Protein AF-A0A928GBV1-F1 (afdb_monomer_lite)

Sequence (994 aa):
MKIRSILCGLFAVAAMSACKQEEPVVQPSLDVNKTSALVSAAGEELTIEVTSNVDWTASADQDWVSVNPSSGKGSADAAKVKVTVDPNDAEETRAAVVTVVADQLTKTLKITQSGADAPEPETYILVGEAVGGWDPVNNGVVLILEDGYYVAKAVSVTAKKGMHFTKNAAWEGNVKGKHGLIAPNEIGEVGSNDISLTESGKFDVYLTEALDKFYFMSEGKLPSEAVEHVDIKVEWGMMGMFVDNEWGTDVPMEYEGEWIVAKGANFSNLAFKIRGNGSWTDATNIGVAPGSEKGVVNGKISVVTAEYSKANLGGDAADIKLNGAPGTYDVYFSFENLEVYVMEQGYKPGEKEPQNPDPVEVTYTVTGTLEGINWNNAAPEGLMTLEGDYYVAKNVPFVWASNLYETGGADQIEFKICETGTWDAYGVSEGTPAQEANAEISVVAGGGNVVLMAEEGAYDVYFDKANGKVWVMAPGYKPGETPEPAEYEIDGKQWVFTWQGMGGASCVIDLGVTQPGMAILAYDMGVLDPSYSGIYYPYIFGEYSVAKTDGTSGVITLSADGSSVEIPYSKATANSVHFESAALLEGENIDCTLATTLIGIEFGAAQGLADGEYWIIADNKVATPLTKNYGYLDVVDAVGGKSTAANAFTFTQVDAGLYTIQDSNGKYYYQTGNYNSFNVADEDGMTDEFLWEVYDSGNGQFVIVNYEVGKFIQYSTEYNSYGSYPDERGILPYLVLAENPVVEQPEVPADPAVKETIWKGEPFDLGSDWSKGLQINSVPRLPEDARIHVVYEAPAGYDYYQFKFCYVDQEWQWVPLTSPTGMNADGCVTLDAAATEYSFALNAEDIAAINTGRGLVVQGYAAIIKEVYYTSEIEVGDGPKVIWEGREELLSDWSTSLQIQNMPHLESGMSIYVEYEASGYDYYQFKFCYIDQDWGWNAMTSPVDVNEYGCVMLDPQKTEYVLALNDEDIAAINAGKGMVIQGYGAVITKVSYK

Foldseek 3Di:
DDDDDDDDDDDDDDDDDDDDDDDDDDDKDKDKPAAEDEAEQAWDKDKIWIAIQAKKAKDKPDPQKDKPPRIDGHDRGTDIIIITGHHAAAQDKDKIWMWMDGPPDIGIYIYIYHHDDDDDDKKKWKAWPFQAHRQRVPRTFIFDDDPQKRKDAQGWGDALIFIWIDIPRDPPPIWAFQDQEFEALAKTFTDDHTHGYHDTGTFIKIAGNVSGIIHGHDGPDDNVSGDHTDPPDFFKFKAAAAPVAHRHDTQTWDDDRQKTKRAFGFHLFQWIWMATPPDDPDQRTKAAAVPDDAAFALDKDAIGGQVCNVVPRVHGHGIRHHPDDGGTWMWIAHSSRRIIHTYRHPDDRPSDDTCPDVPRPLWKFKAFAFVVHHRQQQDPQRTFDDDDQWTKRAFGFWDDDPPCVVPPDPAKTWIWIHRRRDPQTKAAAPPDDADEALDKDAIDGVHDIHIHRDHGTTWMWIARPPRRIIHTHRGPDDRPDDPPPDPDPPPPWWDWDDDPDDDDDTDTDTQGDDDDDDTDDDDDDDDDDPPDDDDDDDDDDDWDADDDDDDDAQWDWDDDPHDIDIDGNVVPPARTWDWDFDDDDDDDDDDDDGDTDGDDGDDDADDEDDWAWWFWDDPQWTFADDPDQKFFTATDGHDPNHDPDQGTWTWDDPDRQKTWIATPVQWTWFDDQPDQMIGTDHPPPDDLRRIWRWDDPVPQFIWTARRVRCWTWFQDPVVNTITTGNDDDHHGTHIHGDDDDDDDDDDDDDDDKDKFFQDADDWAFLEADQPDKDWRQRGPQADQFKKKKWFWAQDPDDPWKKKWKFFQAPVRDTHTAPFDPCADPVRIHTDDNPDRMDMTTHHNVVSVRQNRTRTMIITIHRMITGTMIIMGGPPPDPDFAFQDFDKFFQAQVQPGKDFRQPDDQDDAFKKKKWFKAQQDDPWKKKWKFAQAPVRDTHGAPQDPPADPVRIDTDDNVDRMDMGGHHPVVSVRQSNGRHMMIHMYRIMTGTMTMD

Radius of gyration: 50.18 Å; chains: 1; bounding box: 115×88×183 Å

pLDDT: mean 74.59, std 21.58, range [22.62, 97.0]

Structure (mmCIF, N/CA/C/O backbone):
data_AF-A0A928GBV1-F1
#
_entry.id   AF-A0A928GBV1-F1
#
loop_
_atom_site.group_PDB
_atom_site.id
_atom_site.type_symbol
_atom_site.label_atom_id
_atom_site.label_alt_id
_atom_site.label_comp_id
_atom_site.label_asym_id
_atom_site.label_entity_id
_atom_site.label_seq_id
_atom_site.pdbx_PDB_ins_code
_atom_site.Cartn_x
_atom_site.Cartn_y
_atom_site.Cartn_z
_atom_site.occupancy
_atom_site.B_iso_or_equiv
_atom_site.auth_seq_id
_atom_site.auth_comp_id
_atom_site.auth_asym_id
_atom_site.auth_atom_id
_atom_site.pdbx_PDB_model_num
ATOM 1 N N . MET A 1 1 ? 37.843 34.668 -113.815 1.00 32.78 1 MET A N 1
ATOM 2 C CA . MET A 1 1 ? 39.328 34.696 -113.757 1.00 32.78 1 MET A CA 1
ATOM 3 C C . MET A 1 1 ? 39.747 33.734 -112.650 1.00 32.78 1 MET A C 1
ATOM 5 O O . MET A 1 1 ? 39.168 33.881 -111.588 1.00 32.78 1 MET A O 1
ATOM 9 N N . LYS A 1 2 ? 40.639 32.738 -112.786 1.00 32.41 2 LYS A N 1
ATOM 10 C CA . LYS A 1 2 ? 41.508 32.192 -113.873 1.00 32.41 2 LYS A CA 1
ATOM 11 C C . LYS A 1 2 ? 41.383 30.629 -113.800 1.00 32.41 2 LYS A C 1
ATOM 13 O O . LYS A 1 2 ? 41.192 30.146 -112.696 1.00 32.41 2 LYS A O 1
ATOM 18 N N . ILE A 1 3 ? 41.224 29.827 -114.877 1.00 38.59 3 ILE A N 1
ATOM 19 C CA . ILE A 1 3 ? 42.258 29.236 -115.792 1.00 38.59 3 ILE A CA 1
ATOM 20 C C . ILE A 1 3 ? 43.300 28.411 -114.988 1.00 38.59 3 ILE A C 1
ATOM 22 O O . ILE A 1 3 ? 43.938 29.034 -114.147 1.00 38.59 3 ILE A O 1
ATOM 26 N N . ARG A 1 4 ? 43.582 27.091 -115.145 1.00 40.00 4 ARG A N 1
ATOM 27 C CA . ARG A 1 4 ? 43.428 25.980 -116.163 1.00 40.00 4 ARG A CA 1
ATOM 28 C C . ARG A 1 4 ? 43.550 24.605 -115.405 1.00 40.00 4 ARG A C 1
ATOM 30 O O . ARG A 1 4 ? 43.864 24.688 -114.226 1.00 40.00 4 ARG A O 1
ATOM 37 N N . SER A 1 5 ? 43.412 23.339 -115.864 1.00 35.31 5 SER A N 1
ATOM 38 C CA . SER A 1 5 ? 43.057 22.521 -117.077 1.00 35.31 5 SER A CA 1
ATOM 39 C C . SER A 1 5 ? 42.390 21.196 -116.551 1.00 35.31 5 SER A C 1
ATOM 41 O O . SER A 1 5 ? 42.260 21.092 -115.338 1.00 35.31 5 SER A O 1
ATOM 43 N N . ILE A 1 6 ? 41.880 20.146 -117.239 1.00 41.59 6 ILE A N 1
ATOM 44 C CA . ILE A 1 6 ? 41.841 19.558 -118.615 1.00 41.59 6 ILE A CA 1
ATOM 45 C C . ILE A 1 6 ? 43.043 18.638 -119.031 1.00 41.59 6 ILE A C 1
ATOM 47 O O . ILE A 1 6 ? 44.188 19.022 -118.817 1.00 41.59 6 ILE A O 1
ATOM 51 N N . LEU A 1 7 ? 42.747 17.487 -119.696 1.00 36.22 7 LEU A N 1
ATOM 52 C CA . LEU A 1 7 ? 43.579 16.303 -120.106 1.00 36.22 7 LEU A CA 1
ATOM 53 C C . LEU A 1 7 ? 43.899 15.296 -118.968 1.00 36.22 7 LEU A C 1
ATOM 55 O O . LEU A 1 7 ? 44.146 15.734 -117.853 1.00 36.22 7 LEU A O 1
ATOM 59 N N . CYS A 1 8 ? 43.947 13.958 -119.136 1.00 31.83 8 CYS A N 1
ATOM 60 C CA . CYS A 1 8 ? 43.611 12.987 -120.218 1.00 31.83 8 CYS A CA 1
ATOM 61 C C . CYS A 1 8 ? 43.334 11.594 -119.559 1.00 31.83 8 CYS A C 1
ATOM 63 O O . CYS A 1 8 ? 43.587 11.448 -118.371 1.00 31.83 8 CYS A O 1
ATOM 65 N N . GLY A 1 9 ? 42.865 10.511 -120.202 1.00 32.44 9 GLY A N 1
ATOM 66 C CA . GLY A 1 9 ? 42.467 10.288 -121.601 1.00 32.44 9 GLY A CA 1
ATOM 67 C C . GLY A 1 9 ? 42.832 8.882 -122.138 1.00 32.44 9 GLY A C 1
ATOM 68 O O . GLY A 1 9 ? 43.835 8.783 -122.826 1.00 32.44 9 GLY A O 1
ATOM 69 N N . LEU A 1 10 ? 41.990 7.862 -121.864 1.00 38.34 10 LEU A N 1
ATOM 70 C CA . LEU A 1 10 ? 41.905 6.490 -122.453 1.00 38.34 10 LEU A CA 1
ATOM 71 C C . LEU A 1 10 ? 43.174 5.599 -122.556 1.00 38.34 10 LEU A C 1
ATOM 73 O O . LEU A 1 10 ? 44.161 6.004 -123.150 1.00 38.34 10 LEU A O 1
ATOM 77 N N . PHE A 1 11 ? 43.044 4.299 -122.217 1.00 33.19 11 PHE A N 1
ATOM 78 C CA . PHE A 1 11 ? 43.127 3.190 -123.204 1.00 33.19 11 PHE A CA 1
ATOM 79 C C . PHE A 1 11 ? 42.698 1.811 -122.633 1.00 33.19 11 PHE A C 1
ATOM 81 O O . PHE A 1 11 ? 43.041 1.501 -121.503 1.00 33.19 11 PHE A O 1
ATOM 88 N N . ALA A 1 12 ? 41.985 1.026 -123.464 1.00 34.38 12 ALA A N 1
ATOM 89 C CA . ALA A 1 12 ? 41.914 -0.452 -123.618 1.00 34.38 12 ALA A CA 1
ATOM 90 C C . ALA A 1 12 ? 41.958 -1.455 -122.421 1.00 34.38 12 ALA A C 1
ATOM 92 O O . ALA A 1 12 ? 42.682 -1.256 -121.461 1.00 34.38 12 ALA A O 1
ATOM 93 N N . VAL A 1 13 ? 41.419 -2.690 -122.497 1.00 41.69 13 VAL A N 1
ATOM 94 C CA . VAL A 1 13 ? 40.207 -3.313 -123.106 1.00 41.69 13 VAL A CA 1
ATOM 95 C C . VAL A 1 13 ? 40.241 -4.833 -122.789 1.00 41.69 13 VAL A C 1
ATOM 97 O O . VAL A 1 13 ? 41.312 -5.425 -122.802 1.00 41.69 13 VAL A O 1
ATOM 100 N N . ALA A 1 14 ? 39.069 -5.457 -122.594 1.00 40.72 14 ALA A N 1
ATOM 101 C CA . ALA A 1 14 ? 38.797 -6.912 -122.598 1.00 40.72 14 ALA A CA 1
ATOM 102 C C . ALA A 1 14 ? 39.438 -7.844 -121.531 1.00 40.72 14 ALA A C 1
ATOM 104 O O . ALA A 1 14 ? 40.545 -8.350 -121.683 1.00 40.72 14 ALA A O 1
ATOM 105 N N . ALA A 1 15 ? 38.599 -8.259 -120.574 1.00 38.72 15 ALA A N 1
ATOM 106 C CA . ALA A 1 15 ? 38.520 -9.628 -120.044 1.00 38.72 15 ALA A CA 1
ATOM 107 C C . ALA A 1 15 ? 37.028 -9.960 -119.786 1.00 38.72 15 ALA A C 1
ATOM 109 O O . ALA A 1 15 ? 36.195 -9.053 -119.816 1.00 38.72 15 ALA A O 1
ATOM 110 N N . MET A 1 16 ? 36.662 -11.234 -119.603 1.00 36.84 16 MET A N 1
ATOM 111 C CA . MET A 1 16 ? 35.258 -11.690 -119.565 1.00 36.84 16 MET A CA 1
ATOM 112 C C . MET A 1 16 ? 34.842 -12.309 -118.218 1.00 36.84 16 MET A C 1
ATOM 114 O O . MET A 1 16 ? 35.688 -12.772 -117.461 1.00 36.84 16 MET A O 1
ATOM 118 N N . SER A 1 17 ? 33.517 -12.415 -118.041 1.00 38.78 17 SER A N 1
ATOM 119 C CA . SER A 1 17 ? 32.780 -13.298 -117.113 1.00 38.78 17 SER A CA 1
ATOM 120 C C . SER A 1 17 ? 32.468 -12.799 -115.690 1.00 38.78 17 SER A C 1
ATOM 122 O O . SER A 1 17 ? 33.320 -12.755 -114.815 1.00 38.78 17 SER A O 1
ATOM 124 N N . ALA A 1 18 ? 31.163 -12.594 -115.465 1.00 48.50 18 ALA A N 1
ATOM 125 C CA . ALA A 1 18 ? 30.425 -12.868 -114.224 1.00 48.50 18 ALA A CA 1
ATOM 126 C C . ALA A 1 18 ? 30.897 -12.230 -112.897 1.00 48.50 18 ALA A C 1
ATOM 128 O O . ALA A 1 18 ? 31.307 -12.931 -111.975 1.00 48.50 18 ALA A O 1
ATOM 129 N N . CYS A 1 19 ? 30.628 -10.932 -112.714 1.00 34.00 19 CYS A N 1
ATOM 130 C CA . CYS A 1 19 ? 30.307 -10.429 -111.374 1.00 34.00 19 CYS A CA 1
ATOM 131 C C . CYS A 1 19 ? 28.858 -10.806 -111.031 1.00 34.00 19 CYS A C 1
ATOM 133 O O . CYS A 1 19 ? 27.917 -10.273 -111.623 1.00 34.00 19 CYS A O 1
ATOM 135 N N . LYS A 1 20 ? 28.676 -11.717 -110.072 1.00 49.84 20 LYS A N 1
ATOM 136 C CA . LYS A 1 20 ? 27.420 -11.819 -109.320 1.00 49.84 20 LYS A CA 1
ATOM 137 C C . LYS A 1 20 ? 27.411 -10.653 -108.322 1.00 49.84 20 LYS A C 1
ATOM 139 O O . LYS A 1 20 ? 28.458 -10.330 -107.774 1.00 49.84 20 LYS A O 1
ATOM 144 N N . GLN A 1 21 ? 26.275 -9.990 -108.140 1.00 48.47 21 GLN A N 1
ATOM 145 C CA . GLN A 1 21 ? 26.183 -8.831 -107.252 1.00 48.47 21 GLN A CA 1
ATOM 146 C C . GLN A 1 21 ? 26.314 -9.290 -105.792 1.00 48.47 21 GLN A C 1
ATOM 148 O O . GLN A 1 21 ? 25.516 -10.110 -105.344 1.00 48.47 21 GLN A O 1
ATOM 153 N N . GLU A 1 22 ? 27.333 -8.802 -105.085 1.00 55.28 22 GLU A N 1
ATOM 154 C CA . GLU A 1 22 ? 27.507 -9.053 -103.651 1.00 55.28 22 GLU A CA 1
ATOM 155 C C . GLU A 1 22 ? 26.572 -8.135 -102.852 1.00 55.28 22 GLU A C 1
ATOM 157 O O . GLU A 1 22 ? 26.445 -6.942 -103.144 1.00 55.28 22 GLU A O 1
ATOM 162 N N . GLU A 1 23 ? 25.882 -8.710 -101.871 1.00 57.28 23 GLU A N 1
ATOM 163 C CA . GLU A 1 23 ? 25.001 -7.981 -100.956 1.00 57.28 23 GLU A CA 1
ATOM 164 C C . GLU A 1 23 ? 25.835 -7.286 -99.861 1.00 57.28 23 GLU A C 1
ATOM 166 O O . GLU A 1 23 ? 26.910 -7.776 -99.502 1.00 57.28 23 GLU A O 1
ATOM 171 N N . PRO A 1 24 ? 25.393 -6.129 -99.334 1.00 54.56 24 PRO A N 1
ATOM 172 C CA . PRO A 1 24 ? 26.173 -5.379 -98.356 1.00 54.56 24 PRO A CA 1
ATOM 173 C C . PRO A 1 24 ? 26.299 -6.149 -97.036 1.00 54.56 24 PRO A C 1
ATOM 175 O O . PRO A 1 24 ? 25.304 -6.433 -96.372 1.00 54.56 24 PRO A O 1
ATOM 178 N N . VAL A 1 25 ? 27.538 -6.432 -96.625 1.00 58.03 25 VAL A N 1
ATOM 179 C CA . VAL A 1 25 ? 27.839 -7.027 -95.317 1.00 58.03 25 VAL A CA 1
ATOM 180 C C . VAL A 1 25 ? 27.528 -6.009 -94.218 1.00 58.03 25 VAL A C 1
ATOM 182 O O . VAL A 1 25 ? 28.312 -5.094 -93.961 1.00 58.03 25 VAL A O 1
ATOM 185 N N . VAL A 1 26 ? 26.376 -6.167 -93.568 1.00 70.44 26 VAL A N 1
ATOM 186 C CA . VAL A 1 26 ? 26.017 -5.413 -92.361 1.00 70.44 26 VAL A CA 1
ATOM 187 C C . VAL A 1 26 ? 26.878 -5.930 -91.209 1.00 70.44 26 VAL A C 1
ATOM 189 O O . VAL A 1 26 ? 26.781 -7.098 -90.842 1.00 70.44 26 VAL A O 1
ATOM 192 N N . GLN A 1 27 ? 27.744 -5.080 -90.659 1.00 81.50 27 GLN A N 1
ATOM 193 C CA . GLN A 1 27 ? 28.560 -5.439 -89.496 1.00 81.50 27 GLN A CA 1
ATOM 194 C C . GLN A 1 27 ? 27.760 -5.267 -88.192 1.00 81.50 27 GLN A C 1
ATOM 196 O O . GLN A 1 27 ? 26.949 -4.338 -88.111 1.00 81.50 27 GLN A O 1
ATOM 201 N N . PRO A 1 28 ? 27.986 -6.114 -87.169 1.00 88.12 28 PRO A N 1
ATOM 202 C CA . PRO A 1 28 ? 27.411 -5.919 -85.844 1.00 88.12 28 PRO A CA 1
ATOM 203 C C . PRO A 1 28 ? 27.767 -4.553 -85.245 1.00 88.12 28 PRO A C 1
ATOM 205 O O . PRO A 1 28 ? 28.862 -4.026 -85.445 1.00 88.12 28 PRO A O 1
ATOM 208 N N . SER A 1 29 ? 26.844 -4.001 -84.468 1.00 91.00 29 SER A N 1
ATOM 209 C CA . SER A 1 29 ? 27.013 -2.785 -83.675 1.00 91.00 29 SER A CA 1
ATOM 210 C C . SER A 1 29 ? 26.324 -2.965 -82.328 1.00 91.00 29 SER A C 1
ATOM 212 O O . SER A 1 29 ? 25.202 -3.468 -82.291 1.00 91.00 29 SER A O 1
ATOM 214 N N . LEU A 1 30 ? 26.956 -2.523 -81.244 1.00 95.19 30 LEU A N 1
ATOM 215 C CA . LEU A 1 30 ? 26.410 -2.545 -79.888 1.00 95.19 30 LEU A CA 1
ATOM 216 C C . LEU A 1 30 ? 26.778 -1.242 -79.182 1.00 95.19 30 LEU A C 1
ATOM 218 O O . LEU A 1 30 ? 27.947 -0.847 -79.186 1.00 95.19 30 LEU A O 1
ATOM 222 N N . ASP A 1 31 ? 25.803 -0.616 -78.534 1.00 94.75 31 ASP A N 1
ATOM 223 C CA . ASP A 1 31 ? 26.023 0.491 -77.613 1.00 94.75 31 ASP A CA 1
ATOM 224 C C . ASP A 1 31 ? 25.152 0.384 -76.355 1.00 94.75 31 ASP A C 1
ATOM 226 O O . ASP A 1 31 ? 24.082 -0.227 -76.373 1.00 94.75 31 ASP A O 1
ATOM 230 N N . VAL A 1 32 ? 25.650 0.959 -75.258 1.00 93.81 32 VAL A N 1
ATOM 231 C CA . VAL A 1 32 ? 25.010 0.971 -73.937 1.00 93.81 32 VAL A CA 1
ATOM 232 C C . VAL A 1 32 ? 25.193 2.365 -73.344 1.00 93.81 32 VAL A C 1
ATOM 234 O O . VAL A 1 32 ? 26.323 2.841 -73.240 1.00 93.81 32 VAL A O 1
ATOM 237 N N . ASN A 1 33 ? 24.097 3.020 -72.953 1.00 93.50 33 ASN A N 1
ATOM 238 C CA . ASN A 1 33 ? 24.092 4.452 -72.614 1.00 93.50 33 ASN A CA 1
ATOM 239 C C . ASN A 1 33 ? 24.843 4.845 -71.318 1.00 93.50 33 ASN A C 1
ATOM 241 O O . ASN A 1 33 ? 25.041 6.035 -71.072 1.00 93.50 33 ASN A O 1
ATOM 245 N N . LYS A 1 34 ? 25.267 3.879 -70.491 1.00 89.50 34 LYS A N 1
ATOM 246 C CA . LYS A 1 34 ? 26.035 4.093 -69.253 1.00 89.50 34 LYS A CA 1
ATOM 247 C C . LYS A 1 34 ? 27.204 3.110 -69.163 1.00 89.50 34 LYS A C 1
ATOM 249 O O . LYS A 1 34 ? 27.022 1.913 -69.359 1.00 89.50 34 LYS A O 1
ATOM 254 N N . THR A 1 35 ? 28.382 3.614 -68.794 1.00 85.44 35 THR A N 1
ATOM 255 C CA . THR A 1 35 ? 29.602 2.814 -68.547 1.00 85.44 35 THR A CA 1
ATOM 256 C C . THR A 1 35 ? 29.951 2.676 -67.064 1.00 85.44 35 THR A C 1
ATOM 258 O O . THR A 1 35 ? 30.741 1.811 -66.692 1.00 85.44 35 THR A O 1
ATOM 261 N N . SER A 1 36 ? 29.374 3.517 -66.202 1.00 87.12 36 SER A N 1
ATOM 262 C CA . SER A 1 36 ? 29.548 3.443 -64.750 1.00 87.12 36 SER A CA 1
ATOM 263 C C . SER A 1 36 ? 28.337 3.981 -63.987 1.00 87.12 36 SER A C 1
ATOM 265 O O . SER A 1 36 ? 27.663 4.887 -64.480 1.00 87.12 36 SER A O 1
ATOM 267 N N . ALA A 1 37 ? 28.118 3.481 -62.771 1.00 88.44 37 ALA A N 1
ATOM 268 C CA . ALA A 1 37 ? 27.169 4.011 -61.794 1.00 88.44 37 ALA A CA 1
ATOM 269 C C . ALA A 1 37 ? 27.775 4.020 -60.377 1.00 88.44 37 ALA A C 1
ATOM 271 O O . ALA A 1 37 ? 28.641 3.201 -60.059 1.00 88.44 37 ALA A O 1
ATOM 272 N N . LEU A 1 38 ? 27.302 4.954 -59.549 1.00 88.00 38 LEU A N 1
ATOM 273 C CA . LEU A 1 38 ? 27.528 5.006 -58.104 1.00 88.00 38 LEU A CA 1
ATOM 274 C C . LEU A 1 38 ? 26.182 4.739 -57.425 1.00 88.00 38 LEU A C 1
ATOM 276 O O . LEU A 1 38 ? 25.188 5.309 -57.867 1.00 88.00 38 LEU A O 1
ATOM 280 N N . VAL A 1 39 ? 26.165 3.891 -56.400 1.00 90.75 39 VAL A N 1
ATOM 281 C CA . VAL A 1 39 ? 24.963 3.477 -55.655 1.00 90.75 39 VAL A CA 1
ATOM 282 C C . VAL A 1 39 ? 25.242 3.613 -54.152 1.00 90.75 39 VAL A C 1
ATOM 284 O O . VAL A 1 39 ? 26.376 3.409 -53.716 1.00 90.75 39 VAL A O 1
ATOM 287 N N . SER A 1 40 ? 24.239 3.988 -53.357 1.00 89.25 40 SER A N 1
ATOM 288 C CA . SER A 1 40 ? 24.354 4.087 -51.894 1.00 89.25 40 SER A CA 1
ATOM 289 C C . SER A 1 40 ? 24.367 2.708 -51.218 1.00 89.25 40 SER A C 1
ATOM 291 O O . SER A 1 40 ? 24.035 1.695 -51.839 1.00 89.25 40 SER A O 1
ATOM 293 N N . ALA A 1 41 ? 24.700 2.662 -49.924 1.00 89.38 41 ALA A N 1
ATOM 294 C CA . ALA A 1 41 ? 24.622 1.436 -49.126 1.00 89.38 41 ALA A CA 1
ATOM 295 C C . ALA A 1 41 ? 23.252 0.743 -49.262 1.00 89.38 41 ALA A C 1
ATOM 297 O O . ALA A 1 41 ? 23.192 -0.454 -49.503 1.00 89.38 41 ALA A O 1
ATOM 298 N N . ALA A 1 42 ? 22.154 1.508 -49.249 1.00 88.69 42 ALA A N 1
ATOM 299 C CA . ALA A 1 42 ? 20.781 0.997 -49.330 1.00 88.69 42 ALA A CA 1
ATOM 300 C C . ALA A 1 42 ? 20.378 0.320 -50.666 1.00 88.69 42 ALA A C 1
ATOM 302 O O . ALA A 1 42 ? 19.300 -0.267 -50.733 1.00 88.69 42 ALA A O 1
ATOM 303 N N . GLY A 1 43 ? 21.203 0.387 -51.720 1.00 91.19 43 GLY A N 1
ATOM 304 C CA . GLY A 1 43 ? 20.883 -0.181 -53.039 1.00 91.19 43 GLY A CA 1
ATOM 305 C C . GLY A 1 43 ? 20.019 0.730 -53.931 1.00 91.19 43 GLY A C 1
ATOM 306 O O . GLY A 1 43 ? 19.512 1.764 -53.496 1.00 91.19 43 GLY A O 1
ATOM 307 N N . GLU A 1 44 ? 19.883 0.380 -55.217 1.00 92.12 44 GLU A N 1
ATOM 308 C CA . GLU A 1 44 ? 19.111 1.158 -56.208 1.00 92.12 44 GLU A CA 1
ATOM 309 C C . GLU A 1 44 ? 18.687 0.301 -57.422 1.00 92.12 44 GLU A C 1
ATOM 311 O O . GLU A 1 44 ? 19.379 -0.638 -57.824 1.00 92.12 44 GLU A O 1
ATOM 316 N N . GLU A 1 45 ? 17.574 0.664 -58.071 1.00 95.19 45 GLU A N 1
ATOM 317 C CA . GLU A 1 45 ? 17.201 0.161 -59.399 1.00 95.19 45 GLU A CA 1
ATOM 318 C C . GLU A 1 45 ? 17.654 1.107 -60.525 1.00 95.19 45 GLU A C 1
ATOM 320 O O . GLU A 1 45 ? 16.981 2.075 -60.887 1.00 95.19 45 GLU A O 1
ATOM 325 N N . LEU A 1 46 ? 18.773 0.781 -61.163 1.00 91.69 46 LEU A N 1
ATOM 326 C CA . LEU A 1 46 ? 19.293 1.518 -62.308 1.00 91.69 46 LEU A CA 1
ATOM 327 C C . LEU A 1 46 ? 18.600 1.069 -63.605 1.00 91.69 46 LEU A C 1
ATOM 329 O O . LEU A 1 46 ? 18.393 -0.115 -63.847 1.00 91.69 46 LEU A O 1
ATOM 333 N N . THR A 1 47 ? 18.312 1.998 -64.520 1.00 95.06 47 THR A N 1
ATOM 334 C CA . THR A 1 47 ? 17.990 1.653 -65.923 1.00 95.06 47 THR A CA 1
ATOM 335 C C . THR A 1 47 ? 19.165 1.987 -66.842 1.00 95.06 47 THR A C 1
ATOM 337 O O . THR A 1 47 ? 19.716 3.093 -66.762 1.00 95.06 47 THR A O 1
ATOM 340 N N . ILE A 1 48 ? 19.513 1.057 -67.734 1.00 95.62 48 ILE A N 1
ATOM 341 C CA . ILE A 1 48 ? 20.380 1.272 -68.903 1.00 95.62 48 ILE A CA 1
ATOM 342 C C . ILE A 1 48 ? 19.586 1.087 -70.200 1.00 95.62 48 ILE A C 1
ATOM 344 O O . ILE A 1 48 ? 18.548 0.424 -70.228 1.00 95.62 48 ILE A O 1
ATOM 348 N N . GLU A 1 49 ? 20.083 1.671 -71.285 1.00 95.62 49 GLU A N 1
ATOM 349 C CA . GLU A 1 49 ? 19.512 1.534 -72.627 1.00 95.62 49 GLU A CA 1
ATOM 350 C C . GLU A 1 49 ? 20.541 0.869 -73.545 1.00 95.62 49 GLU A C 1
ATOM 352 O O . GLU A 1 49 ? 21.666 1.356 -73.677 1.00 95.62 49 GLU A O 1
ATOM 357 N N . VAL A 1 50 ? 20.152 -0.255 -74.151 1.00 95.62 50 VAL A N 1
ATOM 358 C CA . VAL A 1 50 ? 20.976 -1.105 -75.019 1.00 95.62 50 VAL A CA 1
ATOM 359 C C . VAL A 1 50 ? 20.486 -0.967 -76.457 1.00 95.62 50 VAL A C 1
ATOM 361 O O . VAL A 1 50 ? 19.321 -1.235 -76.744 1.00 95.62 50 VAL A O 1
ATOM 364 N N . THR A 1 51 ? 21.369 -0.582 -77.377 1.00 95.31 51 THR A N 1
ATOM 365 C CA . THR A 1 51 ? 21.058 -0.499 -78.814 1.00 95.31 51 THR A CA 1
ATOM 366 C C . THR A 1 51 ? 21.982 -1.434 -79.581 1.00 95.31 51 THR A C 1
ATOM 368 O O . THR A 1 51 ? 23.203 -1.311 -79.487 1.00 95.31 51 THR A O 1
ATOM 371 N N . SER A 1 52 ? 21.429 -2.374 -80.349 1.00 94.81 52 SER A N 1
ATOM 372 C CA . SER A 1 52 ? 22.223 -3.281 -81.182 1.00 94.81 52 SER A CA 1
ATOM 373 C C . SER A 1 52 ? 21.452 -3.739 -82.409 1.00 94.81 52 SER A C 1
ATOM 375 O O . SER A 1 52 ? 20.258 -3.987 -82.326 1.00 94.81 52 SER A O 1
ATOM 377 N N . ASN A 1 53 ? 22.135 -3.900 -83.543 1.00 91.94 53 ASN A N 1
ATOM 378 C CA . ASN A 1 53 ? 21.536 -4.405 -84.783 1.00 91.94 53 ASN A CA 1
ATOM 379 C C . ASN A 1 53 ? 21.509 -5.946 -84.875 1.00 91.94 53 ASN A C 1
ATOM 381 O O . ASN A 1 53 ? 21.050 -6.481 -85.884 1.00 91.94 53 ASN A O 1
ATOM 385 N N . VAL A 1 54 ? 21.977 -6.647 -83.839 1.00 93.38 54 VAL A N 1
ATOM 386 C CA . VAL A 1 54 ? 21.893 -8.105 -83.681 1.00 93.38 54 VAL A CA 1
ATOM 387 C C . VAL A 1 54 ? 21.354 -8.448 -82.288 1.00 93.38 54 VAL A C 1
ATOM 389 O O . VAL A 1 54 ? 21.218 -7.576 -81.429 1.00 93.38 54 VAL A O 1
ATOM 392 N N . ASP A 1 55 ? 21.006 -9.713 -82.069 1.00 96.12 55 ASP A N 1
ATOM 393 C CA . ASP A 1 55 ? 20.527 -10.189 -80.768 1.00 96.12 55 ASP A CA 1
ATOM 394 C C . ASP A 1 55 ? 21.628 -10.090 -79.698 1.00 96.12 55 ASP A C 1
ATOM 396 O O . ASP A 1 55 ? 22.806 -10.331 -79.978 1.00 96.12 55 ASP A O 1
ATOM 400 N N . TRP A 1 56 ? 21.234 -9.747 -78.470 1.00 96.94 56 TRP A N 1
ATOM 401 C CA . TRP A 1 56 ? 22.153 -9.445 -77.371 1.00 96.94 56 TRP A CA 1
ATOM 402 C C . TRP A 1 56 ? 21.742 -10.116 -76.054 1.00 96.94 56 TRP A C 1
ATOM 404 O O . TRP A 1 56 ? 20.575 -10.455 -75.841 1.00 96.94 56 TRP A O 1
ATOM 414 N N . THR A 1 57 ? 22.711 -10.281 -75.153 1.00 96.31 57 THR A N 1
ATOM 415 C CA . THR A 1 57 ? 22.551 -10.836 -73.796 1.00 96.31 57 THR A CA 1
ATOM 416 C C . THR A 1 57 ? 23.219 -9.940 -72.755 1.00 96.31 57 THR A C 1
ATOM 418 O O . THR A 1 57 ? 24.241 -9.326 -73.055 1.00 96.31 57 THR A O 1
ATOM 421 N N . ALA A 1 58 ? 22.683 -9.897 -71.536 1.00 96.50 58 ALA A N 1
ATOM 422 C CA . ALA A 1 58 ? 23.219 -9.147 -70.403 1.00 96.50 58 ALA A CA 1
ATOM 423 C C . ALA A 1 58 ? 23.323 -10.026 -69.143 1.00 96.50 58 ALA A C 1
ATOM 425 O O . ALA A 1 58 ? 22.411 -10.800 -68.851 1.00 96.50 58 ALA A O 1
ATOM 426 N N . SER A 1 59 ? 24.413 -9.880 -68.387 1.00 95.12 59 SER A N 1
ATOM 427 C CA . SER A 1 59 ? 24.675 -10.601 -67.131 1.00 95.12 59 SER A CA 1
ATOM 428 C C . SER A 1 59 ? 25.513 -9.758 -66.167 1.00 95.12 59 SER A C 1
ATOM 430 O O . SER A 1 59 ? 26.399 -9.029 -66.613 1.00 95.12 59 SER A O 1
ATOM 432 N N . ALA A 1 60 ? 25.285 -9.886 -64.860 1.00 96.94 60 ALA A N 1
ATOM 433 C CA . ALA A 1 60 ? 26.217 -9.412 -63.835 1.00 96.94 60 ALA A CA 1
ATOM 434 C C . ALA A 1 60 ? 27.305 -10.463 -63.539 1.00 96.94 60 ALA A C 1
ATOM 436 O O . ALA A 1 60 ? 27.186 -11.620 -63.944 1.00 96.94 60 ALA A O 1
ATOM 437 N N . ASP A 1 61 ? 28.359 -10.049 -62.838 1.00 97.00 61 ASP A N 1
ATOM 438 C CA . ASP A 1 61 ? 29.446 -10.889 -62.313 1.00 97.00 61 ASP A CA 1
ATOM 439 C C . ASP A 1 61 ? 29.376 -11.089 -60.784 1.00 97.00 61 ASP A C 1
ATOM 441 O O . ASP A 1 61 ? 30.279 -11.691 -60.203 1.00 97.00 61 ASP A O 1
ATOM 445 N N . GLN A 1 62 ? 28.324 -10.575 -60.138 1.00 96.75 62 GLN A N 1
ATOM 446 C CA . GLN A 1 62 ? 28.066 -10.618 -58.698 1.00 96.75 62 GLN A CA 1
ATOM 447 C C . GLN A 1 62 ? 26.579 -10.896 -58.445 1.00 96.75 62 GLN A C 1
ATOM 449 O O . GLN A 1 62 ? 25.732 -10.295 -59.103 1.00 96.75 62 GLN A O 1
ATOM 454 N N . ASP A 1 63 ? 26.263 -11.754 -57.472 1.00 95.62 63 ASP A N 1
ATOM 455 C CA . ASP A 1 63 ? 24.884 -12.207 -57.226 1.00 95.62 63 ASP A CA 1
ATOM 456 C C . ASP A 1 63 ? 23.967 -11.111 -56.641 1.00 95.62 63 ASP A C 1
ATOM 458 O O . ASP A 1 63 ? 22.765 -11.138 -56.883 1.00 95.62 63 ASP A O 1
ATOM 462 N N . TRP A 1 64 ? 24.537 -10.105 -55.961 1.00 95.88 64 TRP A N 1
ATOM 463 C CA . TRP A 1 64 ? 23.841 -8.911 -55.436 1.00 95.88 64 TRP A CA 1
ATOM 464 C C . TRP A 1 64 ? 23.499 -7.858 -56.513 1.00 95.88 64 TRP A C 1
ATOM 466 O O . TRP A 1 64 ? 23.114 -6.726 -56.201 1.00 95.88 64 TRP A O 1
ATOM 476 N N . VAL A 1 65 ? 23.668 -8.204 -57.797 1.00 96.75 65 VAL A N 1
ATOM 477 C CA . VAL A 1 65 ? 23.235 -7.396 -58.943 1.00 96.75 65 VAL A CA 1
ATOM 478 C C . VAL A 1 65 ? 22.466 -8.267 -59.934 1.00 96.75 65 VAL A C 1
ATOM 480 O O . VAL A 1 65 ? 23.026 -9.155 -60.573 1.00 96.75 65 VAL A O 1
ATOM 483 N N . SER A 1 66 ? 21.188 -7.962 -60.151 1.00 96.12 66 SER A N 1
ATOM 484 C CA . SER A 1 66 ? 20.343 -8.667 -61.123 1.00 96.12 66 SER A CA 1
ATOM 485 C C . SER A 1 66 ? 19.998 -7.793 -62.335 1.00 96.12 66 SER A C 1
ATOM 487 O O . SER A 1 66 ? 19.976 -6.565 -62.253 1.00 96.12 66 SER A O 1
ATOM 489 N N . VAL A 1 67 ? 19.749 -8.416 -63.497 1.00 96.38 67 VAL A N 1
ATOM 490 C CA . VAL A 1 67 ? 19.468 -7.710 -64.766 1.00 96.38 67 VAL A CA 1
ATOM 491 C C . VAL A 1 67 ? 18.229 -8.258 -65.474 1.00 96.38 67 VAL A C 1
ATOM 493 O O . VAL A 1 67 ? 18.087 -9.466 -65.664 1.00 96.38 67 VAL A O 1
ATOM 496 N N . ASN A 1 68 ? 17.326 -7.366 -65.890 1.00 95.06 68 ASN A N 1
ATOM 497 C CA . ASN A 1 68 ? 16.038 -7.730 -66.480 1.00 95.06 68 ASN A CA 1
ATOM 498 C C . ASN A 1 68 ? 15.598 -6.731 -67.581 1.00 95.06 68 ASN A C 1
ATOM 500 O O . ASN A 1 68 ? 15.422 -5.547 -67.282 1.00 95.06 68 ASN A O 1
ATOM 504 N N . PRO A 1 69 ? 15.379 -7.165 -68.838 1.00 94.19 69 PRO A N 1
ATOM 505 C CA . PRO A 1 69 ? 15.603 -8.515 -69.356 1.00 94.19 69 PRO A CA 1
ATOM 506 C C . PRO A 1 69 ? 17.094 -8.810 -69.581 1.00 94.19 69 PRO A C 1
ATOM 508 O O . PRO A 1 69 ? 17.854 -7.958 -70.035 1.00 94.19 69 PRO A O 1
ATOM 511 N N . SER A 1 70 ? 17.500 -10.056 -69.336 1.00 95.00 70 SER A N 1
ATOM 512 C CA . SER A 1 70 ? 18.865 -10.556 -69.574 1.00 95.00 70 SER A CA 1
ATOM 513 C C . SER A 1 70 ? 19.180 -10.853 -71.050 1.00 95.00 70 SER A C 1
ATOM 515 O O . SER A 1 70 ? 20.268 -11.326 -71.377 1.00 95.00 70 SER A O 1
ATOM 517 N N . SER A 1 71 ? 18.250 -10.591 -71.973 1.00 94.62 71 SER A N 1
ATOM 518 C CA . SER A 1 71 ? 18.482 -10.674 -73.420 1.00 94.62 71 SER A CA 1
ATOM 519 C C . SER A 1 71 ? 17.461 -9.865 -74.218 1.00 94.62 71 SER A C 1
ATOM 521 O O . SER A 1 71 ? 16.381 -9.539 -73.721 1.00 94.62 71 SER A O 1
ATOM 523 N N . GLY A 1 72 ? 17.782 -9.574 -75.478 1.00 94.00 72 GLY A N 1
ATOM 524 C CA . GLY A 1 72 ? 16.881 -8.890 -76.398 1.00 94.00 72 GLY A CA 1
ATOM 525 C C . GLY A 1 72 ? 17.212 -9.129 -77.868 1.00 94.00 72 GLY A C 1
ATOM 526 O O . GLY A 1 72 ? 18.207 -9.764 -78.220 1.00 94.00 72 GLY A O 1
ATOM 527 N N . LYS A 1 73 ? 16.324 -8.639 -78.738 1.00 93.12 73 LYS A N 1
ATOM 528 C CA . LYS A 1 73 ? 16.464 -8.733 -80.195 1.00 93.12 73 LYS A CA 1
ATOM 529 C C . LYS A 1 73 ? 17.154 -7.509 -80.780 1.00 93.12 73 LYS A C 1
ATOM 531 O O . LYS A 1 73 ? 17.025 -6.413 -80.236 1.00 93.12 73 LYS A O 1
ATOM 536 N N . GLY A 1 74 ? 17.833 -7.708 -81.908 1.00 89.81 74 GLY A N 1
ATOM 537 C CA . GLY A 1 74 ? 18.419 -6.609 -82.672 1.00 89.81 74 GLY A CA 1
ATOM 538 C C . GLY A 1 74 ? 17.358 -5.605 -83.145 1.00 89.81 74 GLY A C 1
ATOM 539 O O . GLY A 1 74 ? 16.374 -5.990 -83.777 1.00 89.81 74 GLY A O 1
ATOM 540 N N . SER A 1 75 ? 17.555 -4.320 -82.846 1.00 89.25 75 SER A N 1
ATOM 541 C CA . SER A 1 75 ? 16.679 -3.205 -83.219 1.00 89.25 75 SER A CA 1
ATOM 542 C C . SER A 1 75 ? 17.463 -1.895 -83.379 1.00 89.25 75 SER A C 1
ATOM 544 O O . SER A 1 75 ? 18.529 -1.706 -82.795 1.00 89.25 75 SER A O 1
ATOM 546 N N . ALA A 1 76 ? 16.910 -0.967 -84.162 1.00 83.94 76 ALA A N 1
ATOM 547 C CA . ALA A 1 76 ? 17.371 0.422 -84.194 1.00 83.94 76 ALA A CA 1
ATOM 548 C C . ALA A 1 76 ? 16.859 1.238 -82.989 1.00 83.94 76 ALA A C 1
ATOM 550 O O . ALA A 1 76 ? 17.436 2.276 -82.669 1.00 83.94 76 ALA A O 1
ATOM 551 N N . ASP A 1 77 ? 15.797 0.766 -82.329 1.00 89.75 77 ASP A N 1
ATOM 552 C CA . ASP A 1 77 ? 15.258 1.348 -81.101 1.00 89.75 77 ASP A CA 1
ATOM 553 C C . ASP A 1 77 ? 15.978 0.775 -79.872 1.00 89.75 77 ASP A C 1
ATOM 555 O O . ASP A 1 77 ? 16.231 -0.430 -79.794 1.00 89.75 77 ASP A O 1
ATOM 559 N N . ALA A 1 78 ? 16.277 1.626 -78.889 1.00 90.50 78 ALA A N 1
ATOM 560 C CA . ALA A 1 78 ? 16.996 1.219 -77.686 1.00 90.50 78 ALA A CA 1
ATOM 561 C C . ALA A 1 78 ? 16.104 0.413 -76.721 1.00 90.50 78 ALA A C 1
ATOM 563 O O . ALA A 1 78 ? 15.043 0.872 -76.290 1.00 90.50 78 ALA A O 1
ATOM 564 N N . ALA A 1 79 ? 16.560 -0.779 -76.336 1.00 92.25 79 ALA A N 1
ATOM 565 C CA . ALA A 1 79 ? 15.904 -1.623 -75.346 1.00 92.25 79 ALA A CA 1
ATOM 566 C C . ALA A 1 79 ? 16.281 -1.186 -73.922 1.00 92.25 79 ALA A C 1
ATOM 568 O O . ALA A 1 79 ? 17.456 -0.979 -73.619 1.00 92.25 79 ALA A O 1
ATOM 569 N N . LYS A 1 80 ? 15.292 -1.072 -73.031 1.00 95.81 80 LYS A N 1
ATOM 570 C CA . LYS A 1 80 ? 15.515 -0.730 -71.619 1.00 95.81 80 LYS A CA 1
ATOM 571 C C . LYS A 1 80 ? 15.789 -1.985 -70.802 1.00 95.81 80 LYS A C 1
ATOM 573 O O . LYS A 1 80 ? 14.976 -2.905 -70.812 1.00 95.81 80 LYS A O 1
ATOM 578 N N . VAL A 1 81 ? 16.904 -1.985 -70.079 1.00 95.69 81 VAL A N 1
ATOM 579 C CA . VAL A 1 81 ? 17.278 -3.034 -69.125 1.00 95.69 81 VAL A CA 1
ATOM 580 C C . VAL A 1 81 ? 17.327 -2.416 -67.736 1.00 95.69 81 VAL A C 1
ATOM 582 O O . VAL A 1 81 ? 18.050 -1.445 -67.504 1.00 95.69 81 VAL A O 1
ATOM 585 N N . LYS A 1 82 ? 16.535 -2.974 -66.821 1.00 96.69 82 LYS A N 1
ATOM 586 C CA . LYS A 1 82 ? 16.636 -2.714 -65.387 1.00 96.69 82 LYS A CA 1
ATOM 587 C C . LYS A 1 82 ? 17.820 -3.506 -64.832 1.00 96.69 82 LYS A C 1
ATOM 589 O O . LYS A 1 82 ? 18.014 -4.667 -65.189 1.00 96.69 82 LYS A O 1
ATOM 594 N N . VAL A 1 83 ? 18.578 -2.864 -63.959 1.00 96.50 83 VAL A N 1
ATOM 595 C CA . VAL A 1 83 ? 19.687 -3.416 -63.192 1.00 96.50 83 VAL A CA 1
ATOM 596 C C . VAL A 1 83 ? 19.391 -3.108 -61.727 1.00 96.50 83 VAL A C 1
ATOM 598 O O . VAL A 1 83 ? 19.429 -1.944 -61.335 1.00 96.50 83 VAL A O 1
ATOM 601 N N . THR A 1 84 ? 19.042 -4.120 -60.942 1.00 97.00 84 THR A N 1
ATOM 602 C CA . THR A 1 84 ? 18.719 -3.964 -59.516 1.00 97.00 84 THR A CA 1
ATOM 603 C C . THR A 1 84 ? 19.953 -4.312 -58.694 1.00 97.00 84 THR A C 1
ATOM 605 O O . THR A 1 84 ? 20.600 -5.321 -58.973 1.00 97.00 84 THR A O 1
ATOM 608 N N . VAL A 1 85 ? 20.292 -3.452 -57.733 1.00 96.94 85 VAL A N 1
ATOM 609 C CA . VAL A 1 85 ? 21.461 -3.568 -56.853 1.00 96.94 85 VAL A CA 1
ATOM 610 C C . VAL A 1 85 ? 20.977 -3.674 -55.411 1.00 96.94 85 VAL A C 1
ATOM 612 O O . VAL A 1 85 ? 20.341 -2.740 -54.921 1.00 96.94 85 VAL A O 1
ATOM 615 N N . ASP A 1 86 ? 21.283 -4.789 -54.754 1.00 96.94 86 ASP A N 1
ATOM 616 C CA . ASP A 1 86 ? 20.819 -5.087 -53.393 1.00 96.94 86 ASP A CA 1
ATOM 617 C C . ASP A 1 86 ? 21.617 -4.301 -52.322 1.00 96.94 86 ASP A C 1
ATOM 619 O O . ASP A 1 86 ? 22.711 -3.808 -52.625 1.00 96.94 86 ASP A O 1
ATOM 623 N N . PRO A 1 87 ? 21.128 -4.169 -51.071 1.00 95.50 87 PRO A N 1
ATOM 624 C CA . PRO A 1 87 ? 21.817 -3.428 -50.006 1.00 95.50 87 PRO A CA 1
ATOM 625 C C . PRO A 1 87 ? 23.222 -3.945 -49.651 1.00 95.50 87 PRO A C 1
ATOM 627 O O . PRO A 1 87 ? 23.552 -5.118 -49.853 1.00 95.50 87 PRO A O 1
ATOM 630 N N . ASN A 1 88 ? 24.068 -3.050 -49.138 1.00 95.38 88 ASN A N 1
ATOM 631 C CA . ASN A 1 88 ? 25.426 -3.310 -48.672 1.00 95.38 88 ASN A CA 1
ATOM 632 C C . ASN A 1 88 ? 25.588 -2.903 -47.205 1.00 95.38 88 ASN A C 1
ATOM 634 O O . ASN A 1 88 ? 25.909 -1.757 -46.905 1.00 95.38 88 ASN A O 1
ATOM 638 N N . ASP A 1 89 ? 25.402 -3.870 -46.313 1.00 87.94 89 ASP A N 1
ATOM 639 C CA . ASP A 1 89 ? 25.397 -3.667 -44.857 1.00 87.94 89 ASP A CA 1
ATOM 640 C C . ASP A 1 89 ? 26.810 -3.656 -44.232 1.00 87.94 89 ASP A C 1
ATOM 642 O O . ASP A 1 89 ? 26.960 -3.597 -43.016 1.00 87.94 89 ASP A O 1
ATOM 646 N N . ALA A 1 90 ? 27.861 -3.732 -45.056 1.00 85.88 90 ALA A N 1
ATOM 647 C CA . ALA A 1 90 ? 29.257 -3.641 -44.634 1.00 85.88 90 ALA A CA 1
ATOM 648 C C . ALA A 1 90 ? 29.811 -2.228 -44.870 1.00 85.88 90 ALA A C 1
ATOM 650 O O . ALA A 1 90 ? 29.538 -1.631 -45.908 1.00 85.88 90 ALA A O 1
ATOM 651 N N . GLU A 1 91 ? 30.665 -1.733 -43.970 1.00 82.38 91 GLU A N 1
ATOM 652 C CA . GLU A 1 91 ? 31.361 -0.431 -44.085 1.00 82.38 91 GLU A CA 1
ATOM 653 C C . GLU A 1 91 ? 32.282 -0.325 -45.323 1.00 82.38 91 GLU A C 1
ATOM 655 O O . GLU A 1 91 ? 32.644 0.765 -45.768 1.00 82.38 91 GLU A O 1
ATOM 660 N N . GLU A 1 92 ? 32.654 -1.459 -45.922 1.00 88.56 92 GLU A N 1
ATOM 661 C CA . GLU A 1 92 ? 33.536 -1.510 -47.087 1.00 88.56 92 GLU A CA 1
ATOM 662 C C . GLU A 1 92 ? 32.794 -1.308 -48.419 1.00 88.56 92 GLU A C 1
ATOM 664 O O . GLU A 1 92 ? 31.732 -1.876 -48.695 1.00 88.56 92 GLU A O 1
ATOM 669 N N . THR A 1 93 ? 33.407 -0.517 -49.303 1.00 89.19 93 THR A N 1
ATOM 670 C CA . THR A 1 93 ? 32.867 -0.194 -50.635 1.00 89.19 93 THR A CA 1
ATOM 671 C C . THR A 1 93 ? 33.042 -1.369 -51.600 1.00 89.19 93 THR A C 1
ATOM 673 O O . THR A 1 93 ? 34.169 -1.753 -51.925 1.00 89.19 93 THR A O 1
ATOM 676 N N . ARG A 1 94 ? 31.938 -1.898 -52.145 1.00 95.12 94 ARG A N 1
ATOM 677 C CA . ARG A 1 94 ? 31.942 -3.038 -53.084 1.00 95.12 94 ARG A CA 1
ATOM 678 C C . ARG A 1 94 ? 31.682 -2.628 -54.538 1.00 95.12 94 ARG A C 1
ATOM 680 O O . ARG A 1 94 ? 31.263 -1.508 -54.834 1.00 95.12 94 ARG A O 1
ATOM 687 N N . ALA A 1 95 ? 31.967 -3.523 -55.487 1.00 95.12 95 ALA A N 1
ATOM 688 C CA . ALA A 1 95 ? 31.813 -3.241 -56.916 1.00 95.12 95 ALA A CA 1
ATOM 689 C C . ALA A 1 95 ? 31.460 -4.480 -57.753 1.00 95.12 95 ALA A C 1
ATOM 691 O O . ALA A 1 95 ? 31.905 -5.583 -57.448 1.00 95.12 95 ALA A O 1
ATOM 692 N N . ALA A 1 96 ? 30.719 -4.255 -58.840 1.00 95.69 96 ALA A N 1
ATOM 693 C CA . ALA A 1 96 ? 30.276 -5.262 -59.807 1.00 95.69 96 ALA A CA 1
ATOM 694 C C . ALA A 1 96 ? 30.399 -4.739 -61.252 1.00 95.69 96 ALA A C 1
ATOM 696 O O . ALA A 1 96 ? 30.545 -3.533 -61.490 1.00 95.69 96 ALA A O 1
ATOM 697 N N . VAL A 1 97 ? 30.310 -5.634 -62.233 1.00 96.50 97 VAL A N 1
ATOM 698 C CA . VAL A 1 97 ? 30.358 -5.347 -63.669 1.00 96.50 97 VAL A CA 1
ATOM 699 C C . VAL A 1 97 ? 29.210 -6.050 -64.396 1.00 96.50 97 VAL A C 1
ATOM 701 O O . VAL A 1 97 ? 29.260 -7.242 -64.701 1.00 96.50 97 VAL A O 1
ATOM 704 N N . VAL A 1 98 ? 28.195 -5.277 -64.789 1.00 96.38 98 VAL A N 1
ATOM 705 C CA . VAL A 1 98 ? 27.195 -5.758 -65.750 1.00 96.38 98 VAL A CA 1
ATOM 706 C C . VAL A 1 98 ? 27.809 -5.749 -67.144 1.00 96.38 98 VAL A C 1
ATOM 708 O O . VAL A 1 98 ? 28.266 -4.717 -67.637 1.00 96.38 98 VAL A O 1
ATOM 711 N N . THR A 1 99 ? 27.808 -6.909 -67.788 1.00 96.50 99 THR A N 1
ATOM 712 C CA . THR A 1 99 ? 28.366 -7.146 -69.119 1.00 96.50 99 THR A CA 1
ATOM 713 C C . THR A 1 99 ? 27.240 -7.381 -70.119 1.00 96.50 99 THR A C 1
ATOM 715 O O . THR A 1 99 ? 26.363 -8.209 -69.885 1.00 96.50 99 THR A O 1
ATOM 718 N N . VAL A 1 100 ? 27.275 -6.669 -71.247 1.00 96.31 100 VAL A N 1
ATOM 719 C CA . VAL A 1 100 ? 26.348 -6.825 -72.376 1.00 96.31 100 VAL A CA 1
ATOM 720 C C . VAL A 1 100 ? 27.134 -7.299 -73.596 1.00 96.31 100 VAL A C 1
ATOM 722 O O . VAL A 1 100 ? 28.158 -6.705 -73.937 1.00 96.31 100 VAL A O 1
ATOM 725 N N . VAL A 1 101 ? 26.660 -8.358 -74.255 1.00 95.62 101 VAL A N 1
ATOM 726 C CA . VAL A 1 101 ? 27.321 -9.008 -75.400 1.00 95.62 101 VAL A CA 1
ATOM 727 C C . VAL A 1 101 ? 26.369 -9.079 -76.592 1.00 95.62 101 VAL A C 1
ATOM 729 O O . VAL A 1 101 ? 25.197 -9.410 -76.422 1.00 95.62 101 VAL A O 1
ATOM 732 N N . ALA A 1 102 ? 26.875 -8.794 -77.793 1.00 94.88 102 ALA A N 1
ATOM 733 C CA . ALA A 1 102 ? 26.158 -8.911 -79.063 1.00 94.88 102 ALA A CA 1
ATOM 734 C C . ALA A 1 102 ? 27.127 -9.392 -80.163 1.00 94.88 102 ALA A C 1
ATOM 736 O O . ALA A 1 102 ? 28.027 -8.657 -80.577 1.00 94.88 102 ALA A O 1
ATOM 737 N N . ASP A 1 103 ? 26.969 -10.643 -80.605 1.00 91.56 103 ASP A N 1
ATOM 738 C CA . ASP A 1 103 ? 27.978 -11.386 -81.384 1.00 91.56 103 ASP A CA 1
ATOM 739 C C . ASP A 1 103 ? 29.390 -11.280 -80.757 1.00 91.56 103 ASP A C 1
ATOM 741 O O . ASP A 1 103 ? 29.594 -11.767 -79.646 1.00 91.56 103 ASP A O 1
ATOM 745 N N . GLN A 1 104 ? 30.356 -10.633 -81.423 1.00 89.00 104 GLN A N 1
ATOM 746 C CA . GLN A 1 104 ? 31.730 -10.454 -80.928 1.00 89.00 104 GLN A CA 1
ATOM 747 C C . GLN A 1 104 ? 31.947 -9.125 -80.177 1.00 89.00 104 GLN A C 1
ATOM 749 O O . GLN A 1 104 ? 33.082 -8.790 -79.833 1.00 89.00 104 GLN A O 1
ATOM 754 N N . LEU A 1 105 ? 30.897 -8.322 -79.973 1.00 94.56 105 LEU A N 1
ATOM 755 C CA . LEU A 1 105 ? 30.985 -7.021 -79.309 1.00 94.56 105 LEU A CA 1
ATOM 756 C C . LEU A 1 105 ? 30.577 -7.121 -77.841 1.00 94.56 105 LEU A C 1
ATOM 758 O O . LEU A 1 105 ? 29.511 -7.645 -77.527 1.00 94.56 105 LEU A O 1
ATOM 762 N N . THR A 1 106 ? 31.383 -6.520 -76.967 1.00 95.38 106 THR A N 1
ATOM 763 C CA . THR A 1 106 ? 31.131 -6.450 -75.523 1.00 95.38 106 THR A CA 1
ATOM 764 C C . THR A 1 106 ? 31.110 -4.997 -75.053 1.00 95.38 106 THR A C 1
ATOM 766 O O . THR A 1 106 ? 31.965 -4.194 -75.436 1.00 95.38 106 THR A O 1
ATOM 769 N N . LYS A 1 107 ? 30.150 -4.661 -74.190 1.00 95.31 107 LYS A N 1
ATOM 770 C CA . LYS A 1 107 ? 30.059 -3.404 -73.433 1.00 95.31 107 LYS A CA 1
ATOM 771 C C . LYS A 1 107 ? 29.913 -3.732 -71.948 1.00 95.31 107 LYS A C 1
ATOM 773 O O . LYS A 1 107 ? 29.365 -4.777 -71.604 1.00 95.31 107 LYS A O 1
ATOM 778 N N . THR A 1 108 ? 30.378 -2.846 -71.074 1.00 95.00 108 THR A N 1
ATOM 779 C CA . THR A 1 108 ? 30.303 -3.035 -69.620 1.00 95.00 108 THR A CA 1
ATOM 780 C C . THR A 1 108 ? 29.827 -1.777 -68.899 1.00 95.00 108 THR A C 1
ATOM 782 O O . THR A 1 108 ? 30.152 -0.654 -69.290 1.00 95.00 108 THR A O 1
ATOM 785 N N . LEU A 1 109 ? 29.073 -1.991 -67.823 1.00 94.38 109 LEU A N 1
ATOM 786 C CA . LEU A 1 109 ? 28.688 -1.009 -66.815 1.00 94.38 109 LEU A CA 1
ATOM 787 C C . LEU A 1 109 ? 29.371 -1.411 -65.504 1.00 94.38 109 LEU A C 1
ATOM 789 O O . LEU A 1 109 ? 29.022 -2.444 -64.935 1.00 94.38 109 LEU A O 1
ATOM 793 N N . LYS A 1 110 ? 30.310 -0.600 -65.001 1.00 93.94 110 LYS A N 1
ATOM 794 C CA . LYS A 1 110 ? 30.831 -0.783 -63.638 1.00 93.94 110 LYS A CA 1
ATOM 795 C C . LYS A 1 110 ? 29.882 -0.150 -62.620 1.00 93.94 110 LYS A C 1
ATOM 797 O O . LYS A 1 110 ? 29.631 1.051 -62.679 1.00 93.94 110 LYS A O 1
ATOM 802 N N . ILE A 1 111 ? 29.435 -0.927 -61.649 1.00 95.62 111 ILE A N 1
ATOM 803 C CA . ILE A 1 111 ? 28.718 -0.445 -60.470 1.00 95.62 111 ILE A CA 1
ATOM 804 C C . ILE A 1 111 ? 29.726 -0.375 -59.323 1.00 95.62 111 ILE A C 1
ATOM 806 O O . ILE A 1 111 ? 30.468 -1.329 -59.093 1.00 95.62 111 ILE A O 1
ATOM 810 N N . THR A 1 112 ? 29.767 0.752 -58.620 1.00 94.00 112 THR A N 1
ATOM 811 C CA . THR A 1 112 ? 30.426 0.871 -57.313 1.00 94.00 112 THR A CA 1
ATOM 812 C C . THR A 1 112 ? 29.350 1.242 -56.301 1.00 94.00 112 THR A C 1
ATOM 814 O O . THR A 1 112 ? 28.618 2.206 -56.525 1.00 94.00 112 THR A O 1
ATOM 817 N N . GLN A 1 113 ? 29.256 0.487 -55.215 1.00 96.06 113 GLN A N 1
ATOM 818 C CA . GLN A 1 113 ? 28.293 0.695 -54.143 1.00 96.06 113 GLN A CA 1
ATOM 819 C C . GLN A 1 113 ? 29.042 1.076 -52.867 1.00 96.06 113 GLN A C 1
ATOM 821 O O . GLN A 1 113 ? 29.986 0.378 -52.491 1.00 96.06 113 GLN A O 1
ATOM 826 N N . SER A 1 114 ? 28.646 2.181 -52.232 1.00 90.44 114 SER A N 1
ATOM 827 C CA . SER A 1 114 ? 29.219 2.602 -50.949 1.00 90.44 114 SER A CA 1
ATOM 828 C C . SER A 1 114 ? 29.083 1.509 -49.889 1.00 90.44 114 SER A C 1
ATOM 830 O O . SER A 1 114 ? 28.161 0.690 -49.939 1.00 90.44 114 SER A O 1
ATOM 832 N N . GLY A 1 115 ? 29.988 1.526 -48.914 1.00 82.94 115 GLY A N 1
ATOM 833 C CA . GLY A 1 115 ? 29.738 0.865 -47.640 1.00 82.94 115 GLY A CA 1
ATOM 834 C C . GLY A 1 115 ? 28.632 1.557 -46.845 1.00 82.94 115 GLY A C 1
ATOM 835 O O . GLY A 1 115 ? 28.255 2.688 -47.170 1.00 82.94 115 GLY A O 1
ATOM 836 N N . ALA A 1 116 ? 28.126 0.871 -45.825 1.00 79.94 116 ALA A N 1
ATOM 837 C CA . ALA A 1 116 ? 27.342 1.478 -44.756 1.00 79.94 116 ALA A CA 1
ATOM 838 C C . ALA A 1 116 ? 28.159 2.566 -44.033 1.00 79.94 116 ALA A C 1
ATOM 840 O O . ALA A 1 116 ? 29.390 2.503 -43.995 1.00 79.94 116 ALA A O 1
ATOM 841 N N . ASP A 1 117 ? 27.481 3.565 -43.468 1.00 73.88 117 ASP A N 1
ATOM 842 C CA . ASP A 1 117 ? 28.136 4.556 -42.616 1.00 73.88 117 ASP A CA 1
ATOM 843 C C . ASP A 1 117 ? 28.602 3.879 -41.314 1.00 73.88 117 ASP A C 1
ATOM 845 O O . ASP A 1 117 ? 27.850 3.119 -40.700 1.00 73.88 117 ASP A O 1
ATOM 849 N N . ALA A 1 118 ? 29.847 4.135 -40.907 1.00 57.22 118 ALA A N 1
ATOM 850 C CA . ALA A 1 118 ? 30.388 3.620 -39.651 1.00 57.22 118 ALA A CA 1
ATOM 851 C C . ALA A 1 118 ? 29.631 4.227 -38.450 1.00 57.22 118 ALA A C 1
ATOM 853 O O . ALA A 1 118 ? 29.212 5.387 -38.527 1.00 57.22 118 ALA A O 1
ATOM 854 N N . PRO A 1 119 ? 29.464 3.491 -37.335 1.00 54.66 119 PRO A N 1
ATOM 855 C CA . PRO A 1 119 ? 28.816 4.031 -36.144 1.00 54.66 119 PRO A CA 1
ATOM 856 C C . PRO A 1 119 ? 29.592 5.239 -35.597 1.00 54.66 119 PRO A C 1
ATOM 858 O O . PRO A 1 119 ? 30.814 5.190 -35.447 1.00 54.66 119 PRO A O 1
ATOM 861 N N . GLU A 1 120 ? 28.871 6.319 -35.282 1.00 56.12 120 GLU A N 1
ATOM 862 C CA . GLU A 1 120 ? 29.436 7.480 -34.582 1.00 56.12 120 GLU A CA 1
ATOM 863 C C . GLU A 1 120 ? 30.053 7.030 -33.240 1.00 56.12 120 GLU A C 1
ATOM 865 O O . GLU A 1 120 ? 29.463 6.192 -32.548 1.00 56.12 120 GLU A O 1
ATOM 870 N N . PRO A 1 121 ? 31.233 7.555 -32.853 1.00 59.84 121 PRO A N 1
ATOM 871 C CA . PRO A 1 121 ? 31.911 7.141 -31.631 1.00 59.84 121 PRO A CA 1
ATOM 872 C C . PRO A 1 121 ? 31.066 7.479 -30.401 1.00 59.84 121 PRO A C 1
ATOM 874 O O . PRO A 1 121 ? 30.469 8.553 -30.322 1.00 59.84 121 PRO A O 1
ATOM 877 N N . GLU A 1 122 ? 31.041 6.573 -29.423 1.00 70.38 122 GLU A N 1
ATOM 878 C CA . GLU A 1 122 ? 30.238 6.766 -28.217 1.00 70.38 122 GLU A CA 1
ATOM 879 C C . GLU A 1 122 ? 30.701 8.003 -27.438 1.00 70.38 122 GLU A C 1
ATOM 881 O O . GLU A 1 122 ? 31.867 8.144 -27.069 1.00 70.38 122 GLU A O 1
ATOM 886 N N . THR A 1 123 ? 29.762 8.910 -27.188 1.00 80.19 123 THR A N 1
ATOM 887 C CA . THR A 1 123 ? 29.975 10.128 -26.408 1.00 80.19 123 THR A CA 1
ATOM 888 C C . THR A 1 123 ? 29.248 10.007 -25.081 1.00 80.19 123 THR A C 1
ATOM 890 O O . THR A 1 123 ? 28.048 9.735 -25.044 1.00 80.19 123 THR A O 1
ATOM 893 N N . TYR A 1 124 ? 29.962 10.234 -23.983 1.00 91.25 124 TYR A N 1
ATOM 894 C CA . TYR A 1 124 ? 29.362 10.300 -22.654 1.00 91.25 124 TYR A CA 1
ATOM 895 C C . TYR A 1 124 ? 29.218 11.759 -22.233 1.00 91.25 124 TYR A C 1
ATOM 897 O O . TYR A 1 124 ? 30.141 12.556 -22.397 1.00 91.25 124 TYR A O 1
ATOM 905 N N . ILE A 1 125 ? 28.044 12.127 -21.727 1.00 93.31 125 ILE A N 1
ATOM 906 C CA . ILE A 1 125 ? 27.706 13.510 -21.384 1.00 93.31 125 ILE A CA 1
ATOM 907 C C . ILE A 1 125 ? 27.222 13.552 -19.938 1.00 93.31 125 ILE A C 1
ATOM 909 O O . ILE A 1 125 ? 26.163 13.016 -19.611 1.00 93.31 125 ILE A O 1
ATOM 913 N N . LEU A 1 126 ? 28.003 14.194 -19.073 1.00 95.50 126 LEU A N 1
ATOM 914 C CA . LEU A 1 126 ? 27.654 14.408 -17.673 1.00 95.50 126 LEU A CA 1
ATOM 915 C C . LEU A 1 126 ? 26.539 15.461 -17.576 1.00 95.50 126 LEU A C 1
ATOM 917 O O . LEU A 1 126 ? 26.711 16.597 -18.021 1.00 95.50 126 LEU A O 1
ATOM 921 N N . VAL A 1 127 ? 25.410 15.079 -16.983 1.00 94.12 127 VAL A N 1
ATOM 922 C CA . VAL A 1 127 ? 24.214 15.912 -16.771 1.00 94.12 127 VAL A CA 1
ATOM 923 C C . VAL A 1 127 ? 23.744 15.812 -15.329 1.00 94.12 127 VAL A C 1
ATOM 925 O O . VAL A 1 127 ? 24.004 14.812 -14.667 1.00 94.12 127 VAL A O 1
ATOM 928 N N . GLY A 1 128 ? 23.046 16.835 -14.840 1.00 90.88 128 GLY A N 1
ATOM 929 C CA . GLY A 1 128 ? 22.549 16.880 -13.466 1.00 90.88 128 GLY A CA 1
ATOM 930 C C . GLY A 1 128 ? 22.410 18.288 -12.920 1.00 90.88 128 GLY A C 1
ATOM 931 O O . GLY A 1 128 ? 23.027 19.231 -13.425 1.00 90.88 128 GLY A O 1
ATOM 932 N N . GLU A 1 129 ? 21.639 18.442 -11.843 1.00 89.19 129 GLU A N 1
ATOM 933 C CA . GLU A 1 129 ? 21.518 19.727 -11.139 1.00 89.19 129 GLU A CA 1
ATOM 934 C C . GLU A 1 129 ? 22.881 20.261 -10.679 1.00 89.19 129 GLU A C 1
ATOM 936 O O . GLU A 1 129 ? 23.099 21.471 -10.654 1.00 89.19 129 GLU A O 1
ATOM 941 N N . ALA A 1 130 ? 23.825 19.363 -10.379 1.00 88.06 130 ALA A N 1
ATOM 942 C CA . ALA A 1 130 ? 25.169 19.719 -9.946 1.00 88.06 130 ALA A CA 1
ATOM 943 C C . ALA A 1 130 ? 26.004 20.460 -11.005 1.00 88.06 130 ALA A C 1
ATOM 945 O O . ALA A 1 130 ? 26.904 21.214 -10.628 1.00 88.06 130 ALA A O 1
ATOM 946 N N . VAL A 1 131 ? 25.722 20.240 -12.298 1.00 91.00 131 VAL A N 1
ATOM 947 C CA . VAL A 1 131 ? 26.542 20.699 -13.440 1.00 91.00 131 VAL A CA 1
ATOM 948 C C . VAL A 1 131 ? 25.826 21.665 -14.395 1.00 91.00 131 VAL A C 1
ATOM 950 O O . VAL A 1 131 ? 26.472 22.234 -15.271 1.00 91.00 131 VAL A O 1
ATOM 953 N N . GLY A 1 132 ? 24.524 21.906 -14.207 1.00 83.81 132 GLY A N 1
ATOM 954 C CA . GLY A 1 132 ? 23.755 22.898 -14.976 1.00 83.81 132 GLY A CA 1
ATOM 955 C C . GLY A 1 132 ? 22.321 22.489 -15.330 1.00 83.81 132 GLY A C 1
ATOM 956 O O . GLY A 1 132 ? 21.539 23.334 -15.758 1.00 83.81 132 GLY A O 1
ATOM 957 N N . GLY A 1 133 ? 21.960 21.220 -15.138 1.00 85.50 133 GLY A N 1
ATOM 958 C CA . GLY A 1 133 ? 20.625 20.671 -15.379 1.00 85.50 133 GLY A CA 1
ATOM 959 C C . GLY A 1 133 ? 20.649 19.317 -16.094 1.00 85.50 133 GLY A C 1
ATOM 960 O O . GLY A 1 133 ? 21.691 18.842 -16.541 1.00 85.50 133 GLY A O 1
ATOM 961 N N . TRP A 1 134 ? 19.470 18.708 -16.222 1.00 90.50 134 TRP A N 1
ATOM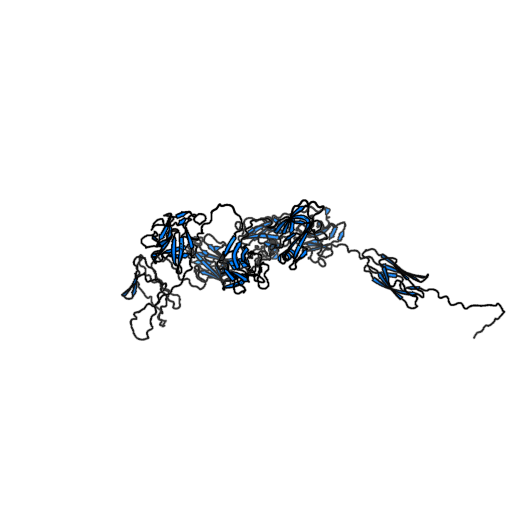 962 C CA . TRP A 1 134 ? 19.261 17.367 -16.795 1.00 90.50 134 TRP A CA 1
ATOM 963 C C . TRP A 1 134 ? 19.154 17.317 -18.332 1.00 90.50 134 TRP A C 1
ATOM 965 O O . TRP A 1 134 ? 18.797 16.287 -18.889 1.00 90.50 134 TRP A O 1
ATOM 975 N N . ASP A 1 135 ? 19.432 18.416 -19.036 1.00 87.69 135 ASP A N 1
ATOM 976 C CA . ASP A 1 135 ? 19.356 18.477 -20.503 1.00 87.69 135 ASP A CA 1
ATOM 977 C C . ASP A 1 135 ? 20.744 18.194 -21.118 1.00 87.69 135 ASP A C 1
ATOM 979 O O . ASP A 1 135 ? 21.619 19.064 -21.036 1.00 87.69 135 ASP A O 1
ATOM 983 N N . PRO A 1 136 ? 20.977 17.023 -21.748 1.00 82.81 136 PRO A N 1
ATOM 984 C CA . PRO A 1 136 ? 22.284 16.672 -22.309 1.00 82.81 136 PRO A CA 1
ATOM 985 C C . PRO A 1 136 ? 22.674 17.481 -23.549 1.00 82.81 136 PRO A C 1
ATOM 987 O O . PRO A 1 136 ? 23.848 17.497 -23.907 1.00 82.81 136 PRO A O 1
ATOM 990 N N . VAL A 1 137 ? 21.728 18.164 -24.200 1.00 80.88 137 VAL A N 1
ATOM 991 C CA . VAL A 1 137 ? 21.980 18.962 -25.408 1.00 80.88 137 VAL A CA 1
ATOM 992 C C . VAL A 1 137 ? 22.332 20.406 -25.051 1.00 80.88 137 VAL A C 1
ATOM 994 O O . VAL A 1 137 ? 23.204 20.999 -25.684 1.00 80.88 137 VAL A O 1
ATOM 997 N N . ASN A 1 138 ? 21.665 20.981 -24.045 1.00 79.75 138 ASN A N 1
ATOM 998 C CA . ASN A 1 138 ? 21.813 22.396 -23.683 1.00 79.75 138 ASN A CA 1
ATOM 999 C C . ASN A 1 138 ? 22.671 22.643 -22.430 1.00 79.75 138 ASN A C 1
ATOM 1001 O O . ASN A 1 138 ? 23.315 23.688 -22.349 1.00 79.75 138 ASN A O 1
ATOM 1005 N N . ASN A 1 139 ? 22.689 21.708 -21.472 1.00 81.25 139 ASN A N 1
ATOM 1006 C CA . ASN A 1 139 ? 23.368 21.859 -20.175 1.00 81.25 139 ASN A CA 1
ATOM 1007 C C . ASN A 1 139 ? 24.454 20.794 -19.918 1.00 81.25 139 ASN A C 1
ATOM 1009 O O . ASN A 1 139 ? 25.199 20.906 -18.946 1.00 81.25 139 ASN A O 1
ATOM 1013 N N . GLY A 1 140 ? 24.538 19.763 -20.762 1.00 83.50 140 GLY A N 1
ATOM 1014 C CA . GLY A 1 140 ? 25.447 18.634 -20.588 1.00 83.50 140 GLY A CA 1
ATOM 1015 C C . GLY A 1 140 ? 26.923 18.961 -20.829 1.00 83.50 140 GLY A C 1
ATOM 1016 O O . GLY A 1 140 ? 27.290 19.701 -21.743 1.00 83.50 140 GLY A O 1
ATOM 1017 N N . VAL A 1 141 ? 27.792 18.351 -20.023 1.00 93.06 141 VAL A N 1
ATOM 1018 C CA . VAL A 1 141 ? 29.249 18.425 -20.165 1.00 93.06 141 VAL A CA 1
ATOM 1019 C C . VAL A 1 141 ? 29.730 17.190 -20.922 1.00 93.06 141 VAL A C 1
ATOM 1021 O O . VAL A 1 141 ? 29.726 16.087 -20.383 1.00 93.06 141 VAL A O 1
ATOM 1024 N N . VAL A 1 142 ? 30.137 17.370 -22.179 1.00 91.56 142 VAL A N 1
ATOM 1025 C CA . VAL A 1 142 ? 30.642 16.284 -23.037 1.00 91.56 142 VAL A CA 1
ATOM 1026 C C . VAL A 1 142 ? 32.024 15.824 -22.563 1.00 91.56 142 VAL A C 1
ATOM 1028 O O . VAL A 1 142 ? 32.932 16.644 -22.410 1.00 91.56 142 VAL A O 1
ATOM 1031 N N . LEU A 1 143 ? 32.186 14.515 -22.369 1.00 93.00 143 LEU A N 1
ATOM 1032 C CA . LEU A 1 143 ? 33.463 13.855 -22.112 1.00 93.00 143 LEU A CA 1
ATOM 1033 C C . LEU A 1 143 ? 34.058 13.332 -23.432 1.00 93.00 143 LEU A C 1
ATOM 1035 O O . LEU A 1 143 ? 33.335 12.862 -24.310 1.00 93.00 143 LEU A O 1
ATOM 1039 N N . ILE A 1 144 ? 35.384 13.382 -23.559 1.00 88.44 144 ILE A N 1
ATOM 1040 C CA . ILE A 1 144 ? 36.136 12.927 -24.741 1.00 88.44 144 ILE A CA 1
ATOM 1041 C C . ILE A 1 144 ? 36.984 11.710 -24.358 1.00 88.44 144 ILE A C 1
ATOM 1043 O O . ILE A 1 144 ? 37.599 11.713 -23.296 1.00 88.44 144 ILE A O 1
ATOM 1047 N N . LEU A 1 145 ? 37.022 10.675 -25.202 1.00 87.56 145 LEU A N 1
ATOM 1048 C CA . LEU A 1 145 ? 37.830 9.475 -24.961 1.00 87.56 145 LEU A CA 1
ATOM 1049 C C . LEU A 1 145 ? 39.334 9.778 -25.121 1.00 87.56 145 LEU A C 1
ATOM 1051 O O . LEU A 1 145 ? 39.818 9.994 -26.233 1.00 87.56 145 LEU A O 1
ATOM 1055 N N . GLU A 1 146 ? 40.069 9.772 -24.009 1.00 86.31 146 GLU A N 1
ATOM 1056 C CA . GLU A 1 146 ? 41.514 10.003 -23.910 1.00 86.31 146 GLU A CA 1
ATOM 1057 C C . GLU A 1 146 ? 42.156 8.920 -23.014 1.00 86.31 146 GLU A C 1
ATOM 1059 O O . GLU A 1 146 ? 41.728 8.698 -21.884 1.00 86.31 146 GLU A O 1
ATOM 1064 N N . ASP A 1 147 ? 43.186 8.226 -23.517 1.00 84.50 147 ASP A N 1
ATOM 1065 C CA . ASP A 1 147 ? 44.007 7.238 -22.782 1.00 84.50 147 ASP A CA 1
ATOM 1066 C C . ASP A 1 147 ? 43.232 6.186 -21.935 1.00 84.50 147 ASP A C 1
ATOM 1068 O O . ASP A 1 147 ? 43.687 5.768 -20.868 1.00 84.50 147 ASP A O 1
ATOM 1072 N N . GLY A 1 148 ? 42.075 5.716 -22.427 1.00 85.69 148 GLY A N 1
ATOM 1073 C CA . GLY A 1 148 ? 41.239 4.680 -21.785 1.00 85.69 148 GLY A CA 1
ATOM 1074 C C . GLY A 1 148 ? 40.161 5.209 -20.825 1.00 85.69 148 GLY A C 1
ATOM 1075 O O . GLY A 1 148 ? 39.513 4.428 -20.123 1.00 85.69 148 GLY A O 1
ATOM 1076 N N . TYR A 1 149 ? 39.960 6.528 -20.789 1.00 92.38 149 TYR A N 1
ATOM 1077 C CA . TYR A 1 149 ? 38.907 7.189 -20.023 1.00 92.38 149 TYR A CA 1
ATOM 1078 C C . TYR A 1 149 ? 38.123 8.153 -20.911 1.00 92.38 149 TYR A C 1
ATOM 1080 O O . TYR A 1 149 ? 38.697 8.844 -21.745 1.00 92.38 149 TYR A O 1
ATOM 1088 N N . TYR A 1 150 ? 36.824 8.286 -20.679 1.00 94.06 150 TYR A N 1
ATOM 1089 C CA . TYR A 1 150 ? 36.075 9.465 -21.099 1.00 94.06 150 TYR A CA 1
ATOM 1090 C C . TYR A 1 150 ? 36.390 10.598 -20.110 1.00 94.06 150 TYR A C 1
ATOM 1092 O O . TYR A 1 150 ? 36.227 10.418 -18.903 1.00 94.06 150 TYR A O 1
ATOM 1100 N N . VAL A 1 151 ? 36.874 11.747 -20.593 1.00 93.94 151 VAL A N 1
ATOM 1101 C CA . VAL A 1 151 ? 37.441 12.825 -19.762 1.00 93.94 151 VAL A CA 1
ATOM 1102 C C . VAL A 1 151 ? 36.764 14.171 -20.018 1.00 93.94 151 VAL A C 1
ATOM 1104 O O . VAL A 1 151 ? 36.570 14.572 -21.165 1.00 93.94 151 VAL A O 1
ATOM 1107 N N . ALA A 1 152 ? 36.480 14.914 -18.946 1.00 94.88 152 ALA A N 1
ATOM 1108 C CA . ALA A 1 152 ? 36.129 16.335 -18.985 1.00 94.88 152 ALA A CA 1
ATOM 1109 C C . ALA A 1 152 ? 36.962 17.124 -17.956 1.00 94.88 152 ALA A C 1
ATOM 1111 O O . ALA A 1 152 ? 37.259 16.633 -16.868 1.00 94.88 152 ALA A O 1
ATOM 1112 N N . LYS A 1 153 ? 37.371 18.353 -18.294 1.00 94.12 153 LYS A N 1
ATOM 1113 C CA . LYS A 1 153 ? 38.368 19.129 -17.528 1.00 94.12 153 LYS A CA 1
ATOM 1114 C C . LYS A 1 153 ? 37.790 20.379 -16.865 1.00 94.12 153 LYS A C 1
ATOM 1116 O O . LYS A 1 153 ? 37.003 21.097 -17.479 1.00 94.12 153 LYS A O 1
ATOM 1121 N N . ALA A 1 154 ? 38.229 20.661 -15.633 1.00 92.12 154 ALA A N 1
ATOM 1122 C CA . ALA A 1 154 ? 37.833 21.828 -14.829 1.00 92.12 154 ALA A CA 1
ATOM 1123 C C . ALA A 1 154 ? 36.302 22.070 -14.725 1.00 92.12 154 ALA A C 1
ATOM 1125 O O . ALA A 1 154 ? 35.835 23.225 -14.651 1.00 92.12 154 ALA A O 1
ATOM 1126 N N . VAL A 1 155 ? 35.538 20.971 -14.708 1.00 95.62 155 VAL A N 1
ATOM 1127 C CA . VAL A 1 155 ? 34.074 20.913 -14.610 1.00 95.62 155 VAL A CA 1
ATOM 1128 C C . VAL A 1 155 ? 33.641 21.527 -13.289 1.00 95.62 155 VAL A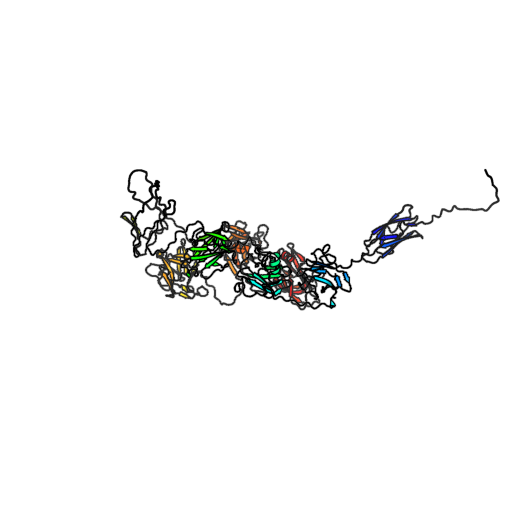 C 1
ATOM 1130 O O . VAL A 1 155 ? 34.193 21.196 -12.245 1.00 95.62 155 VAL A O 1
ATOM 1133 N N . SER A 1 156 ? 32.682 22.451 -13.327 1.00 93.94 156 SER A N 1
ATOM 1134 C CA . SER A 1 156 ? 32.183 23.114 -12.116 1.00 93.94 156 SER A CA 1
ATOM 1135 C C . SER A 1 156 ? 31.027 22.296 -11.548 1.00 93.94 156 SER A C 1
ATOM 1137 O O . SER A 1 156 ? 30.043 22.094 -12.251 1.00 93.94 156 SER A O 1
ATOM 1139 N N . VAL A 1 157 ? 31.170 21.814 -10.313 1.00 94.06 157 VAL A N 1
ATOM 1140 C CA . VAL A 1 157 ? 30.220 20.891 -9.674 1.00 94.06 157 VAL A CA 1
ATOM 1141 C C . VAL A 1 157 ? 29.742 21.471 -8.345 1.00 94.06 157 VAL A C 1
ATOM 1143 O O . VAL A 1 157 ? 30.545 21.957 -7.541 1.00 94.06 157 VAL A O 1
ATOM 1146 N N . THR A 1 158 ? 28.433 21.404 -8.116 1.00 88.38 158 THR A N 1
ATOM 1147 C CA . THR A 1 158 ? 27.769 21.790 -6.863 1.00 88.38 158 THR A CA 1
ATOM 1148 C C . THR A 1 158 ? 27.573 20.560 -5.968 1.00 88.38 158 THR A C 1
ATOM 1150 O O . THR A 1 158 ? 27.139 19.516 -6.445 1.00 88.38 158 THR A O 1
ATOM 1153 N N . ALA A 1 159 ? 27.897 20.675 -4.677 1.00 80.62 159 ALA A N 1
ATOM 1154 C CA . ALA A 1 159 ? 27.759 19.592 -3.696 1.00 80.62 159 ALA A CA 1
ATOM 1155 C C . ALA A 1 159 ? 26.302 19.163 -3.476 1.00 80.62 159 ALA A C 1
ATOM 1157 O O . ALA A 1 159 ? 25.394 19.985 -3.596 1.00 80.62 159 ALA A O 1
ATOM 1158 N N . LYS A 1 160 ? 26.109 17.910 -3.035 1.00 76.56 160 LYS A N 1
ATOM 1159 C CA . LYS A 1 160 ? 24.808 17.347 -2.614 1.00 76.56 160 LYS A CA 1
ATOM 1160 C C . LYS A 1 160 ? 23.701 17.568 -3.655 1.00 76.56 160 LYS A C 1
ATOM 1162 O O . LYS A 1 160 ? 22.591 17.986 -3.331 1.00 76.56 160 LYS A O 1
ATOM 1167 N N . LYS A 1 161 ? 24.053 17.351 -4.922 1.00 81.69 161 LYS A N 1
ATOM 1168 C CA . LYS A 1 161 ? 23.166 17.423 -6.078 1.00 81.69 161 LYS A CA 1
ATOM 1169 C C . LYS A 1 161 ? 23.500 16.286 -7.030 1.00 81.69 161 LYS A C 1
ATOM 1171 O O . LYS A 1 161 ? 24.674 16.070 -7.320 1.00 81.69 161 LYS A O 1
ATOM 1176 N N . GLY A 1 162 ? 22.456 15.614 -7.512 1.00 83.62 162 GLY A N 1
ATOM 1177 C CA . GLY A 1 162 ? 22.572 14.472 -8.408 1.00 83.62 162 GLY A CA 1
ATOM 1178 C C . GLY A 1 162 ? 23.114 14.840 -9.789 1.00 83.62 162 GLY A C 1
ATOM 1179 O O . GLY A 1 162 ? 22.856 15.930 -10.320 1.00 83.62 162 GLY A O 1
ATOM 1180 N N . MET A 1 163 ? 23.859 13.899 -10.364 1.00 93.06 163 MET A N 1
ATOM 1181 C CA . MET A 1 163 ? 24.315 13.875 -11.749 1.00 93.06 163 MET A CA 1
ATOM 1182 C C . MET A 1 163 ? 24.561 12.433 -12.219 1.00 93.06 163 MET A C 1
ATOM 1184 O O . MET A 1 163 ? 24.773 11.535 -11.409 1.00 93.06 163 MET A O 1
ATOM 1188 N N . HIS A 1 164 ? 24.572 12.206 -13.528 1.00 93.25 164 HIS A N 1
ATOM 1189 C CA . HIS A 1 164 ? 24.976 10.937 -14.141 1.00 93.25 164 HIS A CA 1
ATOM 1190 C C . HIS A 1 164 ? 25.508 11.172 -15.562 1.00 93.25 164 HIS A C 1
ATOM 1192 O O . HIS A 1 164 ? 25.386 12.272 -16.107 1.00 93.25 164 HIS A O 1
ATOM 1198 N N . PHE A 1 165 ? 26.090 10.147 -16.184 1.00 94.88 165 PHE A N 1
ATOM 1199 C CA . PHE A 1 165 ? 26.546 10.226 -17.573 1.00 94.88 165 PHE A CA 1
ATOM 1200 C C . PHE A 1 165 ? 25.474 9.656 -18.511 1.00 94.88 165 PHE A C 1
ATOM 1202 O O . PHE A 1 165 ? 25.091 8.498 -18.385 1.00 94.88 165 PHE A O 1
ATOM 1209 N N . THR A 1 166 ? 24.998 10.446 -19.469 1.00 92.44 166 THR A N 1
ATOM 1210 C CA . THR A 1 166 ? 24.139 9.976 -20.574 1.00 92.44 166 THR A CA 1
ATOM 1211 C C . THR A 1 166 ? 24.986 9.516 -21.756 1.00 92.44 166 THR A C 1
ATOM 1213 O O . THR A 1 166 ? 26.081 10.040 -21.969 1.00 92.44 166 THR A O 1
ATOM 1216 N N . LYS A 1 167 ? 24.486 8.552 -22.534 1.00 88.62 167 LYS A N 1
ATOM 1217 C CA . LYS A 1 167 ? 25.168 7.997 -23.712 1.00 88.62 167 LYS A CA 1
ATOM 1218 C C . LYS A 1 167 ? 24.584 8.620 -24.977 1.00 88.62 167 LYS A C 1
ATOM 1220 O O . LYS A 1 167 ? 23.386 8.525 -25.206 1.00 88.62 167 LYS A O 1
ATOM 1225 N N . ASN A 1 168 ? 25.402 9.271 -25.803 1.00 83.00 168 ASN A N 1
ATOM 1226 C CA . ASN A 1 168 ? 24.989 9.932 -27.051 1.00 83.00 168 ASN A CA 1
ATOM 1227 C C . ASN A 1 168 ? 23.802 10.911 -26.882 1.00 83.00 168 ASN A C 1
ATOM 1229 O O . ASN A 1 168 ? 22.924 10.991 -27.739 1.00 83.00 168 ASN A O 1
ATOM 1233 N N . ALA A 1 169 ? 23.765 11.638 -25.757 1.00 81.75 169 ALA A N 1
ATOM 1234 C CA . ALA A 1 169 ? 22.644 12.487 -25.320 1.00 81.75 169 ALA A CA 1
ATOM 1235 C C . ALA A 1 169 ? 21.289 11.760 -25.134 1.00 81.75 169 ALA A C 1
ATOM 1237 O O . ALA A 1 169 ? 20.250 12.411 -25.007 1.00 81.75 169 ALA A O 1
ATOM 1238 N N . ALA A 1 170 ? 21.294 10.426 -25.084 1.00 79.88 170 ALA A N 1
ATOM 1239 C CA . ALA A 1 170 ? 20.147 9.578 -24.798 1.00 79.88 170 ALA A CA 1
ATOM 1240 C C . ALA A 1 170 ? 20.190 9.023 -23.362 1.00 79.88 170 ALA A C 1
ATOM 1242 O O . ALA A 1 170 ? 21.239 8.923 -22.721 1.00 79.88 170 ALA A O 1
ATOM 1243 N N . TRP A 1 171 ? 19.008 8.658 -22.870 1.00 81.19 171 TRP A N 1
ATOM 1244 C CA . TRP A 1 171 ? 18.791 8.121 -21.523 1.00 81.19 171 TRP A CA 1
ATOM 1245 C C . TRP A 1 171 ? 18.986 6.602 -21.439 1.00 81.19 171 TRP A C 1
ATOM 1247 O O . TRP A 1 171 ? 19.205 6.064 -20.359 1.00 81.19 171 TRP A O 1
ATOM 1257 N N . GLU A 1 172 ? 18.936 5.917 -22.581 1.00 76.94 172 GLU A N 1
ATOM 1258 C CA . GLU A 1 172 ? 19.197 4.486 -22.702 1.00 76.94 172 GLU A CA 1
ATOM 1259 C C . GLU A 1 172 ? 20.695 4.198 -22.504 1.00 76.94 172 GLU A C 1
ATOM 1261 O O . GLU A 1 172 ? 21.546 4.759 -23.196 1.00 76.94 172 GLU A O 1
ATOM 1266 N N . GLY A 1 173 ? 21.027 3.338 -21.535 1.00 73.50 173 GLY A N 1
ATOM 1267 C CA . GLY A 1 173 ? 22.419 3.040 -21.180 1.00 73.50 173 GLY A CA 1
ATOM 1268 C C . GLY A 1 173 ? 23.147 4.190 -20.472 1.00 73.50 173 GLY A C 1
ATOM 1269 O O . GLY A 1 173 ? 24.350 4.367 -20.683 1.00 73.50 173 GLY A O 1
ATOM 1270 N N . ASN A 1 174 ? 22.441 4.984 -19.657 1.00 88.19 174 ASN A N 1
ATOM 1271 C CA . ASN A 1 174 ? 23.078 5.963 -18.778 1.00 88.19 174 ASN A CA 1
ATOM 1272 C C . ASN A 1 174 ? 23.895 5.283 -17.657 1.00 88.19 174 ASN A C 1
ATOM 1274 O O . ASN A 1 174 ? 23.586 4.186 -17.200 1.00 88.19 174 ASN A O 1
ATOM 1278 N N . VAL A 1 175 ? 24.969 5.945 -17.224 1.00 90.44 175 VAL A N 1
ATOM 1279 C CA . VAL A 1 175 ? 25.915 5.436 -16.222 1.00 90.44 175 VAL A CA 1
ATOM 1280 C C . VAL A 1 175 ? 25.767 6.237 -14.935 1.00 90.44 175 VAL A C 1
ATOM 1282 O O . VAL A 1 175 ? 25.997 7.450 -14.907 1.00 90.44 175 VAL A O 1
ATOM 1285 N N . LYS A 1 176 ? 25.375 5.527 -13.879 1.00 91.88 176 LYS A N 1
ATOM 1286 C CA . LYS A 1 176 ? 24.998 6.031 -12.556 1.00 91.88 176 LYS A CA 1
ATOM 1287 C C . LYS A 1 176 ? 25.972 5.562 -11.467 1.00 91.88 176 LYS A C 1
ATOM 1289 O O . LYS A 1 176 ? 26.834 4.723 -11.714 1.00 91.88 176 LYS A O 1
ATOM 1294 N N . GLY A 1 177 ? 25.862 6.115 -10.263 1.00 84.44 177 GLY A N 1
ATOM 1295 C CA . GLY A 1 177 ? 26.691 5.772 -9.108 1.00 84.44 177 GLY A CA 1
ATOM 1296 C C . GLY A 1 177 ? 26.166 4.591 -8.293 1.00 84.44 177 GLY A C 1
ATOM 1297 O O . GLY A 1 177 ? 24.972 4.323 -8.237 1.00 84.44 177 GLY A O 1
ATOM 1298 N N . LYS A 1 178 ? 27.066 3.879 -7.618 1.00 79.44 178 LYS A N 1
ATOM 1299 C CA . LYS A 1 178 ? 26.734 2.913 -6.558 1.00 79.44 178 LYS A CA 1
ATOM 1300 C C . LYS A 1 178 ? 26.595 3.599 -5.198 1.00 79.44 178 LYS A C 1
ATOM 1302 O O . LYS A 1 178 ? 25.676 3.300 -4.445 1.00 79.44 178 LYS A O 1
ATOM 1307 N N . HIS A 1 179 ? 27.494 4.536 -4.910 1.00 67.25 179 HIS A N 1
ATOM 1308 C CA . HIS A 1 179 ? 27.480 5.366 -3.707 1.00 67.25 179 HIS A CA 1
ATOM 1309 C C . HIS A 1 179 ? 26.942 6.745 -4.104 1.00 67.25 179 HIS A C 1
ATOM 1311 O O . HIS A 1 179 ? 27.478 7.364 -5.026 1.00 67.25 179 HIS A O 1
ATOM 1317 N N . GLY A 1 180 ? 25.870 7.196 -3.451 1.00 57.78 180 GLY A N 1
ATOM 1318 C CA . GLY A 1 180 ? 25.166 8.424 -3.828 1.00 57.78 180 GLY A CA 1
ATOM 1319 C C . GLY A 1 180 ? 25.897 9.713 -3.434 1.00 57.78 180 GLY A C 1
ATOM 1320 O O . GLY A 1 180 ? 25.799 10.720 -4.133 1.00 57.78 180 GLY A O 1
ATOM 1321 N N . LEU A 1 181 ? 26.747 9.676 -2.398 1.00 76.88 181 LEU A N 1
ATOM 1322 C CA . LEU A 1 181 ? 27.585 10.803 -1.978 1.00 76.88 181 LEU A CA 1
ATOM 1323 C C . LEU A 1 181 ? 29.061 10.391 -1.835 1.00 76.88 181 LEU A C 1
ATOM 1325 O O . LEU A 1 181 ? 29.429 9.731 -0.865 1.00 76.88 181 LEU A O 1
ATOM 1329 N N . ILE A 1 182 ? 29.921 10.838 -2.758 1.00 81.62 182 ILE A N 1
ATOM 1330 C CA . ILE A 1 182 ? 31.377 10.583 -2.720 1.00 81.62 182 ILE A CA 1
ATOM 1331 C C . ILE A 1 182 ? 32.183 11.854 -2.422 1.00 81.62 182 ILE A C 1
ATOM 1333 O O . ILE A 1 182 ? 31.743 12.970 -2.721 1.00 81.62 182 ILE A O 1
ATOM 1337 N N . ALA A 1 183 ? 33.388 11.720 -1.867 1.00 85.25 183 ALA A N 1
ATOM 1338 C CA . ALA A 1 183 ? 34.307 12.843 -1.718 1.00 85.25 183 ALA A CA 1
ATOM 1339 C C . ALA A 1 183 ? 35.198 13.030 -2.966 1.00 85.25 183 ALA A C 1
ATOM 1341 O O . ALA A 1 183 ? 35.546 12.066 -3.655 1.00 85.25 183 ALA A O 1
ATOM 1342 N N . PRO A 1 184 ? 35.619 14.270 -3.285 1.00 89.69 184 PRO A N 1
ATOM 1343 C CA . PRO A 1 184 ? 36.557 14.499 -4.376 1.00 89.69 184 PRO A CA 1
ATOM 1344 C C . PRO A 1 184 ? 37.883 13.758 -4.170 1.00 89.69 184 PRO A C 1
ATOM 1346 O O . PRO A 1 184 ? 38.480 13.814 -3.093 1.00 89.69 184 PRO A O 1
ATOM 1349 N N . ASN A 1 185 ? 38.421 13.190 -5.251 1.00 91.44 185 ASN A N 1
ATOM 1350 C CA . ASN A 1 185 ? 39.581 12.287 -5.289 1.00 91.44 185 ASN A CA 1
ATOM 1351 C C . ASN A 1 185 ? 39.350 10.861 -4.744 1.00 91.44 185 ASN A C 1
ATOM 1353 O O . ASN A 1 185 ? 40.329 10.149 -4.518 1.00 91.44 185 ASN A O 1
ATOM 1357 N N . GLU A 1 186 ? 38.107 10.425 -4.553 1.00 91.81 186 GLU A N 1
ATOM 1358 C CA . GLU A 1 186 ? 37.790 9.014 -4.293 1.00 91.81 186 GLU A CA 1
ATOM 1359 C C . GLU A 1 186 ? 37.465 8.247 -5.588 1.00 91.81 186 GLU A C 1
ATOM 1361 O O . GLU A 1 186 ? 37.174 8.841 -6.632 1.00 91.81 186 GLU A O 1
ATOM 1366 N N . ILE A 1 187 ? 37.539 6.916 -5.521 1.00 92.25 187 ILE A N 1
ATOM 1367 C CA . ILE A 1 187 ? 37.089 6.004 -6.581 1.00 92.25 187 ILE A CA 1
ATOM 1368 C C . ILE A 1 187 ? 35.563 5.864 -6.495 1.00 92.25 187 ILE A C 1
ATOM 1370 O O . ILE A 1 187 ? 35.058 5.245 -5.562 1.00 92.25 187 ILE A O 1
ATOM 1374 N N . GLY A 1 188 ? 34.836 6.381 -7.485 1.00 89.94 188 GLY A N 1
ATOM 1375 C CA . GLY A 1 188 ? 33.418 6.080 -7.672 1.00 89.94 188 GLY A CA 1
ATOM 1376 C C . GLY A 1 188 ? 33.232 4.754 -8.410 1.00 89.94 188 GLY A C 1
ATOM 1377 O O . GLY A 1 188 ? 33.872 4.517 -9.434 1.00 89.94 188 GLY A O 1
ATOM 1378 N N . GLU A 1 189 ? 32.349 3.893 -7.909 1.00 90.56 189 GLU A N 1
ATOM 1379 C CA . GLU A 1 189 ? 31.905 2.669 -8.592 1.00 90.56 189 GLU A CA 1
ATOM 1380 C C . GLU A 1 189 ? 30.506 2.866 -9.188 1.00 90.56 189 GLU A C 1
ATOM 1382 O O . GLU A 1 189 ? 29.685 3.593 -8.622 1.00 90.56 189 GLU A O 1
ATOM 1387 N N . VAL A 1 190 ? 30.233 2.231 -10.329 1.00 88.88 190 VAL A N 1
ATOM 1388 C CA . VAL A 1 190 ? 28.963 2.360 -11.063 1.00 88.88 190 VAL A CA 1
ATOM 1389 C C . VAL A 1 190 ? 27.842 1.513 -10.443 1.00 88.88 190 VAL A C 1
ATOM 1391 O O . VAL A 1 190 ? 28.087 0.425 -9.921 1.00 88.88 190 VAL A O 1
ATOM 1394 N N . GLY A 1 191 ? 26.608 2.028 -10.480 1.00 85.81 191 GLY A N 1
ATOM 1395 C CA . GLY A 1 191 ? 25.422 1.431 -9.851 1.00 85.81 191 GLY A CA 1
ATOM 1396 C C . GLY A 1 191 ? 24.103 2.089 -10.285 1.00 85.81 191 GLY A C 1
ATOM 1397 O O . GLY A 1 191 ? 24.002 2.576 -11.407 1.00 85.81 191 GLY A O 1
ATOM 1398 N N . SER A 1 192 ? 23.091 2.081 -9.411 1.00 79.31 192 SER A N 1
ATOM 1399 C CA . SER A 1 192 ? 21.702 2.517 -9.672 1.00 79.31 192 SER A CA 1
ATOM 1400 C C . SER A 1 192 ? 21.365 3.964 -9.284 1.00 79.31 192 SER A C 1
ATOM 1402 O O . SER A 1 192 ? 20.337 4.496 -9.710 1.00 79.31 192 SER A O 1
ATOM 1404 N N . ASN A 1 193 ? 22.204 4.601 -8.473 1.00 78.75 193 ASN A N 1
ATOM 1405 C CA . ASN A 1 193 ? 21.903 5.832 -7.741 1.00 78.75 193 ASN A CA 1
ATOM 1406 C C . ASN A 1 193 ? 22.467 7.052 -8.492 1.00 78.75 193 ASN A C 1
ATOM 1408 O O . ASN A 1 193 ? 23.408 6.927 -9.277 1.00 78.75 193 ASN A O 1
ATOM 1412 N N . ASP A 1 194 ? 21.917 8.249 -8.293 1.00 85.75 194 ASP A N 1
ATOM 1413 C CA . ASP A 1 194 ? 22.535 9.449 -8.878 1.00 85.75 194 ASP A CA 1
ATOM 1414 C C . ASP A 1 194 ? 23.818 9.823 -8.117 1.00 85.75 194 ASP A C 1
ATOM 1416 O O . ASP A 1 194 ? 23.952 9.587 -6.922 1.00 85.75 194 ASP A O 1
ATOM 1420 N N . ILE A 1 195 ? 24.799 10.388 -8.820 1.00 90.06 195 ILE A N 1
ATOM 1421 C CA . ILE A 1 195 ? 26.102 10.738 -8.247 1.00 90.06 195 ILE A CA 1
ATOM 1422 C C . ILE A 1 195 ? 26.006 12.127 -7.608 1.00 90.06 195 ILE A C 1
ATOM 1424 O O . ILE A 1 195 ? 25.652 13.087 -8.286 1.00 90.06 195 ILE A O 1
ATOM 1428 N N . SER A 1 196 ? 26.400 12.275 -6.346 1.00 87.56 196 SER A N 1
ATOM 1429 C CA . SER A 1 196 ? 26.595 13.568 -5.677 1.00 87.56 196 SER A CA 1
ATOM 1430 C C . SER A 1 196 ? 27.999 13.679 -5.076 1.00 87.56 196 SER A C 1
ATOM 1432 O O . SER A 1 196 ? 28.606 12.686 -4.677 1.00 87.56 196 SER A O 1
ATOM 1434 N N . LEU A 1 197 ? 28.518 14.908 -4.959 1.00 86.06 197 LEU A N 1
ATOM 1435 C CA . LEU A 1 197 ? 29.779 15.185 -4.253 1.00 86.06 197 LEU A CA 1
ATOM 1436 C C . LEU A 1 197 ? 29.544 15.776 -2.858 1.00 86.06 197 LEU A C 1
ATOM 1438 O O . LEU A 1 197 ? 28.633 16.587 -2.671 1.00 86.06 197 LEU A O 1
ATOM 1442 N N . THR A 1 198 ? 30.411 15.446 -1.897 1.00 80.25 198 THR A N 1
ATOM 1443 C CA . THR A 1 198 ? 30.418 16.063 -0.553 1.00 80.25 198 THR A CA 1
ATOM 1444 C C . THR A 1 198 ? 30.719 17.565 -0.584 1.00 80.25 198 THR A C 1
ATOM 1446 O O . THR A 1 198 ? 30.179 18.317 0.229 1.00 80.25 198 THR A O 1
ATOM 1449 N N . GLU A 1 199 ? 31.556 18.013 -1.527 1.00 80.25 199 GLU A N 1
ATOM 1450 C CA . GLU A 1 199 ? 32.085 19.378 -1.621 1.00 80.25 199 GLU A CA 1
ATOM 1451 C C . GLU A 1 199 ? 31.911 19.980 -3.026 1.00 80.25 199 GLU A C 1
ATOM 1453 O O . GLU A 1 199 ? 31.983 19.287 -4.040 1.00 80.25 199 GLU A O 1
ATOM 1458 N N . SER A 1 200 ? 31.685 21.299 -3.087 1.00 88.88 200 SER A N 1
ATOM 1459 C CA . SER A 1 200 ? 31.529 22.038 -4.350 1.00 88.88 200 SER A CA 1
ATOM 1460 C C . SER A 1 200 ? 32.889 22.503 -4.858 1.00 88.88 200 SER A C 1
ATOM 1462 O O . SER A 1 200 ? 33.719 22.952 -4.067 1.00 88.88 200 SER A O 1
ATOM 1464 N N . GLY A 1 201 ? 33.120 22.485 -6.169 1.00 90.38 201 GLY A N 1
ATOM 1465 C CA . GLY A 1 201 ? 34.426 22.876 -6.695 1.00 90.38 201 GLY A CA 1
ATOM 1466 C C . GLY A 1 201 ? 34.576 22.785 -8.206 1.00 90.38 201 GLY A C 1
ATOM 1467 O O . GLY A 1 201 ? 33.600 22.786 -8.958 1.00 90.38 201 GLY A O 1
ATOM 1468 N N . LYS A 1 202 ? 35.840 22.733 -8.637 1.00 94.88 202 LYS A N 1
ATOM 1469 C CA . LYS A 1 202 ? 36.232 22.420 -10.011 1.00 94.88 202 LYS A CA 1
ATOM 1470 C C . LYS A 1 202 ? 37.030 21.130 -10.040 1.00 94.88 202 LYS A C 1
ATOM 1472 O O . LYS A 1 202 ? 38.027 21.009 -9.325 1.00 94.88 202 LYS A O 1
ATOM 1477 N N . PHE A 1 203 ? 36.593 20.204 -10.882 1.00 96.69 203 PHE A N 1
ATOM 1478 C CA . PHE A 1 203 ? 37.123 18.850 -10.925 1.00 96.69 203 PHE A CA 1
ATOM 1479 C C . PHE A 1 203 ? 37.441 18.421 -12.356 1.00 96.69 203 PHE A C 1
ATOM 1481 O O . PHE A 1 203 ? 36.773 18.820 -13.312 1.00 96.69 203 PHE A O 1
ATOM 1488 N N . ASP A 1 204 ? 38.470 17.594 -12.486 1.00 96.25 204 ASP A N 1
ATOM 1489 C CA . ASP A 1 204 ? 38.695 16.791 -13.677 1.00 96.25 204 ASP A CA 1
ATOM 1490 C C . ASP A 1 204 ? 37.904 15.494 -13.505 1.00 96.25 204 ASP A C 1
ATOM 1492 O O . ASP A 1 204 ? 38.135 14.735 -12.558 1.00 96.25 204 ASP A O 1
ATOM 1496 N N . VAL A 1 205 ? 36.944 15.279 -14.400 1.00 96.94 205 VAL A N 1
ATOM 1497 C CA . VAL A 1 205 ? 36.036 14.134 -14.378 1.00 96.94 205 VAL A CA 1
ATOM 1498 C C . VAL A 1 205 ? 36.554 13.074 -15.336 1.00 96.94 205 VAL A C 1
ATOM 1500 O O . VAL A 1 205 ? 36.900 13.389 -16.476 1.00 96.94 205 VAL A O 1
ATOM 1503 N N . TYR A 1 206 ? 36.582 11.828 -14.875 1.00 96.44 206 TYR A N 1
ATOM 1504 C CA . TYR A 1 206 ? 36.965 10.663 -15.666 1.00 96.44 206 TYR A CA 1
ATOM 1505 C C . TYR A 1 206 ? 35.919 9.556 -15.486 1.00 96.44 206 TYR A C 1
ATOM 1507 O O . TYR A 1 206 ? 35.474 9.320 -14.366 1.00 96.44 206 TYR A O 1
ATOM 1515 N N . LEU A 1 207 ? 35.578 8.849 -16.559 1.00 95.69 207 LEU A N 1
ATOM 1516 C CA . LEU A 1 207 ? 34.760 7.629 -16.578 1.00 95.69 207 LEU A CA 1
ATOM 1517 C C . LEU A 1 207 ? 35.553 6.551 -17.333 1.00 95.69 207 LEU A C 1
ATOM 1519 O O . LEU A 1 207 ? 36.132 6.855 -18.374 1.00 95.69 207 LEU A O 1
ATOM 1523 N N . THR A 1 208 ? 35.642 5.323 -16.819 1.00 94.44 208 THR A N 1
ATOM 1524 C CA . THR A 1 208 ? 36.399 4.243 -17.479 1.00 94.44 208 THR A CA 1
ATOM 1525 C C . THR A 1 208 ? 35.749 3.808 -18.792 1.00 94.44 208 THR A C 1
ATOM 1527 O O . THR A 1 208 ? 34.528 3.783 -18.913 1.00 94.44 208 THR A O 1
ATOM 1530 N N . GLU A 1 209 ? 36.557 3.385 -19.770 1.00 90.19 209 GLU A N 1
ATOM 1531 C CA . GLU A 1 209 ? 36.063 2.758 -21.011 1.00 90.19 209 GLU A CA 1
ATOM 1532 C C . GLU A 1 209 ? 35.222 1.488 -20.743 1.00 90.19 209 GLU A C 1
ATOM 1534 O O . GLU A 1 209 ? 34.318 1.165 -21.506 1.00 90.19 209 GLU A O 1
ATOM 1539 N N . ALA A 1 210 ? 35.471 0.803 -19.619 1.00 89.62 210 ALA A N 1
ATOM 1540 C CA . ALA A 1 210 ? 34.704 -0.358 -19.160 1.00 89.62 210 ALA A CA 1
ATOM 1541 C C . ALA A 1 210 ? 33.364 -0.011 -18.473 1.00 89.62 210 ALA A C 1
ATOM 1543 O O . ALA A 1 210 ? 32.613 -0.925 -18.140 1.00 89.62 210 ALA A O 1
ATOM 1544 N N . LEU A 1 211 ? 33.074 1.279 -18.249 1.00 91.25 211 LEU A N 1
ATOM 1545 C CA . LEU A 1 211 ? 31.869 1.788 -17.575 1.00 91.25 211 LEU A CA 1
ATOM 1546 C C . LEU A 1 211 ? 31.642 1.209 -16.162 1.00 91.25 211 LEU A C 1
ATOM 1548 O O . LEU A 1 211 ? 30.511 1.140 -15.691 1.00 91.25 211 LEU A O 1
ATOM 1552 N N . ASP A 1 212 ? 32.715 0.801 -15.477 1.00 93.12 212 ASP A N 1
ATOM 1553 C CA . ASP A 1 212 ? 32.681 0.248 -14.117 1.00 93.12 212 ASP A CA 1
ATOM 1554 C C . ASP A 1 212 ? 32.960 1.303 -13.033 1.00 93.12 212 ASP A C 1
ATOM 1556 O O . ASP A 1 212 ? 32.507 1.156 -11.892 1.00 93.12 212 ASP A O 1
ATOM 1560 N N . LYS A 1 213 ? 33.722 2.358 -13.368 1.00 94.81 213 LYS A N 1
ATOM 1561 C CA . LYS A 1 213 ? 34.263 3.335 -12.410 1.00 94.81 213 LYS A CA 1
ATOM 1562 C C . LYS A 1 213 ? 34.328 4.751 -12.962 1.00 94.81 213 LYS A C 1
ATOM 1564 O O . LYS A 1 213 ? 34.578 4.976 -14.145 1.00 94.81 213 LYS A O 1
ATOM 1569 N N . PHE A 1 214 ? 34.179 5.719 -12.068 1.00 96.00 214 PHE A N 1
ATOM 1570 C CA . PHE A 1 214 ? 34.309 7.143 -12.361 1.00 96.00 214 PHE A CA 1
ATOM 1571 C C . PHE A 1 214 ? 35.064 7.879 -11.249 1.00 96.00 214 PHE A C 1
ATOM 1573 O O . PHE A 1 214 ? 35.237 7.380 -10.139 1.00 96.00 214 PHE A O 1
ATOM 1580 N N . TYR A 1 215 ? 35.546 9.080 -11.560 1.00 96.19 215 TYR A N 1
ATOM 1581 C CA . TYR A 1 215 ? 36.455 9.841 -10.710 1.00 96.19 215 TYR A CA 1
ATOM 1582 C C . TYR A 1 215 ? 36.164 11.335 -10.827 1.00 96.19 215 TYR A C 1
ATOM 1584 O O . TYR A 1 215 ? 36.111 11.866 -11.935 1.00 96.19 215 TYR A O 1
ATOM 1592 N N . PHE A 1 216 ? 36.063 12.024 -9.690 1.00 95.94 216 PHE A N 1
ATOM 1593 C CA . PHE A 1 216 ? 35.998 13.487 -9.612 1.00 95.94 216 PHE A CA 1
ATOM 1594 C C . PHE A 1 216 ? 37.270 13.994 -8.925 1.00 95.94 216 PHE A C 1
ATOM 1596 O O . PHE A 1 216 ? 37.326 14.175 -7.708 1.00 95.94 216 PHE A O 1
ATOM 1603 N N . MET A 1 217 ? 38.335 14.160 -9.708 1.00 96.50 217 MET A N 1
ATOM 1604 C CA . MET A 1 217 ? 39.660 14.523 -9.202 1.00 96.50 217 MET A CA 1
ATOM 1605 C C . MET A 1 217 ? 39.796 16.040 -9.066 1.00 96.50 217 MET A C 1
ATOM 1607 O O . MET A 1 217 ? 39.280 16.789 -9.891 1.00 96.50 217 MET A O 1
ATOM 1611 N N . SER A 1 218 ? 40.546 16.530 -8.076 1.00 93.12 218 SER A N 1
ATOM 1612 C CA . SER A 1 218 ? 40.944 17.947 -8.063 1.00 93.12 218 SER A CA 1
ATOM 1613 C C . SER A 1 218 ? 41.757 18.286 -9.325 1.00 93.12 218 SER A C 1
ATOM 1615 O O . SER A 1 218 ? 42.605 17.490 -9.726 1.00 93.12 218 SER A O 1
ATOM 1617 N N . GLU A 1 219 ? 41.500 19.451 -9.934 1.00 89.69 219 GLU A N 1
ATOM 1618 C CA . GLU A 1 219 ? 42.067 19.890 -11.226 1.00 89.69 219 GLU A CA 1
ATOM 1619 C C . GLU A 1 219 ? 43.564 19.540 -11.388 1.00 89.69 219 GLU A C 1
ATOM 1621 O O . GLU A 1 219 ? 44.408 19.961 -10.592 1.00 89.69 219 GLU A O 1
ATOM 1626 N N . GLY A 1 220 ? 43.895 18.755 -12.422 1.00 82.62 220 GLY A N 1
ATOM 1627 C CA . GLY A 1 220 ? 45.263 18.327 -12.731 1.00 82.62 220 GLY A CA 1
ATOM 1628 C C . GLY A 1 220 ? 45.750 17.022 -12.080 1.00 82.62 220 GLY A C 1
ATOM 1629 O O . GLY A 1 220 ? 46.854 16.592 -12.412 1.00 82.62 220 GLY A O 1
ATOM 1630 N N . LYS A 1 221 ? 44.968 16.373 -11.205 1.00 92.00 221 LYS A N 1
ATOM 1631 C CA . LYS A 1 221 ? 45.256 15.011 -10.704 1.00 92.00 221 LYS A CA 1
ATOM 1632 C C . LYS A 1 221 ? 44.718 13.912 -11.622 1.00 92.00 221 LYS A C 1
ATOM 1634 O O . LYS A 1 221 ? 43.748 14.114 -12.357 1.00 92.00 221 LYS A O 1
ATOM 1639 N N . LEU A 1 222 ? 45.315 12.725 -11.524 1.00 92.19 222 LEU A N 1
ATOM 1640 C CA . LEU A 1 222 ? 44.973 11.530 -12.307 1.00 92.19 222 LEU A CA 1
ATOM 1641 C C . LEU A 1 222 ? 44.172 10.494 -11.489 1.00 92.19 222 LEU A C 1
ATOM 1643 O O . LEU A 1 222 ? 44.392 10.392 -10.284 1.00 92.19 222 LEU A O 1
ATOM 1647 N N . PRO A 1 223 ? 43.339 9.637 -12.119 1.00 94.25 223 PRO A N 1
ATOM 1648 C CA . PRO A 1 223 ? 42.634 8.532 -11.447 1.00 94.25 223 PRO A CA 1
ATOM 1649 C C . PRO A 1 223 ? 43.535 7.587 -10.633 1.00 94.25 223 PRO A C 1
ATOM 1651 O O . PRO A 1 223 ? 43.106 7.018 -9.636 1.00 94.25 223 PRO A O 1
ATOM 1654 N N . SER A 1 224 ? 44.816 7.459 -11.001 1.00 91.44 224 SER A N 1
ATOM 1655 C CA . SER A 1 224 ? 45.825 6.696 -10.248 1.00 91.44 224 SER A CA 1
ATOM 1656 C C . SER A 1 224 ? 46.228 7.311 -8.897 1.00 91.44 224 SER A C 1
ATOM 1658 O O . SER A 1 224 ? 46.984 6.694 -8.150 1.00 91.44 224 SER A O 1
ATOM 1660 N N . GLU A 1 225 ? 45.795 8.540 -8.611 1.00 93.31 225 GLU A N 1
ATOM 1661 C CA . GLU A 1 225 ? 45.969 9.234 -7.327 1.00 93.31 225 GLU A CA 1
ATOM 1662 C C . GLU A 1 225 ? 44.692 9.204 -6.470 1.00 93.31 225 GLU A C 1
ATOM 1664 O O . GLU A 1 225 ? 44.661 9.827 -5.405 1.00 93.31 225 GLU A O 1
ATOM 1669 N N . ALA A 1 226 ? 43.635 8.529 -6.936 1.00 90.31 226 ALA A N 1
ATOM 1670 C CA . ALA A 1 226 ? 42.406 8.362 -6.176 1.00 90.31 226 ALA A CA 1
ATOM 1671 C C . ALA A 1 226 ? 42.593 7.377 -5.012 1.00 90.31 226 ALA A C 1
ATOM 1673 O O . ALA A 1 226 ? 43.387 6.436 -5.093 1.00 90.31 226 ALA A O 1
ATOM 1674 N N . VAL A 1 227 ? 41.844 7.590 -3.932 1.00 88.56 227 VAL A N 1
ATOM 1675 C CA . VAL A 1 227 ? 41.769 6.663 -2.792 1.00 88.56 227 VAL A CA 1
ATOM 1676 C C . VAL A 1 227 ? 40.495 5.824 -2.870 1.00 88.56 227 VAL A C 1
ATOM 1678 O O . VAL A 1 227 ? 39.511 6.244 -3.478 1.00 88.56 227 VAL A O 1
ATOM 1681 N N . GLU A 1 228 ? 40.504 4.634 -2.268 1.00 83.50 228 GLU A N 1
ATOM 1682 C CA . GLU A 1 228 ? 39.276 3.851 -2.077 1.00 83.50 228 GLU A CA 1
ATOM 1683 C C . GLU A 1 228 ? 38.239 4.711 -1.342 1.00 83.50 228 GLU A C 1
ATOM 1685 O O . GLU A 1 228 ? 38.585 5.368 -0.358 1.00 83.50 228 GLU A O 1
ATOM 1690 N N . HIS A 1 229 ? 37.001 4.738 -1.846 1.00 70.94 229 HIS A N 1
ATOM 1691 C CA . HIS A 1 229 ? 35.911 5.473 -1.210 1.00 70.94 229 HIS A CA 1
ATOM 1692 C C . HIS A 1 229 ? 35.697 4.940 0.205 1.00 70.94 229 HIS A C 1
ATOM 1694 O O . HIS A 1 229 ? 35.516 3.736 0.407 1.00 70.94 229 HIS A O 1
ATOM 1700 N N . VAL A 1 230 ? 35.741 5.838 1.185 1.00 57.47 230 VAL A N 1
ATOM 1701 C CA . VAL A 1 230 ? 35.404 5.503 2.565 1.00 57.47 230 VAL A CA 1
ATOM 1702 C C . VAL A 1 230 ? 33.960 5.914 2.781 1.00 57.47 230 VAL A C 1
ATOM 1704 O O . VAL A 1 230 ? 33.682 7.109 2.856 1.00 57.47 230 VAL A O 1
ATOM 1707 N N . ASP A 1 231 ? 33.057 4.939 2.927 1.00 53.03 231 ASP A N 1
ATOM 1708 C CA . ASP A 1 231 ? 31.669 5.207 3.308 1.00 53.03 231 ASP A CA 1
ATOM 1709 C C . ASP A 1 231 ? 31.663 6.042 4.602 1.00 53.03 231 ASP A C 1
ATOM 1711 O O . ASP A 1 231 ? 31.934 5.537 5.700 1.00 53.03 231 ASP A O 1
ATOM 1715 N N . ILE A 1 232 ? 31.372 7.344 4.489 1.00 51.72 232 ILE A N 1
ATOM 1716 C CA . ILE A 1 232 ? 31.208 8.236 5.641 1.00 51.72 232 ILE A CA 1
ATOM 1717 C C . ILE A 1 232 ? 29.855 7.891 6.257 1.00 51.72 232 ILE A C 1
ATOM 1719 O O . ILE A 1 232 ? 28.851 8.563 6.017 1.00 51.72 232 ILE A O 1
ATOM 1723 N N . LYS A 1 233 ? 29.824 6.794 7.022 1.00 56.34 233 LYS A N 1
ATOM 1724 C CA . LYS A 1 233 ? 28.613 6.276 7.654 1.00 56.34 233 LYS A CA 1
ATOM 1725 C C . LYS A 1 233 ? 28.148 7.243 8.740 1.00 56.34 233 LYS A C 1
ATOM 1727 O O . LYS A 1 233 ? 28.503 7.109 9.907 1.00 56.34 233 LYS A O 1
ATOM 1732 N N . VAL A 1 234 ? 27.351 8.223 8.325 1.00 68.19 234 VAL A N 1
ATOM 1733 C CA . VAL A 1 234 ? 26.504 9.016 9.212 1.00 68.19 234 VAL A CA 1
ATOM 1734 C C . VAL A 1 234 ? 25.575 8.044 9.930 1.00 68.19 234 VAL A C 1
ATOM 1736 O O . VAL A 1 234 ? 24.850 7.285 9.284 1.00 68.19 234 VAL A O 1
ATOM 1739 N N . GLU A 1 235 ? 25.623 8.049 11.258 1.00 81.75 235 GLU A N 1
ATOM 1740 C CA . GLU A 1 235 ? 24.676 7.308 12.087 1.00 81.75 235 GLU A CA 1
ATOM 1741 C C . GLU A 1 235 ? 23.375 8.114 12.118 1.00 81.75 235 GLU A C 1
ATOM 1743 O O . GLU A 1 235 ? 23.290 9.150 12.778 1.00 81.75 235 GLU A O 1
ATOM 1748 N N . TRP A 1 236 ? 22.394 7.700 11.318 1.00 89.25 236 TRP A N 1
ATOM 1749 C CA . TRP A 1 236 ? 21.108 8.381 11.216 1.00 89.25 236 TRP A CA 1
ATOM 1750 C C . TRP A 1 236 ? 20.172 7.952 12.345 1.00 89.25 236 TRP A C 1
ATOM 1752 O O . TRP A 1 236 ? 20.067 6.770 12.675 1.00 89.25 236 TRP A O 1
ATOM 1762 N N . GLY A 1 237 ? 19.484 8.932 12.922 1.00 90.69 237 GLY A N 1
ATOM 1763 C CA . GLY A 1 237 ? 18.533 8.744 14.006 1.00 90.69 237 GLY A CA 1
ATOM 1764 C C . GLY A 1 237 ? 17.298 9.618 13.829 1.00 90.69 237 GLY A C 1
ATOM 1765 O O . GLY A 1 237 ? 17.370 10.721 13.283 1.00 90.69 237 GLY A O 1
ATOM 1766 N N . MET A 1 238 ? 16.156 9.132 14.300 1.00 93.69 238 MET A N 1
ATOM 1767 C CA . MET A 1 238 ? 14.874 9.825 14.252 1.00 93.69 238 MET A CA 1
ATOM 1768 C C . MET A 1 238 ? 14.402 10.169 15.670 1.00 93.69 238 MET A C 1
ATOM 1770 O O . MET A 1 238 ? 14.479 9.345 16.579 1.00 93.69 238 MET A O 1
ATOM 1774 N N . MET A 1 239 ? 13.924 11.397 15.862 1.00 90.44 239 MET A N 1
ATOM 1775 C CA . MET A 1 239 ? 13.490 11.953 17.149 1.00 90.44 239 MET A CA 1
ATOM 1776 C C . MET A 1 239 ? 12.099 12.553 16.999 1.00 90.44 239 MET A C 1
ATOM 1778 O O . MET A 1 239 ? 11.903 13.394 16.128 1.00 90.44 239 MET A O 1
ATOM 1782 N N . GLY A 1 240 ? 11.143 12.146 17.830 1.00 89.44 240 GLY A N 1
ATOM 1783 C CA . GLY A 1 240 ? 9.748 12.551 17.683 1.00 89.44 240 GLY A CA 1
ATOM 1784 C C . GLY A 1 240 ? 8.845 12.018 18.787 1.00 89.44 240 GLY A C 1
ATOM 1785 O O . GLY A 1 240 ? 9.324 11.516 19.803 1.00 89.44 240 GLY A O 1
ATOM 1786 N N . MET A 1 241 ? 7.537 12.138 18.578 1.00 87.44 241 MET A N 1
ATOM 1787 C CA . MET A 1 241 ? 6.493 11.664 19.490 1.00 87.44 241 MET A CA 1
ATOM 1788 C C . MET A 1 241 ? 6.317 10.140 19.346 1.00 87.44 241 MET A C 1
ATOM 1790 O O . MET A 1 241 ? 5.534 9.668 18.522 1.00 87.44 241 MET A O 1
ATOM 1794 N N . PHE A 1 242 ? 7.085 9.365 20.115 1.00 89.31 242 PHE A N 1
ATOM 1795 C CA . PHE A 1 242 ? 7.042 7.897 20.149 1.00 89.31 242 PHE A CA 1
ATOM 1796 C C . PHE A 1 242 ? 6.452 7.388 21.467 1.00 89.31 242 PHE A C 1
ATOM 1798 O O . PHE A 1 242 ? 6.727 7.972 22.512 1.00 89.31 242 PHE A O 1
ATOM 1805 N N . VAL A 1 243 ? 5.730 6.261 21.421 1.00 77.12 243 VAL A N 1
ATOM 1806 C CA . VAL A 1 243 ? 4.854 5.760 22.508 1.00 77.12 243 VAL A CA 1
ATOM 1807 C C . VAL A 1 243 ? 5.511 5.677 23.899 1.00 77.12 243 VAL A C 1
ATOM 1809 O O . VAL A 1 243 ? 4.844 5.962 24.888 1.00 77.12 243 VAL A O 1
ATOM 1812 N N . ASP A 1 244 ? 6.814 5.388 23.987 1.00 74.94 244 ASP A N 1
ATOM 1813 C CA . ASP A 1 244 ? 7.580 5.358 25.250 1.00 74.94 244 ASP A CA 1
ATOM 1814 C C . ASP A 1 244 ? 8.802 6.312 25.257 1.00 74.94 244 ASP A C 1
ATOM 1816 O O . ASP A 1 244 ? 9.684 6.204 26.112 1.00 74.94 244 ASP A O 1
ATOM 1820 N N . ASN A 1 245 ? 8.934 7.202 24.264 1.00 74.00 245 ASN A N 1
ATOM 1821 C CA . ASN A 1 245 ? 10.211 7.860 23.940 1.00 74.00 245 ASN A CA 1
ATOM 1822 C C . ASN A 1 245 ? 10.052 9.248 23.275 1.00 74.00 245 ASN A C 1
ATOM 1824 O O . ASN A 1 245 ? 10.803 9.611 22.366 1.00 74.00 245 ASN A O 1
ATOM 1828 N N . GLU A 1 246 ? 9.074 10.039 23.718 1.00 84.00 246 GLU A N 1
ATOM 1829 C CA . GLU A 1 246 ? 8.785 11.375 23.175 1.00 84.00 246 GLU A CA 1
ATOM 1830 C C . GLU A 1 246 ? 9.992 12.326 23.263 1.00 84.00 246 GLU A C 1
ATOM 1832 O O . GLU A 1 246 ? 10.389 12.772 24.340 1.00 84.00 246 GLU A O 1
ATOM 1837 N N . TRP A 1 247 ? 10.596 12.619 22.106 1.00 84.25 247 TRP A N 1
ATOM 1838 C CA . TRP A 1 247 ? 11.807 13.438 21.942 1.00 84.25 247 TRP A CA 1
ATOM 1839 C C . TRP A 1 247 ? 12.970 13.041 22.878 1.00 84.25 247 TRP A C 1
ATOM 1841 O O . TRP A 1 247 ? 13.758 13.895 23.295 1.00 84.25 247 TRP A O 1
ATOM 1851 N N . GLY A 1 248 ? 13.080 11.747 23.203 1.00 81.38 248 GLY A N 1
ATOM 1852 C CA . GLY A 1 248 ? 14.042 11.208 24.168 1.00 81.38 248 GLY A CA 1
ATOM 1853 C C . GLY A 1 248 ? 15.380 10.777 23.558 1.00 81.38 248 GLY A C 1
ATOM 1854 O O . GLY A 1 248 ? 16.362 11.521 23.581 1.00 81.38 248 GLY A O 1
ATOM 1855 N N . THR A 1 249 ? 15.434 9.535 23.076 1.00 82.25 249 THR A N 1
ATOM 1856 C CA . THR A 1 249 ? 16.603 8.908 22.432 1.00 82.25 249 THR A CA 1
ATOM 1857 C C . THR A 1 249 ? 16.296 8.626 20.964 1.00 82.25 249 THR A C 1
ATOM 1859 O O . THR A 1 249 ? 15.161 8.302 20.630 1.00 82.25 249 THR A O 1
ATOM 1862 N N . ASP A 1 250 ? 17.295 8.701 20.088 1.00 85.38 250 ASP A N 1
ATOM 1863 C CA . ASP A 1 250 ? 17.106 8.445 18.659 1.00 85.38 250 ASP A CA 1
ATOM 1864 C C . ASP A 1 250 ? 16.618 7.012 18.408 1.00 85.38 250 ASP A C 1
ATOM 1866 O O . ASP A 1 250 ? 17.253 6.044 18.832 1.00 85.38 250 ASP A O 1
ATOM 1870 N N . VAL A 1 251 ? 15.526 6.882 17.653 1.00 90.56 251 VAL A N 1
ATOM 1871 C CA . VAL A 1 251 ? 15.194 5.640 16.950 1.00 90.56 251 VAL A CA 1
ATOM 1872 C C . VAL A 1 251 ? 16.224 5.495 15.822 1.00 90.56 251 VAL A C 1
ATOM 1874 O O . VAL A 1 251 ? 16.300 6.392 14.978 1.00 90.56 251 VAL A O 1
ATOM 1877 N N . PRO A 1 252 ? 17.064 4.444 15.808 1.00 89.88 252 PRO A N 1
ATOM 1878 C CA . PRO A 1 252 ? 18.120 4.307 14.810 1.00 89.88 252 PRO A CA 1
ATOM 1879 C C . PRO A 1 252 ? 17.536 4.056 13.416 1.00 89.88 252 PRO A C 1
ATOM 1881 O O . PRO A 1 252 ? 16.486 3.427 13.280 1.00 89.88 252 PRO A O 1
ATOM 1884 N N . MET A 1 253 ? 18.241 4.521 12.384 1.00 93.31 253 MET A N 1
ATOM 1885 C CA . MET A 1 253 ? 17.908 4.254 10.983 1.00 93.31 253 MET A CA 1
ATOM 1886 C C . MET A 1 253 ? 19.059 3.510 10.293 1.00 93.31 253 MET A C 1
ATOM 1888 O O . MET A 1 253 ? 20.229 3.865 10.464 1.00 93.31 253 MET A O 1
ATOM 1892 N N . GLU A 1 254 ? 18.738 2.498 9.489 1.00 85.88 254 GLU A N 1
ATOM 1893 C CA . GLU A 1 254 ? 19.710 1.696 8.732 1.00 85.88 254 GLU A CA 1
ATOM 1894 C C . GLU A 1 254 ? 19.563 1.912 7.216 1.00 85.88 254 GLU A C 1
ATOM 1896 O O . GLU A 1 254 ? 18.586 2.495 6.760 1.00 85.88 254 GLU A O 1
ATOM 1901 N N . TYR A 1 255 ? 20.557 1.506 6.419 1.00 80.56 255 TYR A N 1
ATOM 1902 C CA . TYR A 1 255 ? 20.525 1.694 4.961 1.00 80.56 255 TYR A CA 1
ATOM 1903 C C . TYR A 1 255 ? 19.905 0.468 4.268 1.00 80.56 255 TYR A C 1
ATOM 1905 O O . TYR A 1 255 ? 20.495 -0.613 4.288 1.00 80.56 255 TYR A O 1
ATOM 1913 N N . GLU A 1 256 ? 18.762 0.653 3.605 1.00 78.25 256 GLU A N 1
ATOM 1914 C CA . GLU A 1 256 ? 18.092 -0.334 2.746 1.00 78.25 256 GLU A CA 1
ATOM 1915 C C . GLU A 1 256 ? 18.145 0.144 1.280 1.00 78.25 256 GLU A C 1
ATOM 1917 O O . GLU A 1 256 ? 17.254 0.833 0.781 1.00 78.25 256 GLU A O 1
ATOM 1922 N N . GLY A 1 257 ? 19.223 -0.205 0.571 1.00 75.38 257 GLY A N 1
ATOM 1923 C CA . GLY A 1 257 ? 19.427 0.207 -0.823 1.00 75.38 257 GLY A CA 1
ATOM 1924 C C . GLY A 1 257 ? 19.763 1.697 -0.946 1.00 75.38 257 GLY A C 1
ATOM 1925 O O . GLY A 1 257 ? 20.805 2.132 -0.462 1.00 75.38 257 GLY A O 1
ATOM 1926 N N . GLU A 1 258 ? 18.902 2.465 -1.614 1.00 70.25 258 GLU A N 1
ATOM 1927 C CA . GLU A 1 258 ? 19.003 3.933 -1.721 1.00 70.25 258 GLU A CA 1
ATOM 1928 C C . GLU A 1 258 ? 18.415 4.674 -0.499 1.00 70.25 258 GLU A C 1
ATOM 1930 O O . GLU A 1 258 ? 18.625 5.878 -0.345 1.00 70.25 258 GLU A O 1
ATOM 1935 N N . TRP A 1 259 ? 17.686 3.967 0.375 1.00 85.06 259 TRP A N 1
ATOM 1936 C CA . TRP A 1 259 ? 16.931 4.556 1.481 1.00 85.06 259 TRP A CA 1
ATOM 1937 C C . TRP A 1 259 ? 17.639 4.419 2.828 1.00 85.06 259 TRP A C 1
ATOM 1939 O O . TRP A 1 259 ? 18.269 3.408 3.130 1.00 85.06 259 TRP A O 1
ATOM 1949 N N . ILE A 1 260 ? 17.454 5.425 3.678 1.00 91.12 260 ILE A N 1
ATOM 1950 C CA . ILE A 1 260 ? 17.731 5.389 5.115 1.00 91.12 260 ILE A CA 1
ATOM 1951 C C . ILE A 1 260 ? 16.393 5.118 5.813 1.00 91.12 260 ILE A C 1
ATOM 1953 O O . ILE A 1 260 ? 15.458 5.904 5.658 1.00 91.12 260 ILE A O 1
ATOM 1957 N N . VAL A 1 261 ? 16.275 4.010 6.545 1.00 94.62 261 VAL A N 1
ATOM 1958 C CA . VAL A 1 261 ? 14.988 3.452 6.987 1.00 94.62 261 VAL A CA 1
ATOM 1959 C C . VAL A 1 261 ? 14.948 3.230 8.498 1.00 94.62 261 VAL A C 1
ATOM 1961 O O . VAL A 1 261 ? 15.849 2.615 9.067 1.00 94.62 261 VAL A O 1
ATOM 1964 N N . ALA A 1 262 ? 13.876 3.692 9.145 1.00 94.94 262 ALA A N 1
ATOM 1965 C CA . ALA A 1 262 ? 13.469 3.243 10.476 1.00 94.94 262 ALA A CA 1
ATOM 1966 C C . ALA A 1 262 ? 12.289 2.275 10.333 1.00 94.94 262 ALA A C 1
ATOM 1968 O O . ALA A 1 262 ? 11.188 2.695 9.974 1.00 94.94 262 ALA A O 1
ATOM 1969 N N . LYS A 1 263 ? 12.518 0.989 10.611 1.00 93.19 263 LYS A N 1
ATOM 1970 C CA . LYS A 1 263 ? 11.481 -0.050 10.589 1.00 93.19 263 LYS A CA 1
ATOM 1971 C C . LYS A 1 263 ? 10.711 -0.099 11.909 1.00 93.19 263 LYS A C 1
ATOM 1973 O O . LYS A 1 263 ? 11.324 -0.104 12.975 1.00 93.19 263 LYS A O 1
ATOM 1978 N N . GLY A 1 264 ? 9.383 -0.185 11.841 1.00 90.19 264 GLY A N 1
ATOM 1979 C CA . GLY A 1 264 ? 8.512 -0.351 13.007 1.00 90.19 264 GLY A CA 1
ATOM 1980 C C . GLY A 1 264 ? 8.566 0.806 14.014 1.00 90.19 264 GLY A C 1
ATOM 1981 O O . GLY A 1 264 ? 8.533 0.576 15.223 1.00 90.19 264 GLY A O 1
ATOM 1982 N N . ALA A 1 265 ? 8.668 2.050 13.541 1.00 90.88 265 ALA A N 1
ATOM 1983 C CA . ALA A 1 265 ? 8.646 3.231 14.396 1.00 90.88 265 ALA A CA 1
ATOM 1984 C C . ALA A 1 265 ? 7.232 3.448 14.969 1.00 90.88 265 ALA A C 1
ATOM 1986 O O . ALA A 1 265 ? 6.301 3.772 14.234 1.00 90.88 265 ALA A O 1
ATOM 1987 N N . ASN A 1 266 ? 7.070 3.254 16.283 1.00 91.00 266 ASN A N 1
ATOM 1988 C CA . ASN A 1 266 ? 5.778 3.335 16.970 1.00 91.00 266 ASN A CA 1
ATOM 1989 C C . ASN A 1 266 ? 5.520 4.744 17.538 1.00 91.00 266 ASN A C 1
ATOM 1991 O O . ASN A 1 266 ? 6.066 5.127 18.579 1.00 91.00 266 ASN A O 1
ATOM 1995 N N . PHE A 1 267 ? 4.708 5.524 16.830 1.00 87.50 267 PHE A N 1
ATOM 1996 C CA . PHE A 1 267 ? 4.420 6.932 17.094 1.00 87.50 267 PHE A CA 1
ATOM 1997 C C . PHE A 1 267 ? 3.222 7.121 18.042 1.00 87.50 267 PHE A C 1
ATOM 1999 O O . PHE A 1 267 ? 2.131 6.630 17.753 1.00 87.50 267 PHE A O 1
ATOM 2006 N N . SER A 1 268 ? 3.389 7.912 19.113 1.00 82.69 268 SER A N 1
ATOM 2007 C CA . SER A 1 268 ? 2.267 8.490 19.882 1.00 82.69 268 SER A CA 1
ATOM 2008 C C . SER A 1 268 ? 1.599 9.644 19.124 1.00 82.69 268 SER A C 1
ATOM 2010 O O . SER A 1 268 ? 0.405 9.883 19.279 1.00 82.69 268 SER A O 1
ATOM 2012 N N . ASN A 1 269 ? 2.349 10.324 18.251 1.00 82.12 269 ASN A N 1
ATOM 2013 C CA . ASN A 1 269 ? 1.826 11.190 17.196 1.00 82.12 269 ASN A CA 1
ATOM 2014 C C . ASN A 1 269 ? 2.815 11.239 16.016 1.00 82.12 269 ASN A C 1
ATOM 2016 O O . ASN A 1 269 ? 4.024 11.152 16.212 1.00 82.12 269 ASN A O 1
ATOM 2020 N N . LEU A 1 270 ? 2.336 11.454 14.792 1.00 85.31 270 LEU A N 1
ATOM 2021 C CA . LEU A 1 270 ? 3.163 11.592 13.590 1.00 85.31 270 LEU A CA 1
ATOM 2022 C C . LEU A 1 270 ? 3.866 12.965 13.518 1.00 85.31 270 LEU A C 1
ATOM 2024 O O . LEU A 1 270 ? 3.606 13.776 12.626 1.00 85.31 270 LEU A O 1
ATOM 2028 N N . ALA A 1 271 ? 4.755 13.233 14.479 1.00 89.38 271 ALA A N 1
ATOM 2029 C CA . ALA A 1 271 ? 5.548 14.456 14.594 1.00 89.38 271 ALA A CA 1
ATOM 2030 C C . ALA A 1 271 ? 7.008 14.140 14.978 1.00 89.38 271 ALA A C 1
ATOM 2032 O O . ALA A 1 271 ? 7.263 13.640 16.076 1.00 89.38 271 ALA A O 1
ATOM 2033 N N . PHE A 1 272 ? 7.968 14.429 14.089 1.00 94.69 272 PHE A N 1
ATOM 2034 C CA . PHE A 1 272 ? 9.382 14.063 14.268 1.00 94.69 272 PHE A CA 1
ATOM 2035 C C . PHE A 1 272 ? 10.382 14.937 13.488 1.00 94.69 272 PHE A C 1
ATOM 2037 O O . PHE A 1 272 ? 10.025 15.817 12.708 1.00 94.69 272 PHE A O 1
ATOM 2044 N N . LYS A 1 273 ? 11.672 14.665 13.687 1.00 93.69 273 LYS A N 1
ATOM 2045 C CA . LYS A 1 273 ? 12.808 15.097 12.867 1.00 93.69 273 LYS A CA 1
ATOM 2046 C C . LYS A 1 273 ? 13.778 13.939 12.650 1.00 93.69 273 LYS A C 1
ATOM 2048 O O . LYS A 1 273 ? 13.855 13.025 13.470 1.00 93.69 273 LYS A O 1
ATOM 2053 N N . ILE A 1 274 ? 14.559 14.020 11.577 1.00 94.75 274 ILE A N 1
ATOM 2054 C CA . ILE A 1 274 ? 15.671 13.102 11.297 1.00 94.75 274 ILE A CA 1
ATOM 2055 C C . ILE A 1 274 ? 16.982 13.858 11.516 1.00 94.75 274 ILE A C 1
ATOM 2057 O O . ILE A 1 274 ? 17.096 15.031 11.153 1.00 94.75 274 ILE A O 1
ATOM 2061 N N . ARG A 1 275 ? 17.971 13.208 12.132 1.00 89.75 275 ARG A N 1
ATOM 2062 C CA . ARG A 1 275 ? 19.267 13.808 12.445 1.00 89.75 275 ARG A CA 1
ATOM 2063 C C . ARG A 1 275 ? 20.435 12.853 12.224 1.00 89.75 275 ARG A C 1
ATOM 2065 O O . ARG A 1 275 ? 20.372 11.681 12.580 1.00 89.75 275 ARG A O 1
ATOM 2072 N N . GLY A 1 276 ? 21.520 13.369 11.656 1.00 83.62 276 GLY A N 1
ATOM 2073 C CA . GLY A 1 276 ? 22.783 12.646 11.531 1.00 83.62 276 GLY A CA 1
ATOM 2074 C C . GLY A 1 276 ? 23.649 12.791 12.783 1.00 83.62 276 GLY A C 1
ATOM 2075 O O . GLY A 1 276 ? 23.762 13.875 13.358 1.00 83.62 276 GLY A O 1
ATOM 2076 N N . ASN A 1 277 ? 24.281 11.695 13.204 1.00 79.50 277 ASN A N 1
ATOM 2077 C CA . ASN A 1 277 ? 25.231 11.612 14.320 1.00 79.50 277 ASN A CA 1
ATOM 2078 C C . ASN A 1 277 ? 24.714 12.235 15.639 1.00 79.50 277 ASN A C 1
ATOM 2080 O O . ASN A 1 277 ? 25.491 12.798 16.414 1.00 79.50 277 ASN A O 1
ATOM 2084 N N . GLY A 1 278 ? 23.396 12.208 15.871 1.00 78.56 278 GLY A N 1
ATOM 2085 C CA . GLY A 1 278 ? 22.752 12.836 17.028 1.00 78.56 278 GLY A CA 1
ATOM 2086 C C . GLY A 1 278 ? 22.874 14.371 17.097 1.00 78.56 278 GLY A C 1
ATOM 2087 O O . GLY A 1 278 ? 22.770 14.944 18.187 1.00 78.56 278 GLY A O 1
ATOM 2088 N N . SER A 1 279 ? 23.107 15.059 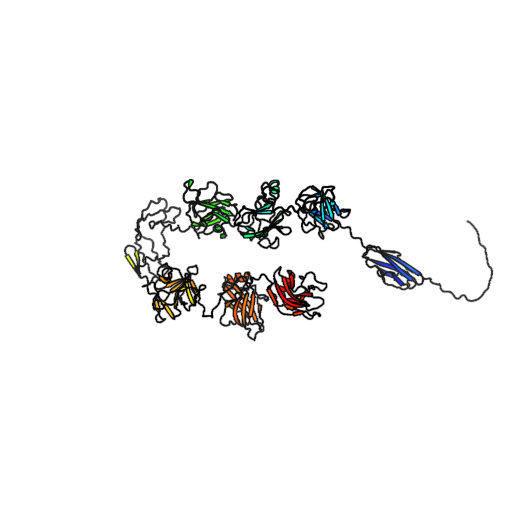15.973 1.00 78.19 279 SER A N 1
ATOM 2089 C CA . SER A 1 279 ? 23.339 16.511 15.928 1.00 78.19 279 SER A CA 1
ATOM 2090 C C . SER A 1 279 ? 22.072 17.330 15.663 1.00 78.19 279 SER A C 1
ATOM 2092 O O . SER A 1 279 ? 21.252 16.994 14.816 1.00 78.19 279 SER A O 1
ATOM 2094 N N . TRP A 1 280 ? 21.924 18.464 16.355 1.00 78.19 280 TRP A N 1
ATOM 2095 C CA . TRP A 1 280 ? 20.817 19.413 16.147 1.00 78.19 280 TRP A CA 1
ATOM 2096 C C . TRP A 1 280 ? 21.214 20.675 15.359 1.00 78.19 280 TRP A C 1
ATOM 2098 O O . TRP A 1 280 ? 20.352 21.491 15.032 1.00 78.19 280 TRP A O 1
ATOM 2108 N N . THR A 1 281 ? 22.503 20.900 15.087 1.00 65.38 281 THR A N 1
ATOM 2109 C CA . THR A 1 281 ? 23.014 22.245 14.739 1.00 65.38 281 THR A CA 1
ATOM 2110 C C . THR A 1 281 ? 23.744 22.356 13.401 1.00 65.38 281 THR A C 1
ATOM 2112 O O . THR A 1 281 ? 24.292 23.417 13.113 1.00 65.38 281 THR A O 1
ATOM 2115 N N . ASP A 1 282 ? 23.746 21.306 12.581 1.00 69.62 282 ASP A N 1
ATOM 2116 C CA . ASP A 1 282 ? 24.422 21.277 11.279 1.00 69.62 282 ASP A CA 1
ATOM 2117 C C . ASP A 1 282 ? 23.501 20.823 10.127 1.00 69.62 282 ASP A C 1
ATOM 2119 O O . ASP A 1 282 ? 22.287 20.678 10.287 1.00 69.62 282 ASP A O 1
ATOM 2123 N N . ALA A 1 283 ? 24.092 20.633 8.945 1.00 70.88 283 ALA A N 1
ATOM 2124 C CA . ALA A 1 283 ? 23.422 20.237 7.708 1.00 70.88 283 ALA A CA 1
ATOM 2125 C C . ALA A 1 283 ? 22.751 18.849 7.732 1.00 70.88 283 ALA A C 1
ATOM 2127 O O . ALA A 1 283 ? 22.089 18.507 6.754 1.00 70.88 283 ALA A O 1
ATOM 2128 N N . THR A 1 284 ? 22.944 18.045 8.782 1.00 78.50 284 THR A N 1
ATOM 2129 C CA . THR A 1 284 ? 22.319 16.722 8.943 1.00 78.50 284 THR A CA 1
ATOM 2130 C C . THR A 1 284 ? 21.114 16.725 9.884 1.00 78.50 284 THR A C 1
ATOM 2132 O O . THR A 1 284 ? 20.491 15.683 10.033 1.00 78.50 284 THR A O 1
ATOM 2135 N N . ASN A 1 285 ? 20.737 17.865 10.477 1.00 86.06 285 ASN A N 1
ATOM 2136 C CA . ASN A 1 285 ? 19.419 18.041 11.098 1.00 86.06 285 ASN A CA 1
ATOM 2137 C C . ASN A 1 285 ? 18.387 18.384 10.006 1.00 86.06 285 ASN A C 1
ATOM 2139 O O . ASN A 1 285 ? 18.546 19.387 9.299 1.00 86.06 285 ASN A O 1
ATOM 2143 N N . ILE A 1 286 ? 17.356 17.551 9.870 1.00 92.00 286 ILE A N 1
ATOM 2144 C CA . ILE A 1 286 ? 16.382 17.546 8.774 1.00 92.00 286 ILE A CA 1
ATOM 2145 C C . ILE A 1 286 ? 14.970 17.791 9.319 1.00 92.00 286 ILE A C 1
ATOM 2147 O O . ILE A 1 286 ? 14.547 17.184 10.304 1.00 92.00 286 ILE A O 1
ATOM 2151 N N . GLY A 1 287 ? 14.226 18.667 8.645 1.00 91.75 287 GLY A N 1
ATOM 2152 C CA . GLY A 1 287 ? 12.832 18.988 8.951 1.00 91.75 287 GLY A CA 1
ATOM 2153 C C . GLY A 1 287 ? 12.112 19.561 7.730 1.00 91.75 287 GLY A C 1
ATOM 2154 O O . GLY A 1 287 ? 12.671 19.564 6.638 1.00 91.75 287 GLY A O 1
ATOM 2155 N N . VAL A 1 288 ? 10.896 20.079 7.883 1.00 91.44 288 VAL A N 1
ATOM 2156 C CA . VAL A 1 288 ? 10.185 20.774 6.788 1.00 91.44 288 VAL A CA 1
ATOM 2157 C C . VAL A 1 288 ? 10.484 22.279 6.783 1.00 91.44 288 VAL A C 1
ATOM 2159 O O . VAL A 1 288 ? 11.051 22.829 7.734 1.00 91.44 288 VAL A O 1
ATOM 2162 N N . ALA A 1 289 ? 10.125 22.976 5.702 1.00 85.44 289 ALA A N 1
ATOM 2163 C CA . ALA A 1 289 ? 10.257 24.431 5.638 1.00 85.44 289 ALA A CA 1
ATOM 2164 C C . ALA A 1 289 ? 9.358 25.116 6.700 1.00 85.44 289 ALA A C 1
ATOM 2166 O O . ALA A 1 289 ? 8.274 24.601 6.996 1.00 85.44 289 ALA A O 1
ATOM 2167 N N . PRO A 1 290 ? 9.751 26.273 7.270 1.00 84.19 290 PRO A N 1
ATOM 2168 C CA . PRO A 1 290 ? 8.943 26.978 8.265 1.00 84.19 290 PRO A CA 1
ATOM 2169 C C . PRO A 1 290 ? 7.548 27.318 7.721 1.00 84.19 290 PRO A C 1
ATOM 2171 O O . PRO A 1 290 ? 7.429 28.008 6.711 1.00 84.19 290 PRO A O 1
ATOM 2174 N N . GLY A 1 291 ? 6.499 26.839 8.395 1.00 78.75 291 GLY A N 1
ATOM 2175 C CA . GLY A 1 291 ? 5.111 27.034 7.960 1.00 78.75 291 GLY A CA 1
ATOM 2176 C C . GLY A 1 291 ? 4.639 26.106 6.833 1.00 78.75 291 GLY A C 1
ATOM 2177 O O . GLY A 1 291 ? 3.649 26.429 6.185 1.00 78.75 291 GLY A O 1
ATOM 2178 N N . SER A 1 292 ? 5.322 24.981 6.588 1.00 78.38 292 SER A N 1
ATOM 2179 C CA . SER A 1 292 ? 4.791 23.918 5.718 1.00 78.38 292 SER A CA 1
ATOM 2180 C C . SER A 1 292 ? 3.509 23.317 6.299 1.00 78.38 292 SER A C 1
ATOM 2182 O O . SER A 1 292 ? 3.371 23.194 7.518 1.00 78.38 292 SER A O 1
ATOM 2184 N N . GLU A 1 293 ? 2.600 22.901 5.420 1.00 79.12 293 GLU A N 1
ATOM 2185 C CA . GLU A 1 293 ? 1.429 22.099 5.783 1.00 79.12 293 GLU A CA 1
ATOM 2186 C C . GLU A 1 293 ? 1.851 20.681 6.221 1.00 79.12 293 GLU A C 1
ATOM 2188 O O . GLU A 1 293 ? 2.978 20.242 5.967 1.00 79.12 293 GLU A O 1
ATOM 2193 N N . LYS A 1 294 ? 0.957 19.968 6.919 1.00 83.62 294 LYS A N 1
ATOM 2194 C CA . LYS A 1 294 ? 1.192 18.583 7.354 1.00 83.62 294 LYS A CA 1
ATOM 2195 C C . LYS A 1 294 ? 1.294 17.663 6.128 1.00 83.62 294 LYS A C 1
ATOM 2197 O O . LYS A 1 294 ? 0.485 17.771 5.210 1.00 83.62 294 LYS A O 1
ATOM 2202 N N . GLY A 1 295 ? 2.266 16.749 6.132 1.00 81.75 295 GLY A N 1
ATOM 2203 C CA . GLY A 1 295 ? 2.369 15.667 5.147 1.00 81.75 295 GLY A CA 1
ATOM 2204 C C . GLY A 1 295 ? 1.255 14.627 5.309 1.00 81.75 295 GLY A C 1
ATOM 2205 O O . GLY A 1 295 ? 0.368 14.782 6.148 1.00 81.75 295 GLY A O 1
ATOM 2206 N N . VAL A 1 296 ? 1.308 13.541 4.540 1.00 85.06 296 VAL A N 1
ATOM 2207 C CA . VAL A 1 296 ? 0.325 12.447 4.619 1.00 85.06 296 VAL A CA 1
ATOM 2208 C C . VAL A 1 296 ? 1.004 11.080 4.587 1.00 85.06 296 VAL A C 1
ATOM 2210 O O . VAL A 1 296 ? 2.093 10.946 4.025 1.00 85.06 296 VAL A O 1
ATOM 2213 N N . VAL A 1 297 ? 0.376 10.078 5.205 1.00 87.38 297 VAL A N 1
ATOM 2214 C CA . VAL A 1 297 ? 0.863 8.687 5.210 1.00 87.38 297 VAL A CA 1
ATOM 2215 C C . VAL A 1 297 ? 0.903 8.137 3.777 1.00 87.38 297 VAL A C 1
ATOM 2217 O O . VAL A 1 297 ? 0.110 8.523 2.919 1.00 87.38 297 VAL A O 1
ATOM 2220 N N . ASN A 1 298 ? 1.896 7.297 3.488 1.00 89.31 298 ASN A N 1
ATOM 2221 C CA . ASN A 1 298 ? 2.289 6.814 2.158 1.00 89.31 298 ASN A CA 1
ATOM 2222 C C . ASN A 1 298 ? 2.676 7.928 1.147 1.00 89.31 298 ASN A C 1
ATOM 2224 O O . ASN A 1 298 ? 3.015 7.640 0.001 1.00 89.31 298 ASN A O 1
ATOM 2228 N N . GLY A 1 299 ? 2.649 9.207 1.543 1.00 84.81 299 GLY A N 1
ATOM 2229 C CA . GLY A 1 299 ? 2.936 10.355 0.683 1.00 84.81 299 GLY A CA 1
ATOM 2230 C C . GLY A 1 299 ? 4.381 10.853 0.756 1.00 84.81 299 GLY A C 1
ATOM 2231 O O . GLY A 1 299 ? 5.051 10.745 1.783 1.00 84.81 299 GLY A O 1
ATOM 2232 N N . LYS A 1 300 ? 4.842 11.474 -0.338 1.00 90.94 300 LYS A N 1
ATOM 2233 C CA . LYS A 1 300 ? 6.138 12.166 -0.402 1.00 90.94 300 LYS A CA 1
ATOM 2234 C C . LYS A 1 300 ? 6.109 13.462 0.409 1.00 90.94 300 LYS A C 1
ATOM 2236 O O . LYS A 1 300 ? 5.322 14.361 0.118 1.00 90.94 300 LYS A O 1
ATOM 2241 N N . ILE A 1 301 ? 7.048 13.610 1.338 1.00 92.19 301 ILE A N 1
ATOM 2242 C CA . ILE A 1 301 ? 7.274 14.832 2.115 1.00 92.19 301 ILE A CA 1
ATOM 2243 C C . ILE A 1 301 ? 8.614 15.446 1.707 1.00 92.19 301 ILE A C 1
ATOM 2245 O O . ILE A 1 301 ? 9.678 14.879 1.954 1.00 92.19 301 ILE A O 1
ATOM 2249 N N . SER A 1 302 ? 8.573 16.631 1.100 1.00 86.50 302 SER A N 1
ATOM 2250 C CA . SER A 1 302 ? 9.773 17.416 0.786 1.00 86.50 302 SER A CA 1
ATOM 2251 C C . SER A 1 302 ? 10.357 18.037 2.057 1.00 86.50 302 SER A C 1
ATOM 2253 O O . SER A 1 302 ? 9.676 18.799 2.746 1.00 86.50 302 SER A O 1
ATOM 2255 N N . VAL A 1 303 ? 11.626 17.755 2.352 1.00 91.88 303 VAL A N 1
ATOM 2256 C CA . VAL A 1 303 ? 12.326 18.240 3.553 1.00 91.88 303 VAL A CA 1
ATOM 2257 C C . VAL A 1 303 ? 13.464 19.209 3.210 1.00 91.88 303 VAL A C 1
ATOM 2259 O O . VAL A 1 303 ? 13.861 19.381 2.060 1.00 91.88 303 VAL A O 1
ATOM 2262 N N . VAL A 1 304 ? 13.983 19.899 4.223 1.00 81.12 304 VAL A N 1
ATOM 2263 C CA . VAL A 1 304 ? 15.099 20.845 4.138 1.00 81.12 304 VAL A CA 1
ATOM 2264 C C . VAL A 1 304 ? 16.076 20.621 5.289 1.00 81.12 304 VAL A C 1
ATOM 2266 O O . VAL A 1 304 ? 15.702 20.198 6.385 1.00 81.12 304 VAL A O 1
ATOM 2269 N N . THR A 1 305 ? 17.346 20.958 5.067 1.00 85.62 305 THR A N 1
ATOM 2270 C CA . THR A 1 305 ? 18.335 20.977 6.151 1.00 85.62 305 THR A CA 1
ATOM 2271 C C . THR A 1 305 ? 18.134 22.208 7.038 1.00 85.62 305 THR A C 1
ATOM 2273 O O . THR A 1 305 ? 17.758 23.290 6.567 1.00 85.62 305 THR A O 1
ATOM 2276 N N . ALA A 1 306 ? 18.439 22.081 8.330 1.00 78.31 306 ALA A N 1
ATOM 2277 C CA . ALA A 1 306 ? 18.368 23.191 9.279 1.00 78.31 306 ALA A CA 1
ATOM 2278 C C . ALA A 1 306 ? 19.260 24.382 8.868 1.00 78.31 306 ALA A C 1
ATOM 2280 O O . ALA A 1 306 ? 18.894 25.534 9.103 1.00 78.31 306 ALA A O 1
ATOM 2281 N N . GLU A 1 307 ? 20.398 24.118 8.216 1.00 82.00 307 GLU A N 1
ATOM 2282 C CA . GLU A 1 307 ? 21.277 25.145 7.644 1.00 82.00 307 GLU A CA 1
ATOM 2283 C C . GLU A 1 307 ? 20.610 25.893 6.476 1.00 82.00 307 GLU A C 1
ATOM 2285 O O . GLU A 1 307 ? 20.583 27.126 6.476 1.00 82.00 307 GLU A O 1
ATOM 2290 N N . TYR A 1 308 ? 20.012 25.174 5.516 1.00 78.88 308 TYR A N 1
ATOM 2291 C CA . TYR A 1 308 ? 19.317 25.794 4.383 1.00 78.88 308 TYR A CA 1
ATOM 2292 C C . TYR A 1 308 ? 18.142 26.661 4.849 1.00 78.88 308 TYR A C 1
ATOM 2294 O O . TYR A 1 308 ? 17.993 27.794 4.383 1.00 78.88 308 TYR A O 1
ATOM 2302 N N . SER A 1 309 ? 17.349 26.159 5.802 1.00 78.69 309 SER A N 1
ATOM 2303 C CA . SER A 1 309 ? 16.217 26.891 6.376 1.00 78.69 309 SER A CA 1
ATOM 2304 C C . SER A 1 309 ? 16.663 28.193 7.051 1.00 78.69 309 SER A C 1
ATOM 2306 O O . SER A 1 309 ? 16.140 29.266 6.739 1.00 78.69 309 SER A O 1
ATOM 2308 N N . LYS A 1 310 ? 17.708 28.134 7.889 1.00 78.75 310 LYS A N 1
ATOM 2309 C CA . LYS A 1 310 ? 18.283 29.314 8.558 1.00 78.75 310 LYS A CA 1
ATOM 2310 C C . LYS A 1 310 ? 18.819 30.353 7.579 1.00 78.75 310 LYS A C 1
ATOM 2312 O O . LYS A 1 310 ? 18.653 31.548 7.812 1.00 78.75 310 LYS A O 1
ATOM 2317 N N . ALA A 1 311 ? 19.462 29.910 6.501 1.00 74.56 311 ALA A N 1
ATOM 2318 C CA . ALA A 1 311 ? 20.079 30.799 5.525 1.00 74.56 311 ALA A CA 1
ATOM 2319 C C . ALA A 1 311 ? 19.073 31.449 4.554 1.00 74.56 311 ALA A C 1
ATOM 2321 O O . ALA A 1 311 ? 19.298 32.585 4.138 1.00 74.56 311 ALA A O 1
ATOM 2322 N N . ASN A 1 312 ? 17.983 30.756 4.193 1.00 70.75 312 ASN A N 1
ATOM 2323 C CA . ASN A 1 312 ? 17.119 31.148 3.067 1.00 70.75 312 ASN A CA 1
ATOM 2324 C C . ASN A 1 312 ? 15.639 31.353 3.425 1.00 70.75 312 ASN A C 1
ATOM 2326 O O . ASN A 1 312 ? 14.957 32.105 2.732 1.00 70.75 312 ASN A O 1
ATOM 2330 N N . LEU A 1 313 ? 15.133 30.700 4.478 1.00 73.38 313 LEU A N 1
ATOM 2331 C CA . LEU A 1 313 ? 13.699 30.643 4.811 1.00 73.38 313 LEU A CA 1
ATOM 2332 C C . LEU A 1 313 ? 13.326 31.435 6.079 1.00 73.38 313 LEU A C 1
ATOM 2334 O O . LEU A 1 313 ? 12.155 31.530 6.430 1.00 73.38 313 LEU A O 1
ATOM 2338 N N . GLY A 1 314 ? 14.308 32.041 6.753 1.00 73.25 314 GLY A N 1
ATOM 2339 C CA . GLY A 1 314 ? 14.085 32.981 7.859 1.00 73.25 314 GLY A CA 1
ATOM 2340 C C . GLY A 1 314 ? 13.861 32.349 9.238 1.00 73.25 314 GLY A C 1
ATOM 2341 O O . GLY A 1 314 ? 13.549 33.076 10.179 1.00 73.25 314 GLY A O 1
ATOM 2342 N N . GLY A 1 315 ? 14.053 31.035 9.381 1.00 77.56 315 GLY A N 1
ATOM 2343 C CA . GLY A 1 315 ? 13.920 30.324 10.655 1.00 77.56 315 GLY A CA 1
ATOM 2344 C C . GLY A 1 315 ? 14.533 28.922 10.633 1.00 77.56 315 GLY A C 1
ATOM 2345 O O . GLY A 1 315 ? 14.935 28.418 9.584 1.00 77.56 315 GLY A O 1
ATOM 2346 N N . ASP A 1 316 ? 14.615 28.291 11.802 1.00 83.94 316 ASP A N 1
ATOM 2347 C CA . ASP A 1 316 ? 14.977 26.877 11.957 1.00 83.94 316 ASP A CA 1
ATOM 2348 C C . ASP A 1 316 ? 14.002 25.971 11.183 1.00 83.94 316 ASP A C 1
ATOM 2350 O O . ASP A 1 316 ? 12.820 26.290 11.074 1.00 83.94 316 ASP A O 1
ATOM 2354 N N . ALA A 1 317 ? 14.487 24.840 10.655 1.00 83.94 317 ALA A N 1
ATOM 2355 C CA . ALA A 1 317 ? 13.617 23.864 9.995 1.00 83.94 317 ALA A CA 1
ATOM 2356 C C . ALA A 1 317 ? 12.553 23.354 10.985 1.00 83.94 317 ALA A C 1
ATOM 2358 O O . ALA A 1 317 ? 12.871 23.007 12.129 1.00 83.94 317 ALA A O 1
ATOM 2359 N N . ALA A 1 318 ? 11.295 23.322 10.553 1.00 89.44 318 ALA A N 1
ATOM 2360 C CA . ALA A 1 318 ? 10.168 22.885 11.368 1.00 89.44 318 ALA A CA 1
ATOM 2361 C C . ALA A 1 318 ? 10.129 21.352 11.488 1.00 89.44 318 ALA A C 1
ATOM 2363 O O . ALA A 1 318 ? 10.805 20.639 10.746 1.00 89.44 318 ALA A O 1
ATOM 2364 N N . ASP A 1 319 ? 9.383 20.837 12.459 1.00 92.69 319 ASP A N 1
ATOM 2365 C CA . ASP A 1 319 ? 9.208 19.392 12.640 1.00 92.69 319 ASP A CA 1
ATOM 2366 C C . ASP A 1 319 ? 8.359 18.806 11.505 1.00 92.69 319 ASP A C 1
ATOM 2368 O O . ASP A 1 319 ? 7.409 19.435 11.037 1.00 92.69 319 ASP A O 1
ATOM 2372 N N . ILE A 1 320 ? 8.708 17.601 11.060 1.00 94.44 320 ILE A N 1
ATOM 2373 C CA . ILE A 1 320 ? 7.931 16.820 10.101 1.00 94.44 320 ILE A CA 1
ATOM 2374 C C . ILE A 1 320 ? 6.655 16.380 10.825 1.00 94.44 320 ILE A C 1
ATOM 2376 O O . ILE A 1 320 ? 6.719 15.543 11.721 1.00 94.44 320 ILE A O 1
ATOM 2380 N N . LYS A 1 321 ? 5.514 16.977 10.467 1.00 90.31 321 LYS A N 1
ATOM 2381 C CA . LYS A 1 321 ? 4.172 16.623 10.960 1.00 90.31 321 LYS A CA 1
ATOM 2382 C C . LYS A 1 321 ? 3.370 15.979 9.828 1.00 90.31 321 LYS A C 1
ATOM 2384 O O . LYS A 1 321 ? 3.460 16.461 8.698 1.00 90.31 321 LYS A O 1
ATOM 2389 N N . LEU A 1 322 ? 2.557 14.963 10.116 1.00 86.81 322 LEU A N 1
ATOM 2390 C CA . LEU A 1 322 ? 1.636 14.353 9.146 1.00 86.81 322 LEU A CA 1
ATOM 2391 C C . LEU A 1 322 ? 0.174 14.414 9.611 1.00 86.81 322 LEU A C 1
ATOM 2393 O O . LEU A 1 322 ? -0.110 14.592 10.794 1.00 86.81 322 LEU A O 1
ATOM 2397 N N . ASN A 1 323 ? -0.742 14.238 8.661 1.00 75.62 323 ASN A N 1
ATOM 2398 C CA . ASN A 1 323 ? -2.113 13.800 8.895 1.00 75.62 323 ASN A CA 1
ATOM 2399 C C . ASN A 1 323 ? -2.147 12.263 8.830 1.00 75.62 323 ASN A C 1
ATOM 2401 O O . ASN A 1 323 ? -1.715 11.682 7.834 1.00 75.62 323 ASN A O 1
ATOM 2405 N N . GLY A 1 324 ? -2.641 11.624 9.889 1.00 67.50 324 GLY A N 1
ATOM 2406 C CA . GLY A 1 324 ? -2.714 10.170 10.047 1.00 67.50 324 GLY A CA 1
ATOM 2407 C C . GLY A 1 324 ? -2.865 9.796 11.525 1.00 67.50 324 GLY A C 1
ATOM 2408 O O . GLY A 1 324 ? -2.660 10.641 12.398 1.00 67.50 324 GLY A O 1
ATOM 2409 N N . ALA A 1 325 ? -3.239 8.550 11.815 1.00 72.69 325 ALA A N 1
ATOM 2410 C CA . ALA A 1 325 ? -3.417 8.079 13.189 1.00 72.69 325 ALA A CA 1
ATOM 2411 C C . ALA A 1 325 ? -2.070 7.750 13.874 1.00 72.69 325 ALA A C 1
ATOM 2413 O O . ALA A 1 325 ? -1.123 7.346 13.189 1.00 72.69 325 ALA A O 1
ATOM 2414 N N . PRO A 1 326 ? -1.970 7.848 15.215 1.00 82.44 326 PRO A N 1
ATOM 2415 C CA . PRO A 1 326 ? -0.901 7.207 15.985 1.00 82.44 326 PRO A CA 1
ATOM 2416 C C . PRO A 1 326 ? -0.808 5.706 15.673 1.00 82.44 326 PRO A C 1
ATOM 2418 O O . PRO A 1 326 ? -1.821 5.066 15.394 1.00 82.44 326 PRO A O 1
ATOM 2421 N N . GLY A 1 327 ? 0.395 5.135 15.712 1.00 82.69 327 GLY A N 1
ATOM 2422 C CA . GLY A 1 327 ? 0.611 3.744 15.310 1.00 82.69 327 GLY A CA 1
ATOM 2423 C C . GLY A 1 327 ? 2.044 3.430 14.888 1.00 82.69 327 GLY A C 1
ATOM 2424 O O . GLY A 1 327 ? 2.951 4.250 15.031 1.00 82.69 327 GLY A O 1
ATOM 2425 N N . THR A 1 328 ? 2.246 2.221 14.363 1.00 90.81 328 THR A N 1
ATOM 2426 C CA . THR A 1 328 ? 3.557 1.713 13.935 1.00 90.81 328 THR A CA 1
ATOM 2427 C C . THR A 1 328 ? 3.727 1.826 12.420 1.00 90.81 328 THR A C 1
ATOM 2429 O O . THR A 1 328 ? 2.929 1.283 11.661 1.00 90.81 328 THR A O 1
ATOM 2432 N N . TYR A 1 329 ? 4.784 2.518 11.993 1.00 94.19 329 TYR A N 1
ATOM 2433 C CA . TYR A 1 329 ? 5.049 2.864 10.593 1.00 94.19 329 TYR A CA 1
ATOM 2434 C C . TYR A 1 329 ? 6.517 2.618 10.217 1.00 94.19 329 TYR A C 1
ATOM 2436 O O . TYR A 1 329 ? 7.401 2.649 11.076 1.00 94.19 329 TYR A O 1
ATOM 2444 N N . ASP A 1 330 ? 6.787 2.430 8.926 1.00 96.00 330 ASP A N 1
ATOM 2445 C CA . ASP A 1 330 ? 8.145 2.377 8.382 1.00 96.00 330 ASP A CA 1
ATOM 2446 C C . ASP A 1 330 ? 8.501 3.738 7.762 1.00 96.00 330 ASP A C 1
ATOM 2448 O O . ASP A 1 330 ? 7.828 4.218 6.848 1.00 96.00 330 ASP A O 1
ATOM 2452 N N . VAL A 1 331 ? 9.558 4.391 8.254 1.00 96.62 331 VAL A N 1
ATOM 2453 C CA . VAL A 1 331 ? 9.959 5.730 7.783 1.00 96.62 331 VAL A CA 1
ATOM 2454 C C . VAL A 1 331 ? 11.164 5.632 6.865 1.00 96.62 331 VAL A C 1
ATOM 2456 O O . VAL A 1 331 ? 12.239 5.221 7.295 1.00 96.62 331 VAL A O 1
ATOM 2459 N N . TYR A 1 332 ? 10.984 6.067 5.621 1.00 95.06 332 TYR A N 1
ATOM 2460 C CA . TYR A 1 332 ? 11.978 6.064 4.551 1.00 95.06 332 TYR A CA 1
ATOM 2461 C C . TYR A 1 332 ? 12.486 7.482 4.292 1.00 95.06 332 TYR A C 1
ATOM 2463 O O . TYR A 1 332 ? 11.696 8.416 4.161 1.00 95.06 332 TYR A O 1
ATOM 2471 N N . PHE A 1 333 ? 13.800 7.655 4.177 1.00 94.50 333 PHE A N 1
ATOM 2472 C CA . PHE A 1 333 ? 14.445 8.949 3.971 1.00 94.50 333 PHE A CA 1
ATOM 2473 C C . PHE A 1 333 ? 15.548 8.873 2.910 1.00 94.50 333 PHE A C 1
ATOM 2475 O O . PHE A 1 333 ? 16.402 7.990 2.958 1.00 94.50 333 PHE A O 1
ATOM 2482 N N . SER A 1 334 ? 15.562 9.835 1.984 1.00 84.12 334 SER A N 1
ATOM 2483 C CA . SER A 1 334 ? 16.690 10.086 1.081 1.00 84.12 334 SER A CA 1
ATOM 2484 C C . SER A 1 334 ? 17.280 11.469 1.356 1.00 84.12 334 SER A C 1
ATOM 2486 O O . SER A 1 334 ? 16.639 12.504 1.148 1.00 84.12 334 SER A O 1
ATOM 2488 N N . PHE A 1 335 ? 18.534 11.490 1.816 1.00 80.69 335 PHE A N 1
ATOM 2489 C CA . PHE A 1 335 ? 19.288 12.722 2.081 1.00 80.69 335 PHE A CA 1
ATOM 2490 C C . PHE A 1 335 ? 19.705 13.457 0.797 1.00 80.69 335 PHE A C 1
ATOM 2492 O O . PHE A 1 335 ? 19.915 14.669 0.824 1.00 80.69 335 PHE A O 1
ATOM 2499 N N . GLU A 1 336 ? 19.810 12.743 -0.323 1.00 72.19 336 GLU A N 1
ATOM 2500 C CA . GLU A 1 336 ? 20.227 13.292 -1.620 1.00 72.19 336 GLU A CA 1
ATOM 2501 C C . GLU A 1 336 ? 19.065 13.975 -2.344 1.00 72.19 336 GLU A C 1
ATOM 2503 O O . GLU A 1 336 ? 19.215 15.094 -2.839 1.00 72.19 336 GLU A O 1
ATOM 2508 N N . ASN A 1 337 ? 17.882 13.354 -2.319 1.00 72.00 337 ASN A N 1
ATOM 2509 C CA . ASN A 1 337 ? 16.663 13.931 -2.885 1.00 72.00 337 ASN A CA 1
ATOM 2510 C C . ASN A 1 337 ? 15.963 14.911 -1.925 1.00 72.00 337 ASN A C 1
ATOM 2512 O O . ASN A 1 337 ? 15.080 15.656 -2.353 1.00 72.00 337 ASN A O 1
ATOM 2516 N N . LEU A 1 338 ? 16.351 14.911 -0.641 1.00 81.38 338 LEU A N 1
ATOM 2517 C CA . LEU A 1 338 ? 15.685 15.616 0.460 1.00 81.38 338 LEU A CA 1
ATOM 2518 C C . LEU A 1 338 ? 14.179 15.310 0.511 1.00 81.38 338 LEU A C 1
ATOM 2520 O O . LEU A 1 338 ? 13.329 16.205 0.531 1.00 81.38 338 LEU A O 1
ATOM 2524 N N . GLU A 1 339 ? 13.858 14.018 0.564 1.00 89.31 339 GLU A N 1
ATOM 2525 C CA . GLU A 1 339 ? 12.490 13.512 0.695 1.00 89.31 339 GLU A CA 1
ATOM 2526 C C . GLU A 1 339 ? 12.363 12.478 1.819 1.00 89.31 339 GLU A C 1
ATOM 2528 O O . GLU A 1 339 ? 13.285 11.702 2.079 1.00 89.31 339 GLU A O 1
ATOM 2533 N N . VAL A 1 340 ? 11.201 12.475 2.470 1.00 95.31 340 VAL A N 1
ATOM 2534 C CA . VAL A 1 340 ? 10.788 11.503 3.486 1.00 95.31 340 VAL A CA 1
ATOM 2535 C C . VAL A 1 340 ? 9.440 10.911 3.082 1.00 95.31 340 VAL A C 1
ATOM 2537 O O . VAL A 1 340 ? 8.575 11.637 2.598 1.00 95.31 340 VAL A O 1
ATOM 2540 N N . TYR A 1 341 ? 9.245 9.620 3.329 1.00 95.12 341 TYR A N 1
ATOM 2541 C CA . TYR A 1 341 ? 7.944 8.953 3.301 1.00 95.12 341 TYR A CA 1
ATOM 2542 C C . TYR A 1 341 ? 7.726 8.282 4.654 1.00 95.12 341 TYR A C 1
ATOM 2544 O O . TYR A 1 341 ? 8.653 7.699 5.220 1.00 95.12 341 TYR A O 1
ATOM 2552 N N . VAL A 1 342 ? 6.499 8.339 5.161 1.00 94.62 342 VAL A N 1
ATOM 2553 C CA . VAL A 1 342 ? 6.056 7.508 6.286 1.00 94.62 342 VAL A CA 1
ATOM 2554 C C . VAL A 1 342 ? 5.077 6.507 5.704 1.00 94.62 342 VAL A C 1
ATOM 2556 O O . VAL A 1 342 ? 3.967 6.882 5.332 1.00 94.62 342 VAL A O 1
ATOM 2559 N N . MET A 1 343 ? 5.521 5.266 5.557 1.00 93.12 343 MET A N 1
ATOM 2560 C CA . MET A 1 343 ? 4.736 4.178 4.991 1.00 93.12 343 MET A CA 1
ATOM 2561 C C . MET A 1 343 ? 4.058 3.391 6.108 1.00 93.12 343 MET A C 1
ATOM 2563 O O . MET A 1 343 ? 4.617 3.236 7.197 1.00 93.12 343 MET A O 1
ATOM 2567 N N . GLU A 1 344 ? 2.881 2.836 5.837 1.00 90.06 344 GLU A N 1
ATOM 2568 C CA . GLU A 1 344 ? 2.356 1.742 6.660 1.00 90.06 344 GLU A CA 1
ATOM 2569 C C . GLU A 1 344 ? 3.381 0.599 6.752 1.00 90.06 344 GLU A C 1
ATOM 2571 O O . GLU A 1 344 ? 4.104 0.316 5.792 1.00 90.06 344 GLU A O 1
ATOM 2576 N N . GLN A 1 345 ? 3.469 -0.045 7.919 1.00 89.44 345 GLN A N 1
ATOM 2577 C CA . GLN A 1 345 ? 4.513 -1.029 8.203 1.00 89.44 345 GLN A CA 1
ATOM 2578 C C . GLN A 1 345 ? 4.553 -2.153 7.150 1.00 89.44 345 GLN A C 1
ATOM 2580 O O . GLN A 1 345 ? 3.538 -2.775 6.846 1.00 89.44 345 GLN A O 1
ATOM 2585 N N . GLY A 1 346 ? 5.746 -2.421 6.613 1.00 83.69 346 GLY A N 1
ATOM 2586 C CA . GLY A 1 346 ? 5.996 -3.413 5.566 1.00 83.69 346 GLY A CA 1
ATOM 2587 C C . GLY A 1 346 ? 6.102 -2.841 4.147 1.00 83.69 346 GLY A C 1
ATOM 2588 O O . GLY A 1 346 ? 6.835 -3.416 3.344 1.00 83.69 346 GLY A O 1
ATOM 2589 N N . TYR A 1 347 ? 5.456 -1.709 3.849 1.00 84.31 347 TYR A N 1
ATOM 2590 C CA . TYR A 1 347 ? 5.394 -1.134 2.497 1.00 84.31 347 TYR A CA 1
ATOM 2591 C C . TYR A 1 347 ? 6.533 -0.138 2.226 1.00 84.31 347 TYR A C 1
ATOM 2593 O O . TYR A 1 347 ? 6.962 0.594 3.118 1.00 84.31 347 TYR A O 1
ATOM 2601 N N . LYS A 1 348 ? 7.007 -0.075 0.978 1.00 88.31 348 LYS A N 1
ATOM 2602 C CA . LYS A 1 348 ? 8.011 0.894 0.496 1.00 88.31 348 LYS A CA 1
ATOM 2603 C C . LYS A 1 348 ? 7.371 2.082 -0.241 1.00 88.31 348 LYS A C 1
ATOM 2605 O O . LYS A 1 348 ? 6.244 1.961 -0.726 1.00 88.31 348 LYS A O 1
ATOM 2610 N N . PRO A 1 349 ? 8.086 3.213 -0.404 1.00 88.50 349 PRO A N 1
ATOM 2611 C CA . PRO A 1 349 ? 7.628 4.341 -1.216 1.00 88.50 349 PRO A CA 1
ATOM 2612 C C . PRO A 1 349 ? 7.157 3.905 -2.611 1.00 88.50 349 PRO A C 1
ATOM 2614 O O . PRO A 1 349 ? 7.922 3.325 -3.377 1.00 88.50 349 PRO A O 1
ATOM 2617 N N . GLY A 1 350 ? 5.889 4.180 -2.932 1.00 77.44 350 GLY A N 1
ATOM 2618 C CA . GLY A 1 350 ? 5.260 3.802 -4.203 1.00 77.44 350 GLY A CA 1
ATOM 2619 C C . GLY A 1 350 ? 4.576 2.426 -4.237 1.00 77.44 350 GLY A C 1
ATOM 2620 O O . GLY A 1 350 ? 3.859 2.161 -5.193 1.00 77.44 350 GLY A O 1
ATOM 2621 N N . GLU A 1 351 ? 4.722 1.573 -3.213 1.00 78.12 351 GLU A N 1
ATOM 2622 C CA . GLU A 1 351 ? 3.960 0.309 -3.100 1.00 78.12 351 GLU A CA 1
ATOM 2623 C C . GLU A 1 351 ? 2.527 0.528 -2.572 1.00 78.12 351 GLU A C 1
ATOM 2625 O O . GLU A 1 351 ? 1.674 -0.350 -2.688 1.00 78.12 351 GLU A O 1
ATOM 2630 N N . LYS A 1 352 ? 2.241 1.718 -2.028 1.00 73.88 352 LYS A N 1
ATOM 2631 C CA . LYS A 1 352 ? 0.885 2.233 -1.812 1.00 73.88 352 LYS A CA 1
ATOM 2632 C C . LYS A 1 352 ? 0.764 3.642 -2.368 1.00 73.88 352 LYS A C 1
ATOM 2634 O O . LYS A 1 352 ? 1.698 4.437 -2.254 1.00 73.88 352 LYS A O 1
ATOM 2639 N N . GLU A 1 353 ? -0.413 3.953 -2.903 1.00 72.50 353 GLU A N 1
ATOM 2640 C CA . GLU A 1 353 ? -0.811 5.335 -3.168 1.00 72.50 353 GLU A CA 1
ATOM 2641 C C . GLU A 1 353 ? -0.752 6.161 -1.870 1.00 72.50 353 GLU A C 1
ATOM 2643 O O . GLU A 1 353 ? -1.033 5.625 -0.786 1.00 72.50 353 GLU A O 1
ATOM 2648 N N . PRO A 1 354 ? -0.424 7.465 -1.948 1.00 68.12 354 PRO A N 1
ATOM 2649 C CA . PRO A 1 354 ? -0.533 8.358 -0.810 1.00 68.12 354 PRO A CA 1
ATOM 2650 C C . PRO A 1 354 ? -1.939 8.279 -0.225 1.00 68.12 354 PRO A C 1
ATOM 2652 O O . PRO A 1 354 ? -2.923 8.506 -0.932 1.00 68.12 354 PRO A O 1
ATOM 2655 N N . GLN A 1 355 ? -2.040 8.061 1.085 1.00 57.69 355 GLN A N 1
ATOM 2656 C CA . GLN A 1 355 ? -3.259 8.367 1.820 1.00 57.69 355 GLN A CA 1
ATOM 2657 C C . GLN A 1 355 ? -3.368 9.886 1.923 1.00 57.69 355 GLN A C 1
ATOM 2659 O O . GLN A 1 355 ? -3.259 10.446 3.006 1.00 57.69 355 GLN A O 1
ATOM 2664 N N . ASN A 1 356 ? -3.589 10.574 0.798 1.00 45.56 356 ASN A N 1
ATOM 2665 C CA . ASN A 1 356 ? -4.297 11.840 0.850 1.00 45.56 356 ASN A CA 1
ATOM 2666 C C . ASN A 1 356 ? -5.683 11.488 1.395 1.00 45.56 356 ASN A C 1
ATOM 2668 O O . ASN A 1 356 ? -6.465 10.883 0.658 1.00 45.56 356 ASN A O 1
ATOM 2672 N N . PRO A 1 357 ? -5.969 11.783 2.669 1.00 40.22 357 PRO A N 1
ATOM 2673 C CA . PRO A 1 357 ? -7.192 11.295 3.265 1.00 40.22 357 PRO A CA 1
ATOM 2674 C C . PRO A 1 357 ? -8.381 11.960 2.569 1.00 40.22 357 PRO A C 1
ATOM 2676 O O . PRO A 1 357 ? -8.299 13.144 2.224 1.00 40.22 357 PRO A O 1
ATOM 2679 N N . ASP A 1 358 ? -9.498 11.239 2.428 1.00 38.25 358 ASP A N 1
ATOM 2680 C CA . ASP A 1 358 ? -10.800 11.912 2.419 1.00 38.25 358 ASP A CA 1
ATOM 2681 C C . ASP A 1 358 ? -10.818 12.780 3.674 1.00 38.25 358 ASP A C 1
ATOM 2683 O O . ASP A 1 358 ? -10.576 12.254 4.765 1.00 38.25 358 ASP A O 1
ATOM 2687 N N . PRO A 1 359 ? -10.875 14.110 3.493 1.00 32.38 359 PRO A N 1
ATOM 2688 C CA . PRO A 1 359 ? -10.001 15.051 4.179 1.00 32.38 359 PRO A CA 1
ATOM 2689 C C . PRO A 1 359 ? -10.061 14.802 5.671 1.00 32.38 359 PRO A C 1
ATOM 2691 O O . PRO A 1 359 ? -11.083 15.143 6.262 1.00 32.38 359 PRO A O 1
ATOM 2694 N N . VAL A 1 360 ? -8.990 14.193 6.226 1.00 39.00 360 VAL A N 1
ATOM 2695 C CA . VAL A 1 360 ? -8.912 13.798 7.642 1.00 39.00 360 VAL A CA 1
ATOM 2696 C C . VAL A 1 360 ? -9.450 14.978 8.408 1.00 39.00 360 VAL A C 1
ATOM 2698 O O . VAL A 1 360 ? -8.870 16.072 8.366 1.00 39.00 360 VAL A O 1
ATOM 2701 N N . GLU A 1 361 ? -10.619 14.758 9.011 1.00 42.69 361 GLU A N 1
ATOM 2702 C CA . GLU A 1 361 ? -11.190 15.707 9.937 1.00 42.69 361 GLU A CA 1
ATOM 2703 C C . GLU A 1 361 ? -10.050 16.058 10.859 1.00 42.69 361 GLU A C 1
ATOM 2705 O O . GLU A 1 361 ? -9.382 15.161 11.377 1.00 42.69 361 GLU A O 1
ATOM 2710 N N . VAL A 1 362 ? -9.736 17.349 10.957 1.00 48.06 362 VAL A N 1
ATOM 2711 C CA . VAL A 1 362 ? -8.652 17.775 11.827 1.00 48.06 362 VAL A CA 1
ATOM 2712 C C . VAL A 1 362 ? -9.158 17.469 13.219 1.00 48.06 362 VAL A C 1
ATOM 2714 O O . VAL A 1 362 ? -9.889 18.275 13.785 1.00 48.06 362 VAL A O 1
ATOM 2717 N N . THR A 1 363 ? -8.865 16.264 13.707 1.00 68.69 363 THR A N 1
ATOM 2718 C CA . THR A 1 363 ? -9.399 15.794 14.966 1.00 68.69 363 THR A CA 1
ATOM 2719 C C . THR A 1 363 ? -8.867 16.756 15.995 1.00 68.69 363 THR A C 1
ATOM 2721 O O . THR A 1 363 ? -7.693 17.153 15.994 1.00 68.69 363 THR A O 1
ATOM 2724 N N . TYR A 1 364 ? -9.787 17.229 16.808 1.00 83.75 364 TYR A N 1
ATOM 2725 C CA . TYR A 1 364 ? -9.443 18.083 17.912 1.00 83.75 364 TYR A CA 1
ATOM 2726 C C . TYR A 1 364 ? -9.230 17.189 19.128 1.00 83.75 364 TYR A C 1
ATOM 2728 O O . TYR A 1 364 ? -9.815 16.115 19.234 1.00 83.75 364 TYR A O 1
ATOM 2736 N N . THR A 1 365 ? -8.346 17.592 20.027 1.00 87.88 365 THR A N 1
ATOM 2737 C CA . THR A 1 365 ? -8.153 16.916 21.303 1.00 87.88 365 THR A CA 1
ATOM 2738 C C . THR A 1 365 ? -8.314 17.932 22.410 1.00 87.88 365 THR A C 1
ATOM 2740 O O . THR A 1 365 ? -7.573 18.918 22.490 1.00 87.88 365 THR A O 1
ATOM 2743 N N . VAL A 1 366 ? -9.290 17.681 23.274 1.00 90.38 366 VAL A N 1
ATOM 2744 C CA . VAL A 1 366 ? -9.424 18.368 24.551 1.00 90.38 366 VAL A CA 1
ATOM 2745 C C . VAL A 1 366 ? -8.251 17.938 25.425 1.00 90.38 366 VAL A C 1
ATOM 2747 O O . VAL A 1 366 ? -8.082 16.759 25.718 1.00 90.38 366 VAL A O 1
ATOM 2750 N N . THR A 1 367 ? -7.413 18.891 25.820 1.00 85.88 367 THR A N 1
ATOM 2751 C CA . THR A 1 367 ? -6.244 18.642 26.669 1.00 85.88 367 THR A CA 1
ATOM 2752 C C . THR A 1 367 ? -6.234 19.604 27.843 1.00 85.88 367 THR A C 1
ATOM 2754 O O . THR A 1 367 ? -6.585 20.772 27.694 1.00 85.88 367 THR A O 1
ATOM 2757 N N . GLY A 1 368 ? -5.854 19.132 29.023 1.00 83.31 368 GLY A N 1
ATOM 2758 C CA . GLY A 1 368 ? -5.944 19.918 30.245 1.00 83.31 368 GLY A CA 1
ATOM 2759 C C . GLY A 1 368 ? -5.617 19.092 31.476 1.00 83.31 368 GLY A C 1
ATOM 2760 O O . GLY A 1 368 ? -4.881 18.108 31.390 1.00 83.31 368 GLY A O 1
ATOM 2761 N N . THR A 1 369 ? -6.199 19.479 32.607 1.00 79.56 369 THR A N 1
ATOM 2762 C CA . THR A 1 369 ? -6.166 18.671 33.832 1.00 79.56 369 THR A CA 1
ATOM 2763 C C . THR A 1 369 ? -7.301 17.637 33.783 1.00 79.56 369 THR A C 1
ATOM 2765 O O . THR A 1 369 ? -8.442 17.957 34.119 1.00 79.56 369 THR A O 1
ATOM 2768 N N . LEU A 1 370 ? -7.009 16.419 33.312 1.00 81.44 370 LEU A N 1
ATOM 2769 C CA . LEU A 1 370 ? -7.966 15.307 33.229 1.00 81.44 370 LEU A CA 1
ATOM 2770 C C . LEU A 1 370 ? -7.631 14.214 34.259 1.00 81.44 370 LEU A C 1
ATOM 2772 O O . LEU A 1 370 ? -6.515 14.158 34.787 1.00 81.44 370 LEU A O 1
ATOM 2776 N N . GLU A 1 371 ? -8.583 13.328 34.557 1.00 76.69 371 GLU A N 1
ATOM 2777 C CA . GLU A 1 371 ? -8.325 12.187 35.439 1.00 76.69 371 GLU A CA 1
ATOM 2778 C C . GLU A 1 371 ? -7.270 11.258 34.816 1.00 76.69 371 GLU A C 1
ATOM 2780 O O . GLU A 1 371 ? -7.349 10.877 33.650 1.00 76.69 371 GLU A O 1
ATOM 2785 N N . GLY A 1 372 ? -6.221 10.936 35.580 1.00 64.31 372 GLY A N 1
ATOM 2786 C CA . GLY A 1 372 ? -5.091 10.111 35.129 1.00 64.31 372 GLY A CA 1
ATOM 2787 C C . GLY A 1 372 ? -4.165 10.753 34.081 1.00 64.31 372 GLY A C 1
ATOM 2788 O O . GLY A 1 372 ? -3.023 10.313 33.947 1.00 64.31 372 GLY A O 1
ATOM 2789 N N . ILE A 1 373 ? -4.607 11.799 33.373 1.00 64.56 373 ILE A N 1
ATOM 2790 C CA . ILE A 1 373 ? -3.949 12.342 32.177 1.00 64.56 373 ILE A CA 1
ATOM 2791 C C . ILE A 1 373 ? -3.821 13.864 32.279 1.00 64.56 373 ILE A C 1
ATOM 2793 O O . ILE A 1 373 ? -4.800 14.598 32.338 1.00 64.56 373 ILE A O 1
ATOM 2797 N N . ASN A 1 374 ? -2.586 14.365 32.259 1.00 71.06 374 ASN A N 1
ATOM 2798 C CA . ASN A 1 374 ? -2.301 15.775 32.515 1.00 71.06 374 ASN A CA 1
ATOM 2799 C C . ASN A 1 374 ? -1.569 16.405 31.321 1.00 71.06 374 ASN A C 1
ATOM 2801 O O . ASN A 1 374 ? -0.414 16.071 31.062 1.00 71.06 374 ASN A O 1
ATOM 2805 N N . TRP A 1 375 ? -2.247 17.298 30.593 1.00 79.50 375 TRP A N 1
ATOM 2806 C CA . TRP A 1 375 ? -1.743 18.015 29.409 1.00 79.50 375 TRP A CA 1
ATOM 2807 C C . TRP A 1 375 ? -1.164 17.125 28.286 1.00 79.50 375 TRP A C 1
ATOM 2809 O O . TRP A 1 375 ? -0.227 17.519 27.595 1.00 79.50 375 TRP A O 1
ATOM 2819 N N . ASN A 1 376 ? -1.745 15.941 28.059 1.00 78.06 376 ASN A N 1
ATOM 2820 C CA . ASN A 1 376 ? -1.508 15.155 26.841 1.00 78.06 376 ASN A CA 1
ATOM 2821 C C . ASN A 1 376 ? -2.455 15.637 25.725 1.00 78.06 376 ASN A C 1
ATOM 2823 O O . ASN A 1 376 ? -3.668 15.696 25.922 1.00 78.06 376 ASN A O 1
ATOM 2827 N N . ASN A 1 377 ? -1.912 16.003 24.566 1.00 75.12 377 ASN A N 1
ATOM 2828 C CA . ASN A 1 377 ? -2.648 16.528 23.411 1.00 75.12 377 ASN A CA 1
ATOM 2829 C C . ASN A 1 377 ? -3.055 15.452 22.383 1.00 75.12 377 ASN A C 1
ATOM 2831 O O . ASN A 1 377 ? -3.676 15.794 21.380 1.00 75.12 377 ASN A O 1
ATOM 2835 N N . ALA A 1 378 ? -2.731 14.180 22.624 1.00 73.06 378 ALA A N 1
ATOM 2836 C CA . ALA A 1 378 ? -3.167 13.008 21.857 1.00 73.06 378 ALA A CA 1
ATOM 2837 C C . ALA A 1 378 ? -3.957 11.996 22.722 1.00 73.06 378 ALA A C 1
ATOM 2839 O O . ALA A 1 378 ? -4.107 10.839 22.337 1.00 73.06 378 ALA A O 1
ATOM 2840 N N . ALA A 1 379 ? -4.439 12.413 23.899 1.00 69.94 379 ALA A N 1
ATOM 2841 C CA . ALA A 1 379 ? -5.192 11.564 24.824 1.00 69.94 379 ALA A CA 1
ATOM 2842 C C . ALA A 1 379 ? -6.484 11.014 24.178 1.00 69.94 379 ALA A C 1
ATOM 2844 O O . ALA A 1 379 ? -7.305 11.830 23.741 1.00 69.94 379 ALA A O 1
ATOM 2845 N N . PRO A 1 380 ? -6.702 9.682 24.139 1.00 71.88 380 PRO A N 1
ATOM 2846 C CA . PRO A 1 380 ? -7.930 9.073 23.618 1.00 71.88 380 PRO A CA 1
ATOM 2847 C C . PRO A 1 380 ? -9.216 9.651 24.223 1.00 71.88 380 PRO A C 1
ATOM 2849 O O . PRO A 1 380 ? -10.178 9.921 23.512 1.00 71.88 380 PRO A O 1
ATOM 2852 N N . GLU A 1 381 ? -9.191 9.916 25.526 1.00 74.62 381 GLU A N 1
ATOM 2853 C CA . GLU A 1 381 ? -10.273 10.444 26.363 1.00 74.62 381 GLU A CA 1
ATOM 2854 C C . GLU A 1 381 ? -10.638 11.901 26.032 1.00 74.62 381 GLU A C 1
ATOM 2856 O O . GLU A 1 381 ? -11.666 12.406 26.479 1.00 74.62 381 GLU A O 1
ATOM 2861 N N . GLY A 1 382 ? -9.790 12.589 25.261 1.00 78.19 382 GLY A N 1
ATOM 2862 C CA . GLY A 1 382 ? -10.021 13.942 24.767 1.00 78.19 382 GLY A CA 1
ATOM 2863 C C . GLY A 1 382 ? -10.274 14.028 23.260 1.00 78.19 382 GLY A C 1
ATOM 2864 O O . GLY A 1 382 ? -10.495 15.138 22.776 1.00 78.19 382 GLY A O 1
ATOM 2865 N N . LEU A 1 383 ? -10.206 12.923 22.502 1.00 82.25 383 LEU A N 1
ATOM 2866 C CA . LEU A 1 383 ? -10.382 12.929 21.042 1.00 82.25 383 LEU A CA 1
ATOM 2867 C C . LEU A 1 383 ? -11.790 13.393 20.642 1.00 82.25 383 LEU A C 1
ATOM 2869 O O . LEU A 1 383 ? -12.794 12.916 21.166 1.00 82.25 383 LEU A O 1
ATOM 2873 N N . MET A 1 384 ? -11.848 14.308 19.674 1.00 87.38 384 MET A N 1
ATOM 2874 C CA . MET A 1 384 ? -13.076 14.895 19.148 1.00 87.38 384 MET A CA 1
ATOM 2875 C C . MET A 1 384 ? -13.374 14.386 17.732 1.00 87.38 384 MET A C 1
ATOM 2877 O O . MET A 1 384 ? -12.543 14.527 16.833 1.00 87.38 384 MET A O 1
ATOM 2881 N N . THR A 1 385 ? -14.588 13.874 17.533 1.00 81.00 385 THR A N 1
ATOM 2882 C CA . THR A 1 385 ? -15.155 13.442 16.235 1.00 81.00 385 THR A CA 1
ATOM 2883 C C . THR A 1 385 ? -16.198 14.449 15.747 1.00 81.00 385 THR A C 1
ATOM 2885 O O . THR A 1 385 ? -16.839 15.082 16.584 1.00 81.00 385 THR A O 1
ATOM 2888 N N . LEU A 1 386 ? -16.389 14.659 14.440 1.00 80.94 386 LEU A N 1
ATOM 2889 C CA . LEU A 1 386 ? -17.409 15.606 13.974 1.00 80.94 386 LEU A CA 1
ATOM 2890 C C . LEU A 1 386 ? -18.837 15.033 14.115 1.00 80.94 386 LEU A C 1
ATOM 2892 O O . LEU A 1 386 ? -19.202 14.048 13.478 1.00 80.94 386 LEU A O 1
ATOM 2896 N N . GLU A 1 387 ? -19.687 15.704 14.895 1.00 79.62 387 GLU A N 1
ATOM 2897 C CA . GLU A 1 387 ? -21.139 15.488 14.931 1.00 79.62 387 GLU A CA 1
ATOM 2898 C C . GLU A 1 387 ? -21.862 16.673 14.267 1.00 79.62 387 GLU A C 1
ATOM 2900 O O . GLU A 1 387 ? -22.337 17.603 14.928 1.00 79.62 387 GLU A O 1
ATOM 2905 N N . GLY A 1 388 ? -21.970 16.646 12.937 1.00 81.62 388 GLY A N 1
ATOM 2906 C CA . GLY A 1 388 ? -22.626 17.709 12.169 1.00 81.62 388 GLY A CA 1
ATOM 2907 C C . GLY A 1 388 ? -21.750 18.958 12.054 1.00 81.62 388 GLY A C 1
ATOM 2908 O O . GLY A 1 388 ? -20.713 18.915 11.403 1.00 81.62 388 GLY A O 1
ATOM 2909 N N . ASP A 1 389 ? -22.165 20.071 12.664 1.00 81.69 389 ASP A N 1
ATOM 2910 C CA . ASP A 1 389 ? -21.432 21.350 12.609 1.00 81.69 389 ASP A CA 1
ATOM 2911 C C . ASP A 1 389 ? -20.353 21.493 13.715 1.00 81.69 389 ASP A C 1
ATOM 2913 O O . ASP A 1 389 ? -19.619 22.484 13.738 1.00 81.69 389 ASP A O 1
ATOM 2917 N N . TYR A 1 390 ? -20.235 20.521 14.631 1.00 85.44 390 TYR A N 1
ATOM 2918 C CA . TYR A 1 390 ? -19.337 20.567 15.796 1.00 85.44 390 TYR A CA 1
ATOM 2919 C C . TYR A 1 390 ? -18.359 19.393 15.823 1.00 85.44 390 TYR A C 1
ATOM 2921 O O . TYR A 1 390 ? -18.763 18.256 15.605 1.00 85.44 390 TYR A O 1
ATOM 2929 N N . TYR A 1 391 ? -17.107 19.636 16.213 1.00 89.62 391 TYR A N 1
ATOM 2930 C CA . TYR A 1 391 ? -16.221 18.573 16.705 1.00 89.62 391 TYR A CA 1
ATOM 2931 C C . TYR A 1 391 ? -16.583 18.274 18.163 1.00 89.62 391 TYR A C 1
ATOM 2933 O O . TYR A 1 391 ? -16.750 19.211 18.942 1.00 89.62 391 TYR A O 1
ATOM 2941 N N . VAL A 1 392 ? -16.714 17.003 18.544 1.00 89.00 392 VAL A N 1
ATOM 2942 C CA . VAL A 1 392 ? -17.266 16.577 19.837 1.00 89.00 392 VAL A CA 1
ATOM 2943 C C . VAL A 1 392 ? -16.406 15.496 20.484 1.00 89.00 392 VAL A C 1
ATOM 2945 O O . VAL A 1 392 ? -16.217 14.430 19.898 1.00 89.00 392 VAL A O 1
ATOM 2948 N N . ALA A 1 393 ? -15.921 15.755 21.701 1.00 89.00 393 ALA A N 1
ATOM 2949 C CA . ALA A 1 393 ? -15.422 14.719 22.610 1.00 89.00 393 ALA A CA 1
ATOM 2950 C C . ALA A 1 393 ? -16.505 14.392 23.643 1.00 89.00 393 ALA A C 1
ATOM 2952 O O . ALA A 1 393 ? -17.184 15.294 24.142 1.00 89.00 393 ALA A O 1
ATOM 2953 N N . LYS A 1 394 ? -16.661 13.106 23.961 1.00 87.81 394 LYS A N 1
ATOM 2954 C CA . LYS A 1 394 ? -17.705 12.590 24.854 1.00 87.81 394 LYS A CA 1
ATOM 2955 C C . LYS A 1 394 ? -17.130 12.152 26.190 1.00 87.81 394 LYS A C 1
ATOM 2957 O O . LYS A 1 394 ? -16.105 11.480 26.212 1.00 87.81 394 LYS A O 1
ATOM 2962 N N . ASN A 1 395 ? -17.832 12.462 27.279 1.00 85.00 395 ASN A N 1
ATOM 2963 C CA . ASN A 1 395 ? -17.465 12.054 28.642 1.00 85.00 395 ASN A CA 1
ATOM 2964 C C . ASN A 1 395 ? -16.016 12.401 29.062 1.00 85.00 395 ASN A C 1
ATOM 2966 O O . ASN A 1 395 ? -15.385 11.633 29.786 1.00 85.00 395 ASN A O 1
ATOM 2970 N N . VAL A 1 396 ? -15.484 13.552 28.635 1.00 87.38 396 VAL A N 1
ATOM 2971 C CA . VAL A 1 396 ? -14.119 14.000 28.963 1.00 87.38 396 VAL A CA 1
ATOM 2972 C C . VAL A 1 396 ? -13.975 14.134 30.490 1.00 87.38 396 VAL A C 1
ATOM 2974 O O . VAL A 1 396 ? -14.705 14.942 31.074 1.00 87.38 396 VAL A O 1
ATOM 2977 N N . PRO A 1 397 ? -13.079 13.375 31.154 1.00 87.38 397 PRO A N 1
ATOM 2978 C CA . PRO A 1 397 ? -13.024 13.297 32.613 1.00 87.38 397 PRO A CA 1
ATOM 2979 C C . PRO A 1 397 ? -12.179 14.440 33.187 1.00 87.38 397 PRO A C 1
ATOM 2981 O O . PRO A 1 397 ? -10.967 14.314 33.356 1.00 87.38 397 PRO A O 1
ATOM 2984 N N . PHE A 1 398 ? -12.800 15.582 33.468 1.00 86.94 398 PHE A N 1
ATOM 2985 C CA . PHE A 1 398 ? -12.121 16.752 34.021 1.00 86.94 398 PHE A CA 1
ATOM 2986 C C . PHE A 1 398 ? -11.947 16.663 35.543 1.00 86.94 398 PHE A C 1
ATOM 2988 O O . PHE A 1 398 ? -12.874 16.293 36.262 1.00 86.94 398 PHE A O 1
ATOM 2995 N N . VAL A 1 399 ? -10.782 17.096 36.037 1.00 84.12 399 VAL A N 1
ATOM 2996 C CA . VAL A 1 399 ? -10.477 17.215 37.477 1.00 84.12 399 VAL A CA 1
ATOM 2997 C C . VAL A 1 399 ? -9.889 18.594 37.798 1.00 84.12 399 VAL A C 1
ATOM 2999 O O . VAL A 1 399 ? -9.433 19.318 36.907 1.00 84.12 399 VAL A O 1
ATOM 3002 N N . TRP A 1 400 ? -9.913 19.000 39.066 1.00 82.81 400 TRP A N 1
ATOM 3003 C CA . TRP A 1 400 ? -9.524 20.349 39.467 1.00 82.81 400 TRP A CA 1
ATOM 3004 C C . TRP A 1 400 ? -8.022 20.611 39.298 1.00 82.81 400 TRP A C 1
ATOM 3006 O O . TRP A 1 400 ? -7.156 19.800 39.640 1.00 82.81 400 TRP A O 1
ATOM 3016 N N . ALA A 1 401 ? -7.695 21.810 38.812 1.00 68.94 401 ALA A N 1
ATOM 3017 C CA . ALA A 1 401 ? -6.328 22.246 38.565 1.00 68.94 401 ALA A CA 1
ATOM 3018 C C . ALA A 1 401 ? -5.551 22.442 39.884 1.00 68.94 401 ALA A C 1
ATOM 3020 O O . ALA A 1 401 ? -5.526 23.530 40.469 1.00 68.94 401 ALA A O 1
ATOM 3021 N N . SER A 1 402 ? -4.835 21.396 40.320 1.00 58.38 402 SER A N 1
ATOM 3022 C CA . SER A 1 402 ? -4.051 21.329 41.571 1.00 58.38 402 SER A CA 1
ATOM 3023 C C . SER A 1 402 ? -3.057 22.477 41.800 1.00 58.38 402 SER A C 1
ATOM 3025 O O . SER A 1 402 ? -2.542 22.659 42.903 1.00 58.38 402 SER A O 1
ATOM 3027 N N . ASN A 1 403 ? -2.757 23.243 40.755 1.00 53.44 403 ASN A N 1
ATOM 3028 C CA . ASN A 1 403 ? -1.726 24.273 40.728 1.00 53.44 403 ASN A CA 1
ATOM 3029 C C . ASN A 1 403 ? -2.239 25.650 41.200 1.00 53.44 403 ASN A C 1
ATOM 3031 O O . ASN A 1 403 ? -1.431 26.524 41.510 1.00 53.44 403 ASN A O 1
ATOM 3035 N N . LEU A 1 404 ? -3.562 25.853 41.295 1.00 50.94 404 LEU A N 1
ATOM 3036 C CA . LEU A 1 404 ? -4.173 27.140 41.667 1.00 50.94 404 LEU A CA 1
ATOM 3037 C C . LEU A 1 404 ? -4.309 27.362 43.188 1.00 50.94 404 LEU A C 1
ATOM 3039 O O . LEU A 1 404 ? -4.495 28.505 43.628 1.00 50.94 404 LEU A O 1
ATOM 3043 N N . TYR A 1 405 ? -4.146 26.313 44.006 1.00 44.31 405 TYR A N 1
ATOM 3044 C CA . TYR A 1 405 ? -4.324 26.361 45.467 1.00 44.31 405 TYR A CA 1
ATOM 3045 C C . TYR A 1 405 ? -3.462 27.415 46.194 1.00 44.31 405 TYR A C 1
ATOM 3047 O O . TYR A 1 405 ? -3.873 27.902 47.247 1.00 44.31 405 TYR A O 1
ATOM 3055 N N . GLU A 1 406 ? -2.310 27.834 45.650 1.00 40.00 406 GLU A N 1
ATOM 3056 C CA . GLU A 1 406 ? -1.485 28.896 46.261 1.00 40.00 406 GLU A CA 1
ATOM 3057 C C . GLU A 1 406 ? -2.107 30.306 46.163 1.00 40.00 406 GLU A C 1
ATOM 3059 O O . GLU A 1 406 ? -1.676 31.222 46.865 1.00 40.00 406 GLU A O 1
ATOM 3064 N N . THR A 1 407 ? -3.137 30.493 45.329 1.00 38.53 407 THR A N 1
ATOM 3065 C CA . THR A 1 407 ? -3.824 31.788 45.133 1.00 38.53 407 THR A CA 1
ATOM 3066 C C . THR A 1 407 ? -5.203 31.883 45.786 1.00 38.53 407 THR A C 1
ATOM 3068 O O . THR A 1 407 ? -5.737 32.985 45.915 1.00 38.53 407 THR A O 1
ATOM 3071 N N . GLY A 1 408 ? -5.765 30.760 46.245 1.00 43.19 408 GLY A N 1
ATOM 3072 C CA . GLY A 1 408 ? -7.081 30.717 46.890 1.00 43.19 408 GLY A CA 1
ATOM 3073 C C . GLY A 1 408 ? -8.280 30.759 45.934 1.00 43.19 408 GLY A C 1
ATOM 3074 O O . GLY A 1 408 ? -9.377 31.092 46.378 1.00 43.19 408 GLY A O 1
ATOM 3075 N N . GLY A 1 409 ? -8.088 30.435 44.651 1.00 45.56 409 GLY A N 1
ATOM 3076 C CA . GLY A 1 409 ? -9.192 30.042 43.771 1.00 45.56 409 GLY A CA 1
ATOM 3077 C C . GLY A 1 409 ? -9.717 28.658 44.164 1.00 45.56 409 GLY A C 1
ATOM 3078 O O . GLY A 1 409 ? -8.923 27.770 44.468 1.00 45.56 409 GLY A O 1
ATOM 3079 N N . ALA A 1 410 ? -11.039 28.499 44.189 1.00 49.84 410 ALA A N 1
ATOM 3080 C CA . ALA A 1 410 ? -11.706 27.219 44.420 1.00 49.84 410 ALA A CA 1
ATOM 3081 C C . ALA A 1 410 ? -12.061 26.548 43.087 1.00 49.84 410 ALA A C 1
ATOM 3083 O O . ALA A 1 410 ? -12.308 27.255 42.110 1.00 49.84 410 ALA A O 1
ATOM 3084 N N . ASP A 1 411 ? -12.110 25.218 43.097 1.00 62.66 411 ASP A N 1
ATOM 3085 C CA . ASP A 1 411 ? -12.995 24.376 42.286 1.00 62.66 411 ASP A CA 1
ATOM 3086 C C . ASP A 1 411 ? -13.064 24.794 40.799 1.00 62.66 411 ASP A C 1
ATOM 3088 O O . ASP A 1 411 ? -14.080 25.274 40.292 1.00 62.66 411 ASP A O 1
ATOM 3092 N N . GLN A 1 412 ? -11.913 24.689 40.122 1.00 73.81 412 GLN A N 1
ATOM 3093 C CA . GLN A 1 412 ? -11.691 25.155 38.749 1.00 73.81 412 GLN A CA 1
ATOM 3094 C C . GLN A 1 412 ? -10.974 24.108 37.897 1.00 73.81 412 GLN A C 1
ATOM 3096 O O . GLN A 1 412 ? -9.977 23.515 38.316 1.00 73.81 412 GLN A O 1
ATOM 3101 N N . ILE A 1 413 ? -11.461 23.946 36.670 1.00 81.81 413 ILE A N 1
ATOM 3102 C CA . ILE A 1 413 ? -10.905 23.077 35.629 1.00 81.81 413 ILE A CA 1
ATOM 3103 C C . ILE A 1 413 ? -10.144 23.939 34.611 1.00 81.81 413 ILE A C 1
ATOM 3105 O O . ILE A 1 413 ? -10.615 25.009 34.224 1.00 81.81 413 ILE A O 1
ATOM 3109 N N . GLU A 1 414 ? -8.975 23.474 34.159 1.00 87.12 414 GLU A N 1
ATOM 3110 C CA . GLU A 1 414 ? -8.181 24.126 33.105 1.00 87.12 414 GLU A CA 1
ATOM 3111 C C . GLU A 1 414 ? -8.007 23.215 31.887 1.00 87.12 414 GLU A C 1
ATOM 3113 O O . GLU A 1 414 ? -7.555 22.076 32.037 1.00 87.12 414 GLU A O 1
ATOM 3118 N N . PHE A 1 415 ? -8.297 23.732 30.685 1.00 90.12 415 PHE A N 1
ATOM 3119 C CA . PHE A 1 415 ? -8.120 23.000 29.425 1.00 90.12 415 PHE A CA 1
ATOM 3120 C C . PHE A 1 415 ? -7.835 23.890 28.199 1.00 90.12 415 PHE A C 1
ATOM 3122 O O . PHE A 1 415 ? -7.857 25.120 28.259 1.00 90.12 415 PHE A O 1
ATOM 3129 N N . LYS A 1 416 ? -7.556 23.251 27.062 1.00 90.25 416 LYS A N 1
ATOM 3130 C CA . LYS A 1 416 ? -7.496 23.797 25.700 1.00 90.25 416 LYS A CA 1
ATOM 3131 C C . LYS A 1 416 ? -8.031 22.773 24.706 1.00 90.25 416 LYS A C 1
ATOM 3133 O O . LYS A 1 416 ? -8.157 21.594 25.025 1.00 90.25 416 LYS A O 1
ATOM 3138 N N . ILE A 1 417 ? -8.277 23.225 23.482 1.00 91.69 417 ILE A N 1
ATOM 3139 C CA . ILE A 1 417 ? -8.536 22.355 22.336 1.00 91.69 417 ILE A CA 1
ATOM 3140 C C . ILE A 1 417 ? -7.338 22.440 21.388 1.00 91.69 417 ILE A C 1
ATOM 3142 O O . ILE A 1 417 ? -7.088 23.488 20.800 1.00 91.69 417 ILE A O 1
ATOM 3146 N N . CYS A 1 418 ? -6.577 21.360 21.254 1.00 84.75 418 CYS A N 1
ATOM 3147 C CA . CYS A 1 418 ? -5.470 21.247 20.301 1.00 84.75 418 CYS A CA 1
ATOM 3148 C C . CYS A 1 418 ? -5.933 20.560 19.015 1.00 84.75 418 CYS A C 1
ATOM 3150 O O . CYS A 1 418 ? -6.838 19.736 19.071 1.00 84.75 418 CYS A O 1
ATOM 3152 N N . GLU A 1 419 ? -5.287 20.812 17.873 1.00 83.75 419 GLU A N 1
ATOM 3153 C CA . GLU A 1 419 ? -5.273 19.781 16.821 1.00 83.75 419 GLU A CA 1
ATOM 3154 C C . GLU A 1 419 ? -4.560 18.537 17.378 1.00 83.75 419 GLU A C 1
ATOM 3156 O O . GLU A 1 419 ? -3.518 18.680 18.024 1.00 83.75 419 GLU A O 1
ATOM 3161 N N . THR A 1 420 ? -5.109 17.336 17.170 1.00 77.00 420 THR A N 1
ATOM 3162 C CA . THR A 1 420 ? -4.633 16.105 17.825 1.00 77.00 420 THR A CA 1
ATOM 3163 C C . THR A 1 420 ? -3.119 15.927 17.698 1.00 77.00 420 THR A C 1
ATOM 3165 O O . THR A 1 420 ? -2.530 16.033 16.620 1.00 77.00 420 THR A O 1
ATOM 3168 N N . GLY A 1 421 ? -2.483 15.701 18.847 1.00 66.69 421 GLY A N 1
ATOM 3169 C CA . GLY A 1 421 ? -1.048 15.503 19.007 1.00 66.69 421 GLY A CA 1
ATOM 3170 C C . GLY A 1 421 ? -0.167 16.738 18.770 1.00 66.69 421 GLY A C 1
ATOM 3171 O O . GLY A 1 421 ? 1.056 16.639 18.905 1.00 66.69 421 GLY A O 1
ATOM 3172 N N . THR A 1 422 ? -0.725 17.909 18.438 1.00 76.31 422 THR A N 1
ATOM 3173 C CA . THR A 1 422 ? 0.038 19.161 18.292 1.00 76.31 422 THR A CA 1
ATOM 3174 C C . THR A 1 422 ? -0.266 20.166 19.407 1.00 76.31 422 THR A C 1
ATOM 3176 O O . THR A 1 422 ? -1.177 19.996 20.213 1.00 76.31 422 THR A O 1
ATOM 3179 N N . TRP A 1 423 ? 0.545 21.220 19.506 1.00 76.31 423 TRP A N 1
ATOM 3180 C CA . TRP A 1 423 ? 0.289 22.362 20.398 1.00 76.31 423 TRP A CA 1
ATOM 3181 C C . TRP A 1 423 ? -0.277 23.575 19.643 1.00 76.31 423 TRP A C 1
ATOM 3183 O O . TRP A 1 423 ? -0.291 24.694 20.158 1.00 76.31 423 TRP A O 1
ATOM 3193 N N . ASP A 1 424 ? -0.769 23.347 18.422 1.00 78.06 424 ASP A N 1
ATOM 3194 C CA . ASP A 1 424 ? -1.476 24.335 17.612 1.00 78.06 424 ASP A CA 1
ATOM 3195 C C . ASP A 1 424 ? -2.919 24.434 18.153 1.00 78.06 424 ASP A C 1
ATOM 3197 O O . ASP A 1 424 ? -3.829 23.723 17.725 1.00 78.06 424 ASP A O 1
ATOM 3201 N N . ALA A 1 425 ? -3.083 25.247 19.202 1.00 84.75 425 ALA A N 1
ATOM 3202 C CA . ALA A 1 425 ? -4.213 25.166 20.128 1.00 84.75 425 ALA A CA 1
ATOM 3203 C C . ALA A 1 425 ? -5.151 26.383 20.110 1.00 84.75 425 ALA A C 1
ATOM 3205 O O . ALA A 1 425 ? -4.737 27.521 19.881 1.00 84.75 425 ALA A O 1
ATOM 3206 N N . TYR A 1 426 ? -6.410 26.132 20.459 1.00 89.94 426 TYR A N 1
ATOM 3207 C CA . TYR A 1 426 ? -7.486 27.093 20.656 1.00 89.94 426 TYR A CA 1
ATOM 3208 C C . TYR A 1 426 ? -7.782 27.234 22.155 1.00 89.94 426 TYR A C 1
ATOM 3210 O O . TYR A 1 426 ? -7.826 26.252 22.901 1.00 89.94 426 TYR A O 1
ATOM 3218 N N . GLY A 1 427 ? -7.981 28.473 22.599 1.00 88.19 427 GLY A N 1
ATOM 3219 C CA . GLY A 1 427 ? -8.262 28.806 23.996 1.00 88.19 427 GLY A CA 1
ATOM 3220 C C . GLY A 1 427 ? -8.721 30.255 24.158 1.00 88.19 427 GLY A C 1
ATOM 3221 O O . GLY A 1 427 ? -8.849 30.977 23.169 1.00 88.19 427 GLY A O 1
ATOM 3222 N N . VAL A 1 428 ? -9.004 30.703 25.380 1.00 86.75 428 VAL A N 1
ATOM 3223 C CA . VAL A 1 428 ? -9.542 32.060 25.615 1.00 86.75 428 VAL A CA 1
ATOM 3224 C C . VAL A 1 428 ? -8.488 33.159 25.406 1.00 86.75 428 VAL A C 1
ATOM 3226 O O . VAL A 1 428 ? -7.285 32.907 25.326 1.00 86.75 428 VAL A O 1
ATOM 3229 N N . SER A 1 429 ? -8.929 34.416 25.324 1.00 85.12 429 SER A N 1
ATOM 3230 C CA . SER A 1 429 ? -8.011 35.565 25.280 1.00 85.12 429 SER A CA 1
ATOM 3231 C C . SER A 1 429 ? -7.292 35.756 26.624 1.00 85.12 429 SER A C 1
ATOM 3233 O O . SER A 1 429 ? -7.860 35.468 27.679 1.00 85.12 429 SER A O 1
ATOM 3235 N N . GLU A 1 430 ? -6.059 36.271 26.611 1.00 77.31 430 GLU A N 1
ATOM 3236 C CA . GLU A 1 430 ? -5.292 36.529 27.840 1.00 77.31 430 GLU A CA 1
ATOM 3237 C C . GLU A 1 430 ? -6.072 37.451 28.800 1.00 77.31 430 GLU A C 1
ATOM 3239 O O . GLU A 1 430 ? -6.532 38.526 28.413 1.00 77.31 430 GLU A O 1
ATOM 3244 N N . GLY A 1 431 ? -6.242 37.020 30.055 1.00 67.69 431 GLY A N 1
ATOM 3245 C CA . GLY A 1 431 ? -7.003 37.758 31.070 1.00 67.69 431 GLY A CA 1
ATOM 3246 C C . GLY A 1 431 ? -8.530 37.595 31.008 1.00 67.69 431 GLY A C 1
ATOM 3247 O O . GLY A 1 431 ? -9.234 38.328 31.704 1.00 67.69 431 GLY A O 1
ATOM 3248 N N . THR A 1 432 ? -9.056 36.655 30.214 1.00 75.06 432 THR A N 1
ATOM 3249 C CA . THR A 1 432 ? -10.476 36.257 30.289 1.00 75.06 432 THR A CA 1
ATOM 3250 C C . THR A 1 432 ? -10.765 35.619 31.661 1.00 75.06 432 THR A C 1
ATOM 3252 O O . THR A 1 432 ? -9.981 34.771 32.088 1.00 75.06 432 THR A O 1
ATOM 3255 N N . PRO A 1 433 ? -11.843 36.003 32.376 1.00 75.00 433 PRO A N 1
ATOM 3256 C CA . PRO A 1 433 ? -12.246 35.341 33.622 1.00 75.00 433 PRO A CA 1
ATOM 3257 C C . PRO A 1 433 ? -12.636 33.871 33.417 1.00 75.00 433 PRO A C 1
ATOM 3259 O O . PRO A 1 433 ? -12.927 33.460 32.293 1.00 75.00 433 PRO A O 1
ATOM 3262 N N . ALA A 1 434 ? -12.732 33.105 34.508 1.00 73.56 434 ALA A N 1
ATOM 3263 C CA . ALA A 1 434 ? -13.334 31.774 34.467 1.00 73.56 434 ALA A CA 1
ATOM 3264 C C . ALA A 1 434 ? -14.763 31.824 33.886 1.00 73.56 434 ALA A C 1
ATOM 3266 O O . ALA A 1 434 ? -15.470 32.825 34.033 1.00 73.56 434 ALA A O 1
ATOM 3267 N N . GLN A 1 435 ? -15.138 30.772 33.165 1.00 78.38 435 GLN A N 1
ATOM 3268 C CA . GLN A 1 435 ? -16.417 30.623 32.468 1.00 78.38 435 GLN A CA 1
ATOM 3269 C C . GLN A 1 435 ? -17.310 29.612 33.202 1.00 78.38 435 GLN A C 1
ATOM 3271 O O . GLN A 1 435 ? -16.801 28.771 33.935 1.00 78.38 435 GLN A O 1
ATOM 3276 N N . GLU A 1 436 ? -18.621 29.664 32.984 1.00 70.06 436 GLU A N 1
ATOM 3277 C CA . GLU A 1 436 ? -19.572 28.682 33.530 1.00 70.06 436 GLU A CA 1
ATOM 3278 C C . GLU A 1 436 ? -19.726 27.482 32.578 1.00 70.06 436 GLU A C 1
ATOM 3280 O O . GLU A 1 436 ? -19.648 27.641 31.355 1.00 70.06 436 GLU A O 1
ATOM 3285 N N . ALA A 1 437 ? -20.000 26.290 33.114 1.00 67.38 437 ALA A N 1
ATOM 3286 C CA . ALA A 1 437 ? -20.409 25.141 32.303 1.00 67.38 437 ALA A CA 1
ATOM 3287 C C . ALA A 1 437 ? -21.768 25.378 31.608 1.00 67.38 437 ALA A C 1
ATOM 3289 O O . ALA A 1 437 ? -22.608 26.152 32.069 1.00 67.38 437 ALA A O 1
ATOM 3290 N N . ASN A 1 438 ? -21.998 24.681 30.493 1.00 68.88 438 ASN A N 1
ATOM 3291 C CA . ASN A 1 438 ? -23.171 24.787 29.613 1.00 68.88 438 ASN A CA 1
ATOM 3292 C C . ASN A 1 438 ? -23.374 26.170 28.945 1.00 68.88 438 ASN A C 1
ATOM 3294 O O . ASN A 1 438 ? -24.410 26.418 28.326 1.00 68.88 438 ASN A O 1
ATOM 3298 N N . ALA A 1 439 ? -22.389 27.072 29.034 1.00 71.75 439 ALA A N 1
ATOM 3299 C CA . ALA A 1 439 ? -22.383 28.371 28.363 1.00 71.75 439 ALA A CA 1
ATOM 3300 C C . ALA A 1 439 ? -21.553 28.360 27.062 1.00 71.75 439 ALA A C 1
ATOM 3302 O O . ALA A 1 439 ? -20.678 27.519 26.863 1.00 71.75 439 ALA A O 1
ATOM 3303 N N . GLU A 1 440 ? -21.804 29.334 26.179 1.00 85.31 440 GLU A N 1
ATOM 3304 C CA . GLU A 1 440 ? -20.969 29.584 24.996 1.00 85.31 440 GLU A CA 1
ATOM 3305 C C . GLU A 1 440 ? -19.660 30.281 25.397 1.00 85.31 440 GLU A C 1
ATOM 3307 O O . GLU A 1 440 ? -19.665 31.437 25.829 1.00 85.31 440 GLU A O 1
ATOM 3312 N N . ILE A 1 441 ? -18.527 29.615 25.180 1.00 88.19 441 ILE A N 1
ATOM 3313 C CA . ILE A 1 441 ? -17.186 30.155 25.420 1.00 88.19 441 ILE A CA 1
ATOM 3314 C C . ILE A 1 441 ? -16.552 30.530 24.076 1.00 88.19 441 ILE A C 1
ATOM 3316 O O . ILE A 1 441 ? -16.585 29.768 23.112 1.00 88.19 441 ILE A O 1
ATOM 3320 N N . SER A 1 442 ? -15.947 31.717 23.992 1.00 88.69 442 SER A N 1
ATOM 3321 C CA . SER A 1 442 ? -15.269 32.185 22.772 1.00 88.69 442 SER A CA 1
ATOM 3322 C C . SER A 1 442 ? -13.764 31.926 22.835 1.00 88.69 442 SER A C 1
ATOM 3324 O O . SER A 1 442 ? -13.098 32.370 23.772 1.00 88.69 442 SER A O 1
ATOM 3326 N N . VAL A 1 443 ? -13.222 31.250 21.820 1.00 90.81 443 VAL A N 1
ATOM 3327 C CA . VAL A 1 443 ? -11.816 30.826 21.746 1.00 90.81 443 VAL A CA 1
ATOM 3328 C C . VAL A 1 443 ? -11.116 31.342 20.489 1.00 90.81 443 VAL A C 1
ATOM 3330 O O . VAL A 1 443 ? -11.729 31.599 19.456 1.00 90.81 443 VAL A O 1
ATOM 3333 N N . VAL A 1 444 ? -9.798 31.503 20.584 1.00 87.69 444 VAL A N 1
ATOM 3334 C CA . VAL A 1 444 ? -8.912 31.974 19.516 1.00 87.69 444 VAL A CA 1
ATOM 3335 C C . VAL A 1 444 ? -7.704 31.048 19.378 1.00 87.69 444 VAL A C 1
ATOM 3337 O O . VAL A 1 444 ? -7.217 30.494 20.368 1.00 87.69 444 VAL A O 1
ATOM 3340 N N . ALA A 1 445 ? -7.202 30.894 18.152 1.00 86.06 445 ALA A N 1
ATOM 3341 C CA . ALA A 1 445 ? -5.956 30.176 17.893 1.00 86.06 445 ALA A CA 1
ATOM 3342 C C . ALA A 1 445 ? -4.773 30.886 18.580 1.00 86.06 445 ALA A C 1
ATOM 3344 O O . ALA A 1 445 ? -4.647 32.110 18.511 1.00 86.06 445 ALA A O 1
ATOM 3345 N N . GLY A 1 446 ? -3.921 30.120 19.264 1.00 80.62 446 GLY A N 1
ATOM 3346 C CA . GLY A 1 446 ? -2.856 30.636 20.130 1.00 80.62 446 GLY A CA 1
ATOM 3347 C C . GLY A 1 446 ? -3.333 31.157 21.495 1.00 80.62 446 GLY A C 1
ATOM 3348 O O . GLY A 1 446 ? -2.554 31.798 22.198 1.00 80.62 446 GLY A O 1
ATOM 3349 N N . GLY A 1 447 ? -4.593 30.913 21.874 1.00 82.81 447 GLY A N 1
ATOM 3350 C CA . GLY A 1 447 ? -5.188 31.392 23.126 1.00 82.81 447 GLY A CA 1
ATOM 3351 C C . GLY A 1 447 ? -4.591 30.795 24.411 1.00 82.81 447 GLY A C 1
ATOM 3352 O O . GLY A 1 447 ? -3.879 29.785 24.404 1.00 82.81 447 GLY A O 1
ATOM 3353 N N . GLY A 1 448 ? -4.904 31.433 25.540 1.00 82.75 448 GLY A N 1
ATOM 3354 C CA . GLY A 1 448 ? -4.602 30.955 26.893 1.00 82.75 448 GLY A CA 1
ATOM 3355 C C . GLY A 1 448 ? -5.515 29.806 27.333 1.00 82.75 448 GLY A C 1
ATOM 3356 O O . GLY A 1 448 ? -6.430 29.417 26.611 1.00 82.75 448 GLY A O 1
ATOM 3357 N N . ASN A 1 449 ? -5.248 29.233 28.507 1.00 87.56 449 ASN A N 1
ATOM 3358 C CA . ASN A 1 449 ? -6.034 28.122 29.052 1.00 87.56 449 ASN A CA 1
ATOM 3359 C C . ASN A 1 449 ? -7.487 28.570 29.271 1.00 87.56 449 ASN A C 1
ATOM 3361 O O . ASN A 1 449 ? -7.723 29.624 29.861 1.00 87.56 449 ASN A O 1
ATOM 3365 N N . VAL A 1 450 ? -8.451 27.782 28.795 1.00 87.31 450 VAL A N 1
ATOM 3366 C CA . VAL A 1 450 ? -9.855 27.921 29.183 1.00 87.31 450 VAL A CA 1
ATOM 3367 C C . VAL A 1 450 ? -9.951 27.518 30.651 1.00 87.31 450 VAL A C 1
ATOM 3369 O O . VAL A 1 450 ? -9.527 26.421 31.010 1.00 87.31 450 VAL A O 1
ATOM 3372 N N . VAL A 1 451 ? -10.483 28.408 31.488 1.00 85.62 451 VAL A N 1
ATOM 3373 C CA . VAL A 1 451 ? -10.725 28.152 32.912 1.00 85.62 451 VAL A CA 1
ATOM 3374 C C . VAL A 1 451 ? -12.231 28.045 33.119 1.00 85.62 451 VAL A C 1
ATOM 3376 O O . VAL A 1 451 ? -12.964 28.953 32.721 1.00 85.62 451 VAL A O 1
ATOM 3379 N N . LEU A 1 452 ? -12.688 26.950 33.719 1.00 81.69 452 LEU A N 1
ATOM 3380 C CA . LEU A 1 452 ? -14.102 26.628 33.902 1.00 81.69 452 LEU A CA 1
ATOM 3381 C C . LEU A 1 452 ? -14.434 26.513 35.396 1.00 81.69 452 LEU A C 1
ATOM 3383 O O . LEU A 1 452 ? -13.741 25.807 36.129 1.00 81.69 452 LEU A O 1
ATOM 3387 N N . MET A 1 453 ? -15.497 27.191 35.831 1.00 75.50 453 MET A N 1
ATOM 3388 C CA . MET A 1 453 ? -16.156 26.967 37.116 1.00 75.50 453 MET A CA 1
ATOM 3389 C C . MET A 1 453 ? -17.073 25.749 36.960 1.00 75.50 453 MET A C 1
ATOM 3391 O O . MET A 1 453 ? -18.136 25.845 36.346 1.00 75.50 453 MET A O 1
ATOM 3395 N N . ALA A 1 454 ? -16.623 24.593 37.444 1.00 71.19 454 ALA A N 1
ATOM 3396 C CA . ALA A 1 454 ? -17.342 23.328 37.330 1.00 71.19 454 ALA A CA 1
ATOM 3397 C C . ALA A 1 454 ? -16.829 22.302 38.357 1.00 71.19 454 ALA A C 1
ATOM 3399 O O . ALA A 1 454 ? -15.703 22.392 38.858 1.00 71.19 454 ALA A O 1
ATOM 3400 N N . GLU A 1 455 ? -17.671 21.319 38.663 1.00 75.62 455 GLU A N 1
ATOM 3401 C CA . GLU A 1 455 ? -17.325 20.174 39.511 1.00 75.62 455 GLU A CA 1
ATOM 3402 C C . GLU A 1 455 ? -16.508 19.143 38.717 1.00 75.62 455 GLU A C 1
ATOM 3404 O O . GLU A 1 455 ? -16.609 19.087 37.488 1.00 75.62 455 GLU A O 1
ATOM 3409 N N . GLU A 1 456 ? -15.689 18.340 39.404 1.00 81.38 456 GLU A N 1
ATOM 3410 C CA . GLU A 1 456 ? -14.945 17.236 38.779 1.00 81.38 456 GLU A CA 1
ATOM 3411 C C . GLU A 1 456 ? -15.920 16.194 38.206 1.00 81.38 456 GLU A C 1
ATOM 3413 O O . GLU A 1 456 ? -16.916 15.854 38.845 1.00 81.38 456 GLU A O 1
ATOM 3418 N N . GLY A 1 457 ? -15.647 15.677 37.007 1.00 80.50 457 GLY A N 1
ATOM 3419 C CA . GLY A 1 457 ? -16.531 14.712 36.356 1.00 80.50 457 GLY A CA 1
ATOM 3420 C C . GLY A 1 457 ? -16.381 14.632 34.840 1.00 80.50 457 GLY A C 1
ATOM 3421 O O . GLY A 1 457 ? -15.544 15.298 34.232 1.00 80.50 457 GLY A O 1
ATOM 3422 N N . ALA A 1 458 ? -17.216 13.793 34.231 1.00 84.25 458 ALA A N 1
ATOM 3423 C CA . ALA A 1 458 ? -17.296 13.613 32.787 1.00 84.25 458 ALA A CA 1
ATOM 3424 C C . ALA A 1 458 ? -18.180 14.694 32.139 1.00 84.25 458 ALA A C 1
ATOM 3426 O O . ALA A 1 458 ? -19.300 14.920 32.595 1.00 84.25 458 ALA A O 1
ATOM 3427 N N . TYR A 1 459 ? -17.709 15.321 31.057 1.00 88.38 459 TYR A N 1
ATOM 3428 C CA . TYR A 1 459 ? -18.462 16.328 30.291 1.00 88.38 459 TYR A CA 1
ATOM 3429 C C . TYR A 1 459 ? -18.339 16.104 28.776 1.00 88.38 459 TYR A C 1
ATOM 3431 O O . TYR A 1 459 ? -17.303 15.656 28.285 1.00 88.38 459 TYR A O 1
ATOM 3439 N N . ASP A 1 460 ? -19.370 16.474 28.018 1.00 90.44 460 ASP A N 1
ATOM 3440 C CA . ASP A 1 460 ? -19.318 16.503 26.554 1.00 90.44 460 ASP A CA 1
ATOM 3441 C C . ASP A 1 460 ? -18.801 17.870 26.085 1.00 90.44 460 ASP A C 1
ATOM 3443 O O . ASP A 1 460 ? -19.377 18.912 26.403 1.00 90.44 460 ASP A O 1
ATOM 3447 N N . VAL A 1 461 ? -17.720 17.890 25.307 1.00 91.69 461 VAL A N 1
ATOM 3448 C CA . VAL A 1 461 ? -17.099 19.131 24.820 1.00 91.69 461 VAL A CA 1
ATOM 3449 C C . VAL A 1 461 ? -17.364 19.280 23.331 1.00 91.69 461 VAL A C 1
ATOM 3451 O O . VAL A 1 461 ? -16.979 18.412 22.554 1.00 91.69 461 VAL A O 1
ATOM 3454 N N . TYR A 1 462 ? -17.969 20.398 22.929 1.00 91.62 462 TYR A N 1
ATOM 3455 C CA . TYR A 1 462 ? -18.315 20.714 21.540 1.00 91.62 462 TYR A CA 1
ATOM 3456 C C . TYR A 1 462 ? -17.506 21.914 21.057 1.00 91.62 462 TYR A C 1
ATOM 3458 O O . TYR A 1 462 ? -17.497 22.949 21.720 1.00 91.62 462 TYR A O 1
ATOM 3466 N N . PHE A 1 463 ? -16.871 21.811 19.892 1.00 93.38 463 PHE A N 1
ATOM 3467 C CA . PHE A 1 463 ? -16.035 22.849 19.296 1.00 93.38 463 PHE A CA 1
ATOM 3468 C C . PHE A 1 463 ? -16.504 23.211 17.883 1.00 93.38 463 PHE A C 1
ATOM 3470 O O . PHE A 1 463 ? -16.437 22.408 16.953 1.00 93.38 463 PHE A O 1
ATOM 3477 N N . ASP A 1 464 ? -16.934 24.460 17.720 1.00 90.94 464 ASP A N 1
ATOM 3478 C CA . ASP A 1 464 ? -17.186 25.096 16.429 1.00 90.94 464 ASP A CA 1
ATOM 3479 C C . ASP A 1 464 ? -15.929 25.874 16.013 1.00 90.94 464 ASP A C 1
ATOM 3481 O O . ASP A 1 464 ? -15.671 27.008 16.443 1.00 90.94 464 ASP A O 1
ATOM 3485 N N . LYS A 1 465 ? -15.140 25.241 15.140 1.00 84.75 465 LYS A N 1
ATOM 3486 C CA . LYS A 1 465 ? -13.936 25.818 14.528 1.00 84.75 465 LYS A CA 1
ATOM 3487 C C . LYS A 1 465 ? -14.247 27.026 13.635 1.00 84.75 465 LYS A C 1
ATOM 3489 O O . LYS A 1 465 ? -13.402 27.910 13.503 1.00 84.75 465 LYS A O 1
ATOM 3494 N N . ALA A 1 466 ? -15.420 27.068 13.002 1.00 82.56 466 ALA A N 1
ATOM 3495 C CA . ALA A 1 466 ? -15.768 28.080 12.007 1.00 82.56 466 ALA A CA 1
ATOM 3496 C C . ALA A 1 466 ? -16.106 29.436 12.648 1.00 82.56 466 ALA A C 1
ATOM 3498 O O . ALA A 1 466 ? -15.718 30.478 12.116 1.00 82.56 466 ALA A O 1
ATOM 3499 N N . ASN A 1 467 ? -16.775 29.426 13.804 1.00 84.00 467 ASN A N 1
ATOM 3500 C CA . ASN A 1 467 ? -17.124 30.626 14.572 1.00 84.00 467 ASN A CA 1
ATOM 3501 C C . ASN A 1 467 ? -16.221 30.861 15.800 1.00 84.00 467 ASN A C 1
ATOM 3503 O O . ASN A 1 467 ? -16.351 31.898 16.458 1.00 84.00 467 ASN A O 1
ATOM 3507 N N . GLY A 1 468 ? -15.300 29.939 16.107 1.00 87.44 468 GLY A N 1
ATOM 3508 C CA . GLY A 1 468 ? -14.350 30.055 17.220 1.00 87.44 468 GLY A CA 1
ATOM 3509 C C . GLY A 1 468 ? -15.021 29.908 18.586 1.00 87.44 468 GLY A C 1
ATOM 3510 O O . GLY A 1 468 ? -14.817 30.742 19.472 1.00 87.44 468 GLY A O 1
ATOM 3511 N N . LYS A 1 469 ? -15.864 28.883 18.747 1.00 90.25 469 LYS A N 1
ATOM 3512 C CA . LYS A 1 469 ? -16.683 28.663 19.948 1.00 90.25 469 LYS A CA 1
ATOM 3513 C C . LYS A 1 469 ? -16.463 27.276 20.534 1.00 90.25 469 LYS A C 1
ATOM 3515 O O . LYS A 1 469 ? -16.296 26.314 19.793 1.00 90.25 469 LYS A O 1
ATOM 3520 N N . VAL A 1 470 ? -16.504 27.177 21.858 1.00 92.25 470 VAL A N 1
ATOM 3521 C CA . VAL A 1 470 ? -16.555 25.908 22.589 1.00 92.25 470 VAL A CA 1
ATOM 3522 C C . VAL A 1 470 ? -17.692 25.934 23.607 1.00 92.25 470 VAL A C 1
ATOM 3524 O O . VAL A 1 470 ? -17.976 26.972 24.201 1.00 92.25 470 VAL A O 1
ATOM 3527 N N . TRP A 1 471 ? -18.317 24.782 23.816 1.00 91.75 471 TRP A N 1
ATOM 3528 C CA . TRP A 1 471 ? -19.248 24.516 24.908 1.00 91.75 471 TRP A CA 1
ATOM 3529 C C . TRP A 1 471 ? -18.741 23.301 25.683 1.00 91.75 471 TRP A C 1
ATOM 3531 O O . TRP A 1 471 ? -18.287 22.331 25.077 1.00 91.75 471 TRP A O 1
ATOM 3541 N N . VAL A 1 472 ? -18.836 23.350 27.010 1.00 88.88 472 VAL A N 1
ATOM 3542 C CA . VAL A 1 472 ? -18.629 22.190 27.888 1.00 88.88 472 VAL A CA 1
ATOM 3543 C C . VAL A 1 472 ? -19.982 21.879 28.511 1.00 88.88 472 VAL A C 1
ATOM 3545 O O . VAL A 1 472 ? -20.472 22.657 29.328 1.00 88.88 472 VAL A O 1
ATOM 3548 N N . MET A 1 473 ? -20.611 20.804 28.051 1.00 83.94 473 MET A N 1
ATOM 3549 C CA . MET A 1 473 ? -21.976 20.406 28.387 1.00 83.94 473 MET A CA 1
ATOM 3550 C C . MET A 1 473 ? -21.968 19.217 29.350 1.00 83.94 473 MET A C 1
ATOM 3552 O O . MET A 1 473 ? -21.042 18.405 29.337 1.00 83.94 473 MET A O 1
ATOM 3556 N N . ALA A 1 474 ? -23.026 19.059 30.144 1.00 79.94 474 ALA A N 1
ATOM 3557 C CA . ALA A 1 474 ? -23.288 17.779 30.804 1.00 79.94 474 ALA A CA 1
ATOM 3558 C C . ALA A 1 474 ? -23.414 16.642 29.753 1.00 79.94 474 ALA A C 1
ATOM 3560 O O . ALA A 1 474 ? -23.925 16.901 28.656 1.00 79.94 474 ALA A O 1
ATOM 3561 N N . PRO A 1 475 ? -22.974 15.400 30.045 1.00 80.44 475 PRO A N 1
ATOM 3562 C CA . PRO A 1 475 ? -22.990 14.304 29.076 1.00 80.44 475 PRO A CA 1
ATOM 3563 C C . PRO A 1 475 ? -24.357 14.073 28.426 1.00 80.44 475 PRO A C 1
ATOM 3565 O O . PRO A 1 475 ? -25.386 14.057 29.099 1.00 80.44 475 PRO A O 1
ATOM 3568 N N . GLY A 1 476 ? -24.362 13.893 27.105 1.00 71.56 476 GLY A N 1
ATOM 3569 C CA . GLY A 1 476 ? -25.567 13.684 26.300 1.00 71.56 476 GLY A CA 1
ATOM 3570 C C . GLY A 1 476 ? -26.253 14.960 25.793 1.00 71.56 476 GLY A C 1
ATOM 3571 O O . GLY A 1 476 ? -26.967 14.874 24.797 1.00 71.56 476 GLY A O 1
ATOM 3572 N N . TYR A 1 477 ? -26.006 16.130 26.395 1.00 75.88 477 TYR A N 1
ATOM 3573 C CA . TYR A 1 477 ? -26.617 17.404 25.984 1.00 75.88 477 TYR A CA 1
ATOM 3574 C C . TYR A 1 477 ? -25.791 18.139 24.920 1.00 75.88 477 TYR A C 1
ATOM 3576 O O . TYR A 1 477 ? -24.559 18.102 24.946 1.00 75.88 477 TYR A O 1
ATOM 3584 N N . LYS A 1 478 ? -26.460 18.839 23.994 1.00 81.62 478 LYS A N 1
ATOM 3585 C CA . LYS A 1 478 ? -25.856 19.553 22.848 1.00 81.62 478 LYS A CA 1
ATOM 3586 C C . LYS A 1 478 ? -25.879 21.085 22.999 1.00 81.62 478 LYS A C 1
ATOM 3588 O O . LYS A 1 478 ? -26.704 21.621 23.736 1.00 81.62 478 LYS A O 1
ATOM 3593 N N . PRO A 1 479 ? -25.020 21.838 22.282 1.00 80.69 479 PRO A N 1
ATOM 3594 C CA . PRO A 1 479 ? -25.034 23.300 22.300 1.00 80.69 479 PRO A CA 1
ATOM 3595 C C . PRO A 1 479 ? -26.413 23.887 21.967 1.00 80.69 479 PRO A C 1
ATOM 3597 O O . PRO A 1 479 ? -26.963 23.653 20.893 1.00 80.69 479 PRO A O 1
ATOM 3600 N N . GLY A 1 480 ? -26.968 24.675 22.889 1.00 69.25 480 GLY A N 1
ATOM 3601 C CA . GLY A 1 480 ? -28.300 25.277 22.753 1.00 69.25 480 GLY A CA 1
ATOM 3602 C C . GLY A 1 480 ? -29.444 24.431 23.322 1.00 69.25 480 GLY A C 1
ATOM 3603 O O . GLY A 1 480 ? -30.514 24.982 23.587 1.00 69.25 480 GLY A O 1
ATOM 3604 N N . GLU A 1 481 ? -29.219 23.148 23.607 1.00 59.53 481 GLU A N 1
ATOM 3605 C CA . GLU A 1 481 ? -30.031 22.430 24.586 1.00 59.53 481 GLU A CA 1
ATOM 3606 C C . GLU A 1 481 ? -29.655 22.969 25.969 1.00 59.53 481 GLU A C 1
ATOM 3608 O O . GLU A 1 481 ? -28.481 23.089 26.320 1.00 59.53 481 GLU A O 1
ATOM 3613 N N . THR A 1 482 ? -30.656 23.352 26.758 1.00 50.47 482 THR A N 1
ATOM 3614 C CA . THR A 1 482 ? -30.426 23.609 28.183 1.00 50.47 482 THR A CA 1
ATOM 3615 C C . THR A 1 482 ? -30.502 22.253 28.869 1.00 50.47 482 THR A C 1
ATOM 3617 O O . THR A 1 482 ? -31.513 21.577 28.663 1.00 50.47 482 THR A O 1
ATOM 3620 N N . PRO A 1 483 ? -29.502 21.835 29.665 1.00 44.84 483 PRO A N 1
ATOM 3621 C CA . PRO A 1 483 ? -29.689 20.687 30.536 1.00 44.84 483 PRO A CA 1
ATOM 3622 C C . PRO A 1 483 ? -30.930 20.902 31.400 1.00 44.84 483 PRO A C 1
ATOM 3624 O O . PRO A 1 483 ? -31.150 22.020 31.884 1.00 44.84 483 PRO A O 1
ATOM 3627 N N . GLU A 1 484 ? -31.715 19.847 31.636 1.00 36.12 484 GLU A N 1
ATOM 3628 C CA . GLU A 1 484 ? -32.586 19.849 32.814 1.00 36.12 484 GLU A CA 1
ATOM 3629 C C . GLU A 1 484 ? -31.690 20.196 34.017 1.00 36.12 484 GLU A C 1
ATOM 3631 O O . GLU A 1 484 ? -30.600 19.620 34.139 1.00 36.12 484 GLU A O 1
ATOM 3636 N N . PRO A 1 485 ? -32.049 21.203 34.838 1.00 30.48 485 PRO A N 1
ATOM 3637 C CA . PRO A 1 485 ? -31.166 21.689 35.886 1.00 30.48 485 PRO A CA 1
ATOM 3638 C C . PRO A 1 485 ? -30.847 20.522 36.812 1.00 30.48 485 PRO A C 1
ATOM 3640 O O . PRO A 1 485 ? -31.766 19.917 37.360 1.00 30.48 485 PRO A O 1
ATOM 3643 N N . ALA A 1 486 ? -29.555 20.200 36.930 1.00 28.47 486 ALA A N 1
ATOM 3644 C CA . ALA A 1 486 ? -29.096 18.959 37.539 1.00 28.47 486 ALA A CA 1
ATOM 3645 C C . ALA A 1 486 ? -29.798 18.685 38.875 1.00 28.47 486 ALA A C 1
ATOM 3647 O O . ALA A 1 486 ? -29.941 19.597 39.700 1.00 28.47 486 ALA A O 1
ATOM 3648 N N . GLU A 1 487 ? -30.183 17.424 39.101 1.00 27.03 487 GLU A N 1
ATOM 3649 C CA . GLU A 1 487 ? -30.604 16.939 40.417 1.00 27.03 487 GLU A CA 1
ATOM 3650 C C . GLU A 1 487 ? -29.401 16.944 41.371 1.00 27.03 487 GLU A C 1
ATOM 3652 O O . GLU A 1 487 ? -28.821 15.918 41.717 1.00 27.03 487 GLU A O 1
ATOM 3657 N N . TYR A 1 488 ? -29.022 18.143 41.808 1.00 26.48 488 TYR A N 1
ATOM 3658 C CA . TYR A 1 488 ? -28.189 18.345 42.975 1.00 26.48 488 TYR A CA 1
ATOM 3659 C C . TYR A 1 488 ? -28.844 17.639 44.166 1.00 26.48 488 TYR A C 1
ATOM 3661 O O . TYR A 1 488 ? -29.970 17.979 44.544 1.00 26.48 488 TYR A O 1
ATOM 3669 N N . GLU A 1 489 ? -28.118 16.725 44.818 1.00 27.42 489 GLU A N 1
ATOM 3670 C CA . GLU A 1 489 ? -28.496 16.175 46.126 1.00 27.42 489 GLU A CA 1
ATOM 3671 C C . GLU A 1 489 ? -28.433 17.265 47.220 1.00 27.42 489 GLU A C 1
ATOM 3673 O O . GLU A 1 489 ? -27.570 17.275 48.100 1.00 27.42 489 GLU A O 1
ATOM 3678 N N . ILE A 1 490 ? -29.388 18.200 47.215 1.00 24.42 490 ILE A N 1
ATOM 3679 C CA . ILE A 1 490 ? -29.592 19.164 48.304 1.00 24.42 490 ILE A CA 1
ATOM 3680 C C . ILE A 1 490 ? -30.394 18.492 49.428 1.00 24.42 490 ILE A C 1
ATOM 3682 O O . ILE A 1 490 ? -31.560 18.832 49.649 1.00 24.42 490 ILE A O 1
ATOM 3686 N N . ASP A 1 491 ? -29.751 17.529 50.108 1.00 28.67 491 ASP A N 1
ATOM 3687 C CA . ASP A 1 491 ? -30.109 16.907 51.404 1.00 28.67 491 ASP A CA 1
ATOM 3688 C C . ASP A 1 491 ? -31.593 17.076 51.800 1.00 28.67 491 ASP A C 1
ATOM 3690 O O . ASP A 1 491 ? -31.920 17.721 52.791 1.00 28.67 491 ASP A O 1
ATOM 3694 N N . GLY A 1 492 ? -32.509 16.566 50.968 1.00 29.36 492 GLY A N 1
ATOM 3695 C CA . GLY A 1 492 ? -33.958 16.485 51.195 1.00 29.36 492 GLY A CA 1
ATOM 3696 C C . GLY A 1 492 ? -34.723 17.741 51.663 1.00 29.36 492 GLY A C 1
ATOM 3697 O O . GLY A 1 492 ? -35.606 17.571 52.509 1.00 29.36 492 GLY A O 1
ATOM 3698 N N . LYS A 1 493 ? -34.428 18.979 51.201 1.00 30.31 493 LYS A N 1
ATOM 3699 C CA . LYS A 1 493 ? -35.020 20.197 51.833 1.00 30.31 493 LYS A CA 1
ATOM 3700 C C . LYS A 1 493 ? -35.671 21.329 51.020 1.00 30.31 493 LYS A C 1
ATOM 3702 O O . LYS A 1 493 ? -36.496 22.017 51.622 1.00 30.31 493 LYS A O 1
ATOM 3707 N N . GLN A 1 494 ? -35.315 21.629 49.769 1.00 26.50 494 GLN A N 1
ATOM 3708 C CA . GLN A 1 494 ? -35.784 22.870 49.108 1.00 26.50 494 GLN A CA 1
ATOM 3709 C C . GLN A 1 494 ? -36.282 22.645 47.679 1.00 26.50 494 GLN A C 1
ATOM 3711 O O . GLN A 1 494 ? -35.829 21.733 47.001 1.00 26.50 494 GLN A O 1
ATOM 3716 N N . TRP A 1 495 ? -37.209 23.502 47.235 1.00 32.19 495 TRP A N 1
ATOM 3717 C CA . TRP A 1 495 ? -37.785 23.478 45.889 1.00 32.19 495 TRP A CA 1
ATOM 3718 C C . TRP A 1 495 ? -37.593 24.842 45.216 1.00 32.19 495 TRP A C 1
ATOM 3720 O O . TRP A 1 495 ? -37.851 25.891 45.816 1.00 32.19 495 TRP A O 1
ATOM 3730 N N . VAL A 1 496 ? -37.170 24.834 43.953 1.00 29.84 496 VAL A N 1
ATOM 3731 C CA . VAL A 1 496 ? -37.024 26.037 43.122 1.00 29.84 496 VAL A CA 1
ATOM 3732 C C . VAL A 1 496 ? -38.049 25.974 41.996 1.00 29.84 496 VAL A C 1
ATOM 3734 O O . VAL A 1 496 ? -38.183 24.946 41.342 1.00 29.84 496 VAL A O 1
ATOM 3737 N N . PHE A 1 497 ? -38.765 27.074 41.759 1.00 31.06 497 PHE A N 1
ATOM 3738 C CA . PHE A 1 497 ? -39.721 27.184 40.658 1.00 31.06 497 PHE A CA 1
ATOM 3739 C C . PHE A 1 497 ? -39.228 28.209 39.633 1.00 31.06 497 PHE A C 1
ATOM 3741 O O . PHE A 1 497 ? -38.960 29.364 39.968 1.00 31.06 497 PHE A O 1
ATOM 3748 N N . THR A 1 498 ? -39.155 27.803 38.368 1.00 28.61 498 THR A N 1
ATOM 3749 C CA . THR A 1 498 ? -38.865 28.674 37.222 1.00 28.61 498 THR A CA 1
ATOM 3750 C C . THR A 1 498 ? -40.160 29.042 36.498 1.00 28.61 498 THR A C 1
ATOM 3752 O O . THR A 1 498 ? -40.956 28.188 36.118 1.00 28.61 498 THR A O 1
ATOM 3755 N N . TRP A 1 499 ? -40.393 30.342 36.300 1.00 28.69 499 TRP A N 1
ATOM 3756 C CA . TRP A 1 499 ? -41.580 30.851 35.607 1.00 28.69 499 TRP A CA 1
ATOM 3757 C C . TRP A 1 499 ? -41.210 31.324 34.199 1.00 28.69 499 TRP A C 1
ATOM 3759 O O . TRP A 1 499 ? -40.459 32.289 34.040 1.00 28.69 499 TRP A O 1
ATOM 3769 N N . GLN A 1 500 ? -41.738 30.669 33.159 1.00 33.72 500 GLN A N 1
ATOM 3770 C CA . GLN A 1 500 ? -41.492 31.085 31.775 1.00 33.72 500 GLN A CA 1
ATOM 3771 C C . GLN A 1 500 ? -42.342 32.307 31.390 1.00 33.72 500 GLN A C 1
ATOM 3773 O O . GLN A 1 500 ? -43.413 32.201 30.797 1.00 33.72 500 GLN A O 1
ATOM 3778 N N . GLY A 1 501 ? -41.822 33.491 31.720 1.00 30.03 501 GLY A N 1
ATOM 3779 C CA . GLY A 1 501 ? -42.422 34.786 31.397 1.00 30.03 501 GLY A CA 1
ATOM 3780 C C . GLY A 1 501 ? -41.379 35.881 31.165 1.00 30.03 501 GLY A C 1
ATOM 3781 O O . GLY A 1 501 ? -41.301 36.817 31.947 1.00 30.03 501 GLY A O 1
ATOM 3782 N N . MET A 1 502 ? -40.587 35.749 30.090 1.00 35.41 502 MET A N 1
ATOM 3783 C CA . MET A 1 502 ? -39.599 36.728 29.587 1.00 35.41 502 MET A CA 1
ATOM 3784 C C . MET A 1 502 ? -38.720 37.434 30.646 1.00 35.41 502 MET A C 1
ATOM 3786 O O . MET A 1 502 ? -39.015 38.552 31.062 1.00 35.41 502 MET A O 1
ATOM 3790 N N . GLY A 1 503 ? -37.543 36.862 30.939 1.00 33.78 503 GLY A N 1
ATOM 3791 C CA . GLY A 1 503 ? -36.411 37.649 31.460 1.00 33.78 503 GLY A CA 1
ATOM 3792 C C . GLY A 1 503 ? -35.819 37.238 32.810 1.00 33.78 503 GLY A C 1
ATOM 3793 O O . GLY A 1 503 ? -35.673 38.089 33.680 1.00 33.78 503 GLY A O 1
ATOM 3794 N N . GLY A 1 504 ? -35.399 35.976 32.953 1.00 32.94 504 GLY A N 1
ATOM 3795 C CA . GLY A 1 504 ? -34.227 35.623 33.773 1.00 32.94 504 GLY A CA 1
ATOM 3796 C C . GLY A 1 504 ? -34.231 36.044 35.249 1.00 32.94 504 GLY A C 1
ATOM 3797 O O . GLY A 1 504 ? -33.229 36.573 35.724 1.00 32.94 504 GLY A O 1
ATOM 3798 N N . ALA A 1 505 ? -35.322 35.800 35.978 1.00 27.92 505 ALA A N 1
ATOM 3799 C CA . ALA A 1 505 ? -35.372 35.978 37.429 1.00 27.92 505 ALA A CA 1
ATOM 3800 C C . ALA A 1 505 ? -36.088 34.796 38.104 1.00 27.92 505 ALA A C 1
ATOM 3802 O O . ALA A 1 505 ? -37.315 34.712 38.090 1.00 27.92 505 ALA A O 1
ATOM 3803 N N . SER A 1 506 ? -35.310 33.897 38.710 1.00 29.44 506 SER A N 1
ATOM 3804 C CA . SER A 1 506 ? -35.810 32.805 39.558 1.00 29.44 506 SER A CA 1
ATOM 3805 C C . SER A 1 506 ? -35.854 33.246 41.022 1.00 29.44 506 SER A C 1
ATOM 3807 O O . SER A 1 506 ? -34.987 33.998 41.470 1.00 29.44 506 SER A O 1
ATOM 3809 N N . CYS A 1 507 ? -36.819 32.744 41.795 1.00 29.45 507 CYS A N 1
ATOM 3810 C CA . CYS A 1 507 ? -36.813 32.853 43.253 1.00 29.45 507 CYS A CA 1
ATOM 3811 C C . CYS A 1 507 ? -36.839 31.460 43.900 1.00 29.45 507 CYS A C 1
ATOM 3813 O O . CYS A 1 507 ? -37.445 30.524 43.382 1.00 29.45 507 CYS A O 1
ATOM 3815 N N . VAL A 1 508 ? -36.146 31.325 45.031 1.00 28.95 508 VAL A N 1
ATOM 3816 C CA . VAL A 1 508 ? -36.044 30.076 45.798 1.00 28.95 508 VAL A CA 1
ATOM 3817 C C . VAL A 1 508 ? -37.029 30.132 46.963 1.00 28.95 508 VAL A C 1
ATOM 3819 O O . VAL A 1 508 ? -37.067 31.137 47.677 1.00 28.95 508 VAL A O 1
ATOM 3822 N N . ILE A 1 509 ? -37.807 29.065 47.170 1.00 31.59 509 ILE A N 1
ATOM 3823 C CA . ILE A 1 509 ? -38.693 28.923 48.332 1.00 31.59 509 ILE A CA 1
ATOM 3824 C C . ILE A 1 509 ? -38.122 27.834 49.245 1.00 31.59 509 ILE A C 1
ATOM 3826 O O . ILE A 1 509 ? -38.177 26.641 48.949 1.00 31.59 509 ILE A O 1
ATOM 3830 N N . ASP A 1 510 ? -37.572 28.262 50.380 1.00 28.58 510 ASP A N 1
ATOM 3831 C CA . ASP A 1 510 ? -37.041 27.370 51.409 1.00 28.58 510 ASP A CA 1
ATOM 3832 C C . ASP A 1 510 ? -38.186 26.660 52.156 1.00 28.58 510 ASP A C 1
ATOM 3834 O O . ASP A 1 510 ? -38.845 27.249 53.016 1.00 28.58 510 ASP A O 1
ATOM 3838 N N . LEU A 1 511 ? -38.420 25.386 51.825 1.00 30.98 511 LEU A N 1
ATOM 3839 C CA . LEU A 1 511 ? -39.350 24.492 52.531 1.00 30.98 511 LEU A CA 1
ATOM 3840 C C . LEU A 1 511 ? -38.624 23.582 53.542 1.00 30.98 511 LEU A C 1
ATOM 3842 O O . LEU A 1 511 ? -39.058 22.460 53.802 1.00 30.98 511 LEU A O 1
ATOM 3846 N N . GLY A 1 512 ? -37.522 24.061 54.128 1.00 28.00 512 GLY A N 1
ATOM 3847 C CA . GLY A 1 512 ? -36.624 23.275 54.965 1.00 28.00 512 GLY A CA 1
ATOM 3848 C C . GLY A 1 512 ? -37.263 22.652 56.213 1.00 28.00 512 GLY A C 1
ATOM 3849 O O . GLY A 1 512 ? -37.284 23.252 57.289 1.00 28.00 512 GLY A O 1
ATOM 3850 N N . VAL A 1 513 ? -37.660 21.380 56.118 1.00 26.84 513 VAL A N 1
ATOM 3851 C CA . VAL A 1 513 ? -38.060 20.531 57.256 1.00 26.84 513 VAL A CA 1
ATOM 3852 C C . VAL A 1 513 ? -37.013 19.438 57.477 1.00 26.84 513 VAL A C 1
ATOM 3854 O O . VAL A 1 513 ? -36.393 18.946 56.544 1.00 26.84 513 VAL A O 1
ATOM 3857 N N . THR A 1 514 ? -36.715 19.105 58.731 1.00 30.48 514 THR A N 1
ATOM 3858 C CA . THR A 1 514 ? -35.688 18.116 59.095 1.00 30.48 514 THR A CA 1
ATOM 3859 C C . THR A 1 514 ? -36.235 16.690 59.155 1.00 30.48 514 THR A C 1
ATOM 3861 O O . THR A 1 514 ? -37.122 16.437 59.968 1.00 30.48 514 THR A O 1
ATOM 3864 N N . GLN A 1 515 ? -35.557 15.777 58.445 1.00 28.09 515 GLN A N 1
ATOM 3865 C CA . GLN A 1 515 ? -35.764 14.317 58.373 1.00 28.09 515 GLN A CA 1
ATOM 3866 C C . GLN A 1 515 ? -36.904 13.854 57.434 1.00 28.09 515 GLN A C 1
ATOM 3868 O O . GLN A 1 515 ? -37.857 14.605 57.227 1.00 28.09 515 GLN A O 1
ATOM 3873 N N . PRO A 1 516 ? -36.801 12.647 56.831 1.00 25.56 516 PRO A N 1
ATOM 3874 C CA . PRO A 1 516 ? -37.682 12.235 55.733 1.00 25.56 516 PRO A CA 1
ATOM 3875 C C . PRO A 1 516 ? -39.132 11.971 56.163 1.00 25.56 516 PRO A C 1
ATOM 3877 O O . PRO A 1 516 ? -39.379 11.480 57.264 1.00 25.56 516 PRO A O 1
ATOM 3880 N N . GLY A 1 517 ? -40.079 12.217 55.249 1.00 30.58 517 GLY A N 1
ATOM 3881 C CA . GLY A 1 517 ? -41.463 11.727 55.349 1.00 30.58 517 GLY A CA 1
ATOM 3882 C C . GLY A 1 517 ? -42.577 12.778 55.448 1.00 30.58 517 GLY A C 1
ATOM 3883 O O . GLY A 1 517 ? -43.742 12.395 55.516 1.00 30.58 517 GLY A O 1
ATOM 3884 N N . MET A 1 518 ? -42.280 14.084 55.448 1.00 26.62 518 MET A N 1
ATOM 3885 C CA . MET A 1 518 ? -43.305 15.143 55.414 1.00 26.62 518 MET A CA 1
ATOM 3886 C C . MET A 1 518 ? -42.830 16.416 54.703 1.00 26.62 518 MET A C 1
ATOM 3888 O O . MET A 1 518 ? -41.724 16.887 54.946 1.00 26.62 518 MET A O 1
ATOM 3892 N N . ALA A 1 519 ? -43.737 17.042 53.948 1.00 27.02 519 ALA A N 1
ATOM 3893 C CA . ALA A 1 519 ? -43.619 18.421 53.475 1.00 27.02 519 ALA A CA 1
ATOM 3894 C C . ALA A 1 519 ? -44.887 19.218 53.841 1.00 27.02 519 ALA A C 1
ATOM 3896 O O . ALA A 1 519 ? -45.985 18.662 53.897 1.00 27.02 519 ALA A O 1
ATOM 3897 N N . ILE A 1 520 ? -44.742 20.522 54.091 1.00 27.52 520 ILE A N 1
ATOM 3898 C CA . ILE A 1 520 ? -45.857 21.464 54.280 1.00 27.52 520 ILE A CA 1
ATOM 3899 C C . ILE A 1 520 ? -45.583 22.678 53.394 1.00 27.52 520 ILE A C 1
ATOM 3901 O O . ILE A 1 520 ? -44.518 23.280 53.487 1.00 27.52 520 ILE A O 1
ATOM 3905 N N . LEU A 1 521 ? -46.550 23.050 52.555 1.00 26.77 521 LEU A N 1
ATOM 3906 C CA . LEU A 1 521 ? -46.450 24.226 51.693 1.00 26.77 521 LEU A CA 1
ATOM 3907 C C . LEU A 1 521 ? -46.677 25.522 52.484 1.00 26.77 521 LEU A C 1
ATOM 3909 O O . LEU A 1 521 ? -47.697 25.6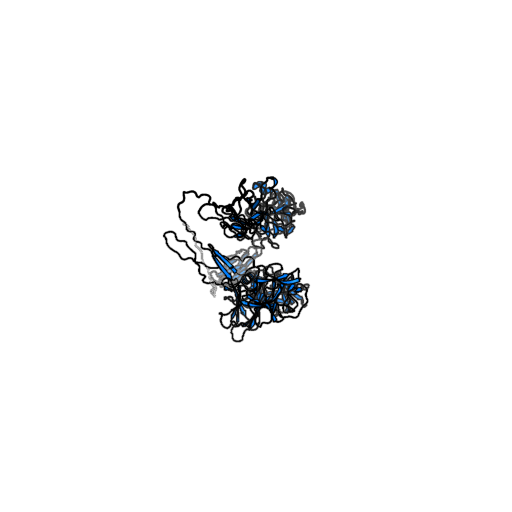86 53.156 1.00 26.77 521 LEU A O 1
ATOM 3913 N N . ALA A 1 522 ? -45.751 26.466 52.333 1.00 26.47 522 ALA A N 1
ATOM 3914 C CA . ALA A 1 522 ? -45.898 27.860 52.729 1.00 26.47 522 ALA A CA 1
ATOM 3915 C C . ALA A 1 522 ? -45.406 28.760 51.585 1.00 26.47 522 ALA A C 1
ATOM 3917 O O . ALA A 1 522 ? -44.458 28.417 50.885 1.00 26.47 522 ALA A O 1
ATOM 3918 N N . TYR A 1 523 ? -46.073 29.896 51.388 1.00 28.86 523 TYR A N 1
ATOM 3919 C CA . TYR A 1 523 ? -45.856 30.819 50.269 1.00 28.86 523 TYR A CA 1
ATOM 3920 C C . TYR A 1 523 ? -45.586 32.222 50.823 1.00 28.86 523 TYR A C 1
ATOM 3922 O O . TYR A 1 523 ? -46.261 32.638 51.767 1.00 28.86 523 TYR A O 1
ATOM 3930 N N . ASP A 1 524 ? -44.679 32.977 50.204 1.00 25.36 524 ASP A N 1
ATOM 3931 C CA . ASP A 1 524 ? -44.586 34.434 50.370 1.00 25.36 524 ASP A CA 1
ATOM 3932 C C . ASP A 1 524 ? -44.306 35.091 49.006 1.00 25.36 524 ASP A C 1
ATOM 3934 O O . ASP A 1 524 ? -43.731 34.463 48.117 1.00 25.36 524 ASP A O 1
ATOM 3938 N N . MET A 1 525 ? -44.759 36.332 48.800 1.00 36.25 525 MET A N 1
ATOM 3939 C CA . MET A 1 525 ? -44.719 37.014 47.498 1.00 36.25 525 MET A CA 1
ATOM 3940 C C . MET A 1 525 ? -43.977 38.353 47.554 1.00 36.25 525 MET A C 1
ATOM 3942 O O . MET A 1 525 ? -44.533 39.394 47.915 1.00 36.25 525 MET A O 1
ATOM 3946 N N . GLY A 1 526 ? -42.727 38.346 47.091 1.00 25.28 526 GLY A N 1
ATOM 3947 C CA . GLY A 1 526 ? -41.869 39.528 46.979 1.00 25.28 526 GLY A CA 1
ATOM 3948 C C . GLY A 1 526 ? -42.171 40.438 45.780 1.00 25.28 526 GLY A C 1
ATOM 3949 O O . GLY A 1 526 ? -41.356 40.518 44.876 1.00 25.28 526 GLY A O 1
ATOM 3950 N N . VAL A 1 527 ? -43.310 41.144 45.809 1.00 30.08 527 VAL A N 1
ATOM 3951 C CA . VAL A 1 527 ? -43.627 42.388 45.055 1.00 30.08 527 VAL A CA 1
ATOM 3952 C C . VAL A 1 527 ? -43.183 42.458 43.574 1.00 30.08 527 VAL A C 1
ATOM 3954 O O . VAL A 1 527 ? -42.066 42.858 43.256 1.00 30.08 527 VAL A O 1
ATOM 3957 N N . LEU A 1 528 ? -44.132 42.238 42.656 1.00 31.58 528 LEU A N 1
ATOM 3958 C CA . LEU A 1 528 ? -43.991 42.604 41.237 1.00 31.58 528 LEU A CA 1
ATOM 3959 C C . LEU A 1 528 ? -43.950 44.131 41.023 1.00 31.58 528 LEU A C 1
ATOM 3961 O O . LEU A 1 528 ? -44.648 44.885 41.707 1.00 31.58 528 LEU A O 1
ATOM 3965 N N . ASP A 1 529 ? -43.200 44.579 40.010 1.00 31.17 529 ASP A N 1
ATOM 3966 C CA . ASP A 1 529 ? -43.281 45.952 39.494 1.00 31.17 529 ASP A CA 1
ATOM 3967 C C . ASP A 1 529 ? -44.669 46.201 38.852 1.00 31.17 529 ASP A C 1
ATOM 3969 O O . ASP A 1 529 ? -45.133 45.383 38.053 1.00 31.17 529 ASP A O 1
ATOM 3973 N N . PRO A 1 530 ? -45.362 47.314 39.167 1.00 35.94 530 PRO A N 1
ATOM 3974 C CA . PRO A 1 530 ? -46.747 47.549 38.748 1.00 35.94 530 PRO A CA 1
ATOM 3975 C C . PRO A 1 530 ? -46.926 47.969 37.272 1.00 35.94 530 PRO A C 1
ATOM 3977 O O . PRO A 1 530 ? -48.001 48.451 36.909 1.00 35.94 530 PRO A O 1
ATOM 3980 N N . SER A 1 531 ? -45.902 47.851 36.420 1.00 36.16 531 SER A N 1
ATOM 3981 C CA . SER A 1 531 ? -45.934 48.331 35.027 1.00 36.16 531 SER A CA 1
ATOM 3982 C C . SER A 1 531 ? -46.553 47.373 33.998 1.00 36.16 531 SER A C 1
ATOM 3984 O O . SER A 1 531 ? -47.027 47.850 32.963 1.00 36.16 531 SER A O 1
ATOM 3986 N N . TYR A 1 532 ? -46.614 46.061 34.256 1.00 31.55 532 TYR A N 1
ATOM 3987 C CA . TYR A 1 532 ? -47.159 45.087 33.298 1.00 31.55 532 TYR A CA 1
ATOM 3988 C C . TYR A 1 532 ? -48.609 44.693 33.600 1.00 31.55 532 TYR A C 1
ATOM 3990 O O . TYR A 1 532 ? -48.942 44.199 34.673 1.00 31.55 532 TYR A O 1
ATOM 3998 N N . SER A 1 533 ? -49.484 44.895 32.610 1.00 34.59 533 SER A N 1
ATOM 3999 C CA . SER A 1 533 ? -50.913 44.568 32.672 1.00 34.59 533 SER A CA 1
ATOM 4000 C C . SER A 1 533 ? -51.292 43.589 31.557 1.00 34.59 533 SER A C 1
ATOM 4002 O O . SER A 1 533 ? -51.672 43.982 30.457 1.00 34.59 533 SER A O 1
ATOM 4004 N N . GLY A 1 534 ? -51.182 42.293 31.853 1.00 29.09 534 GLY A N 1
ATOM 4005 C CA . GLY A 1 534 ? -51.565 41.199 30.960 1.00 29.09 534 GLY A CA 1
ATOM 4006 C C . GLY A 1 534 ? -52.038 39.991 31.764 1.00 29.09 534 GLY A C 1
ATOM 4007 O O . GLY A 1 534 ? -51.308 39.495 32.615 1.00 29.09 534 GLY A O 1
ATOM 4008 N N . ILE A 1 535 ? -53.270 39.545 31.518 1.00 29.02 535 ILE A N 1
ATOM 4009 C CA . ILE A 1 535 ? -53.855 38.362 32.165 1.00 29.02 535 ILE A CA 1
ATOM 4010 C C . ILE A 1 535 ? -53.408 37.125 31.385 1.00 29.02 535 ILE A C 1
ATOM 4012 O O . ILE A 1 535 ? -53.605 37.078 30.172 1.00 29.02 535 ILE A O 1
ATOM 4016 N N . TYR A 1 536 ? -52.870 36.120 32.077 1.00 28.62 536 TYR A N 1
ATOM 4017 C CA . TYR A 1 536 ? -52.576 34.806 31.507 1.00 28.62 536 TYR A CA 1
ATOM 4018 C C . TYR A 1 536 ? -53.153 33.691 32.380 1.00 28.62 536 TYR A C 1
ATOM 4020 O O . TYR A 1 536 ? -53.061 33.733 33.605 1.00 28.62 536 TYR A O 1
ATOM 4028 N N . TYR A 1 537 ? -53.751 32.701 31.720 1.00 26.08 537 TYR A N 1
ATOM 4029 C CA . TYR A 1 537 ? -54.282 31.489 32.335 1.00 26.08 537 TYR A CA 1
ATOM 4030 C C . TYR A 1 537 ? -53.244 30.367 32.187 1.00 26.08 537 TYR A C 1
ATOM 4032 O O . TYR A 1 537 ? -52.829 30.109 31.053 1.00 26.08 537 TYR A O 1
ATOM 4040 N N . PRO A 1 538 ? -52.830 29.681 33.267 1.00 28.06 538 PRO A N 1
ATOM 4041 C CA . PRO A 1 538 ? -52.017 28.480 33.142 1.00 28.06 538 PRO A CA 1
ATOM 4042 C C . PRO A 1 538 ? -52.887 27.331 32.616 1.00 28.06 538 PRO A C 1
ATOM 4044 O O . PRO A 1 538 ? -53.746 26.811 33.327 1.00 28.06 538 PRO A O 1
ATOM 4047 N N . TYR A 1 539 ? -52.660 26.928 31.366 1.00 25.70 539 TYR A N 1
ATOM 4048 C CA . TYR A 1 539 ? -53.094 25.617 30.891 1.00 25.70 539 TYR A CA 1
ATOM 4049 C C . TYR A 1 539 ? -52.144 24.574 31.471 1.00 25.70 539 TYR A C 1
ATOM 4051 O O . TYR A 1 539 ? -50.943 24.636 31.217 1.00 25.70 539 TYR A O 1
ATOM 4059 N N . ILE A 1 540 ? -52.676 23.618 32.228 1.00 28.36 540 ILE A N 1
ATOM 4060 C CA . ILE A 1 540 ? -51.913 22.455 32.676 1.00 28.36 540 ILE A CA 1
ATOM 4061 C C . ILE A 1 540 ? -52.169 21.333 31.670 1.00 28.36 540 ILE A C 1
ATOM 4063 O O . ILE A 1 540 ? -53.200 20.668 31.722 1.00 28.36 540 ILE A O 1
ATOM 4067 N N . PHE A 1 541 ? -51.229 21.161 30.744 1.00 22.62 541 PHE A N 1
ATOM 4068 C CA . PHE A 1 541 ? -51.017 19.897 30.046 1.00 22.62 541 PHE A CA 1
ATOM 4069 C C . PHE A 1 541 ? -49.805 19.222 30.684 1.00 22.62 541 PHE A C 1
ATOM 4071 O O . PHE A 1 541 ? -48.787 19.874 30.909 1.00 22.62 541 PHE A O 1
ATOM 4078 N N . GLY A 1 542 ? -49.924 17.933 30.975 1.00 31.23 542 GLY A N 1
ATOM 4079 C CA . GLY A 1 542 ? -48.851 17.124 31.532 1.00 31.23 542 GLY A CA 1
ATOM 4080 C C . GLY A 1 542 ? -49.324 15.690 31.714 1.00 31.23 542 GLY A C 1
ATOM 4081 O O . GLY A 1 542 ? -50.422 15.458 32.221 1.00 31.23 542 GLY A O 1
ATOM 4082 N N . GLU A 1 543 ? -48.506 14.738 31.282 1.00 28.69 543 GLU A N 1
ATOM 4083 C CA . GLU A 1 543 ? -48.638 13.352 31.716 1.00 28.69 543 GLU A CA 1
ATOM 4084 C C . GLU A 1 543 ? -48.054 13.230 33.129 1.00 28.69 543 GLU A C 1
ATOM 4086 O O . GLU A 1 543 ? -47.063 13.881 33.458 1.00 28.69 543 GLU A O 1
ATOM 4091 N N . TYR A 1 544 ? -48.679 12.416 33.980 1.00 33.69 544 TYR A N 1
ATOM 4092 C CA . TYR A 1 544 ? -48.259 12.242 35.370 1.00 33.69 544 TYR A CA 1
ATOM 4093 C C . TYR A 1 544 ? -47.769 10.815 35.602 1.00 33.69 544 TYR A C 1
ATOM 4095 O O . TYR A 1 544 ? -48.562 9.871 35.600 1.00 33.69 544 TYR A O 1
ATOM 4103 N N . SER A 1 545 ? -46.470 10.666 35.853 1.00 29.23 545 SER A N 1
ATOM 4104 C CA . SER A 1 545 ? -45.886 9.430 36.365 1.00 29.23 545 SER A CA 1
ATOM 4105 C C . SER A 1 545 ? -46.244 9.254 37.848 1.00 29.23 545 SER A C 1
ATOM 4107 O O . SER A 1 545 ? -46.095 10.163 38.666 1.00 29.23 545 SER A O 1
ATOM 4109 N N . VAL A 1 546 ? -46.746 8.073 38.216 1.00 32.19 546 VAL A N 1
ATOM 4110 C CA . VAL A 1 546 ? -47.110 7.758 39.607 1.00 32.19 546 VAL A CA 1
ATOM 4111 C C . VAL A 1 546 ? -45.938 7.048 40.281 1.00 32.19 546 VAL A C 1
ATOM 4113 O O . VAL A 1 546 ? -45.742 5.846 40.105 1.00 32.19 546 VAL A O 1
ATOM 4116 N N . ALA A 1 547 ? -45.156 7.792 41.063 1.00 32.72 547 ALA A N 1
ATOM 4117 C CA . ALA A 1 547 ? -44.036 7.237 41.820 1.00 32.72 547 ALA A CA 1
ATOM 4118 C C . ALA A 1 547 ? -44.502 6.187 42.853 1.00 32.72 547 ALA A C 1
ATOM 4120 O O . ALA A 1 547 ? -45.465 6.387 43.596 1.00 32.72 547 ALA A O 1
ATOM 4121 N N . LYS A 1 548 ? -43.794 5.054 42.904 1.00 32.38 548 LYS A N 1
ATOM 4122 C CA . LYS A 1 548 ? -44.116 3.874 43.723 1.00 32.38 548 LYS A CA 1
ATOM 4123 C C . LYS A 1 548 ? -43.538 4.028 45.139 1.00 32.38 548 LYS A C 1
ATOM 4125 O O . LYS A 1 548 ? -42.344 3.837 45.339 1.00 32.38 548 LYS A O 1
ATOM 4130 N N . THR A 1 549 ? -44.371 4.369 46.125 1.00 32.62 549 THR A N 1
ATOM 4131 C CA . THR A 1 549 ? -43.932 4.588 47.519 1.00 32.62 549 THR A CA 1
ATOM 4132 C C . THR A 1 549 ? -43.803 3.286 48.323 1.00 32.62 549 THR A C 1
ATOM 4134 O O . THR A 1 549 ? -44.695 2.441 48.275 1.00 32.62 549 THR A O 1
ATOM 4137 N N . ASP A 1 550 ? -42.677 3.146 49.036 1.00 39.25 550 ASP A N 1
ATOM 4138 C CA . ASP A 1 550 ? -42.385 2.390 50.282 1.00 39.25 550 ASP A CA 1
ATOM 4139 C C . ASP A 1 550 ? -43.232 1.168 50.748 1.00 39.25 550 ASP A C 1
ATOM 4141 O O . ASP A 1 550 ? -43.274 0.832 51.934 1.00 39.25 550 ASP A O 1
ATOM 4145 N N . GLY A 1 551 ? -43.810 0.403 49.820 1.00 34.53 551 GLY A N 1
ATOM 4146 C CA . GLY A 1 551 ? -43.932 -1.061 49.893 1.00 34.53 551 GLY A CA 1
ATOM 4147 C C . GLY A 1 551 ? -44.764 -1.681 51.026 1.00 34.53 551 GLY A C 1
ATOM 4148 O O . GLY A 1 551 ? -44.674 -2.892 51.223 1.00 34.53 551 GLY A O 1
ATOM 4149 N N . THR A 1 552 ? -45.556 -0.911 51.783 1.00 35.91 552 THR A N 1
ATOM 4150 C CA . THR A 1 552 ? -46.212 -1.411 53.014 1.00 35.91 552 THR A CA 1
ATOM 4151 C C . THR A 1 552 ? -47.740 -1.291 53.075 1.00 35.91 552 THR A C 1
ATOM 4153 O O . THR A 1 552 ? -48.354 -1.904 53.952 1.00 35.91 552 THR A O 1
ATOM 4156 N N . SER A 1 553 ? -48.398 -0.631 52.113 1.00 36.88 553 SER A N 1
ATOM 4157 C CA . SER A 1 553 ? -49.852 -0.764 51.910 1.00 36.88 553 SER A CA 1
ATOM 4158 C C . SER A 1 553 ? -50.250 -0.606 50.440 1.00 36.88 553 SER A C 1
ATOM 4160 O O . SER A 1 553 ? -50.071 0.460 49.862 1.00 36.88 553 SER A O 1
ATOM 4162 N N . GLY A 1 554 ? -50.829 -1.654 49.844 1.00 37.09 554 GLY A N 1
ATOM 4163 C CA . GLY A 1 554 ? -51.191 -1.718 48.419 1.00 37.09 554 GLY A CA 1
ATOM 4164 C C . GLY A 1 554 ? -52.434 -0.913 48.013 1.00 37.09 554 GLY A C 1
ATOM 4165 O O . GLY A 1 554 ? -53.333 -1.472 47.383 1.00 37.09 554 GLY A O 1
ATOM 4166 N N . VAL A 1 555 ? -52.506 0.369 48.384 1.00 33.78 555 VAL A N 1
ATOM 4167 C CA . VAL A 1 555 ? -53.584 1.306 48.025 1.00 33.78 555 VAL A CA 1
ATOM 4168 C C . VAL A 1 555 ? -52.996 2.691 47.736 1.00 33.78 555 VAL A C 1
ATOM 4170 O O . VAL A 1 555 ? -52.370 3.292 48.604 1.00 33.78 555 VAL A O 1
ATOM 4173 N N . ILE A 1 556 ? -53.245 3.225 46.540 1.00 40.97 556 ILE A N 1
ATOM 4174 C CA . ILE A 1 556 ? -52.939 4.615 46.174 1.00 40.97 556 ILE A CA 1
ATOM 4175 C C . ILE A 1 556 ? -54.057 5.510 46.721 1.00 40.97 556 ILE A C 1
ATOM 4177 O O . ILE A 1 556 ? -55.234 5.216 46.509 1.00 40.97 556 ILE A O 1
ATOM 4181 N N . THR A 1 557 ? -53.702 6.603 47.402 1.00 37.50 557 THR A N 1
ATOM 4182 C CA . THR A 1 557 ? -54.671 7.571 47.945 1.00 37.50 557 THR A CA 1
ATOM 4183 C C . THR A 1 557 ? -54.418 8.961 47.374 1.00 37.50 557 THR A C 1
ATOM 4185 O O . THR A 1 557 ? -53.361 9.541 47.609 1.00 37.50 557 THR A O 1
ATOM 4188 N N . LEU A 1 558 ? -55.398 9.519 46.661 1.00 39.03 558 LEU A N 1
ATOM 4189 C CA . LEU A 1 558 ? -55.354 10.896 46.155 1.00 39.03 558 LEU A CA 1
ATOM 4190 C C . LEU A 1 558 ? -56.249 11.792 47.014 1.00 39.03 558 LEU A C 1
ATOM 4192 O O . LEU A 1 558 ? -57.343 11.377 47.396 1.00 39.03 558 LEU A O 1
ATOM 4196 N N . SER A 1 559 ? -55.790 13.009 47.322 1.00 31.12 559 SER A N 1
ATOM 4197 C CA . SER A 1 559 ? -56.490 13.960 48.195 1.00 31.12 559 SER A CA 1
ATOM 4198 C C . SER A 1 559 ? -56.375 15.393 47.678 1.00 31.12 559 SER A C 1
ATOM 4200 O O . SER A 1 559 ? -55.273 15.933 47.595 1.00 31.12 559 SER A O 1
ATOM 4202 N N . ALA A 1 560 ? -57.520 16.033 47.450 1.00 31.30 560 ALA A N 1
ATOM 4203 C CA . ALA A 1 560 ? -57.647 17.472 47.230 1.00 31.30 560 ALA A CA 1
ATOM 4204 C C . ALA A 1 560 ? -58.668 18.055 48.224 1.00 31.30 560 ALA A C 1
ATOM 4206 O O . ALA A 1 560 ? -59.563 17.342 48.683 1.00 31.30 560 ALA A O 1
ATOM 4207 N N . ASP A 1 561 ? -58.458 19.317 48.624 1.00 30.95 561 ASP A N 1
ATOM 4208 C CA . ASP A 1 561 ? -59.362 20.187 49.411 1.00 30.95 561 ASP A CA 1
ATOM 4209 C C . ASP A 1 561 ? -60.052 19.613 50.681 1.00 30.95 561 ASP A C 1
ATOM 4211 O O . ASP A 1 561 ? -60.882 20.275 51.303 1.00 30.95 561 ASP A O 1
ATOM 4215 N N . GLY A 1 562 ? -59.617 18.443 51.163 1.00 31.45 562 GLY A N 1
ATOM 4216 C CA . GLY A 1 562 ? -60.110 17.780 52.377 1.00 31.45 562 GLY A CA 1
ATOM 4217 C C . GLY A 1 562 ? -60.870 16.468 52.144 1.00 31.45 562 GLY A C 1
ATOM 4218 O O . GLY A 1 562 ? -61.413 15.917 53.103 1.00 31.45 562 GLY A O 1
ATOM 4219 N N . SER A 1 563 ? -60.903 15.950 50.913 1.00 28.66 563 SER A N 1
ATOM 4220 C CA . SER A 1 563 ? -61.519 14.662 50.562 1.00 28.66 563 SER A CA 1
ATOM 4221 C C . SER A 1 563 ? -60.559 13.743 49.806 1.00 28.66 563 SER A C 1
ATOM 4223 O O . SER A 1 563 ? -59.800 14.202 48.955 1.00 28.66 563 SER A O 1
ATOM 4225 N N . SER A 1 564 ? -60.612 12.441 50.109 1.00 33.16 564 SER A N 1
ATOM 4226 C CA . SER A 1 564 ? -59.706 11.423 49.567 1.00 33.16 564 SER A CA 1
ATOM 4227 C C . SER A 1 564 ? -60.421 10.288 48.823 1.00 33.16 564 SER A C 1
ATOM 4229 O O . SER A 1 564 ? -61.566 9.947 49.130 1.00 33.16 564 SER A O 1
ATOM 4231 N N . VAL A 1 565 ? -59.721 9.682 47.859 1.00 35.38 565 VAL A N 1
ATOM 4232 C CA . VAL A 1 565 ? -60.145 8.490 47.102 1.00 35.38 565 VAL A CA 1
ATOM 4233 C C . VAL A 1 565 ? -59.034 7.438 47.140 1.00 35.38 565 VAL A C 1
ATOM 4235 O O . VAL A 1 565 ? -57.867 7.775 46.956 1.00 35.38 565 VAL A O 1
ATOM 4238 N N . GLU A 1 566 ? -59.408 6.175 47.361 1.00 37.44 566 GLU A N 1
ATOM 4239 C CA . GLU A 1 566 ? -58.515 5.018 47.537 1.00 37.44 566 GLU A CA 1
ATOM 4240 C C . GLU A 1 566 ? -58.619 4.031 46.353 1.00 37.44 566 GLU A C 1
ATOM 4242 O O . GLU A 1 566 ? -59.724 3.646 45.960 1.00 37.44 566 GLU A O 1
ATOM 4247 N N . ILE A 1 567 ? -57.481 3.590 45.798 1.00 39.28 567 ILE A N 1
ATOM 4248 C CA . ILE A 1 567 ? -57.391 2.672 44.644 1.00 39.28 567 ILE A CA 1
ATOM 4249 C C . ILE A 1 567 ? -56.415 1.512 44.947 1.00 39.28 567 ILE A C 1
ATOM 4251 O O . ILE A 1 567 ? -55.230 1.772 45.153 1.00 39.28 567 ILE A O 1
ATOM 4255 N N . PRO A 1 568 ? -56.850 0.233 44.960 1.00 37.56 568 PRO A N 1
ATOM 4256 C CA . PRO A 1 568 ? -55.966 -0.913 45.216 1.00 37.56 568 PRO A CA 1
ATOM 4257 C C . PRO A 1 568 ? -54.925 -1.172 44.114 1.00 37.56 568 PRO A C 1
ATOM 4259 O O . PRO A 1 568 ? -55.229 -1.046 42.929 1.00 37.56 568 PRO A O 1
ATOM 4262 N N . TYR A 1 569 ? -53.727 -1.617 44.510 1.00 37.69 569 TYR A N 1
ATOM 4263 C CA . TYR A 1 569 ? -52.563 -1.782 43.624 1.00 37.69 569 TYR A CA 1
ATOM 4264 C C . TYR A 1 569 ? -52.756 -2.822 42.504 1.00 37.69 569 TYR A C 1
ATOM 4266 O O . TYR A 1 569 ? -52.313 -2.595 41.383 1.00 37.69 569 TYR A O 1
ATOM 4274 N N . SER A 1 570 ? -53.507 -3.906 42.743 1.00 36.75 570 SER A N 1
ATOM 4275 C CA . SER A 1 570 ? -53.789 -4.984 41.768 1.00 36.75 570 SER A CA 1
ATOM 4276 C C . SER A 1 570 ? -54.740 -4.595 40.616 1.00 36.75 570 SER A C 1
ATOM 4278 O O . SER A 1 570 ? -55.446 -5.430 40.050 1.00 36.75 570 SER A O 1
ATOM 4280 N N . LYS A 1 571 ? -54.794 -3.300 40.288 1.00 33.38 571 LYS A N 1
ATOM 4281 C CA . LYS A 1 571 ? -55.464 -2.710 39.117 1.00 33.38 571 LYS A CA 1
ATOM 4282 C C . LYS A 1 571 ? -54.644 -1.594 38.454 1.00 33.38 571 LYS A C 1
ATOM 4284 O O . LYS A 1 571 ? -55.170 -0.906 37.586 1.00 33.38 571 LYS A O 1
ATOM 4289 N N . ALA A 1 572 ? -53.400 -1.382 38.888 1.00 38.03 572 ALA A N 1
ATOM 4290 C CA . ALA A 1 572 ? -52.554 -0.258 38.495 1.00 38.03 572 ALA A CA 1
ATOM 4291 C C . ALA A 1 572 ? -51.370 -0.704 37.615 1.00 38.03 572 ALA A C 1
ATOM 4293 O O . ALA A 1 572 ? -50.217 -0.403 37.906 1.00 38.03 572 ALA A O 1
ATOM 4294 N N . THR A 1 573 ? -51.666 -1.420 36.529 1.00 36.31 573 THR A N 1
ATOM 4295 C CA . THR A 1 573 ? -50.721 -1.728 35.446 1.00 36.31 573 THR A CA 1
ATOM 4296 C C . THR A 1 573 ? -50.924 -0.728 34.304 1.00 36.31 573 THR A C 1
ATOM 4298 O O . THR A 1 573 ? -51.627 -0.999 33.337 1.00 36.31 573 THR A O 1
ATOM 4301 N N . ALA A 1 574 ? -50.377 0.482 34.448 1.00 29.47 574 ALA A N 1
ATOM 4302 C CA . ALA A 1 574 ? -50.462 1.535 33.434 1.00 29.47 574 ALA A CA 1
ATOM 4303 C C . ALA A 1 574 ? -49.313 2.538 33.584 1.00 29.47 574 ALA A C 1
ATOM 4305 O O . ALA A 1 574 ? -49.076 3.032 34.686 1.00 29.47 574 ALA A O 1
ATOM 4306 N N . ASN A 1 575 ? -48.660 2.893 32.474 1.00 31.39 575 ASN A N 1
ATOM 4307 C CA . ASN A 1 575 ? -47.580 3.887 32.470 1.00 31.39 575 ASN A CA 1
ATOM 4308 C C . ASN A 1 575 ? -48.084 5.338 32.329 1.00 31.39 575 ASN A C 1
ATOM 4310 O O . ASN A 1 575 ? -47.296 6.267 32.475 1.00 31.39 575 ASN A O 1
ATOM 4314 N N . SER A 1 576 ? -49.384 5.556 32.097 1.00 32.09 576 SER A N 1
ATOM 4315 C CA . SER A 1 576 ? -50.008 6.884 32.140 1.00 32.09 576 SER A CA 1
ATOM 4316 C C . SER A 1 576 ? -51.478 6.826 32.580 1.00 32.09 576 SER A C 1
ATOM 4318 O O . SER A 1 576 ? -52.151 5.798 32.471 1.00 32.09 576 SER A O 1
ATOM 4320 N N . VAL A 1 577 ? -51.981 7.949 33.104 1.00 31.03 577 VAL A N 1
ATOM 4321 C CA . VAL A 1 577 ? -53.388 8.152 33.487 1.00 31.03 577 VAL A CA 1
ATOM 4322 C C . VAL A 1 577 ? -53.874 9.461 32.870 1.00 31.03 577 VAL A C 1
ATOM 4324 O O . VAL A 1 577 ? -53.440 10.540 33.268 1.00 31.03 577 VAL A O 1
ATOM 4327 N N . HIS A 1 578 ? -54.786 9.371 31.901 1.00 31.02 578 HIS A N 1
ATOM 4328 C CA . HIS A 1 578 ? -55.326 10.544 31.212 1.00 31.02 578 HIS A CA 1
ATOM 4329 C C . HIS A 1 578 ? -56.410 11.269 32.024 1.00 31.02 578 HIS A C 1
ATOM 4331 O O . HIS A 1 578 ? -57.358 10.657 32.525 1.00 31.02 578 HIS A O 1
ATOM 4337 N N . PHE A 1 579 ? -56.315 12.601 32.055 1.00 32.19 579 PHE A N 1
ATOM 4338 C CA . PHE A 1 579 ? -57.333 13.507 32.579 1.00 32.19 579 PHE A CA 1
ATOM 4339 C C . PHE A 1 579 ? -57.603 14.644 31.582 1.00 32.19 579 PHE A C 1
ATOM 4341 O O . PHE A 1 579 ? -56.699 15.402 31.247 1.00 32.19 579 PHE A O 1
ATOM 4348 N N . GLU A 1 580 ? -58.859 14.817 31.169 1.00 26.30 580 GLU A N 1
ATOM 4349 C CA . GLU A 1 580 ? -59.332 16.037 30.499 1.00 26.30 580 GLU A CA 1
ATOM 4350 C C . GLU A 1 580 ? -60.248 16.839 31.435 1.00 26.30 580 GLU A C 1
ATOM 4352 O O . GLU A 1 580 ? -60.926 16.274 32.299 1.00 26.30 580 GLU A O 1
ATOM 4357 N N . SER A 1 581 ? -60.317 18.159 31.237 1.00 29.89 581 SER A N 1
ATOM 4358 C CA . SER A 1 581 ? -61.293 19.028 31.905 1.00 29.89 581 SER A CA 1
ATOM 4359 C C . SER A 1 581 ? -62.134 19.799 30.885 1.00 29.89 581 SER A C 1
ATOM 4361 O O . SER A 1 581 ? -61.638 20.251 29.853 1.00 29.89 581 SER A O 1
ATOM 4363 N N . ALA A 1 582 ? -63.436 19.922 31.152 1.00 26.97 582 ALA A N 1
ATOM 4364 C CA . ALA A 1 582 ? -64.378 20.556 30.234 1.00 26.97 582 ALA A CA 1
ATOM 4365 C C . ALA A 1 582 ? -64.412 22.083 30.414 1.00 26.97 582 ALA A C 1
ATOM 4367 O O . ALA A 1 582 ? -64.549 22.587 31.529 1.00 26.97 582 ALA A O 1
ATOM 4368 N N . ALA A 1 583 ? -64.349 22.822 29.305 1.00 35.50 583 ALA A N 1
ATOM 4369 C CA . ALA A 1 583 ? -64.361 24.282 29.315 1.00 35.50 583 ALA A CA 1
ATOM 4370 C C . ALA A 1 583 ? -65.703 24.873 29.796 1.00 35.50 583 ALA A C 1
ATOM 4372 O O . ALA A 1 583 ? -66.778 24.462 29.351 1.00 35.50 583 ALA A O 1
ATOM 4373 N N . LEU A 1 584 ? -65.627 25.913 30.632 1.00 29.66 584 LEU A N 1
ATOM 4374 C CA . LEU A 1 584 ? -66.749 26.778 31.009 1.00 29.66 584 LEU A CA 1
ATOM 4375 C C . LEU A 1 584 ? -66.393 28.262 30.811 1.00 29.66 584 LEU A C 1
ATOM 4377 O O . LEU A 1 584 ? -65.228 28.631 30.686 1.00 29.66 584 LEU A O 1
ATOM 4381 N N . LEU A 1 585 ? -67.432 29.086 30.668 1.00 29.53 585 LEU A N 1
ATOM 4382 C CA . LEU A 1 585 ? -67.390 30.406 30.023 1.00 29.53 585 LEU A CA 1
ATOM 4383 C C . LEU A 1 585 ? -67.197 31.586 30.993 1.00 29.53 585 LEU A C 1
ATOM 4385 O O . LEU A 1 585 ? -67.330 31.453 32.205 1.00 29.53 585 LEU A O 1
ATOM 4389 N N . GLU A 1 586 ? -66.923 32.760 30.417 1.00 33.84 586 GLU A N 1
ATOM 4390 C CA . GLU A 1 586 ? -66.783 34.043 31.118 1.00 33.84 586 GLU A CA 1
ATOM 4391 C C . GLU A 1 586 ? -67.988 34.381 32.022 1.00 33.84 586 GLU A C 1
ATOM 4393 O O . GLU A 1 586 ? -69.132 34.386 31.560 1.00 33.84 586 GLU A O 1
ATOM 4398 N N . GLY A 1 587 ? -67.723 34.794 33.269 1.00 32.03 587 GLY A N 1
ATOM 4399 C CA . GLY A 1 587 ? -68.693 35.518 34.102 1.00 32.03 587 GLY A CA 1
ATOM 4400 C C . GLY A 1 587 ? -68.718 35.127 35.584 1.00 32.03 587 GLY A C 1
ATOM 4401 O O . GLY A 1 587 ? -69.237 34.078 35.930 1.00 32.03 587 GLY A O 1
ATOM 4402 N N . GLU A 1 588 ? -68.235 36.035 36.442 1.00 31.27 588 GLU A N 1
ATOM 4403 C CA . GLU A 1 588 ? -68.501 36.133 37.895 1.00 31.27 588 GLU A CA 1
ATOM 4404 C C . GLU A 1 588 ? -68.372 34.856 38.766 1.00 31.27 588 GLU A C 1
ATOM 4406 O O . GLU A 1 588 ? -69.333 34.122 38.962 1.00 31.27 588 GLU A O 1
ATOM 4411 N N . ASN A 1 589 ? -67.215 34.710 39.432 1.00 36.47 589 ASN A N 1
ATOM 4412 C CA . ASN A 1 589 ? -67.005 33.994 40.708 1.00 36.47 589 ASN A CA 1
ATOM 4413 C C . ASN A 1 589 ? -67.802 32.686 40.937 1.00 36.47 589 ASN A C 1
ATOM 4415 O O . ASN A 1 589 ? -68.810 32.687 41.649 1.00 36.47 589 ASN A O 1
ATOM 4419 N N . ILE A 1 590 ? -67.281 31.556 40.449 1.00 27.31 590 ILE A N 1
ATOM 4420 C CA . ILE A 1 590 ? -67.725 30.206 40.837 1.00 27.31 590 ILE A CA 1
ATOM 4421 C C . ILE A 1 590 ? -66.495 29.347 41.161 1.00 27.31 590 ILE A C 1
ATOM 4423 O O . ILE A 1 590 ? -65.500 29.398 40.440 1.00 27.31 590 ILE A O 1
ATOM 4427 N N . ASP A 1 591 ? -66.567 28.564 42.240 1.00 31.02 591 ASP A N 1
ATOM 4428 C CA . ASP A 1 591 ? -65.537 27.597 42.629 1.00 31.02 591 ASP A CA 1
ATOM 4429 C C . ASP A 1 591 ? -65.470 26.430 41.624 1.00 31.02 591 ASP A C 1
ATOM 4431 O O . ASP A 1 591 ? -66.419 25.653 41.488 1.00 31.02 591 ASP A O 1
ATOM 4435 N N . CYS A 1 592 ? -64.342 26.278 40.927 1.00 25.75 592 CYS A N 1
ATOM 4436 C CA . CYS A 1 592 ? -64.127 25.179 39.981 1.00 25.75 592 CYS A CA 1
ATOM 4437 C C . CYS A 1 592 ? -63.654 23.903 40.695 1.00 25.75 592 CYS A C 1
ATOM 4439 O O . CYS A 1 592 ? -62.458 23.633 40.776 1.00 25.75 592 CYS A O 1
ATOM 4441 N N . THR A 1 593 ? -64.594 23.087 41.179 1.00 26.23 593 THR A N 1
ATOM 4442 C CA . THR A 1 593 ? -64.301 21.713 41.623 1.00 26.23 593 THR A CA 1
ATOM 4443 C C . THR A 1 593 ? -63.985 20.840 40.404 1.00 26.23 593 THR A C 1
ATOM 4445 O O . THR A 1 593 ? -64.845 20.658 39.539 1.00 26.23 593 THR A O 1
ATOM 4448 N N . LEU A 1 594 ? -62.767 20.298 40.306 1.00 27.36 594 LEU A N 1
ATOM 4449 C CA . LEU A 1 594 ? -62.370 19.482 39.155 1.00 27.36 594 LEU A CA 1
ATOM 4450 C C . LEU A 1 594 ? -62.897 18.044 39.303 1.00 27.36 594 LEU A C 1
ATOM 4452 O O . LEU A 1 594 ? -62.399 17.269 40.115 1.00 27.36 594 LEU A O 1
ATOM 4456 N N . ALA A 1 595 ? -63.910 17.684 38.516 1.00 26.44 595 ALA A N 1
ATOM 4457 C CA . ALA A 1 595 ? -64.466 16.332 38.480 1.00 26.44 595 ALA A CA 1
ATOM 4458 C C . ALA A 1 595 ? -63.940 15.564 37.258 1.00 26.44 595 ALA A C 1
ATOM 4460 O O . ALA A 1 595 ? -64.398 15.788 36.138 1.00 26.44 595 ALA A O 1
ATOM 4461 N N . THR A 1 596 ? -62.992 14.651 37.471 1.00 29.34 596 THR A N 1
ATOM 4462 C CA . THR A 1 596 ? -62.408 13.797 36.425 1.00 29.34 596 THR A CA 1
ATOM 4463 C C . THR A 1 596 ? -63.021 12.391 36.412 1.00 29.34 596 THR A C 1
ATOM 4465 O O . THR A 1 596 ? -63.542 11.896 37.411 1.00 29.34 596 THR A O 1
ATOM 4468 N N . THR A 1 597 ? -63.022 11.736 35.248 1.00 28.80 597 THR A N 1
ATOM 4469 C CA . THR A 1 597 ? -63.547 10.372 35.046 1.00 28.80 597 THR A CA 1
ATOM 4470 C C . THR A 1 597 ? -62.589 9.600 34.141 1.00 28.80 597 THR A C 1
ATOM 4472 O O . THR A 1 597 ? -62.200 10.110 33.097 1.00 28.80 597 THR A O 1
ATOM 4475 N N . LEU A 1 598 ? -62.198 8.391 34.551 1.00 28.52 598 LEU A N 1
ATOM 4476 C CA . LEU A 1 598 ? -61.152 7.584 33.907 1.00 28.52 598 LEU A CA 1
ATOM 4477 C C . LEU A 1 598 ? -61.679 6.789 32.698 1.00 28.52 598 LEU A C 1
ATOM 4479 O O . LEU A 1 598 ? -62.714 6.129 32.816 1.00 28.52 598 LEU A O 1
ATOM 4483 N N . ILE A 1 599 ? -60.965 6.817 31.560 1.00 27.67 599 ILE A N 1
ATOM 4484 C CA . ILE A 1 599 ? -61.389 6.169 30.301 1.00 27.67 599 ILE A CA 1
ATOM 4485 C C . ILE A 1 599 ? -60.199 5.567 29.502 1.00 27.67 599 ILE A C 1
ATOM 4487 O O . ILE A 1 599 ? -59.802 6.111 28.479 1.00 27.67 599 ILE A O 1
ATOM 4491 N N . GLY A 1 600 ? -59.688 4.396 29.912 1.00 26.94 600 GLY A N 1
ATOM 4492 C CA . GLY A 1 600 ? -58.848 3.517 29.062 1.00 26.94 600 GLY A CA 1
ATOM 4493 C C . GLY A 1 600 ? -57.318 3.584 29.248 1.00 26.94 600 GLY A C 1
ATOM 4494 O O . GLY A 1 600 ? -56.797 4.566 29.767 1.00 26.94 600 GLY A O 1
ATOM 4495 N N . ILE A 1 601 ? -56.638 2.494 28.850 1.00 27.58 601 ILE A N 1
ATOM 4496 C CA . ILE A 1 601 ? -55.182 2.210 28.913 1.00 27.58 601 ILE A CA 1
ATOM 4497 C C . ILE A 1 601 ? -54.829 1.285 27.719 1.00 27.58 601 ILE A C 1
ATOM 4499 O O . ILE A 1 601 ? -55.641 0.416 27.396 1.00 27.58 601 ILE A O 1
ATOM 4503 N N . GLU A 1 602 ? -53.640 1.418 27.114 1.00 25.58 602 GLU A N 1
ATOM 4504 C CA . GLU A 1 602 ? -53.045 0.477 26.134 1.00 25.58 602 GLU A CA 1
ATOM 4505 C C . GLU A 1 602 ? -51.537 0.254 26.438 1.00 25.58 602 GLU A C 1
ATOM 4507 O O . GLU A 1 602 ? -50.957 1.006 27.222 1.00 25.58 602 GLU A O 1
ATOM 4512 N N . PHE A 1 603 ? -50.907 -0.782 25.857 1.00 26.84 603 PHE A N 1
ATOM 4513 C CA . PHE A 1 603 ? -49.533 -1.239 26.174 1.00 26.84 603 PHE A CA 1
ATOM 4514 C C . PHE A 1 603 ? -48.643 -1.410 24.923 1.00 26.84 603 PHE A C 1
ATOM 4516 O O . PHE A 1 603 ? -49.150 -1.593 23.818 1.00 26.84 603 PHE A O 1
ATOM 4523 N N . GLY A 1 604 ? -47.315 -1.424 25.114 1.00 27.25 604 GLY A N 1
ATOM 4524 C CA . GLY A 1 604 ? -46.299 -1.725 24.092 1.00 27.25 604 GLY A CA 1
ATOM 4525 C C . GLY A 1 604 ? -45.213 -2.680 24.617 1.00 27.25 604 GLY A C 1
ATOM 4526 O O . GLY A 1 604 ? -44.996 -2.755 25.823 1.00 27.25 604 GLY A O 1
ATOM 4527 N N . ALA A 1 605 ? -44.570 -3.432 23.718 1.00 27.67 605 ALA A N 1
ATOM 4528 C CA . ALA A 1 605 ? -43.749 -4.610 24.035 1.00 27.67 605 ALA A CA 1
ATOM 4529 C C . ALA A 1 605 ? -42.229 -4.352 24.124 1.00 27.67 605 ALA A C 1
ATOM 4531 O O . ALA A 1 605 ? -41.694 -3.502 23.414 1.00 27.67 605 ALA A O 1
ATOM 4532 N N . ALA A 1 606 ? -41.535 -5.162 24.934 1.00 35.16 606 ALA A N 1
ATOM 4533 C CA . ALA A 1 606 ? -40.072 -5.238 25.007 1.00 35.16 606 ALA A CA 1
ATOM 4534 C C . ALA A 1 606 ? -39.481 -6.299 24.046 1.00 35.16 606 ALA A C 1
ATOM 4536 O O . ALA A 1 606 ? -40.191 -7.187 23.571 1.00 35.16 606 ALA A O 1
ATOM 4537 N N . GLN A 1 607 ? -38.171 -6.215 23.779 1.00 43.72 607 GLN A N 1
ATOM 4538 C CA . GLN A 1 607 ? -37.403 -7.239 23.047 1.00 43.72 607 GLN A CA 1
ATOM 4539 C C . GLN A 1 607 ? -37.327 -8.531 23.886 1.00 43.72 607 GLN A C 1
ATOM 4541 O O . GLN A 1 607 ? -37.035 -8.464 25.079 1.00 43.72 607 GLN A O 1
ATOM 4546 N N . GLY A 1 608 ? -37.610 -9.691 23.285 1.00 51.16 608 GLY A N 1
ATOM 4547 C CA . GLY A 1 608 ? -37.746 -10.968 24.000 1.00 51.16 608 GLY A CA 1
ATOM 4548 C C . GLY A 1 608 ? -36.554 -11.924 23.869 1.00 51.16 608 GLY A C 1
ATOM 4549 O O . GLY A 1 608 ? -35.853 -11.930 22.858 1.00 51.16 608 GLY A O 1
ATOM 4550 N N . LEU A 1 609 ? -36.380 -12.772 24.886 1.00 74.62 609 LEU A N 1
ATOM 4551 C CA . LEU A 1 609 ? -35.605 -14.013 24.833 1.00 74.62 609 LEU A CA 1
ATOM 4552 C C . LEU A 1 609 ? -36.299 -15.022 23.891 1.00 74.62 609 LEU A C 1
ATOM 4554 O O . LEU A 1 609 ? -37.521 -15.011 23.759 1.00 74.62 609 LEU A O 1
ATOM 4558 N N . ALA A 1 610 ? -35.538 -15.910 23.251 1.00 73.38 610 ALA A N 1
ATOM 4559 C CA . ALA A 1 610 ? -36.108 -17.006 22.464 1.00 73.38 610 ALA A CA 1
ATOM 4560 C C . ALA A 1 610 ? -36.541 -18.195 23.348 1.00 73.38 610 ALA A C 1
ATOM 4562 O O . ALA A 1 610 ? -35.972 -18.431 24.413 1.00 73.38 610 ALA A O 1
ATOM 4563 N N . ASP A 1 611 ? -37.509 -18.984 22.879 1.00 77.69 611 ASP A N 1
ATOM 4564 C CA . ASP A 1 611 ? -37.870 -20.263 23.506 1.00 77.69 611 ASP A CA 1
ATOM 4565 C C . ASP A 1 611 ? -36.715 -21.273 23.401 1.00 77.69 611 ASP A C 1
ATOM 4567 O O . ASP A 1 611 ? -36.171 -21.496 22.316 1.00 77.69 611 ASP A O 1
ATOM 4571 N N . GLY A 1 612 ? -36.367 -21.934 24.509 1.00 81.62 612 GLY A N 1
ATOM 4572 C CA . GLY A 1 612 ? -35.280 -22.917 24.524 1.00 81.62 612 GLY A CA 1
ATOM 4573 C C . GLY A 1 612 ? -34.877 -23.410 25.913 1.00 81.62 612 GLY A C 1
ATOM 4574 O O . GLY A 1 612 ? -35.371 -22.933 26.934 1.00 81.62 612 GLY A O 1
ATOM 4575 N N . GLU A 1 613 ? -33.956 -24.376 25.954 1.00 86.94 613 GLU A N 1
ATOM 4576 C CA . GLU A 1 613 ? -33.276 -24.797 27.185 1.00 86.94 613 GLU A CA 1
ATOM 4577 C C . GLU A 1 613 ? -32.050 -23.910 27.438 1.00 86.94 613 GLU A C 1
ATOM 4579 O O . GLU A 1 613 ? -31.178 -23.789 26.580 1.00 86.94 613 GLU A O 1
ATOM 4584 N N . TYR A 1 614 ? -31.954 -23.319 28.629 1.00 88.56 614 TYR A N 1
ATOM 4585 C CA . TYR A 1 614 ? -30.872 -22.420 29.027 1.00 88.56 614 TYR A CA 1
ATOM 4586 C C . TYR A 1 614 ? -30.264 -22.824 30.373 1.00 88.56 614 TYR A C 1
ATOM 4588 O O . TYR A 1 614 ? -30.962 -23.151 31.335 1.00 88.56 614 TYR A O 1
ATOM 4596 N N . TRP A 1 615 ? -28.944 -22.735 30.477 1.00 86.25 615 TRP A N 1
ATOM 4597 C CA . TRP A 1 615 ? -28.248 -22.674 31.755 1.00 86.25 615 TRP A CA 1
ATOM 4598 C C . TRP A 1 615 ? -28.300 -21.248 32.312 1.00 86.25 615 TRP A C 1
ATOM 4600 O O . TRP A 1 615 ? -27.976 -20.287 31.616 1.00 86.25 615 TRP A O 1
ATOM 4610 N N . ILE A 1 616 ? -28.660 -21.128 33.591 1.00 91.25 616 ILE A N 1
ATOM 4611 C CA . ILE A 1 616 ? -28.640 -19.876 34.358 1.00 91.25 616 ILE A CA 1
ATOM 4612 C C . ILE A 1 616 ? -27.269 -19.785 35.048 1.00 91.25 616 ILE A C 1
ATOM 4614 O O . ILE A 1 616 ? -26.970 -20.635 35.896 1.00 91.25 616 ILE A O 1
ATOM 4618 N N . ILE A 1 617 ? -26.422 -18.821 34.656 1.00 84.50 617 ILE A N 1
ATOM 4619 C CA . ILE A 1 617 ? -24.991 -18.778 35.029 1.00 84.50 617 ILE A CA 1
ATOM 4620 C C . ILE A 1 617 ? -24.552 -17.399 35.547 1.00 84.50 617 ILE A C 1
ATOM 4622 O O . ILE A 1 617 ? -24.774 -16.386 34.899 1.00 84.50 617 ILE A O 1
ATOM 4626 N N . ALA A 1 618 ? -23.840 -17.359 36.673 1.00 85.44 618 ALA A N 1
ATOM 4627 C CA . ALA A 1 618 ? -23.222 -16.163 37.253 1.00 85.44 618 ALA A CA 1
ATOM 4628 C C . ALA A 1 618 ? -21.992 -16.582 38.071 1.00 85.44 618 ALA A C 1
ATOM 4630 O O . ALA A 1 618 ? -22.041 -17.621 38.720 1.00 85.44 618 ALA A O 1
ATOM 4631 N N . ASP A 1 619 ? -20.892 -15.817 38.048 1.00 85.94 619 ASP A N 1
ATOM 4632 C CA . ASP A 1 619 ? -19.654 -16.131 38.807 1.00 85.94 619 ASP A CA 1
ATOM 4633 C C . ASP A 1 619 ? -19.135 -17.576 38.585 1.00 85.94 619 ASP A C 1
ATOM 4635 O O . ASP A 1 619 ? -18.721 -18.283 39.504 1.00 85.94 619 ASP A O 1
ATOM 4639 N N . ASN A 1 620 ? -19.231 -18.065 37.341 1.00 80.75 620 ASN A N 1
ATOM 4640 C CA . ASN A 1 620 ? -18.974 -19.463 36.962 1.00 80.75 620 ASN A CA 1
ATOM 4641 C C . ASN A 1 620 ? -19.780 -20.510 37.766 1.00 80.75 620 ASN A C 1
ATOM 4643 O O . ASN A 1 620 ? -19.362 -21.661 37.872 1.00 80.75 620 ASN A O 1
ATOM 4647 N N . LYS A 1 621 ? -20.946 -20.148 38.312 1.00 86.31 621 LYS A N 1
ATOM 4648 C CA . LYS A 1 621 ? -21.895 -21.047 38.980 1.00 86.31 621 LYS A CA 1
ATOM 4649 C C . LYS A 1 621 ? -23.143 -21.240 38.133 1.00 86.31 621 LYS A C 1
ATOM 4651 O O . LYS A 1 621 ? -23.905 -20.296 37.914 1.00 86.31 621 LYS A O 1
ATOM 4656 N N . VAL A 1 622 ? -23.391 -22.475 37.710 1.00 89.31 622 VAL A N 1
ATOM 4657 C CA . VAL A 1 622 ? -24.636 -22.851 37.033 1.00 89.31 622 VAL A CA 1
ATOM 4658 C C . VAL A 1 622 ? -25.663 -23.301 38.064 1.00 89.31 622 VAL A C 1
ATOM 4660 O O . VAL A 1 622 ? -25.355 -24.126 38.927 1.00 89.31 622 VAL A O 1
ATOM 4663 N N . ALA A 1 623 ? -26.885 -22.780 37.971 1.00 91.88 623 ALA A N 1
ATOM 4664 C CA . ALA A 1 623 ? -28.009 -23.235 38.784 1.00 91.88 623 ALA A CA 1
ATOM 4665 C C . ALA A 1 623 ? -28.322 -24.729 38.568 1.00 91.88 623 ALA A C 1
ATOM 4667 O O . ALA A 1 623 ? -28.042 -25.293 37.509 1.00 91.88 623 ALA A O 1
ATOM 4668 N N . THR A 1 624 ? -28.943 -25.379 39.555 1.00 91.56 624 THR A N 1
ATOM 4669 C CA . THR A 1 624 ? -29.435 -26.757 39.417 1.00 91.56 624 THR A CA 1
ATOM 4670 C C . THR A 1 624 ? -30.917 -26.898 39.792 1.00 91.56 624 THR A C 1
ATOM 4672 O O . THR A 1 624 ? -31.397 -26.178 40.673 1.00 91.56 624 THR A O 1
ATOM 4675 N N . PRO A 1 625 ? -31.650 -27.817 39.129 1.00 92.69 625 PRO A N 1
ATOM 4676 C CA . PRO A 1 625 ? -33.033 -28.166 39.443 1.00 92.69 625 PRO A CA 1
ATOM 4677 C C . PRO A 1 625 ? -33.288 -28.470 40.924 1.00 92.69 625 PRO A C 1
ATOM 4679 O O . PRO A 1 625 ? -32.465 -29.097 41.600 1.00 92.69 625 PRO A O 1
ATOM 4682 N N . LEU A 1 626 ? -34.459 -28.087 41.441 1.00 89.88 626 LEU A N 1
ATOM 4683 C CA . LEU A 1 626 ? -34.762 -28.278 42.857 1.00 89.88 626 LEU A CA 1
ATOM 4684 C C . LEU A 1 626 ? -35.041 -29.743 43.210 1.00 89.88 626 LEU A C 1
ATOM 4686 O O . LEU A 1 626 ? -36.008 -30.360 42.773 1.00 89.88 626 LEU A O 1
ATOM 4690 N N . THR A 1 627 ? -34.280 -30.265 44.171 1.00 83.38 627 THR A N 1
ATOM 4691 C CA . THR A 1 627 ? -34.488 -31.610 44.747 1.00 83.38 627 THR A CA 1
ATOM 4692 C C . THR A 1 627 ? -35.719 -31.724 45.671 1.00 83.38 627 THR A C 1
ATOM 4694 O O . THR A 1 627 ? -35.913 -32.752 46.327 1.00 83.38 627 THR A O 1
ATOM 4697 N N . LYS A 1 628 ? -36.530 -30.661 45.786 1.00 87.12 628 LYS A N 1
ATOM 4698 C CA . LYS A 1 628 ? -37.667 -30.494 46.713 1.00 87.12 628 LYS A CA 1
ATOM 4699 C C . LYS A 1 628 ? -38.683 -29.518 46.113 1.00 87.12 628 LYS A C 1
ATOM 4701 O O . LYS A 1 628 ? -38.301 -28.632 45.367 1.00 87.12 628 LYS A O 1
ATOM 4706 N N . ASN A 1 629 ? -39.940 -29.567 46.554 1.00 87.50 629 ASN A N 1
ATOM 4707 C CA . ASN A 1 629 ? -40.996 -28.639 46.113 1.00 87.50 629 ASN A CA 1
ATOM 4708 C C . ASN A 1 629 ? -40.731 -27.143 46.415 1.00 87.50 629 ASN A C 1
ATOM 4710 O O . ASN A 1 629 ? -41.488 -26.294 45.956 1.00 87.50 629 ASN A O 1
ATOM 4714 N N . TYR A 1 630 ? -39.711 -26.808 47.212 1.00 91.62 630 TYR A N 1
ATOM 4715 C CA . TYR A 1 630 ? -39.259 -25.436 47.454 1.00 91.62 630 TYR A CA 1
ATOM 4716 C C . TYR A 1 630 ? -37.790 -25.407 47.914 1.00 91.62 630 TYR A C 1
ATOM 4718 O O . TYR A 1 630 ? -37.311 -26.353 48.552 1.00 91.62 630 TYR A O 1
ATOM 4726 N N . GLY A 1 631 ? -37.081 -24.311 47.629 1.00 91.94 631 GLY A N 1
ATOM 4727 C CA . GLY A 1 631 ? -35.695 -24.092 48.057 1.00 91.94 631 GLY A CA 1
ATOM 4728 C C . GLY A 1 631 ? -34.946 -23.020 47.256 1.00 91.94 631 GLY A C 1
ATOM 4729 O O . GLY A 1 631 ? -35.508 -22.365 46.384 1.00 91.94 631 GLY A O 1
ATOM 4730 N N . TYR A 1 632 ? -33.675 -22.818 47.590 1.00 94.12 632 TYR A N 1
ATOM 4731 C CA . TYR A 1 632 ? -32.722 -22.047 46.781 1.00 94.12 632 TYR A CA 1
ATOM 4732 C C . TYR A 1 632 ? -32.118 -22.975 45.723 1.00 94.12 632 TYR A C 1
ATOM 4734 O O . TYR A 1 632 ? -32.000 -24.171 45.994 1.00 94.12 632 TYR A O 1
ATOM 4742 N N . LEU A 1 633 ? -31.746 -22.464 44.543 1.00 94.25 633 LEU A N 1
ATOM 4743 C CA . LEU A 1 633 ? -31.066 -23.309 43.553 1.00 94.25 633 LEU A CA 1
ATOM 4744 C C . LEU A 1 633 ? -29.643 -23.565 44.055 1.00 94.25 633 LEU A C 1
ATOM 4746 O O . LEU A 1 633 ? -28.835 -22.634 44.128 1.00 94.25 633 LEU A O 1
ATOM 4750 N N . ASP A 1 634 ? -29.350 -24.819 44.400 1.00 93.00 634 ASP A N 1
ATOM 4751 C CA . ASP A 1 634 ? -27.978 -25.292 44.583 1.00 93.00 634 ASP A CA 1
ATOM 4752 C C . ASP A 1 634 ? -27.210 -25.102 43.256 1.00 93.00 634 ASP A C 1
ATOM 4754 O O . ASP A 1 634 ? -27.817 -25.088 42.179 1.00 93.00 634 ASP A O 1
ATOM 4758 N N . VAL A 1 635 ? -25.884 -24.949 43.304 1.00 92.81 635 VAL A N 1
ATOM 4759 C CA . VAL A 1 635 ? -25.067 -24.678 42.105 1.00 92.81 635 VAL A CA 1
ATOM 4760 C C . VAL A 1 635 ? -23.963 -25.702 41.887 1.00 92.81 635 VAL A C 1
ATOM 4762 O O . VAL A 1 635 ? -23.441 -26.294 42.833 1.00 92.81 635 VAL A O 1
ATOM 4765 N N . VAL A 1 636 ? -23.570 -25.849 40.624 1.00 86.12 636 VAL A N 1
ATOM 4766 C CA . VAL A 1 636 ? -22.345 -26.533 40.190 1.00 86.12 636 VAL A CA 1
ATOM 4767 C C . VAL A 1 636 ? -21.410 -25.540 39.505 1.00 86.12 636 VAL A C 1
ATOM 4769 O O . VAL A 1 636 ? -21.861 -24.532 38.961 1.00 86.12 636 VAL A O 1
ATOM 4772 N N . ASP A 1 637 ? -20.108 -25.814 39.529 1.00 84.38 637 ASP A N 1
ATOM 4773 C CA . ASP A 1 637 ? -19.130 -25.015 38.788 1.00 84.38 637 ASP A CA 1
ATOM 4774 C C . ASP A 1 637 ? -19.324 -25.192 37.271 1.00 84.38 637 ASP A C 1
ATOM 4776 O O . ASP A 1 637 ? -19.561 -26.300 36.782 1.00 84.38 637 ASP A O 1
ATOM 4780 N N . ALA A 1 638 ? -19.232 -24.091 36.528 1.00 73.62 638 ALA A N 1
ATOM 4781 C CA . ALA A 1 638 ? -19.273 -24.075 35.074 1.00 73.62 638 ALA A CA 1
ATOM 4782 C C . ALA A 1 638 ? -17.936 -24.553 34.489 1.00 73.62 638 ALA A C 1
ATOM 4784 O O . ALA A 1 638 ? -16.861 -24.188 34.969 1.00 73.62 638 ALA A O 1
ATOM 4785 N N . VAL A 1 639 ? -18.003 -25.323 33.405 1.00 61.38 639 VAL A N 1
ATOM 4786 C CA . VAL A 1 639 ? -16.845 -25.753 32.612 1.00 61.38 639 VAL A CA 1
ATOM 4787 C C . VAL A 1 639 ? -16.973 -25.096 31.243 1.00 61.38 639 VAL A C 1
ATOM 4789 O O . VAL A 1 639 ? -17.974 -25.291 30.559 1.00 61.38 639 VAL A O 1
ATOM 4792 N N . GLY A 1 640 ? -16.009 -24.249 30.870 1.00 56.50 640 GLY A N 1
ATOM 4793 C CA . GLY A 1 640 ? -16.061 -23.490 29.611 1.00 56.50 640 GLY A CA 1
ATOM 4794 C C . GLY A 1 640 ? -17.288 -22.574 29.471 1.00 56.50 640 GLY A C 1
ATOM 4795 O O . GLY A 1 640 ? -17.781 -22.387 28.365 1.00 56.50 640 GLY A O 1
ATOM 4796 N N . GLY A 1 641 ? -17.834 -22.061 30.582 1.00 62.47 641 GLY A N 1
ATOM 4797 C CA . GLY A 1 641 ? -19.067 -21.259 30.575 1.00 62.47 641 GLY A CA 1
ATOM 4798 C C . GLY A 1 641 ? -20.359 -22.059 30.340 1.00 62.47 641 GLY A C 1
ATOM 4799 O O . GLY A 1 641 ? -21.404 -21.460 30.115 1.00 62.47 641 GLY A O 1
ATOM 4800 N N . LYS A 1 642 ? -20.308 -23.396 30.402 1.00 66.12 642 LYS A N 1
ATOM 4801 C CA . LYS A 1 642 ? -21.450 -24.317 30.265 1.00 66.12 642 LYS A CA 1
ATOM 4802 C C . LYS A 1 642 ? -21.531 -25.260 31.472 1.00 66.12 642 LYS A C 1
ATOM 4804 O O . LYS A 1 642 ? -20.664 -25.229 32.348 1.00 66.12 642 LYS A O 1
ATOM 4809 N N . SER A 1 643 ? -22.558 -26.107 31.547 1.00 71.12 643 SER A N 1
ATOM 4810 C CA . SER A 1 643 ? -22.626 -27.180 32.551 1.00 71.12 643 SER A CA 1
ATOM 4811 C C . SER A 1 643 ? -22.479 -28.559 31.918 1.00 71.12 643 SER A C 1
ATOM 4813 O O . SER A 1 643 ? -22.979 -28.804 30.828 1.00 71.12 643 SER A O 1
ATOM 4815 N N . THR A 1 644 ? -21.847 -29.483 32.638 1.00 63.69 644 THR A N 1
ATOM 4816 C CA . THR A 1 644 ? -21.727 -30.902 32.250 1.00 63.69 644 THR A CA 1
ATOM 4817 C C . THR A 1 644 ? -22.869 -31.768 32.803 1.00 63.69 644 THR A C 1
ATOM 4819 O O . THR A 1 644 ? -22.870 -32.990 32.656 1.00 63.69 644 THR A O 1
ATOM 4822 N N . ALA A 1 645 ? -23.858 -31.150 33.457 1.00 64.69 645 ALA A N 1
ATOM 4823 C CA . ALA A 1 645 ? -25.059 -31.804 33.958 1.00 64.69 645 ALA A CA 1
ATOM 4824 C C . ALA A 1 645 ? -26.272 -31.527 33.051 1.00 64.69 645 ALA A C 1
ATOM 4826 O O . ALA A 1 645 ? -26.359 -30.498 32.388 1.00 64.69 645 ALA A O 1
ATOM 4827 N N . ALA A 1 646 ? -27.266 -32.418 33.089 1.00 70.38 646 ALA A N 1
ATOM 4828 C CA . ALA A 1 646 ? -28.590 -32.167 32.518 1.00 70.38 646 ALA A CA 1
ATOM 4829 C C . ALA A 1 646 ? -29.419 -31.283 33.476 1.00 70.38 646 ALA A C 1
ATOM 4831 O O . ALA A 1 646 ? -30.394 -31.732 34.075 1.00 70.38 646 ALA A O 1
ATOM 4832 N N . ASN A 1 647 ? -28.961 -30.048 33.693 1.00 82.50 647 ASN A N 1
ATOM 4833 C CA . ASN A 1 647 ? -29.486 -29.071 34.659 1.00 82.50 647 ASN A CA 1
ATOM 4834 C C . ASN A 1 647 ? -29.972 -27.765 34.005 1.00 82.50 647 ASN A C 1
ATOM 4836 O O . ASN A 1 647 ? -30.120 -26.763 34.703 1.00 82.50 647 ASN A O 1
ATOM 4840 N N . ALA A 1 648 ? -30.174 -27.762 32.687 1.00 87.56 648 ALA A N 1
ATOM 4841 C CA . ALA A 1 648 ? -30.767 -26.636 31.980 1.00 87.56 648 ALA A CA 1
ATOM 4842 C C . ALA A 1 648 ? -32.238 -26.429 32.387 1.00 87.56 648 ALA A C 1
ATOM 4844 O O . ALA A 1 648 ? -32.907 -27.344 32.880 1.00 87.56 648 ALA A O 1
ATOM 4845 N N . PHE A 1 649 ? -32.721 -25.211 32.167 1.00 93.50 649 PHE A N 1
ATOM 4846 C CA . PHE A 1 649 ? -34.090 -24.787 32.417 1.00 93.50 649 PHE A CA 1
ATOM 4847 C C . PHE A 1 649 ? -34.738 -24.402 31.086 1.00 93.50 649 PHE A C 1
ATOM 4849 O O . PHE A 1 649 ? -34.171 -23.612 30.336 1.00 93.50 649 PHE A O 1
ATOM 4856 N N . THR A 1 650 ? -35.913 -24.948 30.778 1.00 93.44 650 THR A N 1
ATOM 4857 C CA . THR A 1 650 ? -36.691 -24.513 29.612 1.00 93.44 650 THR A CA 1
ATOM 4858 C C . THR A 1 650 ? -37.355 -23.176 29.924 1.00 93.44 650 THR A C 1
ATOM 4860 O O . THR A 1 650 ? -38.098 -23.071 30.900 1.00 93.44 650 THR A O 1
ATOM 4863 N N . PHE A 1 651 ? -37.105 -22.173 29.087 1.00 93.62 651 PHE A N 1
ATOM 4864 C CA . PHE A 1 651 ? -37.873 -20.934 29.034 1.00 93.62 651 PHE A CA 1
ATOM 4865 C C . PHE A 1 651 ? -38.886 -21.059 27.891 1.00 93.62 651 PHE A C 1
ATOM 4867 O O . PHE A 1 651 ? -38.539 -21.495 26.791 1.00 93.62 651 PHE A O 1
ATOM 4874 N N . THR A 1 652 ? -40.146 -20.715 28.155 1.00 87.06 652 THR A N 1
ATOM 4875 C CA . THR A 1 652 ? -41.217 -20.735 27.146 1.00 87.06 652 THR A CA 1
ATOM 4876 C C . THR A 1 652 ? -42.080 -19.492 27.272 1.00 87.06 652 THR A C 1
ATOM 4878 O O . THR A 1 652 ? -42.655 -19.240 28.336 1.00 87.06 652 THR A O 1
ATOM 4881 N N . GLN A 1 653 ? -42.158 -18.721 26.192 1.00 83.81 653 GLN A N 1
ATOM 4882 C CA . GLN A 1 653 ? -42.851 -17.449 26.119 1.00 83.81 653 GLN A CA 1
ATOM 4883 C C . GLN A 1 653 ? -44.373 -17.641 26.137 1.00 83.81 653 GLN A C 1
ATOM 4885 O O . GLN A 1 653 ? -44.936 -18.466 25.419 1.00 83.81 653 GLN A O 1
ATOM 4890 N N . VAL A 1 654 ? -45.047 -16.846 26.966 1.00 76.38 654 VAL A N 1
ATOM 4891 C CA . VAL A 1 654 ? -46.510 -16.823 27.112 1.00 76.38 654 VAL A CA 1
ATOM 4892 C C . VAL A 1 654 ? -47.096 -15.519 26.564 1.00 76.38 654 VAL A C 1
ATOM 4894 O O . VAL A 1 654 ? -48.171 -15.541 25.968 1.00 76.38 654 VAL A O 1
ATOM 4897 N N . ASP A 1 655 ? -46.378 -14.403 26.718 1.00 69.00 655 ASP A N 1
ATOM 4898 C CA . ASP A 1 655 ? -46.693 -13.104 26.106 1.00 69.00 655 ASP A CA 1
ATOM 4899 C C . ASP A 1 655 ? -45.394 -12.289 25.904 1.00 69.00 655 ASP A C 1
ATOM 4901 O O . ASP A 1 655 ? -44.301 -12.741 26.253 1.00 69.00 655 ASP A O 1
ATOM 4905 N N . ALA A 1 656 ? -45.466 -11.092 25.325 1.00 62.56 656 ALA A N 1
ATOM 4906 C CA . ALA A 1 656 ? -44.318 -10.225 25.063 1.00 62.56 656 ALA A CA 1
ATOM 4907 C C . ALA A 1 656 ? -43.485 -9.942 26.333 1.00 62.56 656 ALA A C 1
ATOM 4909 O O . ALA A 1 656 ? -43.909 -9.199 27.214 1.00 62.56 656 ALA A O 1
ATOM 4910 N N . GLY A 1 657 ? -42.285 -10.531 26.419 1.00 61.50 657 GLY A N 1
ATOM 4911 C CA . GLY A 1 657 ? -41.406 -10.424 27.590 1.00 61.50 657 GLY A CA 1
ATOM 4912 C C . GLY A 1 657 ? -41.762 -11.330 28.781 1.00 61.50 657 GLY A C 1
ATOM 4913 O O . GLY A 1 657 ? -41.006 -11.326 29.746 1.00 61.50 657 GLY A O 1
ATOM 4914 N N . LEU A 1 658 ? -42.842 -12.121 28.723 1.00 78.75 658 LEU A N 1
ATOM 4915 C CA . LEU A 1 658 ? -43.323 -12.989 29.811 1.00 78.75 658 LEU A CA 1
ATOM 4916 C C . LEU A 1 658 ? -43.135 -14.479 29.497 1.00 78.75 658 LEU A C 1
ATOM 4918 O O . LEU A 1 658 ? -43.610 -14.962 28.469 1.00 78.75 658 LEU A O 1
ATOM 4922 N N . TYR A 1 659 ? -42.520 -15.223 30.420 1.00 89.19 659 TYR A N 1
ATOM 4923 C CA . TYR A 1 659 ? -42.132 -16.629 30.250 1.00 89.19 659 TYR A CA 1
ATOM 4924 C C . TYR A 1 659 ? -42.566 -17.500 31.433 1.00 89.19 659 TYR A C 1
ATOM 4926 O O . TYR A 1 659 ? -42.626 -17.045 32.576 1.00 89.19 659 TYR A O 1
ATOM 4934 N N . THR A 1 660 ? -42.786 -18.787 31.171 1.00 93.81 660 THR A N 1
ATOM 4935 C CA . THR A 1 660 ? -42.700 -19.838 32.198 1.00 93.81 660 THR A CA 1
ATOM 4936 C C . THR A 1 660 ? -41.295 -20.434 32.207 1.00 93.81 660 THR A C 1
ATOM 4938 O O . THR A 1 660 ? -40.651 -20.525 31.161 1.00 93.81 660 THR A O 1
ATOM 4941 N N . ILE A 1 661 ? -40.824 -20.844 33.389 1.00 95.88 661 ILE A N 1
ATOM 4942 C CA . ILE A 1 661 ? -39.514 -21.483 33.581 1.00 95.88 661 ILE A CA 1
ATOM 4943 C C . ILE A 1 661 ? -39.739 -22.903 34.113 1.00 95.88 661 ILE A C 1
ATOM 4945 O O . ILE A 1 661 ? -40.365 -23.074 35.163 1.00 95.88 661 ILE A O 1
ATOM 4949 N N . GLN A 1 662 ? -39.226 -23.913 33.410 1.00 94.06 662 GLN A N 1
ATOM 4950 C CA . GLN A 1 662 ? -39.296 -25.333 33.778 1.00 94.06 662 GLN A CA 1
ATOM 4951 C C . GLN A 1 662 ? -37.891 -25.899 34.016 1.00 94.06 662 GLN A C 1
ATOM 4953 O O . GLN A 1 662 ? -36.972 -25.549 33.286 1.00 94.06 662 GLN A O 1
ATOM 4958 N N . ASP A 1 663 ? -37.698 -26.792 34.988 1.00 92.62 663 ASP A N 1
ATOM 4959 C CA . ASP A 1 663 ? -36.453 -27.565 35.102 1.00 92.62 663 ASP A CA 1
ATOM 4960 C C . ASP A 1 663 ? -36.454 -28.853 34.263 1.00 92.62 663 ASP A C 1
ATOM 4962 O O . ASP A 1 663 ? -37.491 -29.345 33.815 1.00 92.62 663 ASP A O 1
ATOM 4966 N N . SER A 1 664 ? -35.275 -29.463 34.124 1.00 85.81 664 SER A N 1
ATOM 4967 C CA . SER A 1 664 ? -35.079 -30.765 33.474 1.00 85.81 664 SER A CA 1
ATOM 4968 C C . SER A 1 664 ? -35.743 -31.968 34.179 1.00 85.81 664 SER A C 1
ATOM 4970 O O . SER A 1 664 ? -35.685 -33.085 33.663 1.00 85.81 664 SER A O 1
ATOM 4972 N N . ASN A 1 665 ? -36.411 -31.779 35.330 1.00 86.62 665 ASN A N 1
ATOM 4973 C CA . ASN A 1 665 ? -37.311 -32.778 35.929 1.00 86.62 665 ASN A CA 1
ATOM 4974 C C . ASN A 1 665 ? -38.784 -32.564 35.522 1.00 86.62 665 ASN A C 1
ATOM 4976 O O . ASN A 1 665 ? -39.661 -33.295 35.995 1.00 86.62 665 ASN A O 1
ATOM 4980 N N . GLY A 1 666 ? -39.066 -31.566 34.680 1.00 86.62 666 GLY A N 1
ATOM 4981 C CA . GLY A 1 666 ? -40.402 -31.181 34.239 1.00 86.62 666 GLY A CA 1
ATOM 4982 C C . GLY A 1 666 ? -41.163 -30.292 35.228 1.00 86.62 666 GLY A C 1
ATOM 4983 O O . GLY A 1 666 ? -42.382 -30.168 35.099 1.00 86.62 666 GLY A O 1
ATOM 4984 N N . LYS A 1 667 ? -40.500 -29.695 36.228 1.00 92.25 667 LYS A N 1
ATOM 4985 C CA . LYS A 1 667 ? -41.153 -28.869 37.255 1.00 92.25 667 LYS A CA 1
ATOM 4986 C C . LYS A 1 667 ? -41.084 -27.385 36.928 1.00 92.25 667 LYS A C 1
ATOM 4988 O O . LYS A 1 667 ? -40.014 -26.861 36.641 1.00 92.25 667 LYS A O 1
ATOM 4993 N N . TYR A 1 668 ? -42.219 -26.700 37.032 1.00 94.44 668 TYR A N 1
ATOM 4994 C CA . TYR A 1 668 ? -42.332 -25.271 36.755 1.00 94.44 668 TYR A CA 1
ATOM 4995 C C . TYR A 1 668 ? -42.122 -24.417 38.004 1.00 94.44 668 TYR A C 1
ATOM 4997 O O . TYR A 1 668 ? -42.587 -24.765 39.093 1.00 94.44 668 TYR A O 1
ATOM 5005 N N . TYR A 1 669 ? -41.434 -23.291 37.823 1.00 94.50 669 TYR A N 1
ATOM 5006 C CA . TYR A 1 669 ? -40.978 -22.392 38.878 1.00 94.50 669 TYR A CA 1
ATOM 5007 C C . TYR A 1 669 ? -41.941 -21.232 39.117 1.00 94.50 669 TYR A C 1
ATOM 5009 O O . TYR A 1 669 ? -42.308 -20.512 38.190 1.00 94.50 669 TYR A O 1
ATOM 5017 N N . TYR A 1 670 ? -42.297 -21.018 40.384 1.00 92.81 670 TYR A N 1
ATOM 5018 C CA . TYR A 1 670 ? -43.250 -19.990 40.797 1.00 92.81 670 TYR A CA 1
ATOM 5019 C C . TYR A 1 670 ? -42.893 -19.376 42.158 1.00 92.81 670 TYR A C 1
ATOM 5021 O O . TYR A 1 670 ? -42.098 -19.924 42.940 1.00 92.81 670 TYR A O 1
ATOM 5029 N N . GLN A 1 671 ? -43.480 -18.217 42.463 1.00 86.94 671 GLN A N 1
ATOM 5030 C CA . GLN A 1 671 ? -43.212 -17.483 43.697 1.00 86.94 671 GLN A CA 1
ATOM 5031 C C . GLN A 1 671 ? -44.502 -17.023 44.390 1.00 86.94 671 GLN A C 1
ATOM 5033 O O . GLN A 1 671 ? -45.459 -16.630 43.743 1.00 86.94 671 GLN A O 1
ATOM 5038 N N . THR A 1 672 ? -44.508 -17.043 45.730 1.00 81.12 672 THR A N 1
ATOM 5039 C CA . THR A 1 672 ? -45.676 -16.684 46.569 1.00 81.12 672 THR A CA 1
ATOM 5040 C C . THR A 1 672 ? -45.393 -15.516 47.526 1.00 81.12 672 THR A C 1
ATOM 5042 O O . THR A 1 672 ? -46.082 -15.327 48.527 1.00 81.12 672 THR A O 1
ATOM 5045 N N . GLY A 1 673 ? -44.306 -14.768 47.306 1.00 72.62 673 GLY A N 1
ATOM 5046 C CA . GLY A 1 673 ? -43.880 -13.619 48.123 1.00 72.62 673 GLY A CA 1
ATOM 5047 C C . GLY A 1 673 ? -43.283 -13.942 49.497 1.00 72.62 673 GLY A C 1
ATOM 5048 O O . GLY A 1 673 ? -42.356 -13.257 49.933 1.00 72.62 673 GLY A O 1
ATOM 5049 N N . ASN A 1 674 ? -43.748 -15.004 50.158 1.00 78.19 674 ASN A N 1
ATOM 5050 C CA . ASN A 1 674 ? -43.443 -15.321 51.560 1.00 78.19 674 ASN A CA 1
ATOM 5051 C C . ASN A 1 674 ? -41.951 -15.542 51.873 1.00 78.19 674 ASN A C 1
ATOM 5053 O O . ASN A 1 674 ? -41.521 -15.309 53.002 1.00 78.19 674 ASN A O 1
ATOM 5057 N N . TYR A 1 675 ? -41.164 -15.996 50.893 1.00 86.38 675 TYR A N 1
ATOM 5058 C CA . TYR A 1 675 ? -39.750 -16.343 51.053 1.00 86.38 675 TYR A CA 1
ATOM 5059 C C . TYR A 1 675 ? -38.922 -15.850 49.861 1.00 86.38 675 TYR A C 1
ATOM 5061 O O . TYR A 1 675 ? -39.473 -15.427 48.846 1.00 86.38 675 TYR A O 1
ATOM 5069 N N . ASN A 1 676 ? -37.593 -15.896 49.992 1.00 91.25 676 ASN A N 1
ATOM 5070 C CA . ASN A 1 676 ? -36.653 -15.583 48.903 1.00 91.25 676 ASN A CA 1
ATOM 5071 C C . ASN A 1 676 ? -36.105 -16.858 48.224 1.00 91.25 676 ASN A C 1
ATOM 5073 O O . ASN A 1 676 ? -35.125 -16.819 47.485 1.00 91.25 676 ASN A O 1
ATOM 5077 N N . SER A 1 677 ? -36.740 -17.995 48.512 1.00 89.81 677 SER A N 1
ATOM 5078 C CA . SER A 1 677 ? -36.540 -19.302 47.887 1.00 89.81 677 SER A CA 1
ATOM 5079 C C . SER A 1 677 ? -37.634 -19.551 46.851 1.00 89.81 677 SER A C 1
ATOM 5081 O O . SER A 1 677 ? -38.769 -19.112 47.041 1.00 89.81 677 SER A O 1
ATOM 5083 N N . PHE A 1 678 ? -37.323 -20.297 45.800 1.00 93.75 678 PHE A N 1
ATOM 5084 C CA . PHE A 1 678 ? -38.277 -20.720 44.777 1.00 93.75 678 PHE A CA 1
ATOM 5085 C C . PHE A 1 678 ? -39.245 -21.786 45.299 1.00 93.75 678 PHE A C 1
ATOM 5087 O O . PHE A 1 678 ? -38.941 -22.499 46.261 1.00 93.75 678 PHE A O 1
ATOM 5094 N N . ASN A 1 679 ? -40.385 -21.920 44.625 1.00 92.44 679 ASN A N 1
ATOM 5095 C CA . ASN A 1 679 ? -41.334 -23.021 44.775 1.00 92.44 679 ASN A CA 1
ATOM 5096 C C . ASN A 1 679 ? -41.489 -23.695 43.406 1.00 92.44 679 ASN A C 1
ATOM 5098 O O . ASN A 1 679 ? -41.340 -23.028 42.381 1.00 92.44 679 ASN A O 1
ATOM 5102 N N . VAL A 1 680 ? -41.776 -24.999 43.385 1.00 93.31 680 VAL A N 1
ATOM 5103 C CA . VAL A 1 680 ? -41.962 -25.752 42.135 1.00 93.31 680 VAL A CA 1
ATOM 5104 C C . VAL A 1 680 ? -43.157 -26.696 42.169 1.00 93.31 680 VAL A C 1
ATOM 5106 O O . VAL A 1 680 ? -43.438 -27.337 43.188 1.00 93.31 680 VAL A O 1
ATOM 5109 N N . ALA A 1 681 ? -43.845 -26.793 41.033 1.00 90.44 681 ALA A N 1
ATOM 5110 C CA . ALA A 1 681 ? -45.025 -27.631 40.834 1.00 90.44 681 ALA A CA 1
ATOM 5111 C C . ALA A 1 681 ? -44.999 -28.355 39.474 1.00 90.44 681 ALA A C 1
ATOM 5113 O O . ALA A 1 681 ? -44.115 -28.143 38.646 1.00 90.44 681 ALA A O 1
ATOM 5114 N N . ASP A 1 682 ? -45.965 -29.246 39.273 1.00 89.44 682 ASP A N 1
ATOM 5115 C CA . ASP A 1 682 ? -46.316 -29.797 37.961 1.00 89.44 682 ASP A CA 1
ATOM 5116 C C . ASP A 1 682 ? -47.179 -28.788 37.168 1.00 89.44 682 ASP A C 1
ATOM 5118 O O . ASP A 1 682 ? -47.663 -27.810 37.732 1.00 89.44 682 ASP A O 1
ATOM 5122 N N . GLU A 1 683 ? -47.394 -29.038 35.874 1.00 83.88 683 GLU A N 1
ATOM 5123 C CA . GLU A 1 683 ? -48.177 -28.193 34.942 1.00 83.88 683 GLU A CA 1
ATOM 5124 C C . GLU A 1 683 ? -49.644 -27.951 35.383 1.00 83.88 683 GLU A C 1
ATOM 5126 O O . GLU A 1 683 ? -50.270 -26.955 35.012 1.00 83.88 683 GLU A O 1
ATOM 5131 N N . ASP A 1 684 ? -50.203 -28.858 36.195 1.00 76.12 684 ASP A N 1
ATOM 5132 C CA . ASP A 1 684 ? -51.594 -28.839 36.668 1.00 76.12 684 ASP A CA 1
ATOM 5133 C C . ASP A 1 684 ? -51.912 -27.600 37.537 1.00 76.12 684 ASP A C 1
ATOM 5135 O O . ASP A 1 684 ? -51.778 -27.612 38.764 1.00 76.12 684 ASP A O 1
ATOM 5139 N N . GLY A 1 685 ? -52.454 -26.555 36.903 1.00 66.00 685 GLY A N 1
ATOM 5140 C CA . GLY A 1 685 ? -53.076 -25.416 37.586 1.00 66.00 685 GLY A CA 1
ATOM 5141 C C . GLY A 1 685 ? -52.221 -24.154 37.696 1.00 66.00 685 GLY A C 1
ATOM 5142 O O . GLY A 1 685 ? -52.379 -23.421 38.672 1.00 66.00 685 GLY A O 1
ATOM 5143 N N . MET A 1 686 ? -51.355 -23.896 36.711 1.00 79.62 686 MET A N 1
ATOM 5144 C CA . MET A 1 686 ? -50.624 -22.631 36.572 1.00 79.62 686 MET A CA 1
ATOM 5145 C C . MET A 1 686 ? -51.511 -21.382 36.723 1.00 79.62 686 MET A C 1
ATOM 5147 O O . MET A 1 686 ? -52.653 -21.332 36.260 1.00 79.62 686 MET A O 1
ATOM 5151 N N . THR A 1 687 ? -50.927 -20.358 37.337 1.00 82.31 687 THR A N 1
ATOM 5152 C CA . THR A 1 687 ? -51.473 -19.010 37.551 1.00 82.31 687 THR A CA 1
ATOM 5153 C C . THR A 1 687 ? -50.366 -17.975 37.334 1.00 82.31 687 THR A C 1
ATOM 5155 O O . THR A 1 687 ? -49.212 -18.336 37.111 1.00 82.31 687 THR A O 1
ATOM 5158 N N . ASP A 1 688 ? -50.691 -16.690 37.455 1.00 81.00 688 ASP A N 1
ATOM 5159 C CA . ASP A 1 688 ? -49.764 -15.571 37.232 1.00 81.00 688 ASP A CA 1
ATOM 5160 C C . ASP A 1 688 ? -48.513 -15.609 38.153 1.00 81.00 688 ASP A C 1
ATOM 5162 O O . ASP A 1 688 ? -47.459 -15.085 37.796 1.00 81.00 688 ASP A O 1
ATOM 5166 N N . GLU A 1 689 ? -48.571 -16.341 39.280 1.00 85.06 689 GLU A N 1
ATOM 5167 C CA . GLU A 1 689 ? -47.419 -16.672 40.147 1.00 85.06 689 GLU A CA 1
ATOM 5168 C C . GLU A 1 689 ? -46.288 -17.437 39.420 1.00 85.06 689 GLU A C 1
ATOM 5170 O O . GLU A 1 689 ? -45.149 -17.437 39.893 1.00 85.06 689 GLU A O 1
ATOM 5175 N N . PHE A 1 690 ? -46.586 -18.105 38.297 1.00 90.19 690 PHE A N 1
ATOM 5176 C CA . PHE A 1 690 ? -45.653 -18.897 37.478 1.00 90.19 690 PHE A CA 1
ATOM 5177 C C . PHE A 1 690 ? -44.998 -18.097 36.342 1.00 90.19 690 PHE A C 1
ATOM 5179 O O . PHE A 1 690 ? -44.119 -18.627 35.659 1.00 90.19 690 PHE A O 1
ATOM 5186 N N . LEU A 1 691 ? -45.429 -16.853 36.114 1.00 87.62 691 LEU A N 1
ATOM 5187 C CA . LEU A 1 691 ? -44.920 -16.009 35.037 1.00 87.62 691 LEU A CA 1
ATOM 5188 C C . LEU A 1 691 ? -43.705 -15.195 35.497 1.00 87.62 691 LEU A C 1
ATOM 5190 O O . LEU A 1 691 ? -43.637 -14.719 36.634 1.00 87.62 691 LEU A O 1
ATOM 5194 N N . TRP A 1 692 ? -42.745 -15.024 34.594 1.00 89.94 692 TRP A N 1
ATOM 5195 C CA . TRP A 1 692 ? -41.513 -14.275 34.816 1.00 89.94 692 TRP A CA 1
ATOM 5196 C C . TRP A 1 692 ? -41.288 -13.311 33.652 1.00 89.94 692 TRP A C 1
ATOM 5198 O O . TRP A 1 692 ? -41.267 -13.738 32.499 1.00 89.94 692 TRP A O 1
ATOM 5208 N N . GLU A 1 693 ? -41.114 -12.025 33.944 1.00 83.44 693 GLU A N 1
ATOM 5209 C CA . GLU A 1 693 ? -40.621 -11.053 32.969 1.00 83.44 693 GLU A CA 1
ATOM 5210 C C . GLU A 1 693 ? -39.113 -11.277 32.782 1.00 83.44 693 GLU A C 1
ATOM 5212 O O . GLU A 1 693 ? -38.377 -11.403 33.768 1.00 83.44 693 GLU A O 1
ATOM 5217 N N . VAL A 1 694 ? -38.654 -11.360 31.529 1.00 79.50 694 VAL A N 1
ATOM 5218 C CA . VAL A 1 694 ? -37.240 -11.599 31.190 1.00 79.50 694 VAL A CA 1
ATOM 5219 C C . VAL A 1 694 ? -36.761 -10.630 30.115 1.00 79.50 694 VAL A C 1
ATOM 5221 O O . VAL A 1 694 ? -37.338 -10.576 29.028 1.00 79.50 694 VAL A O 1
ATOM 5224 N N . TYR A 1 695 ? -35.687 -9.897 30.417 1.00 71.75 695 TYR A N 1
ATOM 5225 C CA . TYR A 1 695 ? -35.048 -8.929 29.520 1.00 71.75 695 TYR A CA 1
ATOM 5226 C C . TYR A 1 695 ? -33.548 -8.762 29.831 1.00 71.75 695 TYR A C 1
ATOM 5228 O O . TYR A 1 695 ? -33.107 -9.011 30.954 1.00 71.75 695 TYR A O 1
ATOM 5236 N N . ASP A 1 696 ? -32.762 -8.349 28.833 1.00 66.75 696 ASP A N 1
ATOM 5237 C CA . ASP A 1 696 ? -31.335 -8.002 28.974 1.00 66.75 696 ASP A CA 1
ATOM 5238 C C . ASP A 1 696 ? -31.189 -6.669 29.736 1.00 66.75 696 ASP A C 1
ATOM 5240 O O . ASP A 1 696 ? -31.929 -5.719 29.472 1.00 66.75 696 ASP A O 1
ATOM 5244 N N . SER A 1 697 ? -30.237 -6.574 30.669 1.00 61.19 697 SER A N 1
ATOM 5245 C CA . SER A 1 697 ? -29.898 -5.329 31.381 1.00 61.19 697 SER A CA 1
ATOM 5246 C C . SER A 1 697 ? -29.057 -4.332 30.561 1.00 61.19 697 SER A C 1
ATOM 5248 O O . SER A 1 697 ? -28.632 -3.308 31.090 1.00 61.19 697 SER A O 1
ATOM 5250 N N . GLY A 1 698 ? -28.822 -4.601 29.274 1.00 46.31 698 GLY A N 1
ATOM 5251 C CA . GLY A 1 698 ? -28.006 -3.789 28.364 1.00 46.31 698 GLY A CA 1
ATOM 5252 C C . GLY A 1 698 ? -26.518 -4.152 28.383 1.00 46.31 698 GLY A C 1
ATOM 5253 O O . GLY A 1 698 ? -25.698 -3.425 27.825 1.00 46.31 698 GLY A O 1
ATOM 5254 N N . ASN A 1 699 ? -26.163 -5.260 29.035 1.00 46.81 699 ASN A N 1
ATOM 5255 C CA . ASN A 1 699 ? -24.789 -5.734 29.216 1.00 46.81 699 ASN A CA 1
ATOM 5256 C C . ASN A 1 699 ? -24.645 -7.260 29.029 1.00 46.81 699 ASN A C 1
ATOM 5258 O O . ASN A 1 699 ? -23.600 -7.819 29.363 1.00 46.81 699 ASN A O 1
ATOM 5262 N N . GLY A 1 700 ? -25.682 -7.942 28.526 1.00 52.12 700 GLY A N 1
ATOM 5263 C CA . GLY A 1 700 ? -25.712 -9.392 28.317 1.00 52.12 700 GLY A CA 1
ATOM 5264 C C . GLY A 1 700 ? -26.092 -10.213 29.554 1.00 52.12 700 GLY A C 1
ATOM 5265 O O . GLY A 1 700 ? -26.286 -11.426 29.439 1.00 52.12 700 GLY A O 1
ATOM 5266 N N . GLN A 1 701 ? -26.227 -9.588 30.728 1.00 70.88 701 GLN A N 1
ATOM 5267 C CA . GLN A 1 701 ? -26.911 -10.202 31.868 1.00 70.88 701 GLN A CA 1
ATOM 5268 C C . GLN A 1 701 ? -28.429 -10.041 31.704 1.00 70.88 701 GLN A C 1
ATOM 5270 O O . GLN A 1 701 ? -28.907 -9.130 31.034 1.00 70.88 701 GLN A O 1
ATOM 5275 N N . PHE A 1 702 ? -29.198 -10.931 32.326 1.00 79.31 702 PHE A N 1
ATOM 5276 C CA . PHE A 1 702 ? -30.653 -10.955 32.243 1.00 79.31 702 PHE A CA 1
ATOM 5277 C C . PHE A 1 702 ? -31.286 -10.639 33.594 1.00 79.31 702 PHE A C 1
ATOM 5279 O O . PHE A 1 702 ? -31.014 -11.294 34.605 1.00 79.31 702 PHE A O 1
ATOM 5286 N N . VAL A 1 703 ? -32.214 -9.685 33.593 1.00 79.31 703 VAL A N 1
ATOM 5287 C CA . VAL A 1 703 ? -33.182 -9.533 34.677 1.00 79.31 703 VAL A CA 1
ATOM 5288 C C . VAL A 1 703 ? -34.282 -10.565 34.454 1.00 79.31 703 VAL A C 1
ATOM 5290 O O . VAL A 1 703 ? -34.902 -10.606 33.395 1.00 79.31 703 VAL A O 1
ATOM 5293 N N . ILE A 1 704 ? -34.507 -11.417 35.455 1.00 87.56 704 ILE A N 1
ATOM 5294 C CA . ILE A 1 704 ? -35.535 -12.466 35.448 1.00 87.56 704 ILE A CA 1
ATOM 5295 C C . ILE A 1 704 ? -36.395 -12.243 36.690 1.00 87.56 704 ILE A C 1
ATOM 5297 O O . ILE A 1 704 ? -36.009 -12.664 37.783 1.00 87.56 704 ILE A O 1
ATOM 5301 N N . VAL A 1 705 ? -37.518 -11.535 36.556 1.00 85.94 705 VAL A N 1
ATOM 5302 C CA . VAL A 1 705 ? -38.366 -11.093 37.677 1.00 85.94 705 VAL A CA 1
ATOM 5303 C C . VAL A 1 705 ? -39.728 -11.781 37.650 1.00 85.94 705 VAL A C 1
ATOM 5305 O O . VAL A 1 705 ? -40.384 -11.842 36.621 1.00 85.94 705 VAL A O 1
ATOM 5308 N N . ASN A 1 706 ? -40.170 -12.335 38.779 1.00 88.75 706 ASN A N 1
ATOM 5309 C CA . ASN A 1 706 ? -41.489 -12.963 38.862 1.00 88.75 706 ASN A CA 1
ATOM 5310 C C . ASN A 1 706 ? -42.599 -11.906 38.763 1.00 88.75 706 ASN A C 1
ATOM 5312 O O . ASN A 1 706 ? -42.585 -10.952 39.539 1.00 88.75 706 ASN A O 1
ATOM 5316 N N . TYR A 1 707 ? -43.559 -12.115 37.864 1.00 80.12 707 TYR A N 1
ATOM 5317 C CA . TYR A 1 707 ? -44.570 -11.131 37.472 1.00 80.12 707 TYR A CA 1
ATOM 5318 C C . TYR A 1 707 ? -45.472 -10.683 38.637 1.00 80.12 707 TYR A C 1
ATOM 5320 O O . TYR A 1 707 ? -45.508 -9.504 38.979 1.00 80.12 707 TYR A O 1
ATOM 5328 N N . GLU A 1 708 ? -46.142 -11.625 39.311 1.00 81.25 708 GLU A N 1
ATOM 5329 C CA . GLU A 1 708 ? -47.073 -11.323 40.416 1.00 81.25 708 GLU A CA 1
ATOM 5330 C C . GLU A 1 708 ? -46.358 -10.760 41.663 1.00 81.25 708 GLU A C 1
ATOM 5332 O O . GLU A 1 708 ? -46.923 -9.967 42.418 1.00 81.25 708 GLU A O 1
ATOM 5337 N N . VAL A 1 709 ? -45.106 -11.167 41.909 1.00 79.00 709 VAL A N 1
ATOM 5338 C CA . VAL A 1 709 ? -44.418 -10.906 43.188 1.00 79.00 709 VAL A CA 1
ATOM 5339 C C . VAL A 1 709 ? -43.338 -9.815 43.104 1.00 79.00 709 VAL A C 1
ATOM 5341 O O . VAL A 1 709 ? -42.963 -9.247 44.131 1.00 79.00 709 VAL A O 1
ATOM 5344 N N . GLY A 1 710 ? -42.814 -9.508 41.916 1.00 73.12 710 GLY A N 1
ATOM 5345 C CA . GLY A 1 710 ? -41.752 -8.514 41.723 1.00 73.12 710 GLY A CA 1
ATOM 5346 C C . GLY A 1 710 ? -40.397 -8.904 42.331 1.00 73.12 710 GLY A C 1
ATOM 5347 O O . GLY A 1 710 ? -39.644 -8.030 42.756 1.00 73.12 710 GLY A O 1
ATOM 5348 N N . LYS A 1 711 ? -40.086 -10.207 42.429 1.00 82.69 711 LYS A N 1
ATOM 5349 C CA . LYS A 1 711 ? -38.791 -10.712 42.933 1.00 82.69 711 LYS A CA 1
ATOM 5350 C C . LYS A 1 711 ? -37.966 -11.357 41.831 1.00 82.69 711 LYS A C 1
ATOM 5352 O O . LYS A 1 711 ? -38.467 -12.243 41.140 1.00 82.69 711 LYS A O 1
ATOM 5357 N N . PHE A 1 712 ? -36.692 -10.988 41.728 1.00 86.50 712 PHE A N 1
ATOM 5358 C CA . PHE A 1 712 ? -35.819 -11.392 40.629 1.00 86.50 712 PHE A CA 1
ATOM 5359 C C . PHE A 1 712 ? -34.688 -12.339 41.024 1.00 86.50 712 PHE A C 1
ATOM 5361 O O . PHE A 1 712 ? -34.241 -12.362 42.174 1.00 86.50 712 PHE A O 1
ATOM 5368 N N . ILE A 1 713 ? -34.285 -13.170 40.060 1.00 92.19 713 ILE A N 1
ATOM 5369 C CA . ILE A 1 713 ? -33.286 -14.229 40.220 1.00 92.19 713 ILE A CA 1
ATOM 5370 C C . ILE A 1 713 ? -31.886 -13.620 40.289 1.00 92.19 713 ILE A C 1
ATOM 5372 O O . ILE A 1 713 ? -31.457 -12.929 39.372 1.00 92.19 713 ILE A O 1
ATOM 5376 N N . GLN A 1 714 ? -31.167 -13.907 41.373 1.00 92.69 714 GLN A N 1
ATOM 5377 C CA . GLN A 1 714 ? -29.795 -13.446 41.594 1.00 92.69 714 GLN A CA 1
ATOM 5378 C C . GLN A 1 714 ? -28.968 -14.560 42.245 1.00 92.69 714 GLN A C 1
ATOM 5380 O O . GLN A 1 714 ? -29.454 -15.266 43.138 1.00 92.69 714 GLN A O 1
ATOM 5385 N N . TYR A 1 715 ? -27.707 -14.692 41.837 1.00 93.75 715 TYR A N 1
ATOM 5386 C CA . TYR A 1 715 ? -26.732 -15.549 42.506 1.00 93.75 715 TYR A CA 1
ATOM 5387 C C . TYR A 1 715 ? -26.148 -14.844 43.735 1.00 93.75 715 TYR A C 1
ATOM 5389 O O . TYR A 1 715 ? -25.671 -13.711 43.651 1.00 93.75 715 TYR A O 1
ATOM 5397 N N . SER A 1 716 ? -26.145 -15.521 44.883 1.00 91.50 716 SER A N 1
ATOM 5398 C CA . SER A 1 716 ? -25.500 -15.023 46.095 1.00 91.50 716 SER A CA 1
ATOM 5399 C C . SER A 1 716 ? -24.147 -15.692 46.319 1.00 91.50 716 SER A C 1
ATOM 5401 O O . SER A 1 716 ? -24.072 -16.894 46.575 1.00 91.50 716 SER A O 1
ATOM 5403 N N . THR A 1 717 ? -23.084 -14.887 46.326 1.00 88.12 717 THR A N 1
ATOM 5404 C CA . THR A 1 717 ? -21.727 -15.297 46.725 1.00 88.12 717 THR A CA 1
ATOM 5405 C C . THR A 1 717 ? -21.623 -15.637 48.218 1.00 88.12 717 THR A C 1
ATOM 5407 O O . THR A 1 717 ? -20.811 -16.478 48.593 1.00 88.12 717 THR A O 1
ATOM 5410 N N . GLU A 1 718 ? -22.466 -15.046 49.078 1.00 90.94 718 GLU A N 1
ATOM 5411 C CA . GLU A 1 718 ? -22.531 -15.357 50.518 1.00 90.94 718 GLU A CA 1
ATOM 5412 C C . GLU A 1 718 ? -23.107 -16.761 50.772 1.00 90.94 718 GLU A C 1
ATOM 5414 O O . GLU A 1 718 ? -22.590 -17.509 51.603 1.00 90.94 718 GLU A O 1
ATOM 5419 N N . TYR A 1 719 ? -24.164 -17.130 50.039 1.00 88.56 719 TYR A N 1
ATOM 5420 C CA . TYR A 1 719 ? -24.889 -18.394 50.221 1.00 88.56 719 TYR A CA 1
ATOM 5421 C C . TYR A 1 719 ? -24.552 -19.468 49.170 1.00 88.56 719 TYR A C 1
ATOM 5423 O O . TYR A 1 719 ? -25.121 -20.558 49.238 1.00 88.56 719 TYR A O 1
ATOM 5431 N N . ASN A 1 720 ? -23.655 -19.180 48.213 1.00 92.69 720 ASN A N 1
ATOM 5432 C CA . ASN A 1 720 ? -23.255 -20.043 47.086 1.00 92.69 720 ASN A CA 1
ATOM 5433 C C . ASN A 1 720 ? -24.473 -20.765 46.460 1.00 92.69 720 ASN A C 1
ATOM 5435 O O . ASN A 1 720 ? -24.529 -21.991 46.371 1.00 92.69 720 ASN A O 1
ATOM 5439 N N . SER A 1 721 ? -25.507 -19.992 46.125 1.00 94.31 721 SER A N 1
ATOM 5440 C CA . SER A 1 721 ? -26.796 -20.473 45.604 1.00 94.31 721 SER A CA 1
ATOM 5441 C C . SER A 1 721 ? -27.588 -19.322 44.975 1.00 94.31 721 SER A C 1
ATOM 5443 O O . SER A 1 721 ? -27.311 -18.153 45.258 1.00 94.31 721 SER A O 1
ATOM 5445 N N . TYR A 1 722 ? -28.574 -19.628 44.124 1.00 96.44 722 TYR A N 1
ATOM 5446 C CA . TYR A 1 722 ? -29.506 -18.610 43.618 1.00 96.44 722 TYR A CA 1
ATOM 5447 C C . TYR A 1 722 ? -30.727 -18.473 44.521 1.00 96.44 722 TYR A C 1
ATOM 5449 O O . TYR A 1 722 ? -31.316 -19.470 44.956 1.00 96.44 722 TYR A O 1
ATOM 5457 N N . GLY A 1 723 ? -31.162 -17.230 44.712 1.00 92.25 723 GLY A N 1
ATOM 5458 C CA . GLY A 1 723 ? -32.443 -16.882 45.318 1.00 92.25 723 GLY A CA 1
ATOM 5459 C C . GLY A 1 723 ? -33.260 -15.942 44.434 1.00 92.25 723 GLY A C 1
ATOM 5460 O O . GLY A 1 723 ? -32.812 -15.507 43.376 1.00 92.25 723 GLY A O 1
ATOM 5461 N N . SER A 1 724 ? -34.469 -15.638 44.896 1.00 91.75 724 SER A N 1
ATOM 5462 C CA . SER A 1 724 ? -35.405 -14.695 44.281 1.00 91.75 724 SER A CA 1
ATOM 5463 C C . SER A 1 724 ? -35.653 -13.562 45.281 1.00 91.75 724 SER A C 1
ATOM 5465 O O . SER A 1 724 ? -36.213 -13.799 46.354 1.00 91.75 724 SER A O 1
ATOM 5467 N N . TYR A 1 725 ? -35.186 -12.347 44.983 1.00 85.69 725 TYR A N 1
ATOM 5468 C CA . TYR A 1 725 ? -35.131 -11.227 45.936 1.00 85.69 725 TYR A CA 1
ATOM 5469 C C . TYR A 1 725 ? -35.886 -9.990 45.411 1.00 85.69 725 TYR A C 1
ATOM 5471 O O . TYR A 1 725 ? -35.931 -9.791 44.201 1.00 85.69 725 TYR A O 1
ATOM 5479 N N . PRO A 1 726 ? -36.498 -9.163 46.285 1.00 80.12 726 PRO A N 1
ATOM 5480 C CA . PRO A 1 726 ? -37.258 -7.969 45.879 1.00 80.12 726 PRO A CA 1
ATOM 5481 C C . PRO A 1 726 ? -36.381 -6.727 45.625 1.00 80.12 726 PRO A C 1
ATOM 5483 O O . PRO A 1 726 ? -36.903 -5.634 45.433 1.00 80.12 726 PRO A O 1
ATOM 5486 N N . ASP A 1 727 ? -35.061 -6.881 45.697 1.00 78.62 727 ASP A N 1
ATOM 5487 C CA . ASP A 1 727 ? -34.054 -5.823 45.681 1.00 78.62 727 ASP A CA 1
ATOM 5488 C C . ASP A 1 727 ? -32.706 -6.400 45.219 1.00 78.62 727 ASP A C 1
ATOM 5490 O O . ASP A 1 727 ? -32.464 -7.603 45.369 1.00 78.62 727 ASP A O 1
ATOM 5494 N N . GLU A 1 728 ? -31.839 -5.563 44.647 1.00 75.81 728 GLU A N 1
ATOM 5495 C CA . GLU A 1 728 ? -30.543 -5.991 44.110 1.00 75.81 728 GLU A CA 1
ATOM 5496 C C . GLU A 1 728 ? -29.498 -6.163 45.219 1.00 75.81 728 GLU A C 1
ATOM 5498 O O . GLU A 1 728 ? -29.254 -5.261 46.021 1.00 75.81 728 GLU A O 1
ATOM 5503 N N . ARG A 1 729 ? -28.912 -7.362 45.300 1.00 79.81 729 ARG A N 1
ATOM 5504 C CA . ARG A 1 729 ? -28.003 -7.779 46.384 1.00 79.81 729 ARG A CA 1
ATOM 5505 C C . ARG A 1 729 ? -27.095 -8.968 46.032 1.00 79.81 729 ARG A C 1
ATOM 5507 O O . ARG A 1 729 ? -26.425 -9.519 46.906 1.00 79.81 729 ARG A O 1
ATOM 5514 N N . GLY A 1 730 ? -27.127 -9.414 44.783 1.00 81.50 730 GLY A N 1
ATOM 5515 C CA . GLY A 1 730 ? -26.411 -10.561 44.242 1.00 81.50 730 GLY A CA 1
ATOM 5516 C C . GLY A 1 730 ? -26.193 -10.377 42.742 1.00 81.50 730 GLY A C 1
ATOM 5517 O O . GLY A 1 730 ? -26.625 -9.387 42.163 1.00 81.50 730 GLY A O 1
ATOM 5518 N N . ILE A 1 731 ? -25.504 -11.320 42.109 1.00 84.38 731 ILE A N 1
ATOM 5519 C CA . ILE A 1 731 ? -25.077 -11.192 40.712 1.00 84.38 731 ILE A CA 1
ATOM 5520 C C . ILE A 1 731 ? -26.217 -11.641 39.785 1.00 84.38 731 ILE A C 1
ATOM 5522 O O . ILE A 1 731 ? -26.741 -12.749 39.946 1.00 84.38 731 ILE A O 1
ATOM 5526 N N . LEU A 1 732 ? -26.592 -10.796 38.818 1.00 82.62 732 LEU A N 1
ATOM 5527 C CA . LEU A 1 732 ? -27.560 -11.137 37.768 1.00 82.62 732 LEU A CA 1
ATOM 5528 C C . LEU A 1 732 ? -27.018 -12.254 36.848 1.00 82.62 732 LEU A C 1
ATOM 5530 O O . LEU A 1 732 ? -25.827 -12.250 36.519 1.00 82.62 732 LEU A O 1
ATOM 5534 N N . PRO A 1 733 ? -27.856 -13.215 36.426 1.00 84.19 733 PRO A N 1
ATOM 5535 C CA . PRO A 1 733 ? -27.431 -14.320 35.574 1.00 84.19 733 PRO A CA 1
ATOM 5536 C C . PRO A 1 733 ? -27.244 -13.923 34.107 1.00 84.19 733 PRO A C 1
ATOM 5538 O O . PRO A 1 733 ? -27.992 -13.122 33.560 1.00 84.19 733 PRO A O 1
ATOM 5541 N N . TYR A 1 734 ? -26.314 -14.594 33.441 1.00 81.81 734 TYR A N 1
ATOM 5542 C CA . TYR A 1 734 ? -26.333 -14.824 32.000 1.00 81.81 734 TYR A CA 1
ATOM 5543 C C . TYR A 1 734 ? -27.215 -16.046 31.696 1.00 81.81 734 TYR A C 1
ATOM 5545 O O . TYR A 1 734 ? -27.275 -16.988 32.497 1.00 81.81 734 TYR A O 1
ATOM 5553 N N . LEU A 1 735 ? -27.861 -16.055 30.528 1.00 83.44 735 LEU A N 1
ATOM 5554 C CA . LEU A 1 735 ? -28.600 -17.206 30.003 1.00 83.44 735 LEU A CA 1
ATOM 5555 C C . LEU A 1 735 ? -27.841 -17.798 28.812 1.00 83.44 735 LEU A C 1
ATOM 5557 O O . LEU A 1 735 ? -27.725 -17.166 27.765 1.00 83.44 735 LEU A O 1
ATOM 5561 N N . VAL A 1 736 ? -27.314 -19.013 28.972 1.00 77.75 736 VAL A N 1
ATOM 5562 C CA . VAL A 1 736 ? -26.511 -19.701 27.945 1.00 77.75 736 VAL A CA 1
ATOM 5563 C C . VAL A 1 736 ? -27.292 -20.893 27.409 1.00 77.75 736 VAL A C 1
ATOM 5565 O O . VAL A 1 736 ? -27.669 -21.769 28.184 1.00 77.75 736 VAL A O 1
ATOM 5568 N N . LEU A 1 737 ? -27.538 -20.932 26.097 1.00 79.31 737 LEU A N 1
ATOM 5569 C CA . LEU A 1 737 ? -28.308 -22.001 25.453 1.00 79.31 737 LEU A CA 1
ATOM 5570 C C . LEU A 1 737 ? -27.652 -23.374 25.693 1.00 79.31 737 LEU A C 1
ATOM 5572 O O . LEU A 1 737 ? -26.442 -23.537 25.511 1.00 79.31 737 LEU A O 1
ATOM 5576 N N . ALA A 1 738 ? -28.458 -24.352 26.100 1.00 69.19 738 ALA A N 1
ATOM 5577 C CA . ALA A 1 738 ? -28.039 -25.725 26.334 1.00 69.19 738 ALA A CA 1
ATOM 5578 C C . ALA A 1 738 ? -28.256 -26.589 25.082 1.00 69.19 738 ALA A C 1
ATOM 5580 O O . ALA A 1 738 ? -29.296 -26.534 24.427 1.00 69.19 738 ALA A O 1
ATOM 5581 N N . GLU A 1 739 ? -27.258 -27.403 24.747 1.00 57.81 739 GLU A N 1
ATOM 5582 C CA . GLU A 1 739 ? -27.274 -28.257 23.558 1.00 57.81 739 GLU A CA 1
ATOM 5583 C C . GLU A 1 739 ? -27.727 -29.684 23.890 1.00 57.81 739 GLU A C 1
ATOM 5585 O O . GLU A 1 739 ? -27.342 -30.261 24.910 1.00 57.81 739 GLU A O 1
ATOM 5590 N N . ASN A 1 740 ? -28.510 -30.289 22.990 1.00 34.78 740 ASN A N 1
ATOM 5591 C CA . ASN A 1 740 ? -28.890 -31.700 23.100 1.00 34.78 740 ASN A CA 1
ATOM 5592 C C . ASN A 1 740 ? -27.636 -32.608 23.084 1.00 34.78 740 ASN A C 1
ATOM 5594 O O . ASN A 1 740 ? -26.689 -32.332 22.345 1.00 34.78 740 ASN A O 1
ATOM 5598 N N . PRO A 1 741 ? -27.600 -33.699 23.872 1.00 31.22 741 PRO A N 1
ATOM 5599 C CA . PRO A 1 741 ? -26.344 -34.317 24.296 1.00 31.22 741 PRO A CA 1
ATOM 5600 C C . PRO A 1 741 ? -25.567 -35.011 23.166 1.00 31.22 741 PRO A C 1
ATOM 5602 O O . PRO A 1 741 ? -25.981 -36.047 22.638 1.00 31.22 741 PRO A O 1
ATOM 5605 N N . VAL A 1 742 ? -24.376 -34.480 22.876 1.00 25.38 742 VAL A N 1
ATOM 5606 C CA . VAL A 1 742 ? -23.340 -35.083 22.019 1.00 25.38 742 VAL A CA 1
ATOM 5607 C C . VAL A 1 742 ? -22.245 -35.721 22.894 1.00 25.38 742 VAL A C 1
ATOM 5609 O O . VAL A 1 742 ? -22.059 -35.351 24.050 1.00 25.38 742 VAL A O 1
ATOM 5612 N N . VAL A 1 743 ? -21.541 -36.732 22.374 1.00 26.19 743 VAL A N 1
ATOM 5613 C CA . VAL A 1 743 ? -20.514 -37.490 23.117 1.00 26.19 743 VAL A CA 1
ATOM 5614 C C . VAL A 1 743 ? -19.207 -36.690 23.242 1.00 26.19 743 VAL A C 1
ATOM 5616 O O . VAL A 1 743 ? -18.679 -36.203 22.247 1.00 26.19 743 VAL A O 1
ATOM 5619 N N . GLU A 1 744 ? -18.676 -36.593 24.463 1.00 29.78 744 GLU A N 1
ATOM 5620 C CA . GLU A 1 744 ? -17.570 -35.703 24.852 1.00 29.78 744 GLU A CA 1
ATOM 5621 C C . GLU A 1 744 ? -16.136 -36.146 24.450 1.00 29.78 744 GLU A C 1
ATOM 5623 O O . GLU A 1 744 ? -15.737 -37.274 24.737 1.00 29.78 744 GLU A O 1
ATOM 5628 N N . GLN A 1 745 ? -15.362 -35.168 23.931 1.00 33.81 745 GLN A N 1
ATOM 5629 C CA . GLN A 1 745 ? -14.006 -34.721 24.375 1.00 33.81 745 GLN A CA 1
ATOM 5630 C C . GLN A 1 745 ? -12.766 -35.657 24.214 1.00 33.81 745 GLN A C 1
ATOM 5632 O O . GLN A 1 745 ? -12.921 -36.879 24.191 1.00 33.81 745 GLN A O 1
ATOM 5637 N N . PRO A 1 746 ? -11.515 -35.130 24.024 1.00 29.19 746 PRO A N 1
ATOM 5638 C CA . PRO A 1 746 ? -10.799 -34.146 24.879 1.00 29.19 746 PRO A CA 1
ATOM 5639 C C . PRO A 1 746 ? -10.107 -32.945 24.177 1.00 29.19 746 PRO A C 1
ATOM 5641 O O . PRO A 1 746 ? -10.122 -32.824 22.958 1.00 29.19 746 PRO A O 1
ATOM 5644 N N . GLU A 1 747 ? -9.517 -32.055 24.990 1.00 39.97 747 GLU A N 1
ATOM 5645 C CA . GLU A 1 747 ? -8.910 -30.751 24.633 1.00 39.97 747 GLU A CA 1
ATOM 5646 C C . GLU A 1 747 ? -7.470 -30.801 24.046 1.00 39.97 747 GLU A C 1
ATOM 5648 O O . GLU A 1 747 ? -6.775 -31.811 24.174 1.00 39.97 747 GLU A O 1
ATOM 5653 N N . VAL A 1 748 ? -6.995 -29.623 23.577 1.00 27.25 748 VAL A N 1
ATOM 5654 C CA . VAL A 1 748 ? -5.615 -29.233 23.161 1.00 27.25 748 VAL A CA 1
ATOM 5655 C C . VAL A 1 748 ? -5.202 -29.679 21.737 1.00 27.25 748 VAL A C 1
ATOM 5657 O O . VAL A 1 748 ? -5.403 -30.850 21.420 1.00 27.25 748 VAL A O 1
ATOM 5660 N N . PRO A 1 749 ? -4.531 -28.843 20.893 1.00 27.77 749 PRO A N 1
ATOM 5661 C CA . PRO A 1 749 ? -4.078 -27.444 21.039 1.00 27.77 749 PRO A CA 1
ATOM 5662 C C . PRO A 1 749 ? -4.827 -26.481 20.072 1.00 27.77 749 PRO A C 1
ATOM 5664 O O . PRO A 1 749 ? -6.003 -26.691 19.805 1.00 27.77 749 PRO A O 1
ATOM 5667 N N . ALA A 1 750 ? -4.171 -25.422 19.573 1.00 40.62 750 ALA A N 1
ATOM 5668 C CA . ALA A 1 750 ? -4.710 -24.500 18.566 1.00 40.62 750 ALA A CA 1
ATOM 5669 C C . ALA A 1 750 ? -4.511 -25.026 17.128 1.00 40.62 750 ALA A C 1
ATOM 5671 O O . ALA A 1 750 ? -3.371 -25.091 16.673 1.00 40.62 750 ALA A O 1
ATOM 5672 N N . ASP A 1 751 ? -5.616 -25.391 16.467 1.00 30.38 751 ASP A N 1
ATOM 5673 C CA . ASP A 1 751 ? -5.806 -25.689 15.028 1.00 30.38 751 ASP A CA 1
ATOM 5674 C C . ASP A 1 751 ? -7.317 -26.006 14.805 1.00 30.38 751 ASP A C 1
ATOM 5676 O O . ASP A 1 751 ? -8.020 -26.204 15.803 1.00 30.38 751 ASP A O 1
ATOM 5680 N N . PRO A 1 752 ? -7.834 -26.248 13.583 1.00 39.22 752 PRO A N 1
ATOM 5681 C CA . PRO A 1 752 ? -7.908 -25.401 12.385 1.00 39.22 752 PRO A CA 1
ATOM 5682 C C . PRO A 1 752 ? -9.363 -24.933 12.080 1.00 39.22 752 PRO A C 1
ATOM 5684 O O . PRO A 1 752 ? -10.310 -25.353 12.739 1.00 39.22 752 PRO A O 1
ATOM 5687 N N . ALA A 1 753 ? -9.532 -24.108 11.034 1.00 44.97 753 ALA A N 1
ATOM 5688 C CA . ALA A 1 753 ? -10.755 -23.870 10.228 1.00 44.97 753 ALA A CA 1
ATOM 5689 C C . ALA A 1 753 ? -12.144 -24.137 10.877 1.00 44.97 753 ALA A C 1
ATOM 5691 O O . ALA A 1 753 ? -12.633 -25.272 10.922 1.00 44.97 753 ALA A O 1
ATOM 5692 N N . VAL A 1 754 ? -12.852 -23.076 11.287 1.00 57.22 754 VAL A N 1
ATOM 5693 C CA . VAL A 1 754 ? -14.191 -23.181 11.902 1.00 57.22 754 VAL A CA 1
ATOM 5694 C C . VAL A 1 754 ? -15.247 -23.442 10.830 1.00 57.22 754 VAL A C 1
ATOM 5696 O O . VAL A 1 754 ? -15.402 -22.625 9.931 1.00 57.22 754 VAL A O 1
ATOM 5699 N N . LYS A 1 755 ? -16.023 -24.530 10.949 1.00 75.56 755 LYS A N 1
ATOM 5700 C CA . LYS A 1 755 ? -17.253 -24.769 10.167 1.00 75.56 755 LYS A CA 1
ATOM 5701 C C . LYS A 1 755 ? -18.489 -24.536 11.035 1.00 75.56 755 LYS A C 1
ATOM 5703 O O . LYS A 1 755 ? -18.722 -25.299 11.970 1.00 75.56 755 LYS A O 1
ATOM 5708 N N . GLU A 1 756 ? -19.324 -23.562 10.679 1.00 75.94 756 GLU A N 1
ATOM 5709 C CA . GLU A 1 756 ? -20.526 -23.198 11.443 1.00 75.94 756 GLU A CA 1
ATOM 5710 C C . GLU A 1 756 ? -21.762 -23.027 10.542 1.00 75.94 756 GLU A C 1
ATOM 5712 O O . GLU A 1 756 ? -21.687 -22.547 9.411 1.00 75.94 756 GLU A O 1
ATOM 5717 N N . THR A 1 757 ? -22.920 -23.480 11.032 1.00 83.00 757 THR A N 1
ATOM 5718 C CA . THR A 1 757 ? -24.152 -23.615 10.237 1.00 83.00 757 THR A CA 1
ATOM 5719 C C . THR A 1 757 ? -24.991 -22.341 10.279 1.00 83.00 757 THR A C 1
ATOM 5721 O O . THR A 1 757 ? -25.455 -21.946 11.341 1.00 83.00 757 THR A O 1
ATOM 5724 N N . ILE A 1 758 ? -25.249 -21.746 9.112 1.00 83.25 758 ILE A N 1
ATOM 5725 C CA . ILE A 1 758 ? -26.076 -20.538 8.954 1.00 83.25 758 ILE A CA 1
ATOM 5726 C C . ILE A 1 758 ? -27.568 -20.906 8.894 1.00 83.25 758 ILE A C 1
ATOM 5728 O O . ILE A 1 758 ? -28.414 -20.199 9.434 1.00 83.25 758 ILE A O 1
ATOM 5732 N N . TRP A 1 759 ? -27.916 -22.015 8.233 1.00 88.19 759 TRP A N 1
ATOM 5733 C CA . TRP A 1 759 ? -29.289 -22.510 8.144 1.00 88.19 759 TRP A CA 1
ATOM 5734 C C . TRP A 1 759 ? -29.344 -24.015 7.880 1.00 88.19 759 TRP A C 1
ATOM 5736 O O . TRP A 1 759 ? -28.635 -24.535 7.018 1.00 88.19 759 TRP A O 1
ATOM 5746 N N . LYS A 1 760 ? -30.250 -24.715 8.570 1.00 85.38 760 LYS A N 1
ATOM 5747 C CA . LYS A 1 760 ? -30.532 -26.140 8.351 1.00 85.38 760 LYS A CA 1
ATOM 5748 C C . LYS A 1 760 ? -31.980 -26.464 8.718 1.00 85.38 760 LYS A C 1
ATOM 5750 O O . LYS A 1 760 ? -32.274 -26.820 9.855 1.00 85.38 760 LYS A O 1
ATOM 5755 N N . GLY A 1 761 ? -32.888 -26.272 7.764 1.00 74.75 761 GLY A N 1
ATOM 5756 C CA . GLY A 1 761 ? -34.324 -26.510 7.937 1.00 74.75 761 GLY A CA 1
ATOM 5757 C C . GLY A 1 761 ? -34.857 -27.671 7.095 1.00 74.75 761 GLY A C 1
ATOM 5758 O O . GLY A 1 761 ? -34.102 -28.450 6.515 1.00 74.75 761 GLY A O 1
ATOM 5759 N N . GLU A 1 762 ? -36.185 -27.764 7.003 1.00 85.81 762 GLU A N 1
ATOM 5760 C CA . GLU A 1 762 ? -36.847 -28.621 6.011 1.00 85.81 762 GLU A CA 1
ATOM 5761 C C . GLU A 1 762 ? -36.441 -28.196 4.581 1.00 85.81 762 GLU A C 1
ATOM 5763 O O . GLU A 1 762 ? -36.374 -26.990 4.320 1.00 85.81 762 GLU A O 1
ATOM 5768 N N . PRO A 1 763 ? -36.183 -29.134 3.644 1.00 90.38 763 PRO A N 1
ATOM 5769 C CA . PRO A 1 763 ? -35.626 -28.811 2.328 1.00 90.38 763 PRO A CA 1
ATOM 5770 C C . PRO A 1 763 ? -36.442 -27.772 1.543 1.00 90.38 763 PRO A C 1
ATOM 5772 O O . PRO A 1 763 ? -37.620 -27.976 1.236 1.00 90.38 763 PRO A O 1
ATOM 5775 N N . PHE A 1 764 ? -35.799 -26.660 1.185 1.00 89.19 764 PHE A N 1
ATOM 5776 C CA . PHE A 1 764 ? -36.448 -25.494 0.594 1.00 89.19 764 PHE A CA 1
ATOM 5777 C C . PHE A 1 764 ? -36.408 -25.552 -0.938 1.00 89.19 764 PHE A C 1
ATOM 5779 O O . PHE A 1 764 ? -35.376 -25.303 -1.561 1.00 89.19 764 PHE A O 1
ATOM 5786 N N . ASP A 1 765 ? -37.546 -25.881 -1.552 1.00 90.56 765 ASP A N 1
ATOM 5787 C CA . ASP A 1 765 ? -37.718 -25.895 -3.008 1.00 90.56 765 ASP A CA 1
ATOM 5788 C C . ASP A 1 765 ? -37.881 -24.473 -3.573 1.00 90.56 765 ASP A C 1
ATOM 5790 O O . ASP A 1 765 ? -38.933 -23.842 -3.406 1.00 90.56 765 ASP A O 1
ATOM 5794 N N . LEU A 1 766 ? -36.871 -23.999 -4.309 1.00 87.12 766 LEU A N 1
ATOM 5795 C CA . LEU A 1 766 ? -36.910 -22.728 -5.043 1.00 87.12 766 LEU A CA 1
ATOM 5796 C C . LEU A 1 766 ? -37.934 -22.759 -6.194 1.00 87.12 766 LEU A C 1
ATOM 5798 O O . LEU A 1 766 ? -38.520 -21.737 -6.536 1.00 87.12 766 LEU A O 1
ATOM 5802 N N . GLY A 1 767 ? -38.279 -23.939 -6.714 1.00 83.00 767 GLY A N 1
ATOM 5803 C CA . GLY A 1 767 ? -39.244 -24.111 -7.797 1.00 83.00 767 GLY A CA 1
ATOM 5804 C C . GLY A 1 767 ? -38.743 -23.612 -9.156 1.00 83.00 767 GLY A C 1
ATOM 5805 O O . GLY A 1 767 ? -37.552 -23.416 -9.381 1.00 83.00 767 GLY A O 1
ATOM 5806 N N . SER A 1 768 ? -39.672 -23.438 -10.097 1.00 79.31 768 SER A N 1
ATOM 5807 C CA . SER A 1 768 ? -39.379 -23.140 -11.505 1.00 79.31 768 SER A CA 1
ATOM 5808 C C . SER A 1 768 ? -39.603 -21.675 -11.894 1.00 79.31 768 SER A C 1
ATOM 5810 O O . SER A 1 768 ? -39.914 -21.388 -13.053 1.00 79.31 768 SER A O 1
ATOM 5812 N N . ASP A 1 769 ? -39.519 -20.753 -10.937 1.00 78.25 769 ASP A N 1
ATOM 5813 C CA . ASP A 1 769 ? -39.612 -19.316 -11.171 1.00 78.25 769 ASP A CA 1
ATOM 5814 C C . ASP A 1 769 ? -38.796 -18.534 -10.130 1.00 78.25 769 ASP A C 1
ATOM 5816 O O . ASP A 1 769 ? -38.551 -19.006 -9.025 1.00 78.25 769 ASP A O 1
ATOM 5820 N N . TRP A 1 770 ? -38.368 -17.326 -10.498 1.00 80.94 770 TRP A N 1
ATOM 5821 C CA . TRP A 1 770 ? -37.484 -16.488 -9.681 1.00 80.94 770 TRP A CA 1
ATOM 5822 C C . TRP A 1 770 ? -38.204 -15.722 -8.551 1.00 80.94 770 TRP A C 1
ATOM 5824 O O . TRP A 1 770 ? -37.599 -14.844 -7.937 1.00 80.94 770 TRP A O 1
ATOM 5834 N N . SER A 1 771 ? -39.481 -16.009 -8.252 1.00 76.00 771 SER A N 1
ATOM 5835 C CA . SER A 1 771 ? -40.212 -15.319 -7.170 1.00 76.00 771 SER A CA 1
ATOM 5836 C C . SER A 1 771 ? -39.884 -15.839 -5.767 1.00 76.00 771 SER A C 1
ATOM 5838 O O . SER A 1 771 ? -40.291 -15.219 -4.784 1.00 76.00 771 SER A O 1
ATOM 5840 N N . LYS A 1 772 ? -39.134 -16.944 -5.657 1.00 79.56 772 LYS A N 1
ATOM 5841 C CA . LYS A 1 772 ? -38.685 -17.507 -4.380 1.00 79.56 772 LYS A CA 1
ATOM 5842 C C . LYS A 1 772 ? -37.193 -17.291 -4.131 1.00 79.56 772 LYS A C 1
ATOM 5844 O O . LYS A 1 772 ? -36.365 -17.415 -5.030 1.00 79.56 772 LYS A O 1
ATOM 5849 N N . GLY A 1 773 ? -36.863 -17.103 -2.859 1.00 85.62 773 GLY A N 1
ATOM 5850 C CA . GLY A 1 773 ? -35.524 -17.270 -2.306 1.00 85.62 773 GLY A CA 1
ATOM 5851 C C . GLY A 1 773 ? -35.617 -17.727 -0.854 1.00 85.62 773 GLY A C 1
ATOM 5852 O O . GLY A 1 773 ? -36.600 -17.433 -0.172 1.00 85.62 773 GLY A O 1
ATOM 5853 N N . LEU A 1 774 ? -34.612 -18.467 -0.393 1.00 89.00 774 LEU A N 1
ATOM 5854 C CA . LEU A 1 774 ? -34.447 -18.799 1.016 1.00 89.00 774 LEU A CA 1
ATOM 5855 C C . LEU A 1 774 ? -33.817 -17.591 1.718 1.00 89.00 774 LEU A C 1
ATOM 5857 O O . LEU A 1 774 ? -32.617 -17.366 1.583 1.00 89.00 774 LEU A O 1
ATOM 5861 N N . GLN A 1 775 ? -34.626 -16.812 2.435 1.00 88.56 775 GLN A N 1
ATOM 5862 C CA . GLN A 1 775 ? -34.156 -15.699 3.262 1.00 88.56 775 GLN A CA 1
ATOM 5863 C C . GLN A 1 775 ? -33.859 -16.185 4.689 1.00 88.56 775 GLN A C 1
ATOM 5865 O O . GLN A 1 775 ? -34.711 -16.796 5.336 1.00 88.56 775 GLN A O 1
ATOM 5870 N N . ILE A 1 776 ? -32.654 -15.893 5.174 1.00 84.44 776 ILE A N 1
ATOM 5871 C CA . ILE A 1 776 ? -32.118 -16.316 6.469 1.00 84.44 776 ILE A CA 1
ATOM 5872 C C . ILE A 1 776 ? -31.810 -15.054 7.281 1.00 84.44 776 ILE A C 1
ATOM 5874 O O . ILE A 1 776 ? -30.819 -14.376 7.027 1.00 84.44 776 ILE A O 1
ATOM 5878 N N . ASN A 1 777 ? -32.670 -14.729 8.251 1.00 69.25 777 ASN A N 1
ATOM 5879 C CA . ASN A 1 777 ? -32.587 -13.481 9.031 1.00 69.25 777 ASN A CA 1
ATOM 5880 C C . ASN A 1 777 ? -31.618 -13.544 10.229 1.00 69.25 777 ASN A C 1
ATOM 5882 O O . ASN A 1 777 ? -31.399 -12.539 10.896 1.00 69.25 777 ASN A O 1
ATOM 5886 N N . SER A 1 778 ? -31.079 -14.724 10.539 1.00 66.94 778 SER A N 1
ATOM 5887 C CA . SER A 1 778 ? -30.237 -14.974 11.717 1.00 66.94 778 SER A CA 1
ATOM 5888 C C . SER A 1 778 ? -28.898 -15.556 11.279 1.00 66.94 778 SER A C 1
ATOM 5890 O O . SER A 1 778 ? -28.579 -16.705 11.571 1.00 66.94 778 SER A O 1
ATOM 5892 N N . VAL A 1 779 ? -28.150 -14.776 10.500 1.00 69.56 779 VAL A N 1
ATOM 5893 C CA . VAL A 1 779 ? -26.796 -15.145 10.072 1.00 69.56 779 VAL A CA 1
ATOM 5894 C C . VAL A 1 779 ? -25.832 -14.847 11.232 1.00 69.56 779 VAL A C 1
ATOM 5896 O O . VAL A 1 779 ? -25.880 -13.733 11.758 1.00 69.56 779 VAL A O 1
ATOM 5899 N N . PRO A 1 780 ? -24.984 -15.799 11.666 1.00 65.06 780 PRO A N 1
ATOM 5900 C CA . PRO A 1 780 ? -23.921 -15.522 12.634 1.00 65.06 780 PRO A CA 1
ATOM 5901 C C . PRO A 1 780 ? -22.927 -14.499 12.069 1.00 65.06 780 PRO A C 1
ATOM 5903 O O . PRO A 1 780 ? -22.776 -14.384 10.853 1.00 65.06 780 PRO A O 1
ATOM 5906 N N . ARG A 1 781 ? -22.225 -13.762 12.942 1.00 65.88 781 ARG A N 1
ATOM 5907 C CA . ARG A 1 781 ? -21.226 -12.778 12.501 1.00 65.88 781 ARG A CA 1
ATOM 5908 C C . ARG A 1 781 ? -20.082 -13.494 11.781 1.00 65.88 781 ARG A C 1
ATOM 5910 O O . ARG A 1 781 ? -19.313 -14.217 12.407 1.00 65.88 781 ARG A O 1
ATOM 5917 N N . LEU A 1 782 ? -19.970 -13.261 10.480 1.00 73.75 782 LEU A N 1
ATOM 5918 C CA . LEU A 1 782 ? -18.987 -13.896 9.616 1.00 73.75 782 LEU A CA 1
ATOM 5919 C C . LEU A 1 782 ? -17.591 -13.280 9.839 1.00 73.75 782 LEU A C 1
ATOM 5921 O O . LEU A 1 782 ? -17.490 -12.048 9.899 1.00 73.75 782 LEU A O 1
ATOM 5925 N N . PRO A 1 783 ? -16.527 -14.094 9.961 1.00 66.44 783 PRO A N 1
ATOM 5926 C CA . PRO A 1 783 ? -15.145 -13.615 9.981 1.00 66.44 783 PRO A CA 1
ATOM 5927 C C . PRO A 1 783 ? -14.686 -13.119 8.598 1.00 66.44 783 PRO A C 1
ATOM 5929 O O . PRO A 1 783 ? -15.352 -13.341 7.589 1.00 66.44 783 PRO A O 1
ATOM 5932 N N . GLU A 1 784 ? -13.537 -12.439 8.562 1.00 62.81 784 GLU A N 1
ATOM 5933 C CA . GLU A 1 784 ? -12.980 -11.752 7.377 1.00 62.81 784 GLU A CA 1
ATOM 5934 C C . GLU A 1 784 ? -12.548 -12.699 6.237 1.00 62.81 784 GLU A C 1
ATOM 5936 O O . GLU A 1 784 ? -12.322 -12.258 5.116 1.00 62.81 784 GLU A O 1
ATOM 5941 N N . ASP A 1 785 ? -12.488 -14.001 6.513 1.00 64.62 785 ASP A N 1
ATOM 5942 C CA . ASP A 1 785 ? -12.095 -15.093 5.617 1.00 64.62 785 ASP A CA 1
ATOM 5943 C C . ASP A 1 785 ? -13.270 -16.031 5.252 1.00 64.62 785 ASP A C 1
ATOM 5945 O O . ASP A 1 785 ? -13.071 -17.130 4.726 1.00 64.62 785 ASP A O 1
ATOM 5949 N N . ALA A 1 786 ? -14.510 -15.634 5.559 1.00 72.25 786 ALA A N 1
ATOM 5950 C CA . ALA A 1 786 ? -15.670 -16.516 5.496 1.00 72.25 786 ALA A CA 1
ATOM 5951 C C . ALA A 1 786 ? -16.006 -17.004 4.073 1.00 72.25 786 ALA A C 1
ATOM 5953 O O . ALA A 1 786 ? -16.408 -16.247 3.188 1.00 72.25 786 ALA A O 1
ATOM 5954 N N . ARG A 1 787 ? -15.958 -18.325 3.884 1.00 82.38 787 ARG A N 1
ATOM 5955 C CA . ARG A 1 787 ? -16.430 -19.031 2.686 1.00 82.38 787 ARG A CA 1
ATOM 5956 C C . ARG A 1 787 ? -17.826 -19.597 2.919 1.00 82.38 787 ARG A C 1
ATOM 5958 O O . ARG A 1 787 ? -18.001 -20.443 3.790 1.00 82.38 787 ARG A O 1
ATOM 5965 N N . ILE A 1 788 ? -18.810 -19.162 2.134 1.00 86.62 788 ILE A N 1
ATOM 5966 C CA . ILE A 1 788 ? -20.191 -19.668 2.171 1.00 86.62 788 ILE A CA 1
ATOM 5967 C C . ILE A 1 788 ? -20.287 -20.979 1.390 1.00 86.62 788 ILE A C 1
ATOM 5969 O O . ILE A 1 788 ? -19.729 -21.097 0.301 1.00 86.62 788 ILE A O 1
ATOM 5973 N N . HIS A 1 789 ? -21.056 -21.931 1.917 1.00 87.88 789 HIS A N 1
ATOM 5974 C CA . HIS A 1 789 ? -21.393 -23.213 1.299 1.00 87.88 789 HIS A CA 1
ATOM 5975 C C . HIS A 1 789 ? -22.912 -23.418 1.311 1.00 87.88 789 HIS A C 1
ATOM 5977 O O . HIS A 1 789 ? -23.570 -23.196 2.329 1.00 87.88 789 HIS A O 1
ATOM 5983 N N . VAL A 1 790 ? -23.472 -23.880 0.194 1.00 91.75 790 VAL A N 1
ATOM 5984 C CA . VAL A 1 790 ? -24.882 -24.270 0.049 1.00 91.75 790 VAL A CA 1
ATOM 5985 C C . VAL A 1 790 ? -24.955 -25.722 -0.396 1.00 91.75 790 VAL A C 1
ATOM 5987 O O . VAL A 1 790 ? -24.526 -26.050 -1.501 1.00 91.75 790 VAL A O 1
ATOM 5990 N N . VAL A 1 791 ? -25.558 -26.578 0.427 1.00 90.12 791 VAL A N 1
ATOM 5991 C CA . VAL A 1 791 ? -25.876 -27.973 0.094 1.00 90.12 791 VAL A CA 1
ATOM 5992 C C . VAL A 1 791 ? -27.255 -28.023 -0.559 1.00 90.12 791 VAL A C 1
ATOM 5994 O O . VAL A 1 791 ? -28.225 -27.491 -0.011 1.00 90.12 791 VAL A O 1
ATOM 5997 N N . TYR A 1 792 ? -27.373 -28.686 -1.709 1.00 91.75 792 TYR A N 1
ATOM 5998 C CA . TYR A 1 792 ? -28.610 -28.735 -2.489 1.00 91.75 792 TYR A CA 1
ATOM 5999 C C . TYR A 1 792 ? -28.854 -30.080 -3.187 1.00 91.75 792 TYR A C 1
ATOM 6001 O O . TYR A 1 792 ? -28.042 -31.004 -3.164 1.00 91.75 792 TYR A O 1
ATOM 6009 N N . GLU A 1 793 ? -30.030 -30.198 -3.797 1.00 89.44 793 GLU A N 1
ATOM 6010 C CA . GLU A 1 793 ? -30.386 -31.237 -4.761 1.00 89.44 793 GLU A CA 1
ATOM 6011 C C . GLU A 1 793 ? -30.950 -30.588 -6.029 1.00 89.44 793 GLU A C 1
ATOM 6013 O O . GLU A 1 793 ? -31.762 -29.665 -5.945 1.00 89.44 793 GLU A O 1
ATOM 6018 N N . ALA A 1 794 ? -30.519 -31.080 -7.192 1.00 87.81 794 ALA A N 1
ATOM 6019 C CA . ALA A 1 794 ? -31.005 -30.688 -8.513 1.00 87.81 794 ALA A CA 1
ATOM 6020 C C . ALA A 1 794 ? -31.995 -31.758 -9.033 1.00 87.81 794 ALA A C 1
ATOM 6022 O O . ALA A 1 794 ? -31.563 -32.815 -9.504 1.00 87.81 794 ALA A O 1
ATOM 6023 N N . PRO A 1 795 ? -33.325 -31.561 -8.929 1.00 82.88 795 PRO A N 1
ATOM 6024 C CA . PRO A 1 795 ? -34.301 -32.586 -9.281 1.00 82.88 795 PRO A CA 1
ATOM 6025 C C . PRO A 1 795 ? -34.412 -32.733 -10.800 1.00 82.88 795 PRO A C 1
ATOM 6027 O O . PRO A 1 795 ? -34.714 -31.776 -11.511 1.00 82.88 795 PRO A O 1
ATOM 6030 N N . ALA A 1 796 ? -34.217 -33.954 -11.303 1.00 76.69 796 ALA A N 1
ATOM 6031 C CA . ALA A 1 796 ? -34.209 -34.232 -12.736 1.00 76.69 796 ALA A CA 1
ATOM 6032 C C . ALA A 1 796 ? -35.525 -33.821 -13.430 1.00 76.69 796 ALA A C 1
ATOM 6034 O O . ALA A 1 796 ? -36.583 -34.413 -13.198 1.00 76.69 796 ALA A O 1
ATOM 6035 N N . GLY A 1 797 ? -35.437 -32.844 -14.336 1.00 74.69 797 GLY A N 1
ATOM 6036 C CA . GLY A 1 797 ? -36.581 -32.339 -15.104 1.00 74.69 797 GLY A CA 1
ATOM 6037 C C . GLY A 1 797 ? -36.401 -30.947 -15.715 1.00 74.69 797 GLY A C 1
ATOM 6038 O O . GLY A 1 797 ? -37.221 -30.565 -16.547 1.00 74.69 797 GLY A O 1
ATOM 6039 N N . TYR A 1 798 ? -35.345 -30.220 -15.338 1.00 77.75 798 TYR A N 1
ATOM 6040 C CA . TYR A 1 798 ? -35.058 -28.860 -15.800 1.00 77.75 798 TYR A CA 1
ATOM 6041 C C . TYR A 1 798 ? -33.812 -28.798 -16.694 1.00 77.75 798 TYR A C 1
ATOM 6043 O O . TYR A 1 798 ? -32.897 -29.611 -16.548 1.00 77.75 798 TYR A O 1
ATOM 6051 N N . ASP A 1 799 ? -33.787 -27.824 -17.610 1.00 74.56 799 ASP A N 1
ATOM 6052 C CA . ASP A 1 799 ? -32.697 -27.631 -18.580 1.00 74.56 799 ASP A CA 1
ATOM 6053 C C . ASP A 1 799 ? -31.427 -27.018 -17.952 1.00 74.56 799 ASP A C 1
ATOM 6055 O O . ASP A 1 799 ? -30.335 -27.185 -18.493 1.00 74.56 799 ASP A O 1
ATOM 6059 N N . TYR A 1 800 ? -31.561 -26.306 -16.826 1.00 78.19 800 TYR A N 1
ATOM 6060 C CA . TYR A 1 800 ? -30.467 -25.718 -16.044 1.00 78.19 800 TYR A CA 1
ATOM 6061 C C . TYR A 1 800 ? -30.913 -25.424 -14.598 1.00 78.19 800 TYR A C 1
ATOM 6063 O O . TYR A 1 800 ? -32.109 -25.383 -14.306 1.00 78.19 800 TYR A O 1
ATOM 6071 N N . TYR A 1 801 ? -29.940 -25.189 -13.713 1.00 83.56 801 TYR A N 1
ATOM 6072 C CA . TYR A 1 801 ? -30.121 -24.886 -12.287 1.00 83.56 801 TYR A CA 1
ATOM 6073 C C . TYR A 1 801 ? -29.229 -23.690 -11.932 1.00 83.56 801 TYR A C 1
ATOM 6075 O O . TYR A 1 801 ? -28.092 -23.626 -12.402 1.00 83.56 801 TYR A O 1
ATOM 6083 N N . GLN A 1 802 ? -29.727 -22.729 -11.152 1.00 88.50 802 GLN A N 1
ATOM 6084 C CA . GLN A 1 802 ? -29.006 -21.479 -10.859 1.00 88.50 802 GLN A CA 1
ATOM 6085 C C . GLN A 1 802 ? -29.240 -20.999 -9.424 1.00 88.50 802 GLN A C 1
ATOM 6087 O O . GLN A 1 802 ? -30.334 -21.175 -8.890 1.00 88.50 802 GLN A O 1
ATOM 6092 N N . PHE A 1 803 ? -28.241 -20.331 -8.842 1.00 91.00 803 PHE A N 1
ATOM 6093 C CA . PHE A 1 803 ? -28.385 -19.530 -7.621 1.00 91.00 803 PHE A CA 1
ATOM 6094 C C . PHE A 1 803 ? -28.063 -18.060 -7.889 1.00 91.00 803 PHE A C 1
ATOM 6096 O O . PHE A 1 803 ? -27.299 -17.724 -8.794 1.00 91.00 803 PHE A O 1
ATOM 6103 N N . LYS A 1 804 ? -28.612 -17.191 -7.045 1.00 90.56 804 LYS A N 1
ATOM 6104 C CA . LYS A 1 804 ? -28.216 -15.798 -6.871 1.00 90.56 804 LYS A CA 1
ATOM 6105 C C . LYS A 1 804 ? -28.188 -15.492 -5.379 1.00 90.56 804 LYS A C 1
ATOM 6107 O O . LYS A 1 804 ? -29.140 -15.799 -4.663 1.00 90.56 804 LYS A O 1
ATOM 6112 N N . PHE A 1 805 ? -27.091 -14.903 -4.928 1.00 93.31 805 PHE A N 1
ATOM 6113 C CA . PHE A 1 805 ? -26.876 -14.566 -3.529 1.00 93.31 805 PHE A CA 1
ATOM 6114 C C . PHE A 1 805 ? -27.108 -13.074 -3.325 1.00 93.31 805 PHE A C 1
ATOM 6116 O O . PHE A 1 805 ? -26.615 -12.270 -4.116 1.00 93.31 805 PHE A O 1
ATOM 6123 N N . CYS A 1 806 ? -27.842 -12.711 -2.277 1.00 87.31 806 CYS A N 1
ATOM 6124 C CA . CYS A 1 806 ? -28.066 -11.322 -1.881 1.00 87.31 806 CYS A CA 1
ATOM 6125 C C . CYS A 1 806 ? -27.928 -11.176 -0.363 1.00 87.31 806 CYS A C 1
ATOM 6127 O O . CYS A 1 806 ? -28.296 -12.098 0.366 1.00 87.31 806 CYS A O 1
ATOM 6129 N N . TYR A 1 807 ? -27.496 -10.015 0.125 1.00 87.69 807 TYR A N 1
ATOM 6130 C CA . TYR A 1 807 ? -27.784 -9.612 1.504 1.00 87.69 807 TYR A CA 1
ATOM 6131 C C . TYR A 1 807 ? -29.128 -8.869 1.562 1.00 87.69 807 TYR A C 1
ATOM 6133 O O . TYR A 1 807 ? -29.631 -8.373 0.548 1.00 87.69 807 TYR A O 1
ATOM 6141 N N . VAL A 1 808 ? -29.738 -8.824 2.746 1.00 79.56 808 VAL A N 1
ATOM 6142 C CA . VAL A 1 808 ? -30.906 -7.978 3.021 1.00 79.56 808 VAL A CA 1
ATOM 6143 C C . VAL A 1 808 ? -30.413 -6.683 3.653 1.00 79.56 808 VAL A C 1
ATOM 6145 O O . VAL A 1 808 ? -29.816 -6.720 4.729 1.00 79.56 808 VAL A O 1
ATOM 6148 N N . ASP A 1 809 ? -30.653 -5.544 3.012 1.00 77.50 809 ASP A N 1
ATOM 6149 C CA . ASP A 1 809 ? -30.219 -4.248 3.538 1.00 77.50 809 ASP A CA 1
ATOM 6150 C C . ASP A 1 809 ? -31.135 -3.712 4.661 1.00 77.50 809 ASP A C 1
ATOM 6152 O O . ASP A 1 809 ? -32.139 -4.319 5.059 1.00 77.50 809 ASP A O 1
ATOM 6156 N N . GLN A 1 810 ? -30.789 -2.540 5.198 1.00 73.62 810 GLN A N 1
ATOM 6157 C CA . GLN A 1 810 ? -31.574 -1.892 6.250 1.00 73.62 810 GLN A CA 1
ATOM 6158 C C . GLN A 1 810 ? -32.969 -1.431 5.781 1.00 73.62 810 GLN A C 1
ATOM 6160 O O . GLN A 1 810 ? -33.863 -1.298 6.619 1.00 73.62 810 GLN A O 1
ATOM 6165 N N . GLU A 1 811 ? -33.205 -1.297 4.473 1.00 75.12 811 GLU A N 1
ATOM 6166 C CA . GLU A 1 811 ? -34.496 -0.968 3.850 1.00 75.12 811 GLU A CA 1
ATOM 6167 C C . GLU A 1 811 ? -35.285 -2.218 3.390 1.00 75.12 811 GLU A C 1
ATOM 6169 O O . GLU A 1 811 ? -36.308 -2.099 2.710 1.00 75.12 811 GLU A O 1
ATOM 6174 N N . TRP A 1 812 ? -34.848 -3.420 3.795 1.00 75.44 812 TRP A N 1
ATOM 6175 C CA . TRP A 1 812 ? -35.405 -4.728 3.412 1.00 75.44 812 TRP A CA 1
ATOM 6176 C C . TRP A 1 812 ? -35.314 -5.063 1.911 1.00 75.44 812 TRP A C 1
ATOM 6178 O O . TRP A 1 812 ? -36.042 -5.937 1.432 1.00 75.44 812 TRP A O 1
ATOM 6188 N N . GLN A 1 813 ? -34.424 -4.416 1.156 1.00 80.62 813 GLN A N 1
ATOM 6189 C CA . GLN A 1 813 ? -34.161 -4.777 -0.237 1.00 80.62 813 GLN A CA 1
ATOM 6190 C C . GLN A 1 813 ? -33.165 -5.941 -0.320 1.00 80.62 813 GLN A C 1
ATOM 6192 O O . GLN A 1 813 ? -32.307 -6.117 0.545 1.00 80.62 813 GLN A O 1
ATOM 6197 N N . TRP A 1 814 ? -33.285 -6.756 -1.370 1.00 88.12 814 TRP A N 1
ATOM 6198 C CA . TRP A 1 814 ? -32.346 -7.842 -1.666 1.00 88.12 814 TRP A CA 1
ATOM 6199 C C . TRP A 1 814 ? -31.237 -7.319 -2.586 1.00 88.12 814 TRP A C 1
ATOM 6201 O O . TRP A 1 814 ? -31.430 -7.226 -3.801 1.00 88.12 814 TRP A O 1
ATOM 6211 N N . VAL A 1 815 ? -30.082 -6.982 -2.015 1.00 85.94 815 VAL A N 1
ATOM 6212 C CA . VAL A 1 815 ? -28.932 -6.442 -2.755 1.00 85.94 815 VAL A CA 1
ATOM 6213 C C . VAL A 1 815 ? -27.973 -7.587 -3.116 1.00 85.94 815 VAL A C 1
ATOM 6215 O O . VAL A 1 815 ? -27.551 -8.309 -2.212 1.00 85.94 815 VAL A O 1
ATOM 6218 N N . PRO A 1 816 ? -27.643 -7.813 -4.405 1.00 88.19 816 PRO A N 1
ATOM 6219 C CA . PRO A 1 816 ? -26.789 -8.929 -4.816 1.00 88.19 816 PRO A CA 1
ATOM 6220 C C . PRO A 1 816 ? -25.385 -8.872 -4.209 1.00 88.19 816 PRO A C 1
ATOM 6222 O O . PRO A 1 816 ? -24.777 -7.806 -4.179 1.00 88.19 816 PRO A O 1
ATOM 6225 N N . LEU A 1 817 ? -24.867 -10.032 -3.802 1.00 87.81 817 LEU A N 1
ATOM 6226 C CA . LEU A 1 817 ? -23.463 -10.205 -3.428 1.00 87.81 817 LEU A CA 1
ATOM 6227 C C . LEU A 1 817 ? -22.558 -10.081 -4.659 1.00 87.81 817 LEU A C 1
ATOM 6229 O O . LEU A 1 817 ? -22.930 -10.483 -5.765 1.00 87.81 817 LEU A O 1
ATOM 6233 N N . THR A 1 818 ? -21.350 -9.572 -4.446 1.00 85.56 818 THR A N 1
ATOM 6234 C CA . THR A 1 818 ? -20.319 -9.399 -5.480 1.00 85.56 818 THR A CA 1
ATOM 6235 C C . THR A 1 818 ? -19.347 -10.581 -5.565 1.00 85.56 818 THR A C 1
ATOM 6237 O O . THR A 1 818 ? -18.799 -10.851 -6.631 1.00 85.56 818 THR A O 1
ATOM 6240 N N . SER A 1 819 ? -19.181 -11.325 -4.471 1.00 80.88 819 SER A N 1
ATOM 6241 C CA . SER A 1 819 ? -18.185 -12.392 -4.301 1.00 80.88 819 SER A CA 1
ATOM 6242 C C . SER A 1 819 ? -18.359 -13.678 -5.134 1.00 80.88 819 SER A C 1
ATOM 6244 O O . SER A 1 819 ? -17.344 -14.318 -5.420 1.00 80.88 819 SER A O 1
ATOM 6246 N N . PRO A 1 820 ? -19.572 -14.142 -5.519 1.00 82.25 820 PRO A N 1
ATOM 6247 C CA . PRO A 1 820 ? -19.705 -15.385 -6.283 1.00 82.25 820 PRO A CA 1
ATOM 6248 C C . PRO A 1 820 ? -19.025 -15.310 -7.664 1.00 82.25 820 PRO A C 1
ATOM 6250 O O . PRO A 1 820 ? -19.480 -14.609 -8.567 1.00 82.25 820 PRO A O 1
ATOM 6253 N N . THR A 1 821 ? -17.953 -16.072 -7.875 1.00 68.00 821 THR A N 1
ATOM 6254 C CA . THR A 1 821 ? -17.272 -16.115 -9.178 1.00 68.00 821 THR A CA 1
ATOM 6255 C C . THR A 1 821 ? -18.085 -16.897 -10.220 1.00 68.00 821 THR A C 1
ATOM 6257 O O . THR A 1 821 ? -18.919 -17.743 -9.898 1.00 68.00 821 THR A O 1
ATOM 6260 N N . GLY A 1 822 ? -17.889 -16.585 -11.507 1.00 66.88 822 GLY A N 1
ATOM 6261 C CA . GLY A 1 822 ? -18.618 -17.240 -12.604 1.00 66.88 822 GLY A CA 1
ATOM 6262 C C . GLY A 1 822 ? -20.090 -16.824 -12.764 1.00 66.88 822 GLY A C 1
ATOM 6263 O O . GLY A 1 822 ? -20.851 -17.524 -13.437 1.00 66.88 822 GLY A O 1
ATOM 6264 N N . MET A 1 823 ? -20.511 -15.700 -12.171 1.00 80.19 823 MET A N 1
ATOM 6265 C CA . MET A 1 823 ? -21.842 -15.123 -12.394 1.00 80.19 823 MET A CA 1
ATOM 6266 C C . MET A 1 823 ? -22.085 -14.744 -13.865 1.00 80.19 823 MET A C 1
ATOM 6268 O O . MET A 1 823 ? -21.207 -14.234 -14.560 1.00 80.19 823 MET A O 1
ATOM 6272 N N . ASN A 1 824 ? -23.321 -14.942 -14.327 1.00 79.06 824 ASN A N 1
ATOM 6273 C CA . ASN A 1 824 ? -23.804 -14.396 -15.594 1.00 79.06 824 ASN A CA 1
ATOM 6274 C C . ASN A 1 824 ? -24.146 -12.890 -15.478 1.00 79.06 824 ASN A C 1
ATOM 6276 O O . ASN A 1 824 ? -24.093 -12.299 -14.400 1.00 79.06 824 ASN A O 1
ATOM 6280 N N . ALA A 1 825 ? -24.572 -12.274 -16.586 1.00 74.62 825 ALA A N 1
ATOM 6281 C CA . ALA A 1 825 ? -24.935 -10.851 -16.641 1.00 74.62 825 ALA A CA 1
ATOM 6282 C C . ALA A 1 825 ? -26.120 -10.435 -15.734 1.00 74.62 825 ALA A C 1
ATOM 6284 O O . ALA A 1 825 ? -26.312 -9.243 -15.506 1.00 74.62 825 ALA A O 1
ATOM 6285 N N . ASP A 1 826 ? -26.894 -11.390 -15.208 1.00 73.06 826 ASP A N 1
ATOM 6286 C CA . ASP A 1 826 ? -27.990 -11.155 -14.260 1.00 73.06 826 ASP A CA 1
ATOM 6287 C C . ASP A 1 826 ? -27.546 -11.324 -12.789 1.00 73.06 826 ASP A C 1
ATOM 6289 O O . ASP A 1 826 ? -28.365 -11.207 -11.872 1.00 73.06 826 ASP A O 1
ATOM 6293 N N . GLY A 1 827 ? -26.263 -11.615 -12.536 1.00 77.81 827 GLY A N 1
ATOM 6294 C CA . GLY A 1 827 ? -25.719 -11.910 -11.206 1.00 77.81 827 GLY A CA 1
ATOM 6295 C C . GLY A 1 827 ? -26.087 -13.305 -10.691 1.00 77.81 827 GLY A C 1
ATOM 6296 O O . GLY A 1 827 ? -26.341 -13.470 -9.502 1.00 77.81 827 GLY A O 1
ATOM 6297 N N . CYS A 1 828 ? -26.210 -14.292 -11.585 1.00 82.94 828 CYS A N 1
ATOM 6298 C CA . CYS A 1 828 ? -26.602 -15.663 -11.249 1.00 82.94 828 CYS A CA 1
ATOM 6299 C C . CYS A 1 828 ? -25.483 -16.658 -11.589 1.00 82.94 828 CYS A C 1
ATOM 6301 O O . CYS A 1 828 ? -24.980 -16.667 -12.715 1.00 82.94 828 CYS A O 1
ATOM 6303 N N . VAL A 1 829 ? -25.134 -17.536 -10.648 1.00 85.25 829 VAL A N 1
ATOM 6304 C CA . VAL A 1 829 ? -24.198 -18.652 -10.866 1.00 85.25 829 VAL A CA 1
ATOM 6305 C C . VAL A 1 829 ? -24.960 -19.887 -11.345 1.00 85.25 829 VAL A C 1
ATOM 6307 O O . VAL A 1 829 ? -26.068 -20.159 -10.880 1.00 85.25 829 VAL A O 1
ATOM 6310 N N . THR A 1 830 ? -24.390 -20.632 -12.295 1.00 84.81 830 THR A N 1
ATOM 6311 C CA . THR A 1 830 ? -25.016 -21.843 -12.862 1.00 84.81 830 THR A CA 1
ATOM 6312 C C . THR A 1 830 ? -24.428 -23.092 -12.219 1.00 84.81 830 THR A C 1
ATOM 6314 O O . THR A 1 830 ? -23.213 -23.214 -12.100 1.00 84.81 830 THR A O 1
ATOM 6317 N N . LEU A 1 831 ? -25.298 -24.004 -11.788 1.00 82.69 831 LEU A N 1
ATOM 6318 C CA . LEU A 1 831 ? -24.951 -25.157 -10.959 1.00 82.69 831 LEU A CA 1
ATOM 6319 C C . LEU A 1 831 ? -24.782 -26.424 -11.807 1.00 82.69 831 LEU A C 1
ATOM 6321 O O . LEU A 1 831 ? -25.526 -26.639 -12.768 1.00 82.69 831 LEU A O 1
ATOM 6325 N N . ASP A 1 832 ? -23.850 -27.295 -11.415 1.00 76.06 832 ASP A N 1
ATOM 6326 C CA . ASP A 1 832 ? -23.743 -28.641 -11.981 1.00 76.06 832 ASP A CA 1
ATOM 6327 C C . ASP A 1 832 ? -24.819 -29.554 -11.373 1.00 76.06 832 ASP A C 1
ATOM 6329 O O . ASP A 1 832 ? -24.886 -29.744 -10.160 1.00 76.06 832 ASP A O 1
ATOM 6333 N N . ALA A 1 833 ? -25.639 -30.172 -12.223 1.00 71.25 833 ALA A N 1
ATOM 6334 C CA . ALA A 1 833 ? -26.667 -31.126 -11.813 1.00 71.25 833 ALA A CA 1
ATOM 6335 C C . ALA A 1 833 ? -26.104 -32.431 -11.203 1.00 71.25 833 ALA A C 1
ATOM 6337 O O . ALA A 1 833 ? -26.872 -33.225 -10.657 1.00 71.25 833 ALA A O 1
ATOM 6338 N N . ALA A 1 834 ? -24.793 -32.679 -11.313 1.00 71.56 834 ALA A N 1
ATOM 6339 C CA . ALA A 1 834 ? -24.097 -33.774 -10.638 1.00 71.56 834 ALA A CA 1
ATOM 6340 C C . ALA A 1 834 ? -23.514 -33.390 -9.262 1.00 71.56 834 ALA A C 1
ATOM 6342 O O . ALA A 1 834 ? -23.157 -34.287 -8.493 1.00 71.56 834 ALA A O 1
ATOM 6343 N N . ALA A 1 835 ? -23.421 -32.097 -8.938 1.00 73.19 835 ALA A N 1
ATOM 6344 C CA . ALA A 1 835 ? -22.927 -31.619 -7.652 1.00 73.19 835 ALA A CA 1
ATOM 6345 C C . ALA A 1 835 ? -24.049 -31.558 -6.600 1.00 73.19 835 ALA A C 1
ATOM 6347 O O . ALA A 1 835 ? -25.227 -31.378 -6.909 1.00 73.19 835 ALA A O 1
ATOM 6348 N N . THR A 1 836 ? -23.673 -31.714 -5.330 1.00 79.94 836 THR A N 1
ATOM 6349 C CA . THR A 1 836 ? -24.583 -31.616 -4.170 1.00 79.94 836 THR A CA 1
ATOM 6350 C C . THR A 1 836 ? -24.317 -30.384 -3.309 1.00 79.94 836 THR A C 1
ATOM 6352 O O . THR A 1 836 ? -24.970 -30.194 -2.286 1.00 79.94 836 THR A O 1
ATOM 6355 N N . GLU A 1 837 ? -23.322 -29.581 -3.678 1.00 87.88 837 GLU A N 1
ATOM 6356 C CA . GLU A 1 837 ? -22.806 -28.463 -2.895 1.00 87.88 837 GLU A CA 1
ATOM 6357 C C . GLU A 1 837 ? -22.215 -27.402 -3.834 1.00 87.88 837 GLU A C 1
ATOM 6359 O O . GLU A 1 837 ? -21.729 -27.724 -4.920 1.00 87.88 837 GLU A O 1
ATOM 6364 N N . TYR A 1 838 ? -22.316 -26.132 -3.450 1.00 85.19 838 TYR A N 1
ATOM 6365 C CA . TYR A 1 838 ? -21.696 -24.991 -4.126 1.00 85.19 838 TYR A CA 1
ATOM 6366 C C . TYR A 1 838 ? -21.114 -24.063 -3.061 1.00 85.19 838 TYR A C 1
ATOM 6368 O O . TYR A 1 838 ? -21.780 -23.807 -2.058 1.00 85.19 838 TYR A O 1
ATOM 6376 N N . SER A 1 839 ? -19.904 -23.544 -3.273 1.00 84.50 839 SER A N 1
ATOM 6377 C CA . SER A 1 839 ? -19.226 -22.696 -2.289 1.00 84.50 839 SER A CA 1
ATOM 6378 C C . SER A 1 839 ? -18.395 -21.588 -2.921 1.00 84.50 839 SER A C 1
ATOM 6380 O O . SER A 1 839 ? -17.805 -21.794 -3.981 1.00 84.50 839 SER A O 1
ATOM 6382 N N . PHE A 1 840 ? -18.285 -20.454 -2.235 1.00 81.38 840 PHE A N 1
ATOM 6383 C CA . PHE A 1 840 ? -17.513 -19.283 -2.654 1.00 81.38 840 PHE A CA 1
ATOM 6384 C C . PHE A 1 840 ? -16.953 -18.556 -1.424 1.00 81.38 840 PHE A C 1
ATOM 6386 O O . PHE A 1 840 ? -17.602 -18.521 -0.379 1.00 81.38 840 PHE A O 1
ATOM 6393 N N . ALA A 1 841 ? -15.736 -18.018 -1.530 1.00 78.19 841 ALA A N 1
ATOM 6394 C CA . ALA A 1 841 ? -15.202 -17.097 -0.525 1.00 78.19 841 ALA A CA 1
ATOM 6395 C C . ALA A 1 841 ? -15.958 -15.765 -0.619 1.00 78.19 841 ALA A C 1
ATOM 6397 O O . ALA A 1 841 ? -16.341 -15.382 -1.725 1.00 78.19 841 ALA A O 1
ATOM 6398 N N . LEU A 1 842 ? -16.186 -15.086 0.503 1.00 76.88 842 LEU A N 1
ATOM 6399 C CA . LEU A 1 842 ? -16.677 -13.710 0.506 1.00 76.88 842 LEU A CA 1
ATOM 6400 C C . LEU A 1 842 ? -15.507 -12.718 0.470 1.00 76.88 842 LEU A C 1
ATOM 6402 O O . LEU A 1 842 ? -14.430 -13.000 0.989 1.00 76.88 842 LEU A O 1
ATOM 6406 N N . ASN A 1 843 ? -15.735 -11.546 -0.118 1.00 73.69 843 ASN A N 1
ATOM 6407 C CA . ASN A 1 843 ? -14.859 -10.386 0.008 1.00 73.69 843 ASN A CA 1
ATOM 6408 C C . ASN A 1 843 ? -15.261 -9.517 1.219 1.00 73.69 843 ASN A C 1
ATOM 6410 O O . ASN A 1 843 ? -16.346 -9.667 1.785 1.00 73.69 843 ASN A O 1
ATOM 6414 N N . ALA A 1 844 ? -14.388 -8.585 1.609 1.00 61.66 844 ALA A N 1
ATOM 6415 C CA . ALA A 1 844 ? -14.600 -7.738 2.784 1.00 61.66 844 ALA A CA 1
ATOM 6416 C C . ALA A 1 844 ? -15.873 -6.867 2.706 1.00 61.66 844 ALA A C 1
ATOM 6418 O O . ALA A 1 844 ? -16.514 -6.639 3.733 1.00 61.66 844 ALA A O 1
ATOM 6419 N N . GLU A 1 845 ? -16.270 -6.415 1.509 1.00 67.81 845 GLU A N 1
ATOM 6420 C CA . GLU A 1 845 ? -17.486 -5.612 1.308 1.00 67.81 845 GLU A CA 1
ATOM 6421 C C . GLU A 1 845 ? -18.755 -6.437 1.568 1.00 67.81 845 GLU A C 1
ATOM 6423 O O . GLU A 1 845 ? -19.606 -6.023 2.355 1.00 67.81 845 GLU A O 1
ATOM 6428 N N . ASP A 1 846 ? -18.860 -7.636 0.987 1.00 80.81 846 ASP A N 1
ATOM 6429 C CA . ASP A 1 846 ? -19.988 -8.543 1.212 1.00 80.81 846 ASP A CA 1
ATOM 6430 C C . ASP A 1 846 ? -20.025 -9.053 2.669 1.00 80.81 846 ASP A C 1
ATOM 6432 O O . ASP A 1 846 ? -21.107 -9.194 3.240 1.00 80.81 846 ASP A O 1
ATOM 6436 N N . ILE A 1 847 ? -18.869 -9.293 3.307 1.00 73.62 847 ILE A N 1
ATOM 6437 C CA . ILE A 1 847 ? -18.784 -9.663 4.736 1.00 73.62 847 ILE A CA 1
ATOM 6438 C C . ILE A 1 847 ? -19.316 -8.526 5.612 1.00 73.62 847 ILE A C 1
ATOM 6440 O O . ILE A 1 847 ? -20.144 -8.766 6.494 1.00 73.62 847 ILE A O 1
ATOM 6444 N N . ALA A 1 848 ? -18.895 -7.283 5.361 1.00 64.88 848 ALA A N 1
ATOM 6445 C CA . ALA A 1 848 ? -19.405 -6.113 6.070 1.00 64.88 848 ALA A CA 1
ATOM 6446 C C . ALA A 1 848 ? -20.912 -5.911 5.827 1.00 64.88 848 ALA A C 1
ATOM 6448 O O . ALA A 1 848 ? -21.658 -5.660 6.776 1.00 64.88 848 ALA A O 1
ATOM 6449 N N . ALA A 1 849 ? -21.381 -6.083 4.589 1.00 71.19 849 ALA A N 1
ATOM 6450 C CA . ALA A 1 849 ? -22.787 -5.947 4.213 1.00 71.19 849 ALA A CA 1
ATOM 6451 C C . ALA A 1 849 ? -23.693 -7.031 4.825 1.00 71.19 849 ALA A C 1
ATOM 6453 O O . ALA A 1 849 ? -24.812 -6.732 5.238 1.00 71.19 849 ALA A O 1
ATOM 6454 N N . ILE A 1 850 ? -23.217 -8.275 4.954 1.00 76.31 850 ILE A N 1
ATOM 6455 C CA . ILE A 1 850 ? -23.941 -9.342 5.661 1.00 76.31 850 ILE A CA 1
ATOM 6456 C C . ILE A 1 850 ? -23.932 -9.085 7.177 1.00 76.31 850 ILE A C 1
ATOM 6458 O O . ILE A 1 850 ? -24.986 -9.151 7.806 1.00 76.31 850 ILE A O 1
ATOM 6462 N N . ASN A 1 851 ? -22.780 -8.724 7.756 1.00 75.94 851 ASN A N 1
ATOM 6463 C CA . ASN A 1 851 ? -22.625 -8.469 9.196 1.00 75.94 851 ASN A CA 1
ATOM 6464 C C . ASN A 1 851 ? -23.356 -7.208 9.701 1.00 75.94 851 ASN A C 1
ATOM 6466 O O . ASN A 1 851 ? -23.613 -7.096 10.899 1.00 75.94 851 ASN A O 1
ATOM 6470 N N . THR A 1 852 ? -23.679 -6.259 8.817 1.00 67.38 852 THR A N 1
ATOM 6471 C CA . THR A 1 852 ? -24.461 -5.043 9.130 1.00 67.38 852 THR A CA 1
ATOM 6472 C C . THR A 1 852 ? -25.873 -5.054 8.530 1.00 67.38 852 THR A C 1
ATOM 6474 O O . THR A 1 852 ? -26.666 -4.139 8.780 1.00 67.38 852 THR A O 1
ATOM 6477 N N . GLY A 1 853 ? -26.206 -6.084 7.750 1.00 58.84 853 GLY A N 1
ATOM 6478 C CA . GLY A 1 853 ? -27.509 -6.288 7.126 1.00 58.84 853 GLY A CA 1
ATOM 6479 C C . GLY A 1 853 ? -28.521 -6.994 8.033 1.00 58.84 853 GLY A C 1
ATOM 6480 O O . GLY A 1 853 ? -28.290 -7.251 9.212 1.00 58.84 853 GLY A O 1
ATOM 6481 N N . ARG A 1 854 ? -29.682 -7.323 7.459 1.00 60.88 854 ARG A N 1
ATOM 6482 C CA . ARG A 1 854 ? -30.781 -8.053 8.119 1.00 60.88 854 ARG A CA 1
ATOM 6483 C C . ARG A 1 854 ? -30.782 -9.561 7.830 1.00 60.88 854 ARG A C 1
ATOM 6485 O O . ARG A 1 854 ? -31.692 -10.253 8.281 1.00 60.88 854 ARG A O 1
ATOM 6492 N N . GLY A 1 855 ? -29.830 -10.065 7.041 1.00 74.75 855 GLY A N 1
ATOM 6493 C CA . GLY A 1 855 ? -29.731 -11.485 6.696 1.00 74.75 855 GLY A CA 1
ATOM 6494 C C . GLY A 1 855 ? -29.140 -11.783 5.316 1.00 74.75 855 GLY A C 1
ATOM 6495 O O . GLY A 1 855 ? -28.821 -10.878 4.546 1.00 74.75 855 GLY A O 1
ATOM 6496 N N . LEU A 1 856 ? -29.043 -13.077 5.002 1.00 88.31 856 LEU A N 1
ATOM 6497 C CA . LEU A 1 856 ? -28.571 -13.634 3.728 1.00 88.31 856 LEU A CA 1
ATOM 6498 C C . LEU A 1 856 ? -29.750 -14.241 2.955 1.00 88.31 856 LEU A C 1
ATOM 6500 O O . LEU A 1 856 ? -30.618 -14.886 3.542 1.00 88.31 856 LEU A O 1
ATOM 6504 N N . VAL A 1 857 ? -29.769 -14.084 1.633 1.00 89.94 857 VAL A N 1
ATOM 6505 C CA . VAL A 1 857 ? -30.764 -14.683 0.736 1.00 89.94 857 VAL A CA 1
ATOM 6506 C C . VAL A 1 857 ? -30.080 -15.561 -0.300 1.00 89.94 857 VAL A C 1
ATOM 6508 O O . VAL A 1 857 ? -29.208 -15.101 -1.038 1.00 89.94 857 VAL A O 1
ATOM 6511 N N . VAL A 1 858 ? -30.540 -16.808 -0.410 1.00 92.31 858 VAL A N 1
ATOM 6512 C CA . VAL A 1 858 ? -30.235 -17.692 -1.541 1.00 92.31 858 VAL A CA 1
ATOM 6513 C C . VAL A 1 858 ? -31.467 -17.754 -2.442 1.00 92.31 858 VAL A C 1
ATOM 6515 O O . VAL A 1 858 ? -32.402 -18.523 -2.210 1.00 92.31 858 VAL A O 1
ATOM 6518 N N . GLN A 1 859 ? -31.495 -16.895 -3.458 1.00 89.31 859 GLN A N 1
ATOM 6519 C CA . GLN A 1 859 ? -32.469 -16.938 -4.548 1.00 89.31 859 GLN A CA 1
ATOM 6520 C C . GLN A 1 859 ? -31.995 -17.951 -5.603 1.00 89.31 859 GLN A C 1
ATOM 6522 O O . GLN A 1 859 ? -30.808 -18.273 -5.675 1.00 89.31 859 GLN A O 1
ATOM 6527 N N . GLY A 1 860 ? -32.885 -18.468 -6.450 1.00 85.38 860 GLY A N 1
ATOM 6528 C CA . GLY A 1 860 ? -32.446 -19.346 -7.531 1.00 85.38 860 GLY A CA 1
ATOM 6529 C C . GLY A 1 860 ? -33.558 -20.012 -8.323 1.00 85.38 860 GLY A C 1
ATOM 6530 O O . GLY A 1 860 ? -34.730 -19.659 -8.215 1.00 85.38 860 GLY A O 1
ATOM 6531 N N . TYR A 1 861 ? -33.155 -20.993 -9.126 1.00 85.69 861 TYR A N 1
ATOM 6532 C CA . TYR A 1 861 ? -33.994 -21.681 -10.095 1.00 85.69 861 TYR A CA 1
ATOM 6533 C C . TYR A 1 861 ? -33.758 -23.193 -10.055 1.00 85.69 861 TYR A C 1
ATOM 6535 O O . TYR A 1 861 ? -32.616 -23.654 -10.125 1.00 85.69 861 TYR A O 1
ATOM 6543 N N . ALA A 1 862 ? -34.854 -23.950 -9.995 1.00 84.19 862 ALA A N 1
ATOM 6544 C CA . ALA A 1 862 ? -34.939 -25.406 -10.114 1.00 84.19 862 ALA A CA 1
ATOM 6545 C C . ALA A 1 862 ? -34.212 -26.256 -9.049 1.00 84.19 862 ALA A C 1
ATOM 6547 O O . ALA A 1 862 ? -34.261 -27.479 -9.143 1.00 84.19 862 ALA A O 1
ATOM 6548 N N . ALA A 1 863 ? -33.571 -25.665 -8.038 1.00 88.00 863 ALA A N 1
ATOM 6549 C CA . ALA A 1 863 ? -32.840 -26.391 -6.993 1.00 88.00 863 ALA A CA 1
ATOM 6550 C C . ALA A 1 863 ? -33.586 -26.431 -5.643 1.00 88.00 863 ALA A C 1
ATOM 6552 O O . ALA A 1 863 ? -34.358 -25.530 -5.307 1.00 88.00 863 ALA A O 1
ATOM 6553 N N . ILE A 1 864 ? -33.321 -27.474 -4.850 1.00 89.25 864 ILE A N 1
ATOM 6554 C CA . ILE A 1 864 ? -33.829 -27.639 -3.481 1.00 89.25 864 ILE A CA 1
ATOM 6555 C C . ILE A 1 864 ? -32.664 -27.472 -2.502 1.00 89.25 864 ILE A C 1
ATOM 6557 O O . ILE A 1 864 ? -31.760 -28.306 -2.484 1.00 89.25 864 ILE A O 1
ATOM 6561 N N . ILE A 1 865 ? -32.686 -26.424 -1.679 1.00 92.19 865 ILE A N 1
ATOM 6562 C CA . ILE A 1 865 ? -31.650 -26.154 -0.669 1.00 92.19 865 ILE A CA 1
ATOM 6563 C C . ILE A 1 865 ? -31.885 -27.041 0.562 1.00 92.19 865 ILE A C 1
ATOM 6565 O O . ILE A 1 865 ? -33.024 -27.230 0.986 1.00 92.19 865 ILE A O 1
ATOM 6569 N N . LYS A 1 866 ? -30.812 -27.583 1.146 1.00 90.75 866 LYS A N 1
ATOM 6570 C CA . LYS A 1 866 ? -30.852 -28.487 2.311 1.00 90.75 866 LYS A CA 1
ATOM 6571 C C . LYS A 1 866 ? -30.092 -27.962 3.525 1.00 90.75 866 LYS A C 1
ATOM 6573 O O . LYS A 1 866 ? -30.485 -28.243 4.651 1.00 90.75 866 LYS A O 1
ATOM 6578 N N . GLU A 1 867 ? -29.017 -27.218 3.300 1.00 91.25 867 GLU A N 1
ATOM 6579 C CA . GLU A 1 867 ? -28.166 -26.662 4.352 1.00 91.25 867 GLU A CA 1
ATOM 6580 C C . GLU A 1 867 ? -27.383 -25.473 3.787 1.00 91.25 867 GLU A C 1
ATOM 6582 O O . GLU A 1 867 ? -26.988 -25.491 2.621 1.00 91.25 867 GLU A O 1
ATOM 6587 N N . VAL A 1 868 ? -27.163 -24.446 4.605 1.00 88.75 868 VAL A N 1
ATOM 6588 C CA . VAL A 1 868 ? -26.267 -23.320 4.321 1.00 88.75 868 VAL A CA 1
ATOM 6589 C C . VAL A 1 868 ? -25.341 -23.162 5.520 1.00 88.75 868 VAL A C 1
ATOM 6591 O O . VAL A 1 868 ? -25.799 -23.147 6.662 1.00 88.75 868 VAL A O 1
ATOM 6594 N N . TYR A 1 869 ? -24.041 -23.061 5.286 1.00 83.75 869 TYR A N 1
ATOM 6595 C CA . TYR A 1 869 ? -23.035 -22.929 6.341 1.00 83.75 869 TYR A CA 1
ATOM 6596 C C . TYR A 1 869 ? -21.848 -22.099 5.849 1.00 83.75 869 TYR A C 1
ATOM 6598 O O . TYR A 1 869 ? -21.727 -21.857 4.649 1.00 83.75 869 TYR A O 1
ATOM 6606 N N . TYR A 1 870 ? -20.979 -21.660 6.759 1.00 85.06 870 TYR A N 1
ATOM 6607 C CA . TYR A 1 870 ? -19.707 -21.038 6.396 1.00 85.06 870 TYR A CA 1
ATOM 6608 C C . TYR A 1 870 ? -18.512 -21.830 6.928 1.00 85.06 870 TYR A C 1
ATOM 6610 O O . TYR A 1 870 ? -18.645 -22.648 7.844 1.00 85.06 870 TYR A O 1
ATOM 6618 N N . THR A 1 871 ? -17.346 -21.591 6.331 1.00 73.00 871 THR A N 1
ATOM 6619 C CA . THR A 1 871 ? -16.047 -21.993 6.877 1.00 73.00 871 THR A CA 1
ATOM 6620 C C . THR A 1 871 ? -15.092 -20.809 6.935 1.00 73.00 871 THR A C 1
ATOM 6622 O O . THR A 1 871 ? -15.023 -20.070 5.954 1.00 73.00 871 THR A O 1
ATOM 6625 N N . SER A 1 872 ? -14.330 -20.668 8.018 1.00 59.50 872 SER A N 1
ATOM 6626 C CA . SER A 1 872 ? -13.130 -19.820 8.059 1.00 59.50 872 SER A CA 1
ATOM 6627 C C . SER A 1 872 ? -11.876 -20.607 7.650 1.00 59.50 872 SER A C 1
ATOM 6629 O O . SER A 1 872 ? -11.814 -21.826 7.830 1.00 59.50 872 SER A O 1
ATOM 6631 N N . GLU A 1 873 ? -10.872 -19.920 7.111 1.00 48.78 873 GLU A N 1
ATOM 6632 C CA . GLU A 1 873 ? -9.545 -20.430 6.749 1.00 48.78 873 GLU A CA 1
ATOM 6633 C C . GLU A 1 873 ? -8.467 -19.759 7.623 1.00 48.78 873 GLU A C 1
ATOM 6635 O O . GLU A 1 873 ? -7.555 -19.100 7.119 1.00 48.78 873 GLU A O 1
ATOM 6640 N N . ILE A 1 874 ? -8.521 -19.977 8.947 1.00 35.44 874 ILE A N 1
ATOM 6641 C CA . ILE A 1 874 ? -7.398 -19.641 9.841 1.00 35.44 874 ILE A CA 1
ATOM 6642 C C . ILE A 1 874 ? -6.220 -20.579 9.534 1.00 35.44 874 ILE A C 1
ATOM 6644 O O . ILE A 1 874 ? -6.003 -21.581 10.216 1.00 35.44 874 ILE A O 1
ATOM 6648 N N . GLU A 1 875 ? -5.441 -20.242 8.511 1.00 32.53 875 GLU A N 1
ATOM 6649 C CA . GLU A 1 875 ? -4.114 -20.801 8.284 1.00 32.53 875 GLU A CA 1
ATOM 6650 C C . GLU A 1 875 ? -3.054 -19.863 8.862 1.00 32.53 875 GLU A C 1
ATOM 6652 O O . GLU A 1 875 ? -2.570 -18.941 8.208 1.00 32.53 875 GLU A O 1
ATOM 6657 N N . VAL A 1 876 ? -2.605 -20.167 10.084 1.00 32.56 876 VAL A N 1
ATOM 6658 C CA . VAL A 1 876 ? -1.292 -19.712 10.572 1.00 32.56 876 VAL A CA 1
ATOM 6659 C C . VAL A 1 876 ? -0.214 -20.555 9.874 1.00 32.56 876 VAL A C 1
ATOM 6661 O O . VAL A 1 876 ? 0.456 -21.393 10.475 1.00 32.56 876 VAL A O 1
ATOM 6664 N N . GLY A 1 877 ? -0.111 -20.375 8.556 1.00 31.73 877 GLY A N 1
ATOM 6665 C CA . GLY A 1 877 ? 0.707 -21.166 7.646 1.00 31.73 877 GLY A CA 1
ATOM 6666 C C . GLY A 1 877 ? 1.578 -20.270 6.776 1.00 31.73 877 GLY A C 1
ATOM 6667 O O . GLY A 1 877 ? 1.181 -19.875 5.689 1.00 31.73 877 GLY A O 1
ATOM 6668 N N . ASP A 1 878 ? 2.803 -19.993 7.223 1.00 38.38 878 ASP A N 1
ATOM 6669 C CA . ASP A 1 878 ? 3.794 -19.184 6.491 1.00 38.38 878 ASP A CA 1
ATOM 6670 C C . ASP A 1 878 ? 4.447 -19.965 5.315 1.00 38.38 878 ASP A C 1
ATOM 6672 O O . ASP A 1 878 ? 5.638 -19.844 5.019 1.00 38.38 878 ASP A O 1
ATOM 6676 N N . GLY A 1 879 ? 3.671 -20.814 4.636 1.00 44.75 879 GLY A N 1
ATOM 6677 C CA . GLY A 1 879 ? 4.108 -21.752 3.600 1.00 44.75 879 GLY A CA 1
ATOM 6678 C C . GLY A 1 879 ? 3.088 -21.882 2.460 1.00 44.75 879 GLY A C 1
ATOM 6679 O O . GLY A 1 879 ? 1.965 -21.405 2.589 1.00 44.75 879 GLY A O 1
ATOM 6680 N N . PRO A 1 880 ? 3.470 -22.489 1.323 1.00 54.16 880 PRO A N 1
ATOM 6681 C CA . PRO A 1 880 ? 2.657 -22.436 0.112 1.00 54.16 880 PRO A CA 1
ATOM 6682 C C . PRO A 1 880 ? 1.423 -23.364 0.172 1.00 54.16 880 PRO A C 1
ATOM 6684 O O . PRO A 1 880 ? 1.555 -24.589 0.280 1.00 54.16 880 PRO A O 1
ATOM 6687 N N . LYS A 1 881 ? 0.226 -22.771 0.047 1.00 71.75 881 LYS A N 1
ATOM 6688 C CA . LYS A 1 881 ? -1.102 -23.416 -0.007 1.00 71.75 881 LYS A CA 1
ATOM 6689 C C . LYS A 1 881 ? -1.216 -24.353 -1.214 1.00 71.75 881 LYS A C 1
ATOM 6691 O O . LYS A 1 881 ? -0.819 -23.993 -2.319 1.00 71.75 881 LYS A O 1
ATOM 6696 N N . VAL A 1 882 ? -1.774 -25.553 -1.052 1.00 81.19 882 VAL A N 1
ATOM 6697 C CA . VAL A 1 882 ? -1.774 -26.589 -2.109 1.00 81.19 882 VAL A CA 1
ATOM 6698 C C . VAL A 1 882 ? -2.958 -26.445 -3.071 1.00 81.19 882 VAL A C 1
ATOM 6700 O O . VAL A 1 882 ? -4.105 -26.495 -2.644 1.00 81.19 882 VAL A O 1
ATOM 6703 N N . ILE A 1 883 ? -2.683 -26.329 -4.377 1.00 83.56 883 ILE A N 1
ATOM 6704 C CA . ILE A 1 883 ? -3.708 -26.307 -5.441 1.00 83.56 883 ILE A CA 1
ATOM 6705 C C . ILE A 1 883 ? -3.898 -27.709 -6.041 1.00 83.56 883 ILE A C 1
ATOM 6707 O O . ILE A 1 883 ? -5.006 -28.104 -6.402 1.00 83.56 883 ILE A O 1
ATOM 6711 N N . TRP A 1 884 ? -2.815 -28.482 -6.156 1.00 88.44 884 TRP A N 1
ATOM 6712 C CA . TRP A 1 884 ? -2.835 -29.839 -6.699 1.00 88.44 884 TRP A CA 1
ATOM 6713 C C . TRP A 1 884 ? -1.763 -30.709 -6.041 1.00 88.44 884 TRP A C 1
ATOM 6715 O O . TRP A 1 884 ? -0.631 -30.274 -5.856 1.00 88.44 884 TRP A O 1
ATOM 6725 N N . GLU A 1 885 ? -2.089 -31.962 -5.742 1.00 88.69 885 GLU A N 1
ATOM 6726 C CA . GLU A 1 885 ? -1.135 -32.978 -5.290 1.00 88.69 885 GLU A CA 1
ATOM 6727 C C . GLU A 1 885 ? -1.470 -34.308 -5.974 1.00 88.69 885 GLU A C 1
ATOM 6729 O O . GLU A 1 885 ? -2.642 -34.653 -6.156 1.00 88.69 885 GLU A O 1
ATOM 6734 N N . GLY A 1 886 ? -0.451 -35.049 -6.407 1.00 84.94 886 GLY A N 1
ATOM 6735 C CA . GLY A 1 886 ? -0.648 -36.243 -7.217 1.00 84.94 886 GLY A CA 1
ATOM 6736 C C . GLY A 1 886 ? 0.650 -36.786 -7.802 1.00 84.94 886 GLY A C 1
ATOM 6737 O O . GLY A 1 886 ? 1.693 -36.801 -7.151 1.00 84.94 886 GLY A O 1
ATOM 6738 N N . ARG A 1 887 ? 0.578 -37.303 -9.034 1.00 91.38 887 ARG A N 1
ATOM 6739 C CA . ARG A 1 887 ? 1.757 -37.768 -9.773 1.00 91.38 887 ARG A CA 1
ATOM 6740 C C . ARG A 1 887 ? 1.512 -37.776 -11.284 1.00 91.38 887 ARG A C 1
ATOM 6742 O O . ARG A 1 887 ? 0.996 -38.759 -11.811 1.00 91.38 887 ARG A O 1
ATOM 6749 N N . GLU A 1 888 ? 1.913 -36.707 -11.964 1.00 93.06 888 GLU A N 1
ATOM 6750 C CA . GLU A 1 888 ? 1.750 -36.534 -13.415 1.00 93.06 888 GLU A CA 1
ATOM 6751 C C . GLU A 1 888 ? 3.109 -36.687 -14.114 1.00 93.06 888 GLU A C 1
ATOM 6753 O O . GLU A 1 888 ? 4.035 -35.922 -13.847 1.00 93.06 888 GLU A O 1
ATOM 6758 N N . GLU A 1 889 ? 3.262 -37.691 -14.985 1.00 91.00 889 GLU A N 1
ATOM 6759 C CA . GLU A 1 889 ? 4.516 -37.940 -15.715 1.00 91.00 889 GLU A CA 1
ATOM 6760 C C . GLU A 1 889 ? 4.544 -37.149 -17.028 1.00 91.00 889 GLU A C 1
ATOM 6762 O O . GLU A 1 889 ? 3.843 -37.497 -17.976 1.00 91.00 889 GLU A O 1
ATOM 6767 N N . LEU A 1 890 ? 5.392 -36.118 -17.121 1.00 88.69 890 LEU A N 1
ATOM 6768 C CA . LEU A 1 890 ? 5.540 -35.333 -18.346 1.00 88.69 890 LEU A CA 1
ATOM 6769 C C . LEU A 1 890 ? 6.488 -36.043 -19.322 1.00 88.69 890 LEU A C 1
ATOM 6771 O O . LEU A 1 890 ? 7.717 -35.954 -19.232 1.00 88.69 890 LEU A O 1
ATOM 6775 N N . LEU A 1 891 ? 5.897 -36.794 -20.249 1.00 80.00 891 LEU A N 1
ATOM 6776 C CA . LEU A 1 891 ? 6.591 -37.650 -21.204 1.00 80.00 891 LEU A CA 1
ATOM 6777 C C . LEU A 1 891 ? 7.456 -36.863 -22.199 1.00 80.00 891 LEU A C 1
ATOM 6779 O O . LEU A 1 891 ? 7.176 -35.727 -22.580 1.00 80.00 891 LEU A O 1
ATOM 6783 N N . SER A 1 892 ? 8.504 -37.527 -22.688 1.00 77.06 892 SER A N 1
ATOM 6784 C CA . SER A 1 892 ? 9.483 -36.970 -23.636 1.00 77.06 892 SER A CA 1
ATOM 6785 C C . SER A 1 892 ? 8.947 -36.716 -25.059 1.00 77.06 892 SER A C 1
ATOM 6787 O O . SER A 1 892 ? 9.706 -36.324 -25.944 1.00 77.06 892 SER A O 1
ATOM 6789 N N . ASP A 1 893 ? 7.649 -36.908 -25.298 1.00 81.12 893 ASP A N 1
ATOM 6790 C CA . ASP A 1 893 ? 6.969 -36.618 -26.565 1.00 81.12 893 ASP A CA 1
ATOM 6791 C C . ASP A 1 893 ? 5.965 -35.451 -26.479 1.00 81.12 893 ASP A C 1
ATOM 6793 O O . ASP A 1 893 ? 5.288 -35.168 -27.467 1.00 81.12 893 ASP A O 1
ATOM 6797 N N . TRP A 1 894 ? 5.891 -34.759 -25.330 1.00 82.44 894 TRP A N 1
ATOM 6798 C CA . TRP A 1 894 ? 4.949 -33.662 -25.044 1.00 82.44 894 TRP A CA 1
ATOM 6799 C C . TRP A 1 894 ? 3.455 -34.039 -25.152 1.00 82.44 894 TRP A C 1
ATOM 6801 O O . TRP A 1 894 ? 2.598 -33.156 -25.224 1.00 82.44 894 TRP A O 1
ATOM 6811 N N . SER A 1 895 ? 3.110 -35.334 -25.146 1.00 79.88 895 SER A N 1
ATOM 6812 C CA . SER A 1 895 ? 1.713 -35.801 -25.226 1.00 79.88 895 SER A CA 1
ATOM 6813 C C . SER A 1 895 ? 0.901 -35.601 -23.936 1.00 79.88 895 SER A C 1
ATOM 6815 O O . SER A 1 895 ? -0.325 -35.705 -23.956 1.00 79.88 895 SER A O 1
ATOM 6817 N N . THR A 1 896 ? 1.581 -35.301 -22.829 1.00 83.75 896 THR A N 1
ATOM 6818 C CA . THR A 1 896 ? 1.053 -35.176 -21.460 1.00 83.75 896 THR A CA 1
ATOM 6819 C C . THR A 1 896 ? 1.142 -33.743 -20.937 1.00 83.75 896 THR A C 1
ATOM 6821 O O . THR A 1 896 ? 2.080 -33.008 -21.258 1.00 83.75 896 THR A O 1
ATOM 6824 N N . SER A 1 897 ? 0.188 -33.356 -20.092 1.00 90.38 897 SER A N 1
ATOM 6825 C CA . SER A 1 897 ? 0.084 -32.015 -19.508 1.00 90.38 897 SER A CA 1
ATOM 6826 C C . SER A 1 897 ? -0.694 -32.073 -18.197 1.00 90.38 897 SER A C 1
ATOM 6828 O O . SER A 1 897 ? -1.818 -32.584 -18.198 1.00 90.38 897 SER A O 1
ATOM 6830 N N . LEU A 1 898 ? -0.181 -31.469 -17.127 1.00 93.31 898 LEU A N 1
ATOM 6831 C CA . LEU A 1 898 ? -0.992 -31.223 -15.938 1.00 93.31 898 LEU A CA 1
ATOM 6832 C C . LEU A 1 898 ? -1.952 -30.060 -16.223 1.00 93.31 898 LEU A C 1
ATOM 6834 O O . LEU A 1 898 ? -1.506 -28.992 -16.632 1.00 93.31 898 LEU A O 1
ATOM 6838 N N . GLN A 1 899 ? -3.254 -30.254 -16.007 1.00 91.00 899 GLN A N 1
ATOM 6839 C CA . GLN A 1 899 ? -4.270 -29.196 -16.079 1.00 91.00 899 GLN A CA 1
ATOM 6840 C C . GLN A 1 899 ? -4.881 -28.976 -14.695 1.00 91.00 899 GLN A C 1
ATOM 6842 O O . GLN A 1 899 ? -5.291 -29.933 -14.039 1.00 91.00 899 GLN A O 1
ATOM 6847 N N . ILE A 1 900 ? -4.973 -27.717 -14.276 1.00 88.00 900 ILE A N 1
ATOM 6848 C CA . ILE A 1 900 ? -5.480 -27.293 -12.971 1.00 88.00 900 ILE A CA 1
ATOM 6849 C C . ILE A 1 900 ? -6.592 -26.276 -13.229 1.00 88.00 900 ILE A C 1
ATOM 6851 O O . ILE A 1 900 ? -6.324 -25.113 -13.513 1.00 88.00 900 ILE A O 1
ATOM 6855 N N . GLN A 1 901 ? -7.844 -26.740 -13.198 1.00 75.31 901 GLN A N 1
ATOM 6856 C CA . GLN A 1 901 ? -9.005 -25.942 -13.625 1.00 75.31 901 GLN A CA 1
ATOM 6857 C C . GLN A 1 901 ? -9.629 -25.120 -12.484 1.00 75.31 901 GLN A C 1
ATOM 6859 O O . GLN A 1 901 ? -10.202 -24.063 -12.726 1.00 75.31 901 GLN A O 1
ATOM 6864 N N . ASN A 1 902 ? -9.449 -25.564 -11.237 1.00 66.12 902 ASN A N 1
ATOM 6865 C CA . ASN A 1 902 ? -9.902 -24.863 -10.035 1.00 66.12 902 ASN A CA 1
ATOM 6866 C C . ASN A 1 902 ? -8.730 -24.086 -9.417 1.00 66.12 902 ASN A C 1
ATOM 6868 O O . ASN A 1 902 ? -8.275 -24.413 -8.322 1.00 66.12 902 ASN A O 1
ATOM 6872 N N . MET A 1 903 ? -8.194 -23.103 -10.145 1.00 80.50 903 MET A N 1
ATOM 6873 C CA . MET A 1 903 ? -7.214 -22.183 -9.557 1.00 80.50 903 MET A CA 1
ATOM 6874 C C . MET A 1 903 ? -7.894 -21.327 -8.469 1.00 80.50 903 MET A C 1
ATOM 6876 O O . MET A 1 903 ? -9.058 -20.951 -8.638 1.00 80.50 903 MET A O 1
ATOM 6880 N N . PRO A 1 904 ? -7.203 -21.016 -7.358 1.00 70.56 904 PRO A N 1
ATOM 6881 C CA . PRO A 1 904 ? -7.649 -19.992 -6.418 1.00 70.56 904 PRO A CA 1
ATOM 6882 C C . PRO A 1 904 ? -7.636 -18.615 -7.100 1.00 70.56 904 PRO A C 1
ATOM 6884 O O . PRO A 1 904 ? -6.996 -18.442 -8.138 1.00 70.56 904 PRO A O 1
ATOM 6887 N N . HIS A 1 905 ? -8.297 -17.626 -6.496 1.00 77.81 905 HIS A N 1
ATOM 688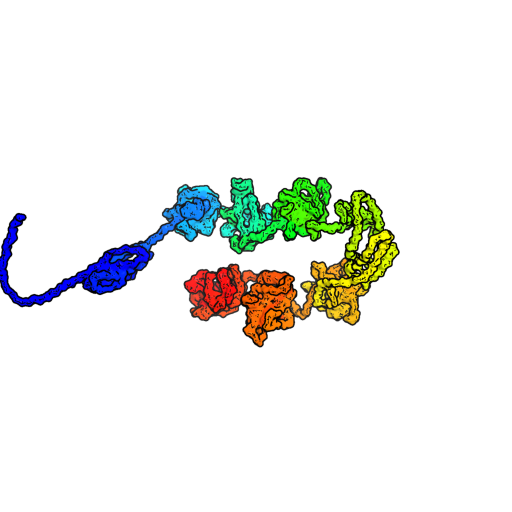8 C CA . HIS A 1 905 ? -8.056 -16.234 -6.874 1.00 77.81 905 HIS A CA 1
ATOM 6889 C C . HIS A 1 905 ? -6.622 -15.860 -6.481 1.00 77.81 905 HIS A C 1
ATOM 6891 O O . HIS A 1 905 ? -6.228 -16.069 -5.333 1.00 77.81 905 HIS A O 1
ATOM 6897 N N . LEU A 1 906 ? -5.851 -15.350 -7.438 1.00 80.19 906 LEU A N 1
ATOM 6898 C CA . LEU A 1 906 ? -4.465 -14.925 -7.242 1.00 80.19 906 LEU A CA 1
ATOM 6899 C C . LEU A 1 906 ? -4.371 -13.398 -7.152 1.00 80.19 906 LEU A C 1
ATOM 6901 O O . LEU A 1 906 ? -5.164 -12.686 -7.768 1.00 80.19 906 LEU A O 1
ATOM 6905 N N . GLU A 1 907 ? -3.388 -12.899 -6.411 1.00 70.25 907 GLU A N 1
ATOM 6906 C CA . GLU A 1 907 ? -3.164 -11.470 -6.165 1.00 70.25 907 GLU A CA 1
ATOM 6907 C C . GLU A 1 907 ? -1.731 -11.065 -6.541 1.00 70.25 907 GLU A C 1
ATOM 6909 O O . GLU A 1 907 ? -0.856 -11.917 -6.718 1.00 70.25 907 GLU A O 1
ATOM 6914 N N . SER A 1 908 ? -1.498 -9.758 -6.703 1.00 68.06 908 SER A N 1
ATOM 6915 C CA . SER A 1 908 ? -0.200 -9.221 -7.134 1.00 68.06 908 SER A CA 1
ATOM 6916 C C . SER A 1 908 ? 0.930 -9.666 -6.198 1.00 68.06 908 SER A C 1
ATOM 6918 O O . SER A 1 908 ? 0.801 -9.614 -4.976 1.00 68.06 908 SER A O 1
ATOM 6920 N N . GLY A 1 909 ? 2.040 -10.126 -6.779 1.00 65.88 909 GLY A N 1
ATOM 6921 C CA . GLY A 1 909 ? 3.200 -10.645 -6.048 1.00 65.88 909 GLY A CA 1
ATOM 6922 C C . GLY A 1 909 ? 3.145 -12.132 -5.670 1.00 65.88 909 GLY A C 1
ATOM 6923 O O . GLY A 1 909 ? 4.174 -12.665 -5.247 1.00 65.88 909 GLY A O 1
ATOM 6924 N N . MET A 1 910 ? 2.014 -12.827 -5.856 1.00 81.81 910 MET A N 1
ATOM 6925 C CA . MET A 1 910 ? 1.932 -14.271 -5.595 1.00 81.81 910 MET A CA 1
ATOM 6926 C C . MET A 1 910 ? 2.833 -15.101 -6.527 1.00 81.81 910 MET A C 1
ATOM 6928 O O . MET A 1 910 ? 3.098 -14.757 -7.682 1.00 81.81 910 MET A O 1
ATOM 6932 N N . SER A 1 911 ? 3.288 -16.246 -6.023 1.00 84.19 911 SER A N 1
ATOM 6933 C CA . SER A 1 911 ? 4.174 -17.188 -6.707 1.00 84.19 911 SER A CA 1
ATOM 6934 C C . SER A 1 911 ? 3.601 -18.606 -6.720 1.00 84.19 911 SER A C 1
ATOM 6936 O O . SER A 1 911 ? 3.092 -19.094 -5.714 1.00 84.19 911 SER A O 1
ATOM 6938 N N . ILE A 1 912 ? 3.743 -19.311 -7.846 1.00 92.12 912 ILE A N 1
ATOM 6939 C CA . ILE A 1 912 ? 3.414 -20.737 -7.983 1.00 92.12 912 ILE A CA 1
ATOM 6940 C C . ILE A 1 912 ? 4.660 -21.588 -7.718 1.00 92.12 912 ILE A C 1
ATOM 6942 O O . ILE A 1 912 ? 5.703 -21.410 -8.343 1.00 92.12 912 ILE A O 1
ATOM 6946 N N . TYR A 1 913 ? 4.525 -22.568 -6.836 1.00 90.94 913 TYR A N 1
ATOM 6947 C CA . TYR A 1 913 ? 5.544 -23.534 -6.441 1.00 90.94 913 TYR A CA 1
ATOM 6948 C C . TYR A 1 913 ? 5.191 -24.890 -7.055 1.00 90.94 913 TYR A C 1
ATOM 6950 O O . TYR A 1 913 ? 4.090 -25.397 -6.843 1.00 90.94 913 TYR A O 1
ATOM 6958 N N . VAL A 1 914 ? 6.108 -25.482 -7.820 1.00 93.75 914 VAL A N 1
ATOM 6959 C CA . VAL A 1 914 ? 5.925 -26.776 -8.494 1.00 93.75 914 VAL A CA 1
ATOM 6960 C C . VAL A 1 914 ? 6.976 -27.753 -7.992 1.00 93.75 914 VAL A C 1
ATOM 6962 O O . VAL A 1 914 ? 8.152 -27.616 -8.329 1.00 93.75 914 VAL A O 1
ATOM 6965 N N . GLU A 1 915 ? 6.562 -28.755 -7.221 1.00 93.56 915 GLU A N 1
ATOM 6966 C CA . GLU A 1 915 ? 7.427 -29.855 -6.796 1.00 93.56 915 GLU A CA 1
ATOM 6967 C C . GLU A 1 915 ? 7.507 -30.937 -7.880 1.00 93.56 915 GLU A C 1
ATOM 6969 O O . GLU A 1 915 ? 6.493 -31.311 -8.485 1.00 93.56 915 GLU A O 1
ATOM 6974 N N . TYR A 1 916 ? 8.713 -31.454 -8.130 1.00 92.38 916 TYR A N 1
ATOM 6975 C CA . TYR A 1 916 ? 8.944 -32.455 -9.168 1.00 92.38 916 TYR A CA 1
ATOM 6976 C C . TYR A 1 916 ? 10.089 -33.434 -8.893 1.00 92.38 916 TYR A C 1
ATOM 6978 O O . TYR A 1 916 ? 11.085 -33.125 -8.239 1.00 92.38 916 TYR A O 1
ATOM 6986 N N . GLU A 1 917 ? 9.971 -34.619 -9.498 1.00 88.62 917 GLU A N 1
ATOM 6987 C CA . GLU A 1 917 ? 11.023 -35.632 -9.577 1.00 88.62 917 GLU A CA 1
ATOM 6988 C C . GLU A 1 917 ? 11.641 -35.683 -10.985 1.00 88.62 917 GLU A C 1
ATOM 6990 O O . GLU A 1 917 ? 10.944 -35.722 -12.005 1.00 88.62 917 GLU A O 1
ATOM 6995 N N . ALA A 1 918 ? 12.970 -35.758 -11.057 1.00 79.19 918 ALA A N 1
ATOM 6996 C CA . ALA A 1 918 ? 13.705 -35.978 -12.299 1.00 79.19 918 ALA A CA 1
ATOM 6997 C C . ALA A 1 918 ? 13.602 -37.455 -12.747 1.00 79.19 918 ALA A C 1
ATOM 6999 O O . ALA A 1 918 ? 14.254 -38.329 -12.176 1.00 79.19 918 ALA A O 1
ATOM 7000 N N . SER A 1 919 ? 12.823 -37.758 -13.796 1.00 70.25 919 SER A N 1
ATOM 7001 C CA . SER A 1 919 ? 12.541 -39.151 -14.216 1.00 70.25 919 SER A CA 1
ATOM 7002 C C . SER A 1 919 ? 13.656 -39.866 -15.009 1.00 70.25 919 SER A C 1
ATOM 7004 O O . SER A 1 919 ? 13.428 -40.934 -15.578 1.00 70.25 919 SER A O 1
ATOM 7006 N N . GLY A 1 920 ? 14.883 -39.331 -15.017 1.00 68.56 920 GLY A N 1
ATOM 7007 C CA . GLY A 1 920 ? 16.066 -40.007 -15.574 1.00 68.56 920 GLY A CA 1
ATOM 7008 C C . GLY A 1 920 ? 16.353 -39.745 -17.058 1.00 68.56 920 GLY A C 1
ATOM 7009 O O . GLY A 1 920 ? 17.008 -40.566 -17.700 1.00 68.56 920 GLY A O 1
ATOM 7010 N N . TYR A 1 921 ? 15.883 -38.618 -17.596 1.00 74.56 921 TYR A N 1
ATOM 7011 C CA . TYR A 1 921 ? 16.204 -38.128 -18.942 1.00 74.56 921 TYR A CA 1
ATOM 7012 C C . TYR A 1 921 ? 17.446 -37.212 -18.950 1.00 74.56 921 TYR A C 1
ATOM 7014 O O . TYR A 1 921 ? 17.939 -36.790 -17.902 1.00 74.56 921 TYR A O 1
ATOM 7022 N N . ASP A 1 922 ? 17.960 -36.892 -20.142 1.00 73.69 922 ASP A N 1
ATOM 7023 C CA . ASP A 1 922 ? 19.160 -36.052 -20.308 1.00 73.69 922 ASP A CA 1
ATOM 7024 C C . ASP A 1 922 ? 18.928 -34.560 -19.978 1.00 73.69 922 ASP A C 1
ATOM 7026 O O . ASP A 1 922 ? 19.885 -33.835 -19.709 1.00 73.69 922 ASP A O 1
ATOM 7030 N N . TYR A 1 923 ? 17.676 -34.088 -20.013 1.00 76.56 923 TYR A N 1
ATOM 7031 C CA . TYR A 1 923 ? 17.278 -32.718 -19.671 1.00 76.56 923 TYR A CA 1
ATOM 7032 C C . TYR A 1 923 ? 15.799 -32.648 -19.263 1.00 76.56 923 TYR A C 1
ATOM 7034 O O . TYR A 1 923 ? 15.024 -33.567 -19.538 1.00 76.56 923 TYR A O 1
ATOM 7042 N N . TYR A 1 924 ? 15.429 -31.543 -18.611 1.00 85.25 924 TYR A N 1
ATOM 7043 C CA . TYR A 1 924 ? 14.155 -31.342 -17.918 1.00 85.25 924 TYR A CA 1
ATOM 7044 C C . TYR A 1 924 ? 13.653 -29.916 -18.173 1.00 85.25 924 TYR A C 1
ATOM 7046 O O . TYR A 1 924 ? 14.450 -28.977 -18.125 1.00 85.25 924 TYR A O 1
ATOM 7054 N N . GLN A 1 925 ? 12.362 -29.738 -18.458 1.00 90.38 925 GLN A N 1
ATOM 7055 C CA . GLN A 1 925 ? 11.772 -28.410 -18.688 1.00 90.38 925 GLN A CA 1
ATOM 7056 C C . GLN A 1 925 ? 10.262 -28.377 -18.426 1.00 90.38 925 GLN A C 1
ATOM 7058 O O . GLN A 1 925 ? 9.580 -29.380 -18.655 1.00 90.38 925 GLN A O 1
ATOM 7063 N N . PHE A 1 926 ? 9.752 -27.210 -18.024 1.00 93.69 926 PHE A N 1
ATOM 7064 C CA . PHE A 1 926 ? 8.317 -26.895 -17.975 1.00 93.69 926 PHE A CA 1
ATOM 7065 C C . PHE A 1 926 ? 7.955 -25.784 -18.964 1.00 93.69 926 PHE A C 1
ATOM 7067 O O . PHE A 1 926 ? 8.783 -24.946 -19.322 1.00 93.69 926 PHE A O 1
ATOM 7074 N N . LYS A 1 927 ? 6.682 -25.748 -19.353 1.00 93.12 927 LYS A N 1
ATOM 7075 C CA . LYS A 1 927 ? 6.034 -24.626 -20.022 1.00 93.12 927 LYS A CA 1
ATOM 7076 C C . LYS A 1 927 ? 4.703 -24.338 -19.338 1.00 93.12 927 LYS A C 1
ATOM 7078 O O . LYS A 1 927 ? 3.848 -25.219 -19.254 1.00 93.12 927 LYS A O 1
ATOM 7083 N N . PHE A 1 928 ? 4.551 -23.102 -18.880 1.00 95.81 928 PHE A N 1
ATOM 7084 C CA . PHE A 1 928 ? 3.370 -22.621 -18.176 1.00 95.81 928 PHE A CA 1
ATOM 7085 C C . PHE A 1 928 ? 2.428 -21.906 -19.145 1.00 95.81 928 PHE A C 1
ATOM 7087 O O . PHE A 1 928 ? 2.865 -21.125 -19.996 1.00 95.81 928 PHE A O 1
ATOM 7094 N N . CYS A 1 929 ? 1.138 -22.213 -19.058 1.00 92.75 929 CYS A N 1
ATOM 7095 C CA . CYS A 1 929 ? 0.091 -21.614 -19.879 1.00 92.75 929 CYS A CA 1
ATOM 7096 C C . CYS A 1 929 ? -1.168 -21.381 -19.039 1.00 92.75 929 CYS A C 1
ATOM 7098 O O . CYS A 1 929 ? -1.498 -22.219 -18.201 1.00 92.75 929 CYS A O 1
ATOM 7100 N N . TYR A 1 930 ? -1.909 -20.301 -19.288 1.00 91.69 930 TYR A N 1
ATOM 7101 C CA . TYR A 1 930 ? -3.276 -20.166 -18.779 1.00 91.69 930 TYR A CA 1
ATOM 7102 C C . TYR A 1 930 ? -4.282 -20.745 -19.783 1.00 91.69 930 TYR A C 1
ATOM 7104 O O . TYR A 1 930 ? -4.033 -20.786 -20.994 1.00 91.69 930 TYR A O 1
ATOM 7112 N N . ILE A 1 931 ? -5.416 -21.217 -19.267 1.00 87.69 931 ILE A N 1
ATOM 7113 C CA . ILE A 1 931 ? -6.562 -21.676 -20.055 1.00 87.69 931 ILE A CA 1
ATOM 7114 C C . ILE A 1 931 ? -7.508 -20.487 -20.217 1.00 87.69 931 ILE A C 1
ATOM 7116 O O . ILE A 1 931 ? -8.016 -19.973 -19.223 1.00 87.69 931 ILE A O 1
ATOM 7120 N N . ASP A 1 932 ? -7.774 -20.051 -21.445 1.00 83.56 932 ASP A N 1
ATOM 7121 C CA . ASP A 1 932 ? -8.730 -18.966 -21.693 1.00 83.56 932 ASP A CA 1
ATOM 7122 C C . ASP A 1 932 ? -10.203 -19.428 -21.625 1.00 83.56 932 ASP A C 1
ATOM 7124 O O . ASP A 1 932 ? -10.533 -20.610 -21.464 1.00 83.56 932 ASP A O 1
ATOM 7128 N N . GLN A 1 933 ? -11.127 -18.472 -21.759 1.00 80.88 933 GLN A N 1
ATOM 7129 C CA . GLN A 1 933 ? -12.567 -18.733 -21.708 1.00 80.88 933 GLN A CA 1
ATOM 7130 C C . GLN A 1 933 ? -13.082 -19.615 -22.864 1.00 80.88 933 GLN A C 1
ATOM 7132 O O . GLN A 1 933 ? -14.123 -20.254 -22.705 1.00 80.88 933 GLN A O 1
ATOM 7137 N N . ASP A 1 934 ? -12.343 -19.763 -23.964 1.00 84.31 934 ASP A N 1
ATOM 7138 C CA . ASP A 1 934 ? -12.661 -20.637 -25.103 1.00 84.31 934 ASP A CA 1
ATOM 7139 C C . ASP A 1 934 ? -11.948 -22.010 -25.035 1.00 84.31 934 ASP A C 1
ATOM 7141 O O . ASP A 1 934 ? -12.116 -22.837 -25.933 1.00 84.31 934 ASP A O 1
ATOM 7145 N N . TRP A 1 935 ? -11.233 -22.303 -23.935 1.00 79.62 935 TRP A N 1
ATOM 7146 C CA . TRP A 1 935 ? -10.349 -23.470 -23.737 1.00 79.62 935 TRP A CA 1
ATOM 7147 C C . TRP A 1 935 ? -9.045 -23.453 -24.563 1.00 79.62 935 TRP A C 1
ATOM 7149 O O . TRP A 1 935 ? -8.379 -24.486 -24.683 1.00 79.62 935 TRP A O 1
ATOM 7159 N N . GLY A 1 936 ? -8.644 -22.305 -25.110 1.00 80.19 936 GLY A N 1
ATOM 7160 C CA . GLY A 1 936 ? -7.308 -22.118 -25.672 1.00 80.19 936 GLY A CA 1
ATOM 7161 C C . GLY A 1 936 ? -6.228 -22.128 -24.586 1.00 80.19 936 GLY A C 1
ATOM 7162 O O . GLY A 1 936 ? -6.480 -21.778 -23.432 1.00 80.19 936 GLY A O 1
ATOM 7163 N N . TRP A 1 937 ? -5.022 -22.582 -24.941 1.00 89.94 937 TRP A N 1
ATOM 7164 C CA . TRP A 1 937 ? -3.850 -22.571 -24.058 1.00 89.94 937 TRP A CA 1
ATOM 7165 C C . TRP A 1 937 ? -2.898 -21.475 -24.524 1.00 89.94 937 TRP A C 1
ATOM 7167 O O . TRP A 1 937 ? -2.320 -21.575 -25.610 1.00 89.94 937 TRP A O 1
ATOM 7177 N N . ASN A 1 938 ? -2.719 -20.447 -23.700 1.00 91.50 938 ASN A N 1
ATOM 7178 C CA . ASN A 1 938 ? -1.879 -19.296 -24.013 1.00 91.50 938 ASN A CA 1
ATOM 7179 C C . ASN A 1 938 ? -0.663 -19.298 -23.089 1.00 91.50 938 ASN A C 1
ATOM 7181 O O . ASN A 1 938 ? -0.800 -19.522 -21.889 1.00 91.50 938 ASN A O 1
ATOM 7185 N N . ALA A 1 939 ? 0.531 -19.095 -23.649 1.00 91.81 939 ALA A N 1
ATOM 7186 C CA . ALA A 1 939 ? 1.766 -19.118 -22.872 1.00 91.81 939 ALA A CA 1
ATOM 7187 C C . ALA A 1 939 ? 1.843 -17.916 -21.923 1.00 91.81 939 ALA A C 1
ATOM 7189 O O . ALA A 1 939 ? 1.564 -16.794 -22.339 1.00 91.81 939 ALA A O 1
ATOM 7190 N N . MET A 1 940 ? 2.252 -18.178 -20.682 1.00 93.75 940 MET A N 1
ATOM 7191 C CA . MET A 1 940 ? 2.471 -17.147 -19.667 1.00 93.75 940 MET A CA 1
ATOM 7192 C C . MET A 1 940 ? 3.722 -16.311 -19.973 1.00 93.75 940 MET A C 1
ATOM 7194 O O . MET A 1 940 ? 4.678 -16.822 -20.565 1.00 93.75 940 MET A O 1
ATOM 7198 N N . THR A 1 941 ? 3.730 -15.045 -19.551 1.00 93.12 941 THR A N 1
ATOM 7199 C CA . THR A 1 941 ? 4.859 -14.102 -19.703 1.00 93.12 941 THR A CA 1
ATOM 7200 C C . THR A 1 941 ? 5.750 -14.024 -18.457 1.00 93.12 941 THR A C 1
ATOM 7202 O O . THR A 1 941 ? 6.906 -13.617 -18.552 1.00 93.12 941 THR A O 1
ATOM 7205 N N . SER A 1 942 ? 5.246 -14.472 -17.306 1.00 90.44 942 SER A N 1
ATOM 7206 C CA . SER A 1 942 ? 5.928 -14.558 -16.006 1.00 90.44 942 SER A CA 1
ATOM 7207 C C . SER A 1 942 ? 7.208 -15.416 -15.971 1.00 90.44 942 SER A C 1
ATOM 7209 O O . SER A 1 942 ? 8.126 -15.059 -15.230 1.00 90.44 942 SER A O 1
ATOM 7211 N N . PRO A 1 943 ? 7.339 -16.539 -16.716 1.00 90.62 943 PRO A N 1
ATOM 7212 C CA . PRO A 1 943 ? 8.541 -17.368 -16.636 1.00 90.62 943 PRO A CA 1
ATOM 7213 C C . PRO A 1 943 ? 9.775 -16.676 -17.246 1.00 90.62 943 PRO A C 1
ATOM 7215 O O . PRO A 1 943 ? 9.885 -16.520 -18.463 1.00 90.62 943 PRO A O 1
ATOM 7218 N N . VAL A 1 944 ? 10.737 -16.306 -16.397 1.00 81.25 944 VAL A N 1
ATOM 7219 C CA . VAL A 1 944 ? 12.040 -15.744 -16.802 1.00 81.25 944 VAL A CA 1
ATOM 7220 C C . VAL A 1 944 ? 13.043 -16.829 -17.232 1.00 81.25 944 VAL A C 1
ATOM 7222 O O . VAL A 1 944 ? 12.846 -18.016 -16.967 1.00 81.25 944 VAL A O 1
ATOM 7225 N N . ASP A 1 945 ? 14.121 -16.421 -17.913 1.00 82.44 945 ASP A N 1
ATOM 7226 C CA . ASP A 1 945 ? 15.205 -17.288 -18.420 1.00 82.44 945 ASP A CA 1
ATOM 7227 C C . ASP A 1 945 ? 14.737 -18.484 -19.284 1.00 82.44 945 ASP A C 1
ATOM 7229 O O . ASP A 1 945 ? 15.344 -19.561 -19.310 1.00 82.44 945 ASP A O 1
ATOM 7233 N N . VAL A 1 946 ? 13.647 -18.290 -20.035 1.00 88.19 946 VAL A N 1
ATOM 7234 C CA . VAL A 1 946 ? 13.101 -19.283 -20.972 1.00 88.19 946 VAL A CA 1
ATOM 7235 C C . VAL A 1 946 ? 13.968 -19.494 -22.217 1.00 88.19 946 VAL A C 1
ATOM 7237 O O . VAL A 1 946 ? 14.619 -18.586 -22.732 1.00 88.19 946 VAL A O 1
ATOM 7240 N N . ASN A 1 947 ? 13.920 -20.715 -22.755 1.00 85.25 947 ASN A N 1
ATOM 7241 C CA . ASN A 1 947 ? 14.515 -21.058 -24.046 1.00 85.25 947 ASN A CA 1
ATOM 7242 C C . ASN A 1 947 ? 13.669 -20.563 -25.244 1.00 85.25 947 ASN A C 1
ATOM 7244 O O . ASN A 1 947 ? 12.568 -20.038 -25.077 1.00 85.25 947 ASN A O 1
ATOM 7248 N N . GLU A 1 948 ? 14.156 -20.780 -26.474 1.00 85.50 948 GLU A N 1
ATOM 7249 C CA . GLU A 1 948 ? 13.513 -20.327 -27.729 1.00 85.50 948 GLU A CA 1
ATOM 7250 C C . GLU A 1 948 ? 12.071 -20.843 -27.957 1.00 85.50 948 GLU A C 1
ATOM 7252 O O . GLU A 1 948 ? 11.363 -20.329 -28.821 1.00 85.50 948 GLU A O 1
ATOM 7257 N N . TYR A 1 949 ? 11.610 -21.828 -27.174 1.00 80.94 949 TYR A N 1
ATOM 7258 C CA . TYR A 1 949 ? 10.249 -22.377 -27.218 1.00 80.94 949 TYR A CA 1
ATOM 7259 C C . TYR A 1 949 ? 9.331 -21.811 -26.117 1.00 80.94 949 TYR A C 1
ATOM 7261 O O . TYR A 1 949 ? 8.172 -22.227 -26.012 1.00 80.94 949 TYR A O 1
ATOM 7269 N N . GLY A 1 950 ? 9.823 -20.888 -25.283 1.00 83.19 950 GLY A N 1
ATOM 7270 C CA . GLY A 1 950 ? 9.112 -20.366 -24.112 1.00 83.19 950 GLY A CA 1
ATOM 7271 C C . GLY A 1 950 ? 9.002 -21.396 -22.985 1.00 83.19 950 GLY A C 1
ATOM 7272 O O . GLY A 1 950 ? 7.937 -21.527 -22.386 1.00 83.19 950 GLY A O 1
ATOM 7273 N N . CYS A 1 951 ? 10.054 -22.193 -22.769 1.00 89.31 951 CYS A N 1
ATOM 7274 C CA . CYS A 1 951 ? 10.106 -23.227 -21.731 1.00 89.31 951 CYS A CA 1
ATOM 7275 C C . CYS A 1 951 ? 11.250 -22.940 -20.750 1.00 89.31 951 CYS A C 1
ATOM 7277 O O . CYS A 1 951 ? 12.348 -22.576 -21.178 1.00 89.31 951 CYS A O 1
ATOM 7279 N N . VAL A 1 952 ? 11.012 -23.138 -19.453 1.00 91.88 952 VAL A N 1
ATOM 7280 C CA . VAL A 1 952 ? 12.031 -22.983 -18.404 1.00 91.88 952 VAL A CA 1
ATOM 7281 C C . VAL A 1 952 ? 12.830 -24.271 -18.254 1.00 91.88 952 VAL A C 1
ATOM 7283 O O . VAL A 1 952 ? 12.258 -25.363 -18.241 1.00 91.88 952 VAL A O 1
ATOM 7286 N N . MET A 1 953 ? 14.152 -24.158 -18.133 1.00 88.88 953 MET A N 1
ATOM 7287 C CA . MET A 1 953 ? 15.034 -25.308 -17.918 1.00 88.88 953 MET A CA 1
ATOM 7288 C C . MET A 1 953 ? 15.101 -25.646 -16.426 1.00 88.88 953 MET A C 1
ATOM 7290 O O . MET A 1 953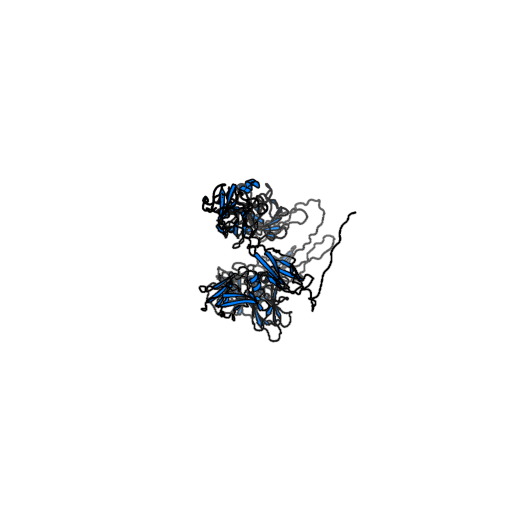 ? 15.404 -24.783 -15.605 1.00 88.88 953 MET A O 1
ATOM 7294 N N . LEU A 1 954 ? 14.833 -26.903 -16.071 1.00 88.00 954 LEU A N 1
ATOM 7295 C CA . LEU A 1 954 ? 14.808 -27.356 -14.678 1.00 88.00 954 LEU A CA 1
ATOM 7296 C C . LEU A 1 954 ? 16.171 -27.906 -14.242 1.00 88.00 954 LEU A C 1
ATOM 7298 O O . LEU A 1 954 ? 16.865 -28.580 -15.007 1.00 88.00 954 LEU A O 1
ATOM 7302 N N . ASP A 1 955 ? 16.536 -27.637 -12.990 1.00 81.44 955 ASP A N 1
ATOM 7303 C CA . ASP A 1 955 ? 17.775 -28.107 -12.371 1.00 81.44 955 ASP A CA 1
ATOM 7304 C C . ASP A 1 955 ? 17.564 -29.516 -11.783 1.00 81.44 955 ASP A C 1
ATOM 7306 O O . ASP A 1 955 ? 16.821 -29.652 -10.811 1.00 81.44 955 ASP A O 1
ATOM 7310 N N . PRO A 1 956 ? 18.225 -30.571 -12.299 1.00 77.75 956 PRO A N 1
ATOM 7311 C CA . PRO A 1 956 ? 18.048 -31.939 -11.808 1.00 77.75 956 PRO A CA 1
ATOM 7312 C C . PRO A 1 956 ? 18.593 -32.183 -10.387 1.00 77.75 956 PRO A C 1
ATOM 7314 O O . PRO A 1 956 ? 18.523 -33.314 -9.907 1.00 77.75 956 PRO A O 1
ATOM 7317 N N . GLN A 1 957 ? 19.166 -31.173 -9.718 1.00 76.88 957 GLN A N 1
ATOM 7318 C CA . GLN A 1 957 ? 19.510 -31.224 -8.289 1.00 76.88 957 GLN A CA 1
ATOM 7319 C C . GLN A 1 957 ? 18.458 -30.567 -7.381 1.00 76.88 957 GLN A C 1
ATOM 7321 O O . GLN A 1 957 ? 18.568 -30.683 -6.159 1.00 76.88 957 GLN A O 1
ATOM 7326 N N . LYS A 1 958 ? 17.444 -29.903 -7.948 1.00 76.94 958 LYS A N 1
ATOM 7327 C CA . LYS A 1 958 ? 16.300 -29.351 -7.214 1.00 76.94 958 LYS A CA 1
ATOM 7328 C C . LYS A 1 958 ? 15.099 -30.292 -7.291 1.00 76.94 958 LYS A C 1
ATOM 7330 O O . LYS A 1 958 ? 14.984 -31.111 -8.197 1.00 76.94 958 LYS A O 1
ATOM 7335 N N . THR A 1 959 ? 14.202 -30.139 -6.324 1.00 84.25 959 THR A N 1
ATOM 7336 C CA . THR A 1 959 ? 12.903 -30.827 -6.253 1.00 84.25 959 THR A CA 1
ATOM 7337 C C . THR A 1 959 ? 11.729 -29.862 -6.409 1.00 84.25 959 THR A C 1
ATOM 7339 O O . THR A 1 959 ? 10.586 -30.273 -6.264 1.00 84.25 959 THR A O 1
ATOM 7342 N N . GLU A 1 960 ? 12.002 -28.579 -6.656 1.00 90.69 960 GLU A N 1
ATOM 7343 C CA . GLU A 1 960 ? 11.018 -27.497 -6.712 1.00 90.69 960 GLU A CA 1
ATOM 7344 C C . GLU A 1 960 ? 11.426 -26.459 -7.772 1.00 90.69 960 GLU A C 1
ATOM 7346 O O . GLU A 1 960 ? 12.618 -26.221 -8.012 1.00 90.69 960 GLU A O 1
ATOM 7351 N N . TYR A 1 961 ? 10.434 -25.859 -8.427 1.00 88.56 961 TYR A N 1
ATOM 7352 C CA . TYR A 1 961 ? 10.560 -24.664 -9.257 1.00 88.56 961 TYR A CA 1
ATOM 7353 C C . TYR A 1 961 ? 9.551 -23.619 -8.773 1.00 88.56 961 TYR A C 1
ATOM 7355 O O . TYR A 1 961 ? 8.390 -23.956 -8.548 1.00 88.56 961 TYR A O 1
ATOM 7363 N N . VAL A 1 962 ? 9.988 -22.366 -8.641 1.00 90.25 962 VAL A N 1
ATOM 7364 C CA . VAL A 1 962 ? 9.142 -21.246 -8.208 1.00 90.25 962 VAL A CA 1
ATOM 7365 C C . VAL A 1 962 ? 8.961 -20.283 -9.376 1.00 90.25 962 VAL A C 1
ATOM 7367 O O . VAL A 1 962 ? 9.936 -19.762 -9.914 1.00 90.25 962 VAL A O 1
ATOM 7370 N N . LEU A 1 963 ? 7.706 -20.067 -9.754 1.00 92.38 963 LEU A N 1
ATOM 7371 C CA . LEU A 1 963 ? 7.251 -19.106 -10.747 1.00 92.38 963 LEU A CA 1
ATOM 7372 C C . LEU A 1 963 ? 6.632 -17.913 -10.013 1.00 92.38 963 LEU A C 1
ATOM 7374 O O . LEU A 1 963 ? 5.473 -17.984 -9.610 1.00 92.38 963 LEU A O 1
ATOM 7378 N N . ALA A 1 964 ? 7.383 -16.827 -9.848 1.00 86.31 964 ALA A N 1
ATOM 7379 C CA . ALA A 1 964 ? 6.786 -15.546 -9.473 1.00 86.31 964 ALA A CA 1
ATOM 7380 C C . ALA A 1 964 ? 5.892 -15.065 -10.623 1.00 86.31 964 ALA A C 1
ATOM 7382 O O . ALA A 1 964 ? 6.339 -15.077 -11.772 1.00 86.31 964 ALA A O 1
ATOM 7383 N N . LEU A 1 965 ? 4.644 -14.694 -10.334 1.00 88.81 965 LEU A N 1
ATOM 7384 C CA . LEU A 1 965 ? 3.702 -14.235 -11.352 1.00 88.81 965 LEU A CA 1
ATOM 7385 C C . LEU A 1 965 ? 3.741 -12.712 -11.513 1.00 88.81 965 LEU A C 1
ATOM 7387 O O . LEU A 1 965 ? 3.991 -11.974 -10.562 1.00 88.81 965 LEU A O 1
ATOM 7391 N N . ASN A 1 966 ? 3.453 -12.248 -12.728 1.00 85.69 966 ASN A N 1
ATOM 7392 C CA . ASN A 1 966 ? 3.145 -10.851 -13.016 1.00 85.69 966 ASN A CA 1
ATOM 7393 C C . ASN A 1 966 ? 1.623 -10.616 -13.081 1.00 85.69 966 ASN A C 1
ATOM 7395 O O . ASN A 1 966 ? 0.836 -11.554 -13.232 1.00 85.69 966 ASN A O 1
ATOM 7399 N N . ASP A 1 967 ? 1.214 -9.349 -13.000 1.00 86.06 967 ASP A N 1
ATOM 7400 C CA . ASP A 1 967 ? -0.201 -8.964 -12.933 1.00 86.06 967 ASP A CA 1
ATOM 7401 C C . ASP A 1 967 ? -1.002 -9.323 -14.201 1.00 86.06 967 ASP A C 1
ATOM 7403 O O . ASP A 1 967 ? -2.209 -9.549 -14.119 1.00 86.06 967 ASP A O 1
ATOM 7407 N N . GLU A 1 968 ? -0.352 -9.408 -15.370 1.00 87.38 968 GLU A N 1
ATOM 7408 C CA . GLU A 1 968 ? -0.999 -9.780 -16.637 1.00 87.38 968 GLU A CA 1
ATOM 7409 C C . GLU A 1 968 ? -1.389 -11.266 -16.636 1.00 87.38 968 GLU A C 1
ATOM 7411 O O . GLU A 1 968 ? -2.529 -11.603 -16.962 1.00 87.38 968 GLU A O 1
ATOM 7416 N N . ASP A 1 969 ? -0.490 -12.151 -16.192 1.00 89.56 969 ASP A N 1
ATOM 7417 C CA . ASP A 1 969 ? -0.793 -13.575 -16.027 1.00 89.56 969 ASP A CA 1
ATOM 7418 C C . ASP A 1 969 ? -1.755 -13.832 -14.862 1.00 89.56 969 ASP A C 1
ATOM 7420 O O . ASP A 1 969 ? -2.642 -14.671 -14.998 1.00 89.56 969 ASP A O 1
ATOM 7424 N N . ILE A 1 970 ? -1.646 -13.104 -13.744 1.00 84.75 970 ILE A N 1
ATOM 7425 C CA . ILE A 1 970 ? -2.611 -13.189 -12.631 1.00 84.75 970 ILE A CA 1
ATOM 7426 C C . ILE A 1 970 ? -4.019 -12.847 -13.129 1.00 84.75 970 ILE A C 1
ATOM 7428 O O . ILE A 1 970 ? -4.954 -13.630 -12.939 1.00 84.75 970 ILE A O 1
ATOM 7432 N N . ALA A 1 971 ? -4.171 -11.726 -13.841 1.00 82.69 971 ALA A N 1
ATOM 7433 C CA . ALA A 1 971 ? -5.441 -11.337 -14.442 1.00 82.69 971 ALA A CA 1
ATOM 7434 C C . ALA A 1 971 ? -5.937 -12.374 -15.467 1.00 82.69 971 ALA A C 1
ATOM 7436 O O . ALA A 1 971 ? -7.129 -12.684 -15.494 1.00 82.69 971 ALA A O 1
ATOM 7437 N N . ALA A 1 972 ? -5.044 -12.951 -16.278 1.00 82.12 972 ALA A N 1
ATOM 7438 C CA . ALA A 1 972 ? -5.396 -13.964 -17.272 1.00 82.12 972 ALA A CA 1
ATOM 7439 C C . ALA A 1 972 ? -5.798 -15.322 -16.661 1.00 82.12 972 ALA A C 1
ATOM 7441 O O . ALA A 1 972 ? -6.702 -15.977 -17.184 1.00 82.12 972 ALA A O 1
ATOM 7442 N N . ILE A 1 973 ? -5.186 -15.735 -15.544 1.00 83.88 973 ILE A N 1
ATOM 7443 C CA . ILE A 1 973 ? -5.586 -16.924 -14.773 1.00 83.88 973 ILE A CA 1
ATOM 7444 C C . ILE A 1 973 ? -6.958 -16.686 -14.133 1.00 83.88 973 ILE A C 1
ATOM 7446 O O . ILE A 1 973 ? -7.863 -17.498 -14.331 1.00 83.88 973 ILE A O 1
ATOM 7450 N N . ASN A 1 974 ? -7.131 -15.563 -13.424 1.00 84.81 974 ASN A N 1
ATOM 7451 C CA . ASN A 1 974 ? -8.364 -15.223 -12.704 1.00 84.81 974 ASN A CA 1
ATOM 7452 C C . ASN A 1 974 ? -9.565 -15.009 -13.648 1.00 84.81 974 ASN A C 1
ATOM 7454 O O . ASN A 1 974 ? -10.693 -15.352 -13.299 1.00 84.81 974 ASN A O 1
ATOM 7458 N N . ALA A 1 975 ? -9.341 -14.470 -14.852 1.00 78.62 975 ALA A N 1
ATOM 7459 C CA . ALA A 1 975 ? -10.368 -14.327 -15.890 1.00 78.62 975 ALA A CA 1
ATOM 7460 C C . ALA A 1 975 ? -10.552 -15.589 -16.763 1.00 78.62 975 ALA A C 1
ATOM 7462 O O . ALA A 1 975 ? -11.461 -15.633 -17.599 1.00 78.62 975 ALA A O 1
ATOM 7463 N N . GLY A 1 976 ? -9.673 -16.582 -16.616 1.00 74.94 976 GLY A N 1
ATOM 7464 C CA . GLY A 1 976 ? -9.622 -17.800 -17.417 1.00 74.94 976 GLY A CA 1
ATOM 7465 C C . GLY A 1 976 ? -10.353 -18.991 -16.792 1.00 74.94 976 GLY A C 1
ATOM 7466 O O . GLY A 1 976 ? -11.314 -18.859 -16.039 1.00 74.94 976 GLY A O 1
ATOM 7467 N N . LYS A 1 977 ? -9.889 -20.193 -17.143 1.00 72.44 977 LYS A N 1
ATOM 7468 C CA . LYS A 1 977 ? -10.343 -21.496 -16.622 1.00 72.44 977 LYS A CA 1
ATOM 7469 C C . LYS A 1 977 ? -9.217 -22.249 -15.905 1.00 72.44 977 LYS A C 1
ATOM 7471 O O . LYS A 1 977 ? -9.198 -23.478 -15.897 1.00 72.44 977 LYS A O 1
ATOM 7476 N N . GLY A 1 978 ? -8.246 -21.512 -15.366 1.00 84.12 978 GLY A N 1
ATOM 7477 C CA . GLY A 1 978 ? -7.092 -22.051 -14.655 1.00 84.12 978 GLY A CA 1
ATOM 7478 C C . GLY A 1 978 ? -5.825 -22.203 -15.505 1.00 84.12 978 GLY A C 1
ATOM 7479 O O . GLY A 1 978 ? -5.593 -21.438 -16.440 1.00 84.12 978 GLY A O 1
ATOM 7480 N N . MET A 1 979 ? -4.972 -23.166 -15.150 1.00 92.75 979 MET A N 1
ATOM 7481 C CA . MET A 1 979 ? -3.579 -23.272 -15.608 1.00 92.75 979 MET A CA 1
ATOM 7482 C C . MET A 1 979 ? -3.257 -24.642 -16.226 1.00 92.75 979 MET A C 1
ATOM 7484 O O . MET A 1 979 ? -3.823 -25.669 -15.849 1.00 92.75 979 MET A O 1
ATOM 7488 N N . VAL A 1 980 ? -2.291 -24.668 -17.146 1.00 93.88 980 VAL A N 1
ATOM 7489 C CA . VAL A 1 980 ? -1.666 -25.874 -17.702 1.00 93.88 980 VAL A CA 1
ATOM 7490 C C . VAL A 1 980 ? -0.157 -25.819 -17.488 1.00 93.88 980 VAL A C 1
ATOM 7492 O O . VAL A 1 980 ? 0.485 -24.817 -17.806 1.00 93.88 980 VAL A O 1
ATOM 7495 N N . ILE A 1 981 ? 0.418 -26.926 -17.018 1.00 94.44 981 ILE A N 1
ATOM 7496 C CA . ILE A 1 981 ? 1.862 -27.159 -17.015 1.00 94.44 981 ILE A CA 1
ATOM 7497 C C . ILE A 1 981 ? 2.154 -28.287 -18.010 1.00 94.44 981 ILE A C 1
ATOM 7499 O O . ILE A 1 981 ? 1.879 -29.464 -17.758 1.00 94.44 981 ILE A O 1
ATOM 7503 N N . GLN A 1 982 ? 2.700 -27.920 -19.168 1.00 90.62 982 GLN A N 1
ATOM 7504 C CA . GLN A 1 982 ? 3.359 -28.863 -20.070 1.00 90.62 982 GLN A CA 1
ATOM 7505 C C . GLN A 1 982 ? 4.833 -29.009 -19.686 1.00 90.62 982 GLN A C 1
ATOM 7507 O O . GLN A 1 982 ? 5.391 -28.188 -18.961 1.00 90.62 982 GLN A O 1
ATOM 7512 N N . GLY A 1 983 ? 5.500 -30.040 -20.197 1.00 86.06 983 GLY A N 1
ATOM 7513 C CA . GLY A 1 983 ? 6.922 -30.227 -19.948 1.00 86.06 983 GLY A CA 1
ATOM 7514 C C . GLY A 1 983 ? 7.470 -31.519 -20.526 1.00 86.06 983 GLY A C 1
ATOM 7515 O O . GLY A 1 983 ? 6.806 -32.214 -21.292 1.00 86.06 983 GLY A O 1
ATOM 7516 N N . TYR A 1 984 ? 8.707 -31.816 -20.144 1.00 87.06 984 TYR A N 1
ATOM 7517 C CA . TYR A 1 984 ? 9.493 -32.922 -20.677 1.00 87.06 984 TYR A CA 1
ATOM 7518 C C . TYR A 1 984 ? 10.393 -33.495 -19.576 1.00 87.06 984 TYR A C 1
ATOM 7520 O O . TYR A 1 984 ? 11.171 -32.762 -18.963 1.00 87.06 984 TYR A O 1
ATOM 7528 N N . GLY A 1 985 ? 10.312 -34.807 -19.348 1.00 83.31 985 GLY A N 1
ATOM 7529 C CA . GLY A 1 985 ? 11.237 -35.578 -18.511 1.00 83.31 985 GLY A CA 1
ATOM 7530 C C . GLY A 1 985 ? 11.044 -35.451 -16.994 1.00 83.31 985 GLY A C 1
ATOM 7531 O O . GLY A 1 985 ? 11.723 -36.153 -16.242 1.00 83.31 985 GLY A O 1
ATOM 7532 N N . ALA A 1 986 ? 10.132 -34.605 -16.519 1.00 88.00 986 ALA A N 1
ATOM 7533 C CA . ALA A 1 986 ? 9.840 -34.409 -15.098 1.00 88.00 986 ALA A CA 1
ATOM 7534 C C . ALA A 1 986 ? 8.525 -35.094 -14.688 1.00 88.00 986 ALA A C 1
ATOM 7536 O O . ALA A 1 986 ? 7.600 -35.204 -15.491 1.00 88.00 986 ALA A O 1
ATOM 7537 N N . VAL A 1 987 ? 8.427 -35.529 -13.432 1.00 90.19 987 VAL A N 1
ATOM 7538 C CA . VAL A 1 987 ? 7.156 -35.933 -12.813 1.00 90.19 987 VAL A CA 1
ATOM 7539 C C . VAL A 1 987 ? 6.733 -34.828 -11.862 1.00 90.19 987 VAL A C 1
ATOM 7541 O O . VAL A 1 987 ? 7.480 -34.557 -10.928 1.00 90.19 987 VAL A O 1
ATOM 7544 N N . ILE A 1 988 ? 5.573 -34.202 -12.062 1.00 93.81 988 ILE A N 1
ATOM 7545 C CA . ILE A 1 988 ? 5.043 -33.246 -11.078 1.00 93.81 988 ILE A CA 1
ATOM 7546 C C . ILE A 1 988 ? 4.386 -34.041 -9.949 1.00 93.81 988 ILE A C 1
ATOM 7548 O O . ILE A 1 988 ? 3.544 -34.907 -10.207 1.00 93.81 988 ILE A O 1
ATOM 7552 N N . THR A 1 989 ? 4.772 -33.747 -8.708 1.00 90.50 989 THR A N 1
ATOM 7553 C CA . THR A 1 989 ? 4.212 -34.362 -7.493 1.00 90.50 989 THR A CA 1
ATOM 7554 C C . THR A 1 989 ? 3.225 -33.441 -6.786 1.00 90.50 989 THR A C 1
ATOM 7556 O O . THR A 1 989 ? 2.211 -33.913 -6.275 1.00 90.50 989 THR A O 1
ATOM 7559 N N . LYS A 1 990 ? 3.473 -32.126 -6.792 1.00 90.56 990 LYS A N 1
ATOM 7560 C CA . LYS A 1 990 ? 2.635 -31.135 -6.107 1.00 90.56 990 LYS A CA 1
ATOM 7561 C C . LYS A 1 990 ? 2.752 -29.754 -6.760 1.00 90.56 990 LYS A C 1
ATOM 7563 O O . LYS A 1 990 ? 3.800 -29.402 -7.294 1.00 90.56 990 LYS A O 1
ATOM 7568 N N . VAL A 1 991 ? 1.666 -28.986 -6.727 1.00 90.31 991 VAL A N 1
ATOM 7569 C CA . VAL A 1 991 ? 1.596 -27.578 -7.137 1.00 90.31 991 VAL A CA 1
ATOM 7570 C C . VAL A 1 991 ? 0.890 -26.786 -6.042 1.00 90.31 991 VAL A C 1
ATOM 7572 O O . VAL A 1 991 ? -0.199 -27.149 -5.592 1.00 90.31 991 VAL A O 1
ATOM 7575 N N . SER A 1 992 ? 1.510 -25.695 -5.618 1.00 87.12 992 SER A N 1
ATOM 7576 C CA . SER A 1 992 ? 1.064 -24.838 -4.520 1.00 87.12 992 SER A CA 1
ATOM 7577 C C . SER A 1 992 ? 1.314 -23.359 -4.837 1.00 87.12 992 SER A C 1
ATOM 7579 O O . SER A 1 992 ? 1.998 -23.057 -5.811 1.00 87.12 992 SER A O 1
ATOM 7581 N N . TYR A 1 993 ? 0.764 -22.434 -4.052 1.00 84.19 993 TYR A N 1
ATOM 7582 C CA . TYR A 1 993 ? 0.958 -20.989 -4.209 1.00 84.19 993 TYR A CA 1
ATOM 7583 C C . TYR A 1 993 ? 1.239 -20.302 -2.873 1.00 84.19 993 TYR A C 1
ATOM 7585 O O . TYR A 1 993 ? 0.813 -20.796 -1.830 1.00 84.19 993 TYR A O 1
ATOM 7593 N N . LYS A 1 994 ? 1.959 -19.181 -2.904 1.00 78.44 994 LYS A N 1
ATOM 7594 C CA . LYS A 1 994 ? 2.143 -18.269 -1.768 1.00 78.44 994 LYS A CA 1
ATOM 7595 C C . LYS A 1 994 ? 2.139 -16.830 -2.264 1.00 78.44 994 LYS A C 1
ATOM 7597 O O . LYS A 1 994 ? 2.686 -16.628 -3.369 1.00 78.44 994 LYS A O 1
#

Secondary structure (DSSP, 8-state):
-------------------PPPPP-----EEES-SEEEE-TT-EEEEEEEEESS-EEEE-SSTTEEEESSEE--EEEEEEEEEEE----SSS-EEEEEEEEETTEEEEEEEEEPPPPPPPPP-EEEEETTTTBS-TTTT-EEEEEETTEEEEEEEEE-SS--EEEEETTEEEEEEEESSSEE-TTEEEEEESBPBEESS-EEEEEEEETTSSEEEEEETT--GGGPEEP------EEEEEEETT-TTSSPEEEEEETTEEEEEEEEEEEEEEEEEETT-SSSTTEEEBPTTPPPEETTSEEE-EEHHHHHHHTSSPPBPEEEES-SEEEEEEEETTTTEEEEEETTPPTTSS-----S-----EEEEEBBSS-BS-TT-GGGEEEEETTEEEEEEEEE---TTSTTTT--SEEEEEEEETTSS-EEEBPTTPPPEETTSPEE-EET-B-EEEE--SEEEEEEEETTTTEEEEESTT--BTBPPPPP----TT--EEE---SSS---EEE----SSSS------------TT-------------------SS--EEEEEETTEEEEEEGGG---S----------S-S----------------PPPPPPSEEEEEEETTEEE---SSSEE-EEEEE-BTTB-SSS--EEEEEEETTEEEEEETTSPEEE--SS-SSEEEE-STT--GGG-EEEEE-SSS-EEEEETTT--EEEEETTTTEEEEESS--SBPPEEEEPPP-PPP----------EEEEE--S-EE-TTSTT-EEEES------TTPEEEEEEE--TT-S--EEEEEEE-TTS-EEEPS--TT--TTS-EEPPTT-SEEEEEPPHHHHHHHHHSSEEEEEEES-EEEEEEEE-------SPEEEEEEEEE--TTS--EEEE-SPPPP-TT-EEEEEEEE-S-S--EEEEEEE-TTS-EEE-S---S--TTS-EEP-TT-SEEEEEPPHHHHHHHHTTT-EEEEEESEEEEEEEE-

=== Feature glossary ===
Key to the feature types in this record:

Secondary structure (8-state, DSSP). Secondary structure is the local, repeating backbone conformation. DSSP classifies it into eight states by reading the hydrogen-bond network: three helix types (H, G, I), two β types (E, B), two non-regular types (T, S), and unstructured coil (-).

Backbone torsions (φ/ψ). Backbone dihedral angles. Every residue except chain termini has a φ (preceding-C → N → Cα → C) and a ψ (N → Cα → C → next-N). They are reported in degrees following the IUPAC sign convention. Secondary structure is essentially a statement about which (φ, ψ) basin each residue occupies.

Predicted aligned error. Predicted Aligned Error (PAE) is an AlphaFold confidence matrix: entry (i, j) is the expected error in the position of residue j, in ångströms, when the prediction is superimposed on the true structure at residue i. Low PAE within a block of residues means that block is internally rigid and well-predicted; high PAE between two blocks means their relative placement is uncertain even if each block individually is confident.

B-factor. B-factor (Debye–Waller factor) reflects atomic displacement in the crystal lattice. It is an experimental observable (units Å²), not a prediction; low values mean the atom is pinned down, high values mean it moves or is heterogeneous across the crystal.

Secondary structure (3-state, P-SEA). Three-state secondary structure (P-SEA) collapses the eight DSSP classes into helix (a), strand (b), and coil (c). P-SEA assigns these from Cα geometry alone — distances and angles — without requiring backbone oxygens, so it works on any Cα trace.

Sequence. Primary structure: the covalent order of the twenty standard amino acids along the backbone. Two proteins with the same sequence will (almost always) fold to the same structure; two with 30% identity often share a fold but not the details.

pLDDT. pLDDT is the predicted lDDT-Cα score: AlphaFold's confidence that the local environment of each residue (all inter-atomic distances within 15 Å) is correctly placed. It is a per-residue number between 0 and 100, with higher meaning more reliable.

InterPro / GO / CATH / organism. Functional annotations link the protein to curated databases. InterPro entries identify conserved domains and families by matching the sequence against member-database signatures (Pfam, PROSITE, CDD, …). Gene Ontology (GO) terms describe molecular function, biological process, and cellular component in a controlled vocabulary. CATH places the structure in a hierarchical fold classification (Class/Architecture/Topology/Homologous-superfamily). The organism is the source species.

Contact-map, Ramachandran, and PAE plots. Three diagnostic plots accompany the record. The Cα contact map visualizes the tertiary structure as a 2D adjacency matrix (8 Å cutoff, sequence-local contacts suppressed). The Ramachandran plot shows the distribution of backbone (φ, ψ) torsions, with points in the α and β basins reflecting secondary structure content. The PAE plot shows AlphaFold's inter-residue confidence as a color matrix.

mmCIF coordinates. The mmCIF table is the protein's shape written out atom by atom. For each backbone N, Cα, C, and carbonyl O, it records an (x, y, z) coordinate triple in Å plus the residue type, chain letter, and residue number.

Radius of gyration, Cα contacts, bounding box. Three whole-structure scalars: the radius of gyration (RMS distance of Cα from centroid, in Å), the count of Cα–Cα contacts (pairs closer than 8 Å and separated by more than four residues in sequence — i.e. tertiary, not local, contacts), and the bounding-box dimensions. Together they distinguish compact globular folds from extended fibres or disordered chains.

Foldseek 3Di. The Foldseek 3Di string encodes local tertiary geometry as a 20-letter alphabet — one character per residue — derived from the relative positions of nearby Cα atoms. Unlike the amino-acid sequence, 3Di is a direct function of the 3D structure, so two proteins with the same fold have similar 3Di strings even at low sequence identity.

Rendered structure images. Six rendered views show the 3D structure from the faces of a cube — i.e. along ±x, ±y, ±z. Rendering representation is drawn randomly per protein from cartoon (secondary-structure ribbons), sticks (backbone bonds), or molecular surface; coloring is either N→C rainbow (blue at the N-terminus through red at the C-terminus) or one color per chain.

Nearest PDB structures. The Foldseek neighbor list gives the closest experimentally determined structures in the PDB, ranked by structural alignment. TM-score near 1 means near-identical fold; near 0.3 means only rough topology match. This is how one finds what a novel AlphaFold prediction most resembles in the solved-structure universe.

Solvent-accessible surface area. SASA measures how much of the protein is reachable by solvent. It is computed by rolling a water-sized probe over the atomic surface and summing the exposed area (Å²). Per-residue SASA distinguishes core (buried, low SASA) from surface (exposed, high SASA) residues; total SASA is a whole-molecule size measure.